Protein AF-A0A938B4W5-F1 (afdb_monomer)

Solvent-accessible surface area (backbone atoms only — not comparable to full-atom values): 48063 Å² total; per-residue (Å²): 91,73,49,54,44,84,64,100,59,100,78,40,21,39,33,37,34,80,76,85,53,81,47,74,41,28,50,92,68,41,33,36,26,28,43,23,66,26,78,42,73,43,98,89,67,34,34,38,37,16,7,56,40,5,41,22,38,34,73,88,84,54,62,47,60,40,30,50,93,74,41,37,43,32,25,28,20,37,19,61,41,68,47,97,88,67,38,38,40,38,23,5,57,67,29,7,37,24,40,36,75,87,83,56,61,46,60,40,28,54,93,68,36,36,37,29,25,23,23,47,32,56,51,67,50,95,91,66,38,37,40,37,24,4,63,67,28,9,32,23,41,35,73,89,84,56,57,44,56,32,26,57,90,64,39,33,63,53,22,38,30,63,44,74,50,70,50,98,92,61,35,37,36,37,38,28,77,69,54,16,32,28,37,35,72,87,85,52,57,47,48,35,23,55,90,61,30,30,35,29,22,42,67,77,46,77,48,67,49,99,85,69,35,37,38,34,25,7,72,36,4,37,20,38,36,72,88,85,52,59,46,47,34,26,50,90,63,30,30,37,26,29,37,35,81,45,80,46,70,49,96,89,65,36,36,39,35,42,9,28,54,94,40,83,68,12,6,40,19,38,36,70,89,82,51,56,47,47,38,32,49,89,70,36,32,33,28,15,15,45,62,32,80,44,73,50,95,87,69,32,36,38,38,20,6,61,64,34,4,36,18,39,34,70,90,82,53,61,47,58,43,27,52,90,70,36,36,41,30,25,30,19,46,30,72,52,68,47,96,88,68,37,37,38,38,24,5,63,44,6,36,21,40,34,73,88,83,54,57,45,60,42,29,49,91,69,40,38,53,33,27,34,22,55,24,71,42,71,49,98,88,66,36,37,37,38,20,9,60,46,8,34,26,42,33,73,89,84,53,62,43,62,41,28,51,90,69,42,39,51,38,28,35,26,44,30,66,45,70,55,86,92,64,34,38,36,36,21,5,65,67,29,11,31,22,39,34,72,90,81,56,54,28,58,45,27,47,92,74,69,39,63,31,26,29,24,70,39,69,47,72,50,99,86,64,36,40,36,37,39,24,85,61,40,77,34,76,48,70,90,61,70,92,64,50,36,59,39,41,78,54,33,40,34,45,59,94,47,74,43,63,85,78,56,74,63,44,76,53,70,53,77,52,47,40,40,33,44,32,36,52,57,74,53,96,86,26,56,90,72,60,42,32,31,36,37,37,43,44,86,73,40,64,41,92,82,44,94,80,78,55,49,48,72,43,70,76,35,50,65,52,58,52,78,48,70,68,67,69,67,46,73,34,37,40,38,36,31,29,31,42,51,87,70,25,57,23,66,74,32,69,39,36,38,38,38,45,63,39,69,90,70,36,67,67,52,50,48,50,52,50,49,52,49,48,50,47,49,48,49,49,47,47,48,50,48,51,50,48,54,48,47,57,51,54,55,50,53,56,53,51,56,54,48,46,45,50,54,16,41,53,56,41,64,67,65,46,67,91,68,63,82,87,36,91,52,46,42,58,27,65,49,74,45,75,20,79,51,32,26,19,57,49,50,46,72,47,74,40,80,44,86,46,32,38,32,44,36,40,34,44,31,58,47,54,28,50,56,2,17,52,50,33,54,50,54,50,55,48,42,53,62,55,53,73,75,40,81,66,82,48,38,21,58,50,53,36,56,42,19,46,52,44,40,76,74,53,67,98,81,46,42,36,22,29,38,30,39,28,41,39,56,43,82,58,80,90,76,81,87,88,81,78,91,78,82,83,84,82,84,89,85,84,88,77,90,81,91,86,88,90,84,87,88,80,88,78,58,68,47,37,35,37,35,37,18,24,23,52,41,84,43,59,34,35,38,36,47,98,86,42,79,43,74,56,84,60,62,44,63,44,32,30,73,57,70,85,59,79,50,53,63,50,80,45,81,57,54,72,71,27,34,41,37,40,45,37,49,36,43,41,60,26,39,27,92,83,69,48,37,35,60,81,65,57,50,60,62,50,52,47,68,72,35,59,85,84,38,55,33,55,55,38,43,50,49,54,54,50,49,39,49,62,52,28,45,97,60,96,66,49,85,44,29,34,33,37,37,25,38,33,32,89

Secondary structure (DSSP, 8-state):
-EEE--SSSS---EEEE-SS-EEEE-GGGT-S-S-EEEEEE-TTS-EEEEESS-EEEE-SS-EEEE-GGGT-S-S-EEEEEE-TTS-EEEEETTTEEEEE-SS-EEEE-TTTT-S-S-EEEEEE-TTS-EEEEEBSS-EEEE-SS-EEEE-TTTT-S-SBEEEEEE-TTSPEEEEESSS-EEEE-SS-EEEESTTTT-S-SSEEEEEE-TTS-EEEEETTEEEEE-SS-EEEE-GGGT-S-S-EEEEEE-TTS-EEEEE-TTSTT-EEEEE-SS-EEEE-GGGT-S-S-EEEEEE-TTS-EEEEESSS-EEEE-SS-EEEE-TTTT-S-S-EEEEEE-TTS-EEEEETTEEEEE-SS-EEEE-GGGT-S-S-EEEEEE-TTS-EEEEESS-EEEE-SS-EEEE-GGGT-S-S-EEEEEE-SSS-EEEEESSS-EEEE-SS-EEEE-GGGT-S-S-EEEEEE-TTS-EEEEETTEEEEE------PPP-EEEEEEETTEEE-S--SEEEPPTT--EEEEEEE---SSSPTTT-EEEEEEETTS--TT-TT-PPPPEEEE--SEEEEES--SSEEEEEEEEE-TT-PBPPPEEEEEE-PPPGGG-HHHHHHHHHHHHHHHHHHHHHHHHHHHHHHHHHHHHHHHHHHHHHHHHHHHHHS-SSPPPBTTEEEEEEEE--SS----EEEEEE-SSTTEEEEEEEEES--THHHHHHHHHHHHHHHHHHHT-SS--HHHHHHHHHHHHHHHS-TT--EEEEEEEEEEEEP---------------------------------EEEEEEEEEES-SS--EEEETTEEEE-------BTSSTTPPPP-EEEEE-TT-EEEEE-HHHHT-B-TT--BTGGGTHHHHHHHHHTTTS-HHHHHHHHHHHHHHHH-S-S---S-EEEEEEEE-

pLDDT: mean 81.34, std 14.11, range [24.55, 97.5]

Sequence (923 aa):
MWFGTGGLSPGGGVSLYDGKSWITYTEKDGLAGNLVWSILQDREGVMWFGTSGGVSRYDGKSWITYTQKDGLANNAVNAILQDKEGVMWFGTRGGGVSRYDGKSWITYTQKDGLAGNWVEAVIQDKEGAMWFGTWGGGVSRYDGKSWITYTQKDGLVNNVVRSIIQDEEGGIWFGMDSDGVSRYDGKSWITYTQKDGLAHNEVKTIIQDKEGVMWFGTMGGVSRFDGESWITYTQKDGLAHSWVWSILQDKEGVMWFGTGSWYPDGGVSRYDGKSWITYTHKDGLASNGVLSILQDREDVMWFGTWGGGVSRFDGKSWITYTQKDGLAHNEVRTIIQDKEGVMWFGTMGGVSRFDGKNWQTYTQQDGLADNKVISMLQDKEGIIWFGTMGGVNRFDGKNWQTYTQEDGLAHNLVWPILQDRDGAIWFGTSSGGISLFDGRCFQTIDSKDGLADDAVHSLYMDKSGQVWAGTTGGVVRFMPKNKIQPPVTITQVLAGEKTYTQLSERLNFCAGVRRVAFGFHAPSFKTRPGRMKYFYQLVGRDTDPDSRDGFAHWQGPTNQDTVEYFNLKPEKYTFRVQAVDRDLNYSEIASLELILPPVWHQIVWIRGILAVIGLVFLAAFGFVTWRWTAHRRQVLAYQRLAVQELQDAHDMQMGLMPKTAPPIEGVEVAGRCLSANTVSGDFFDYLAGKRDNEIALVIADVTGKAMKGAMNAVMADGILHAKAEEMEQLSPALLMMKLNNVLKTRMEQEMNVTMVIAVIHRNRCVARNEAISEAISKNHVLERSEGSVSEGEHSVSEWETTLTLANAAHHAHPLLLRDGEIQTLKTGGLPLGMRAGIKYSEEQFKLQSGDVLILMTDGIIEAQNSETQLYSDSGRLERTISQFAEDLSAEALVNAIINDAINFGGDKTTRGDDMTVVVAKIQ

Nearest PDB structures (foldseek):
  3va6-assembly3_B  TM=3.529E-01  e=8.421E-24  Bacteroides thetaiotaomicron
  3pu9-assembly1_B  TM=8.353E-01  e=9.984E-11  Sphaerobacter thermophilus DSM 20745
  3eq2-assembly1_B  TM=7.026E-01  e=2.564E-11  Pseudomonas aeruginosa
  6k4e-assembly1_B  TM=8.123E-01  e=1.309E-09  Pseudomonas aeruginosa
  2z2p-assembly1_B  TM=5.132E-01  e=5.777E-08  Staphylococcus aureus

Structure (mmCIF, N/CA/C/O backbone):
data_AF-A0A938B4W5-F1
#
_entry.id   AF-A0A938B4W5-F1
#
loop_
_atom_site.group_PDB
_atom_site.id
_atom_site.type_symbol
_atom_site.label_atom_id
_atom_site.label_alt_id
_atom_site.label_comp_id
_atom_site.label_asym_id
_atom_site.label_entity_id
_atom_site.label_seq_id
_atom_site.pdbx_PDB_ins_code
_atom_site.Cartn_x
_atom_site.Cartn_y
_atom_site.Cartn_z
_atom_site.occupancy
_atom_site.B_iso_or_equiv
_atom_site.auth_seq_id
_atom_site.auth_comp_id
_atom_site.auth_asym_id
_atom_site.auth_atom_id
_atom_site.pdbx_PDB_model_num
ATOM 1 N N . MET A 1 1 ? 13.916 -21.408 -2.906 1.00 55.59 1 MET A N 1
ATOM 2 C CA . MET A 1 1 ? 14.615 -20.478 -3.826 1.00 55.59 1 MET A CA 1
ATOM 3 C C . MET A 1 1 ? 15.645 -19.677 -3.055 1.00 55.59 1 MET A C 1
ATOM 5 O O . MET A 1 1 ? 15.377 -19.325 -1.916 1.00 55.59 1 MET A O 1
ATOM 9 N N . TRP A 1 2 ? 16.765 -19.340 -3.679 1.00 66.88 2 TRP A N 1
ATOM 10 C CA . TRP A 1 2 ? 17.964 -18.841 -3.002 1.00 66.88 2 TRP A CA 1
ATOM 11 C C . TRP A 1 2 ? 18.436 -17.503 -3.565 1.00 66.88 2 TRP A C 1
ATOM 13 O O . TRP A 1 2 ? 18.124 -17.194 -4.712 1.00 66.88 2 TRP A O 1
ATOM 23 N N . PHE A 1 3 ? 19.172 -16.731 -2.764 1.00 64.56 3 PHE A N 1
ATOM 24 C CA . PHE A 1 3 ? 19.640 -15.389 -3.121 1.00 64.56 3 PHE A CA 1
ATOM 25 C C . PHE A 1 3 ? 21.002 -15.084 -2.521 1.00 64.56 3 PHE A C 1
ATOM 27 O O . PHE A 1 3 ? 21.263 -15.459 -1.378 1.00 64.56 3 PHE A O 1
ATOM 34 N N . GLY A 1 4 ? 21.825 -14.362 -3.281 1.00 56.62 4 GLY A N 1
ATOM 35 C CA . GLY A 1 4 ? 23.125 -13.865 -2.846 1.00 56.62 4 GLY A CA 1
ATOM 36 C C . GLY A 1 4 ? 23.086 -12.351 -2.667 1.00 56.62 4 GLY A C 1
ATOM 37 O O . GLY A 1 4 ? 22.466 -11.641 -3.457 1.00 56.62 4 GLY A O 1
ATOM 38 N N . THR A 1 5 ? 23.732 -11.847 -1.622 1.00 57.09 5 THR A N 1
ATOM 39 C CA . THR A 1 5 ? 23.851 -10.408 -1.360 1.00 57.09 5 THR A CA 1
ATOM 40 C C . THR A 1 5 ? 25.076 -9.842 -2.093 1.00 57.09 5 THR A C 1
ATOM 42 O O . THR A 1 5 ? 26.208 -10.069 -1.665 1.00 57.09 5 THR A O 1
ATOM 45 N N . GLY A 1 6 ? 24.873 -9.126 -3.205 1.00 45.62 6 GLY A N 1
ATOM 46 C CA . GLY A 1 6 ? 25.940 -8.502 -4.002 1.00 45.62 6 GLY A CA 1
ATOM 47 C C . GLY A 1 6 ? 26.144 -7.022 -3.663 1.00 45.62 6 GLY A C 1
ATOM 48 O O . GLY A 1 6 ? 25.618 -6.159 -4.354 1.00 45.62 6 GLY A O 1
ATOM 49 N N . GLY A 1 7 ? 26.899 -6.713 -2.606 1.00 44.38 7 GLY A N 1
ATOM 50 C CA . GLY A 1 7 ? 27.247 -5.336 -2.234 1.00 44.38 7 GLY A CA 1
ATOM 51 C C . GLY A 1 7 ? 28.391 -5.281 -1.217 1.00 44.38 7 GLY A C 1
ATOM 52 O O . GLY A 1 7 ? 28.548 -6.200 -0.421 1.00 44.38 7 GLY A O 1
ATOM 53 N N . LEU A 1 8 ? 29.202 -4.215 -1.251 1.00 38.34 8 LEU A N 1
ATOM 54 C CA . LEU A 1 8 ? 30.433 -4.012 -0.456 1.00 38.34 8 LEU A CA 1
ATOM 55 C C . LEU A 1 8 ? 30.214 -3.814 1.066 1.00 38.34 8 LEU A C 1
ATOM 57 O O . LEU A 1 8 ? 31.112 -3.338 1.760 1.00 38.34 8 LEU A O 1
ATOM 61 N N . SER A 1 9 ? 29.043 -4.149 1.609 1.00 40.16 9 SER A N 1
ATOM 62 C CA . SER A 1 9 ? 28.729 -4.011 3.036 1.00 40.16 9 SER A CA 1
ATOM 63 C C . SER A 1 9 ? 29.001 -5.312 3.826 1.00 40.16 9 SER A C 1
ATOM 65 O O . SER A 1 9 ? 28.825 -6.410 3.300 1.00 40.16 9 SER A O 1
ATOM 67 N N . PRO A 1 10 ? 29.433 -5.236 5.104 1.00 37.56 10 PRO A N 1
ATOM 68 C CA . PRO A 1 10 ? 30.204 -6.300 5.776 1.00 37.56 10 PRO A CA 1
ATOM 69 C C . PRO A 1 10 ? 29.399 -7.523 6.265 1.00 37.56 10 PRO A C 1
ATOM 71 O O . PRO A 1 10 ? 29.935 -8.342 7.007 1.00 37.56 10 PRO A O 1
ATOM 74 N N . GLY A 1 11 ? 28.115 -7.633 5.912 1.00 51.84 11 GLY A N 1
ATOM 75 C CA . GLY A 1 11 ? 27.153 -8.571 6.515 1.00 51.84 11 GLY A CA 1
ATOM 76 C C . GLY A 1 11 ? 26.539 -9.590 5.552 1.00 51.84 11 GLY A C 1
ATOM 77 O O . GLY A 1 11 ? 25.395 -9.983 5.758 1.00 51.84 11 GLY A O 1
ATOM 78 N N . GLY A 1 12 ? 27.243 -9.959 4.479 1.00 70.00 12 GLY A N 1
ATOM 79 C CA . GLY A 1 12 ? 26.701 -10.837 3.434 1.00 70.00 12 GLY A CA 1
ATOM 80 C C . GLY A 1 12 ? 26.411 -12.285 3.870 1.00 70.00 12 GLY A C 1
ATOM 81 O O . GLY A 1 12 ? 26.855 -12.736 4.925 1.00 70.00 12 GLY A O 1
ATOM 82 N N . GLY A 1 13 ? 25.680 -13.023 3.029 1.00 71.44 13 GLY A N 1
ATOM 83 C CA . GLY A 1 13 ? 25.506 -14.478 3.117 1.00 71.44 13 GLY A CA 1
ATOM 84 C C . GLY A 1 13 ? 24.675 -15.029 1.956 1.00 71.44 13 GLY A C 1
ATOM 85 O O . GLY A 1 13 ? 24.382 -14.306 0.995 1.00 71.44 13 GLY A O 1
ATOM 86 N N . VAL A 1 14 ? 24.258 -16.300 2.048 1.00 77.00 14 VAL A N 1
ATOM 87 C CA . VAL A 1 14 ? 23.216 -16.842 1.161 1.00 77.00 14 VAL A CA 1
ATOM 88 C C . VAL A 1 14 ? 21.919 -17.019 1.925 1.00 77.00 14 VAL A C 1
ATOM 90 O O . VAL A 1 14 ? 21.884 -17.644 2.983 1.00 77.00 14 VAL A O 1
ATOM 93 N N . SER A 1 15 ? 20.827 -16.519 1.365 1.00 78.12 15 SER A N 1
ATOM 94 C CA . SER A 1 15 ? 19.517 -16.672 1.981 1.00 78.12 15 SER A CA 1
ATOM 95 C C . SER A 1 15 ? 18.665 -17.646 1.179 1.00 78.12 15 SER A C 1
ATOM 97 O O . SER A 1 15 ? 18.330 -17.395 0.020 1.00 78.12 15 SER A O 1
ATOM 99 N N . LEU A 1 16 ? 18.297 -18.768 1.801 1.00 70.81 16 LEU A N 1
ATOM 100 C CA . LEU A 1 16 ? 17.244 -19.647 1.310 1.00 70.81 16 LEU A CA 1
ATOM 101 C C . LEU A 1 16 ? 15.903 -19.092 1.744 1.00 70.81 16 LEU A C 1
ATOM 103 O O . LEU A 1 16 ? 15.674 -18.827 2.919 1.00 70.81 16 LEU A O 1
ATOM 107 N N . TYR A 1 17 ? 14.975 -19.058 0.807 1.00 56.91 17 TYR A N 1
ATOM 108 C CA . TYR A 1 17 ? 13.569 -19.085 1.125 1.00 56.91 17 TYR A CA 1
ATOM 109 C C . TYR A 1 17 ? 12.957 -20.399 0.670 1.00 56.91 17 TYR A C 1
ATOM 111 O O . TYR A 1 17 ? 12.749 -20.638 -0.524 1.00 56.91 17 TYR A O 1
ATOM 119 N N . ASP A 1 18 ? 12.675 -21.258 1.635 1.00 55.88 18 ASP A N 1
ATOM 120 C CA . ASP A 1 18 ? 12.117 -22.604 1.466 1.00 55.88 18 ASP A CA 1
ATOM 121 C C . ASP A 1 18 ? 10.605 -22.604 1.184 1.00 55.88 18 ASP A C 1
ATOM 123 O O . ASP A 1 18 ? 9.984 -23.655 1.081 1.00 55.88 18 ASP A O 1
ATOM 127 N N . GLY A 1 19 ? 9.988 -21.427 1.070 1.00 38.50 19 GLY A N 1
ATOM 128 C CA . GLY A 1 19 ? 8.537 -21.317 0.998 1.00 38.50 19 GLY A CA 1
ATOM 129 C C . GLY A 1 19 ? 7.870 -21.278 2.375 1.00 38.50 19 GLY A C 1
ATOM 130 O O . GLY A 1 19 ? 6.654 -21.096 2.405 1.00 38.50 19 GLY A O 1
ATOM 131 N N . LYS A 1 20 ? 8.621 -21.261 3.511 1.00 45.91 20 LYS A N 1
ATOM 132 C CA . LYS A 1 20 ? 8.154 -20.903 4.892 1.00 45.91 20 LYS A CA 1
ATOM 133 C C . LYS A 1 20 ? 8.971 -19.903 5.736 1.00 45.91 20 LYS A C 1
ATOM 135 O O . LYS A 1 20 ? 8.345 -19.109 6.446 1.00 45.91 20 LYS A O 1
ATOM 140 N N . SER A 1 21 ? 10.259 -19.700 5.503 1.00 51.75 21 SER A N 1
ATOM 141 C CA . SER A 1 21 ? 11.081 -18.682 6.194 1.00 51.75 21 SER A CA 1
ATOM 142 C C . SER A 1 21 ? 12.306 -18.292 5.370 1.00 51.75 21 SER A C 1
ATOM 144 O O . SER A 1 21 ? 12.679 -19.014 4.452 1.00 51.75 21 SER A O 1
ATOM 146 N N . TRP A 1 22 ? 12.905 -17.138 5.675 1.00 59.38 22 TRP A N 1
ATOM 147 C CA . TRP A 1 22 ? 14.246 -16.812 5.196 1.00 59.38 22 TRP A CA 1
ATOM 148 C C . TRP A 1 22 ? 15.256 -17.425 6.152 1.00 59.38 22 TRP A C 1
ATOM 150 O O . TRP A 1 22 ? 15.225 -17.133 7.345 1.00 59.38 22 TRP A O 1
ATOM 160 N N . ILE A 1 23 ? 16.129 -18.272 5.629 1.00 74.56 23 ILE A N 1
ATOM 161 C CA . ILE A 1 23 ? 17.253 -18.813 6.375 1.00 74.56 23 ILE A CA 1
ATOM 162 C C . ILE A 1 23 ? 18.500 -18.264 5.711 1.00 74.56 23 ILE A C 1
ATOM 164 O O . ILE A 1 23 ? 18.833 -18.638 4.586 1.00 74.56 23 ILE A O 1
ATOM 168 N N . THR A 1 24 ? 19.118 -17.306 6.393 1.00 69.12 24 THR A N 1
ATOM 169 C CA . THR A 1 24 ? 20.380 -16.712 5.969 1.00 69.12 24 THR A CA 1
ATOM 170 C C . THR A 1 24 ? 21.499 -17.547 6.553 1.00 69.12 24 THR A C 1
ATOM 172 O O . THR A 1 24 ? 21.710 -17.541 7.762 1.00 69.12 24 THR A O 1
ATOM 175 N N . TYR A 1 25 ? 22.167 -18.287 5.677 1.00 71.94 25 TYR A N 1
ATOM 176 C CA . TYR A 1 25 ? 23.324 -19.096 5.996 1.00 71.94 25 TYR A CA 1
ATOM 177 C C . TYR A 1 25 ? 24.577 -18.265 5.771 1.00 71.94 25 TYR A C 1
ATOM 179 O O . TYR A 1 25 ? 24.758 -17.625 4.730 1.00 71.94 25 TYR A O 1
ATOM 187 N N . THR A 1 26 ? 25.410 -18.261 6.797 1.00 79.94 26 THR A N 1
ATOM 188 C CA . THR A 1 26 ? 26.677 -17.545 6.866 1.00 79.94 26 THR A CA 1
ATOM 189 C C . THR A 1 26 ? 27.800 -18.540 7.128 1.00 79.94 26 THR A C 1
ATOM 191 O O . THR A 1 26 ? 27.568 -19.740 7.294 1.00 79.94 26 THR A O 1
ATOM 194 N N . GLU A 1 27 ? 29.036 -18.058 7.211 1.00 81.31 27 GLU A N 1
ATOM 195 C CA . GLU A 1 27 ? 30.199 -18.895 7.534 1.00 81.31 27 GLU A CA 1
ATOM 196 C C . GLU A 1 27 ? 30.023 -19.738 8.802 1.00 81.31 27 GLU A C 1
ATOM 198 O O . GLU A 1 27 ? 30.502 -20.866 8.900 1.00 81.31 27 GLU A O 1
ATOM 203 N N . LYS A 1 28 ? 29.273 -19.209 9.769 1.00 83.06 28 LYS A N 1
ATOM 204 C CA . LYS A 1 28 ? 29.000 -19.886 11.038 1.00 83.06 28 LYS A CA 1
ATOM 205 C C . LYS A 1 28 ? 28.105 -21.115 10.882 1.00 83.06 28 LYS A C 1
ATOM 207 O O . LYS A 1 28 ? 28.145 -21.992 11.738 1.00 83.06 28 LYS A O 1
ATOM 212 N N . ASP A 1 29 ? 27.330 -21.179 9.805 1.00 83.00 29 ASP A N 1
ATOM 213 C CA . ASP A 1 29 ? 26.350 -22.236 9.545 1.00 83.00 29 ASP A CA 1
ATOM 214 C C . ASP A 1 29 ? 26.908 -23.347 8.647 1.00 83.00 29 ASP A C 1
ATOM 216 O O . ASP A 1 29 ? 26.209 -24.307 8.328 1.00 83.00 29 ASP A O 1
ATOM 220 N N . GLY A 1 30 ? 28.173 -23.223 8.241 1.00 82.88 30 GLY A N 1
ATOM 221 C CA . GLY A 1 30 ? 28.791 -24.105 7.262 1.00 82.88 30 GLY A CA 1
ATOM 222 C C . GLY A 1 30 ? 28.683 -23.583 5.832 1.00 82.88 30 GLY A C 1
ATOM 223 O O . GLY A 1 30 ? 28.883 -24.358 4.906 1.00 82.88 30 GLY A O 1
ATOM 224 N N . LEU A 1 31 ? 28.393 -22.295 5.611 1.00 88.62 31 LEU A N 1
ATOM 225 C CA . LEU A 1 31 ? 28.732 -21.654 4.340 1.00 88.62 31 LEU A CA 1
ATOM 226 C C . LEU A 1 31 ? 30.249 -21.416 4.306 1.00 88.62 31 LEU A C 1
ATOM 228 O O . LEU A 1 31 ? 30.887 -21.201 5.328 1.00 88.62 31 LEU A O 1
ATOM 232 N N . ALA A 1 32 ? 30.863 -21.452 3.139 1.00 87.94 32 ALA A N 1
ATOM 233 C CA . ALA A 1 32 ? 32.302 -21.264 3.023 1.00 87.94 32 ALA A CA 1
ATOM 234 C C . ALA A 1 32 ? 32.703 -19.781 3.083 1.00 87.94 32 ALA A C 1
ATOM 236 O O . ALA A 1 32 ? 33.841 -19.474 3.418 1.00 87.94 32 ALA A O 1
ATOM 237 N N . GLY A 1 33 ? 31.786 -18.865 2.762 1.00 83.62 33 GLY A N 1
ATOM 238 C CA . GLY A 1 33 ? 32.060 -17.436 2.700 1.00 83.62 33 GLY A CA 1
ATOM 239 C C . GLY A 1 33 ? 30.791 -16.606 2.564 1.00 83.62 33 GLY A C 1
ATOM 240 O O . GLY A 1 33 ? 29.817 -17.030 1.949 1.00 83.62 33 GLY A O 1
ATOM 241 N N . ASN A 1 34 ? 30.813 -15.405 3.130 1.00 81.12 34 ASN A N 1
ATOM 242 C CA . ASN A 1 34 ? 29.625 -14.557 3.235 1.00 81.12 34 ASN A CA 1
ATOM 243 C C . ASN A 1 34 ? 29.298 -13.736 1.971 1.00 81.12 34 ASN A C 1
ATOM 245 O O . ASN A 1 34 ? 28.162 -13.315 1.793 1.00 81.12 34 ASN A O 1
ATOM 249 N N . LEU A 1 35 ? 30.235 -13.499 1.051 1.00 79.25 35 LEU A N 1
ATOM 250 C CA . LEU A 1 35 ? 29.900 -12.851 -0.226 1.00 79.25 35 LEU A CA 1
ATOM 251 C C . LEU A 1 35 ? 29.558 -13.915 -1.259 1.00 79.25 35 LEU A C 1
ATOM 253 O O . LEU A 1 35 ? 30.425 -14.710 -1.604 1.00 79.25 35 LEU A O 1
ATOM 257 N N . VAL A 1 36 ? 28.319 -13.921 -1.747 1.00 76.50 36 VAL A N 1
ATOM 258 C CA . VAL A 1 36 ? 27.801 -14.962 -2.646 1.00 76.50 36 VAL A CA 1
ATOM 259 C C . VAL A 1 36 ? 27.592 -14.370 -4.030 1.00 76.50 36 VAL A C 1
ATOM 261 O O . VAL A 1 36 ? 26.747 -13.493 -4.210 1.00 76.50 36 VAL A O 1
ATOM 264 N N . TRP A 1 37 ? 28.375 -14.839 -4.998 1.00 75.75 37 TRP A N 1
ATOM 265 C CA . TRP A 1 37 ? 28.408 -14.279 -6.355 1.00 75.75 37 TRP A CA 1
ATOM 266 C C . TRP A 1 37 ? 27.649 -15.123 -7.369 1.00 75.75 37 TRP A C 1
ATOM 268 O O . TRP A 1 37 ? 27.136 -14.590 -8.348 1.00 75.75 37 TRP A O 1
ATOM 278 N N . SER A 1 38 ? 27.523 -16.425 -7.117 1.00 81.69 38 SER A N 1
ATOM 279 C CA . SER A 1 38 ? 26.747 -17.323 -7.964 1.00 81.69 38 SER A CA 1
ATOM 280 C C . SER A 1 38 ? 26.005 -18.364 -7.147 1.00 81.69 38 SER A C 1
ATOM 282 O O . SER A 1 38 ? 26.449 -18.808 -6.083 1.00 81.69 38 SER A O 1
ATOM 284 N N . ILE A 1 39 ? 24.839 -18.737 -7.664 1.00 85.94 39 ILE A N 1
ATOM 285 C CA . ILE A 1 39 ? 23.953 -19.721 -7.062 1.00 85.94 39 ILE A CA 1
ATOM 286 C C . ILE A 1 39 ? 23.430 -20.616 -8.167 1.00 85.94 39 ILE A C 1
ATOM 288 O O . ILE A 1 39 ? 22.908 -20.125 -9.168 1.00 85.94 39 ILE A O 1
ATOM 292 N N . LEU A 1 40 ? 23.531 -21.922 -7.949 1.00 91.56 40 LEU A N 1
ATOM 293 C CA . LEU A 1 40 ? 23.020 -22.917 -8.874 1.00 91.56 40 LEU A CA 1
ATOM 294 C C . LEU A 1 40 ? 22.299 -24.024 -8.107 1.00 91.56 40 LEU A C 1
ATOM 296 O O . LEU A 1 40 ? 22.808 -24.536 -7.110 1.00 91.56 40 LEU A O 1
ATOM 300 N N . GLN A 1 41 ? 21.108 -24.382 -8.578 1.00 88.44 41 GLN A N 1
ATOM 301 C CA . GLN A 1 41 ? 20.461 -25.630 -8.199 1.00 88.44 41 GLN A CA 1
ATOM 302 C C . GLN A 1 41 ? 20.860 -26.695 -9.215 1.00 88.44 41 GLN A C 1
ATOM 304 O O . GLN A 1 41 ? 20.659 -26.499 -10.415 1.00 88.44 41 GLN A O 1
ATOM 309 N N . ASP A 1 42 ? 21.436 -27.792 -8.737 1.00 84.19 42 ASP A N 1
ATOM 310 C CA . ASP A 1 42 ? 21.778 -28.925 -9.582 1.00 84.19 42 ASP A CA 1
ATOM 311 C C . ASP A 1 42 ? 20.545 -29.796 -9.889 1.00 84.19 42 ASP A C 1
ATOM 313 O O . ASP A 1 42 ? 19.459 -29.618 -9.330 1.00 84.19 42 ASP A O 1
ATOM 317 N N . ARG A 1 43 ? 20.695 -30.733 -10.825 1.00 83.56 43 ARG A N 1
ATOM 318 C CA . ARG A 1 43 ? 19.622 -31.610 -11.318 1.00 83.56 43 ARG A CA 1
ATOM 319 C C . ARG A 1 43 ? 19.058 -32.562 -10.269 1.00 83.56 43 ARG A C 1
ATOM 321 O O . ARG A 1 43 ? 17.936 -33.030 -10.438 1.00 83.56 43 ARG A O 1
ATOM 328 N N . GLU A 1 44 ? 19.805 -32.843 -9.208 1.00 81.44 44 GLU A N 1
ATOM 329 C CA . GLU A 1 44 ? 19.332 -33.643 -8.075 1.00 81.44 44 GLU A CA 1
ATOM 330 C C . GLU A 1 44 ? 18.604 -32.773 -7.038 1.00 81.44 44 GLU A C 1
ATOM 332 O O . GLU A 1 44 ? 18.099 -33.266 -6.030 1.00 81.44 44 GLU A O 1
ATOM 337 N N . GLY A 1 45 ? 18.511 -31.468 -7.304 1.00 76.88 45 GLY A N 1
ATOM 338 C CA . GLY A 1 45 ? 17.889 -30.481 -6.440 1.00 76.88 45 GLY A CA 1
ATOM 339 C C . GLY A 1 45 ? 18.818 -29.961 -5.346 1.00 76.88 45 GLY A C 1
ATOM 340 O O . GLY A 1 45 ? 18.364 -29.150 -4.532 1.00 76.88 45 GLY A O 1
ATOM 341 N N . VAL A 1 46 ? 20.087 -30.381 -5.330 1.00 87.44 46 VAL A N 1
ATOM 342 C CA . VAL A 1 46 ? 21.105 -29.937 -4.375 1.00 87.44 46 VAL A CA 1
ATOM 343 C C . VAL A 1 46 ? 21.596 -28.555 -4.780 1.00 87.44 46 VAL A C 1
ATOM 345 O O . VAL A 1 46 ? 21.712 -28.200 -5.953 1.00 87.44 46 VAL A O 1
ATOM 348 N N . MET A 1 47 ? 21.862 -27.734 -3.777 1.00 91.88 47 MET A N 1
ATOM 349 C CA . MET A 1 47 ? 22.187 -26.336 -3.977 1.00 91.88 47 MET A CA 1
ATOM 350 C C . MET A 1 47 ? 23.675 -26.097 -3.821 1.00 91.88 47 MET A C 1
ATOM 352 O O . MET A 1 47 ? 24.311 -26.614 -2.901 1.00 91.88 47 MET A O 1
ATOM 356 N N . TRP A 1 48 ? 24.199 -25.261 -4.704 1.00 89.81 48 TRP A N 1
ATOM 357 C CA . TRP A 1 48 ? 25.604 -24.912 -4.760 1.00 89.81 48 TRP A CA 1
ATOM 358 C C . TRP A 1 48 ? 25.773 -23.403 -4.725 1.00 89.81 48 TRP A C 1
ATOM 360 O O . TRP A 1 48 ? 25.076 -22.662 -5.425 1.00 89.81 48 TRP A O 1
ATOM 370 N N . PHE A 1 49 ? 26.732 -22.965 -3.916 1.00 91.81 49 PHE A N 1
ATOM 371 C CA . PHE A 1 49 ? 26.993 -21.552 -3.673 1.00 91.81 49 PHE A CA 1
ATOM 372 C C . PHE A 1 49 ? 28.459 -21.240 -3.886 1.00 91.81 49 PHE A C 1
ATOM 374 O O . PHE A 1 49 ? 29.338 -21.852 -3.270 1.00 91.81 49 PHE A O 1
ATOM 381 N N . GLY A 1 50 ? 28.693 -20.279 -4.771 1.00 90.62 50 GLY A N 1
ATOM 382 C CA . GLY A 1 50 ? 30.004 -19.758 -5.088 1.00 90.62 50 GLY A CA 1
ATOM 383 C C . GLY A 1 50 ? 30.204 -18.528 -4.233 1.00 90.62 50 GLY A C 1
ATOM 384 O O . GLY A 1 50 ? 29.453 -17.555 -4.360 1.00 90.62 50 GLY A O 1
ATOM 385 N N . THR A 1 51 ? 31.157 -18.608 -3.309 1.00 91.56 51 THR A N 1
ATOM 386 C CA . THR A 1 51 ? 31.342 -17.566 -2.304 1.00 91.56 51 THR A CA 1
ATOM 387 C C . THR A 1 51 ? 32.756 -17.011 -2.313 1.00 91.56 51 THR A C 1
ATOM 389 O O . THR A 1 51 ? 33.641 -17.571 -2.949 1.00 91.56 51 THR A O 1
ATOM 392 N N . SER A 1 52 ? 33.009 -15.939 -1.565 1.00 87.38 52 SER A N 1
ATOM 393 C CA . SER A 1 52 ? 34.365 -15.421 -1.359 1.00 87.38 52 SER A CA 1
ATOM 394 C C . SER A 1 52 ? 35.306 -16.380 -0.615 1.00 87.38 52 SER A C 1
ATOM 396 O O . SER A 1 52 ? 36.515 -16.153 -0.646 1.00 87.38 52 SER A O 1
ATOM 398 N N . GLY A 1 53 ? 34.782 -17.400 0.077 1.00 88.94 53 GLY A N 1
ATOM 399 C CA . GLY A 1 53 ? 35.552 -18.271 0.980 1.00 88.94 53 GLY A CA 1
ATOM 400 C C . GLY A 1 53 ? 35.545 -19.771 0.643 1.00 88.94 53 GLY A C 1
ATOM 401 O O . GLY A 1 53 ? 36.323 -20.531 1.218 1.00 88.94 53 GLY A O 1
ATOM 402 N N . GLY A 1 54 ? 34.743 -20.203 -0.325 1.00 90.56 54 GLY A N 1
ATOM 403 C CA . GLY A 1 54 ? 34.825 -21.526 -0.946 1.00 90.56 54 GLY A CA 1
ATOM 404 C C . GLY A 1 54 ? 33.531 -21.900 -1.656 1.00 90.56 54 GLY A C 1
ATOM 405 O O . GLY A 1 54 ? 32.605 -21.087 -1.772 1.00 90.56 54 GLY A O 1
ATOM 406 N N . VAL A 1 55 ? 33.438 -23.156 -2.087 1.00 94.88 55 VAL A N 1
ATOM 407 C CA . VAL A 1 55 ? 32.181 -23.725 -2.584 1.00 94.88 55 VAL A CA 1
ATOM 408 C C . VAL A 1 55 ? 31.426 -24.325 -1.415 1.00 94.88 55 VAL A C 1
ATOM 410 O O . VAL A 1 55 ? 31.986 -25.090 -0.634 1.00 94.88 55 VAL A O 1
ATOM 413 N N . SER A 1 56 ? 30.140 -24.015 -1.310 1.00 93.94 56 SER A N 1
ATOM 414 C CA . SER A 1 56 ? 29.271 -24.660 -0.323 1.00 93.94 56 SER A CA 1
ATOM 415 C C . SER A 1 56 ? 28.193 -25.458 -1.023 1.00 93.94 56 SER A C 1
ATOM 417 O O . SER A 1 56 ? 27.460 -24.914 -1.849 1.00 93.94 56 SER A O 1
ATOM 419 N N . ARG A 1 57 ? 28.116 -26.742 -0.684 1.00 92.88 57 ARG A N 1
ATOM 420 C CA . ARG A 1 57 ? 27.092 -27.677 -1.139 1.00 92.88 57 ARG A CA 1
ATOM 421 C C . ARG A 1 57 ? 26.073 -27.877 -0.030 1.00 92.88 57 ARG A C 1
ATOM 423 O O . ARG A 1 57 ? 26.449 -28.119 1.118 1.00 92.88 57 ARG A O 1
ATOM 430 N N . TYR A 1 58 ? 24.798 -27.849 -0.395 1.00 90.56 58 TYR A N 1
ATOM 431 C CA . TYR A 1 58 ? 23.703 -28.063 0.537 1.00 90.56 58 TYR A CA 1
ATOM 432 C C . TYR A 1 58 ? 22.623 -28.969 -0.051 1.00 90.56 58 TYR A C 1
ATOM 434 O O . TYR A 1 58 ? 21.955 -28.616 -1.023 1.00 90.56 58 TYR A O 1
ATOM 442 N N . ASP A 1 59 ? 22.429 -30.132 0.570 1.00 81.81 59 ASP A N 1
ATOM 443 C CA . ASP A 1 59 ? 21.456 -31.156 0.153 1.00 81.81 59 ASP A CA 1
ATOM 444 C C . ASP A 1 59 ? 20.073 -31.012 0.815 1.00 81.81 59 ASP A C 1
ATOM 446 O O . ASP A 1 59 ? 19.231 -31.904 0.721 1.00 81.81 59 ASP A O 1
ATOM 450 N N . GLY A 1 60 ? 19.827 -29.893 1.503 1.00 71.56 60 GLY A N 1
ATOM 451 C CA . GLY A 1 60 ? 18.600 -29.676 2.270 1.00 71.56 60 GLY A CA 1
ATOM 452 C C . GLY A 1 60 ? 18.687 -30.128 3.728 1.00 71.56 60 GLY A C 1
ATOM 453 O O . GLY A 1 60 ? 17.755 -29.855 4.485 1.00 71.56 60 GLY A O 1
ATOM 454 N N . LYS A 1 61 ? 19.783 -30.787 4.136 1.00 66.19 61 LYS A N 1
ATOM 455 C CA . LYS A 1 61 ? 20.021 -31.204 5.529 1.00 66.19 61 LYS A CA 1
ATOM 456 C C . LYS A 1 61 ? 21.375 -30.774 6.058 1.00 66.19 61 LYS A C 1
ATOM 458 O O . LYS A 1 61 ? 21.478 -30.341 7.202 1.00 66.19 61 LYS A O 1
ATOM 463 N N . SER A 1 62 ? 22.403 -30.930 5.246 1.00 79.94 62 SER A N 1
ATOM 464 C CA . SER A 1 62 ? 23.784 -30.794 5.679 1.00 79.94 62 SER A CA 1
ATOM 465 C C . SER A 1 62 ? 24.564 -29.900 4.736 1.00 79.94 62 SER A C 1
ATOM 467 O O . SER A 1 62 ? 24.420 -29.977 3.514 1.00 79.94 62 SER A O 1
ATOM 469 N N . TRP A 1 63 ? 25.417 -29.071 5.338 1.00 89.62 63 TRP A N 1
ATOM 470 C CA . TRP A 1 63 ? 26.411 -28.275 4.638 1.00 89.62 63 TRP A CA 1
ATOM 471 C C . TRP A 1 63 ? 27.694 -29.068 4.485 1.00 89.62 63 TRP A C 1
ATOM 473 O O . TRP A 1 63 ? 28.202 -29.647 5.447 1.00 89.62 63 TRP A O 1
ATOM 483 N N . ILE A 1 64 ? 28.229 -29.053 3.274 1.00 90.69 64 ILE A N 1
ATOM 484 C CA . ILE A 1 64 ? 29.592 -29.487 3.016 1.00 90.69 64 ILE A CA 1
ATOM 485 C C . ILE A 1 64 ? 30.286 -28.337 2.308 1.00 90.69 64 ILE A C 1
ATOM 487 O O . ILE A 1 64 ? 29.870 -27.914 1.226 1.00 90.69 64 ILE A O 1
ATOM 491 N N . THR A 1 65 ? 31.326 -27.814 2.946 1.00 93.12 65 THR A N 1
ATOM 492 C CA . THR A 1 65 ? 32.187 -26.803 2.349 1.00 93.12 65 THR A CA 1
ATOM 493 C C . THR A 1 65 ? 33.389 -27.468 1.730 1.00 93.12 65 THR A C 1
ATOM 495 O O . THR A 1 65 ? 33.984 -28.387 2.289 1.00 93.12 65 THR A O 1
ATOM 498 N N . TYR A 1 66 ? 33.742 -26.969 0.559 1.00 93.62 66 TYR A N 1
ATOM 499 C CA . TYR A 1 66 ? 34.960 -27.332 -0.122 1.00 93.62 66 TYR A CA 1
ATOM 500 C C . TYR A 1 66 ? 35.794 -26.073 -0.261 1.00 93.62 66 TYR A C 1
ATOM 502 O O . TYR A 1 66 ? 35.355 -25.056 -0.810 1.00 93.62 66 TYR A O 1
ATOM 510 N N . THR A 1 67 ? 36.998 -26.150 0.280 1.00 93.69 67 THR A N 1
ATOM 511 C CA . THR A 1 67 ? 38.002 -25.096 0.246 1.00 93.69 67 THR A CA 1
ATOM 512 C C . THR A 1 67 ? 39.240 -25.606 -0.477 1.00 93.69 67 THR A C 1
ATOM 514 O O . THR A 1 67 ? 39.308 -26.755 -0.921 1.00 93.69 67 THR A O 1
ATOM 517 N N . GLN A 1 68 ? 40.266 -24.769 -0.575 1.00 92.62 68 GLN A N 1
ATOM 518 C CA . GLN A 1 68 ? 41.543 -25.178 -1.152 1.00 92.62 68 GLN A CA 1
ATOM 519 C C . GLN A 1 68 ? 42.149 -26.418 -0.498 1.00 92.62 68 GLN A C 1
ATOM 521 O O . GLN A 1 68 ? 42.788 -27.220 -1.173 1.00 92.62 68 GLN A O 1
ATOM 526 N N . LYS A 1 69 ? 41.934 -26.602 0.807 1.00 86.81 69 LYS A N 1
ATOM 527 C CA . LYS A 1 69 ? 42.456 -27.766 1.535 1.00 86.81 69 LYS A CA 1
ATOM 528 C C . LYS A 1 69 ? 41.826 -29.080 1.066 1.00 86.81 69 LYS A C 1
ATOM 530 O O . LYS A 1 69 ? 42.453 -30.125 1.199 1.00 86.81 69 LYS A O 1
ATOM 535 N N . ASP A 1 70 ? 40.629 -29.000 0.497 1.00 90.19 70 ASP A N 1
ATOM 536 C CA . ASP A 1 70 ? 39.831 -30.138 0.039 1.00 90.19 70 ASP A CA 1
ATOM 537 C C . ASP A 1 70 ? 40.034 -30.427 -1.458 1.00 90.19 70 ASP A C 1
ATOM 539 O O . ASP A 1 70 ? 39.566 -31.446 -1.962 1.00 90.19 70 ASP A O 1
ATOM 543 N N . GLY A 1 71 ? 40.756 -29.549 -2.165 1.00 87.00 71 GLY A N 1
ATOM 544 C CA . GLY A 1 71 ? 41.094 -29.693 -3.583 1.00 87.00 71 GLY A CA 1
ATOM 545 C C . GLY A 1 71 ? 40.533 -28.603 -4.503 1.00 87.00 71 GLY A C 1
ATOM 546 O O . GLY A 1 71 ? 40.809 -28.636 -5.704 1.00 87.00 71 GLY A O 1
ATOM 547 N N . LEU A 1 72 ? 39.785 -27.626 -3.971 1.00 93.88 72 LEU A N 1
ATOM 548 C CA . LEU A 1 72 ? 39.333 -26.454 -4.730 1.00 93.88 72 LEU A CA 1
ATOM 549 C C . LEU A 1 72 ? 40.531 -25.584 -5.156 1.00 93.88 72 LEU A C 1
ATOM 551 O O . LEU A 1 72 ? 41.515 -25.449 -4.437 1.00 93.88 72 LEU A O 1
ATOM 555 N N . ALA A 1 73 ? 40.447 -24.936 -6.309 1.00 91.38 73 ALA A N 1
ATOM 556 C CA . ALA A 1 73 ? 41.545 -24.156 -6.869 1.00 91.38 73 ALA A CA 1
ATOM 557 C C . ALA A 1 73 ? 41.798 -22.876 -6.064 1.00 91.38 73 ALA A C 1
ATOM 559 O O . ALA A 1 73 ? 42.933 -22.539 -5.718 1.00 91.38 73 ALA A O 1
ATOM 560 N N . ASN A 1 74 ? 40.724 -22.158 -5.739 1.00 94.44 74 ASN A N 1
ATOM 561 C CA . ASN A 1 74 ? 40.738 -21.000 -4.858 1.00 94.44 74 ASN A CA 1
ATOM 562 C C . ASN A 1 74 ? 39.381 -20.843 -4.178 1.00 94.44 74 ASN A C 1
ATOM 564 O O . ASN A 1 74 ? 38.345 -21.212 -4.722 1.00 94.44 74 ASN A O 1
ATOM 568 N N . ASN A 1 75 ? 39.416 -20.288 -2.976 1.00 91.50 75 ASN A N 1
ATOM 569 C CA . ASN A 1 75 ? 38.254 -20.083 -2.132 1.00 91.50 75 ASN A CA 1
ATOM 570 C C . ASN A 1 75 ? 37.289 -19.016 -2.679 1.00 91.50 75 ASN A C 1
ATOM 572 O O . ASN A 1 75 ? 36.104 -19.084 -2.402 1.00 91.50 75 ASN A O 1
ATOM 576 N N . ALA A 1 76 ? 37.738 -18.056 -3.484 1.00 91.25 76 ALA A N 1
ATOM 577 C CA . ALA A 1 76 ? 36.856 -17.056 -4.078 1.00 91.25 76 ALA A CA 1
ATOM 578 C C . ALA A 1 76 ? 36.215 -17.596 -5.370 1.00 91.25 76 ALA A C 1
ATOM 580 O O . ALA A 1 76 ? 36.900 -17.712 -6.377 1.00 91.25 76 ALA A O 1
ATOM 581 N N . VAL A 1 77 ? 34.917 -17.908 -5.376 1.00 91.69 77 VAL A N 1
ATOM 582 C CA . VAL A 1 77 ? 34.213 -18.609 -6.467 1.00 91.69 77 VAL A CA 1
ATOM 583 C C . VAL A 1 77 ? 33.145 -17.712 -7.102 1.00 91.69 77 VAL A C 1
ATOM 585 O O . VAL A 1 77 ? 32.119 -17.423 -6.492 1.00 91.69 77 VAL A O 1
ATOM 588 N N . ASN A 1 78 ? 33.384 -17.279 -8.340 1.00 86.75 78 ASN A N 1
ATOM 589 C CA . ASN A 1 78 ? 32.557 -16.320 -9.083 1.00 86.75 78 ASN A CA 1
ATOM 590 C C . ASN A 1 78 ? 31.383 -16.961 -9.814 1.00 86.75 78 ASN A C 1
ATOM 592 O O . ASN A 1 78 ? 30.289 -16.408 -9.820 1.00 86.75 78 ASN A O 1
ATOM 596 N N . ALA A 1 79 ? 31.609 -18.116 -10.428 1.00 90.69 79 ALA A N 1
ATOM 597 C CA . ALA A 1 79 ? 30.651 -18.735 -11.330 1.00 90.69 79 ALA A CA 1
ATOM 598 C C . ALA A 1 79 ? 30.538 -20.231 -11.048 1.00 90.69 79 ALA A C 1
ATOM 600 O O . ALA A 1 79 ? 31.540 -20.901 -10.780 1.00 90.69 79 ALA A O 1
ATOM 601 N N . ILE A 1 80 ? 29.311 -20.742 -11.136 1.00 93.62 80 ILE A N 1
ATOM 602 C CA . ILE A 1 80 ? 28.993 -22.160 -10.990 1.00 93.62 80 ILE A CA 1
ATOM 603 C C . ILE A 1 80 ? 28.194 -22.598 -12.203 1.00 93.62 80 ILE A C 1
ATOM 605 O O . ILE A 1 80 ? 27.225 -21.940 -12.581 1.00 93.62 80 ILE A O 1
ATOM 609 N N . LEU A 1 81 ? 28.565 -23.750 -12.748 1.00 95.62 81 LEU A N 1
ATOM 610 C CA . LEU A 1 81 ? 27.777 -24.453 -13.745 1.00 95.62 81 LEU A CA 1
ATOM 611 C C . LEU A 1 81 ? 27.713 -25.943 -13.396 1.00 95.62 81 LEU A C 1
ATOM 613 O O . LEU A 1 81 ? 28.729 -26.535 -13.032 1.00 95.62 81 LEU A O 1
ATOM 617 N N . GLN A 1 82 ? 26.537 -26.551 -13.553 1.00 95.12 82 GLN A N 1
ATOM 618 C CA . GLN A 1 82 ? 26.436 -27.999 -13.706 1.00 95.12 82 GLN A CA 1
ATOM 619 C C . GLN A 1 82 ? 26.356 -28.337 -15.192 1.00 95.12 82 GLN A C 1
ATOM 621 O O . GLN A 1 82 ? 25.481 -27.826 -15.897 1.00 95.12 82 GLN A O 1
ATOM 626 N N . ASP A 1 83 ? 27.256 -29.200 -15.657 1.00 91.12 83 ASP A N 1
ATOM 627 C CA . ASP A 1 83 ? 27.256 -29.637 -17.047 1.00 91.12 83 ASP A CA 1
ATOM 628 C C . ASP A 1 83 ? 26.197 -30.718 -17.336 1.00 91.12 83 ASP A C 1
ATOM 630 O O . ASP A 1 83 ? 25.484 -31.220 -16.459 1.00 91.12 83 ASP A O 1
ATOM 634 N N . LYS A 1 84 ? 26.064 -31.073 -18.614 1.00 87.75 84 LYS A N 1
ATOM 635 C CA . LYS A 1 84 ? 25.101 -32.061 -19.106 1.00 87.75 84 LYS A CA 1
ATOM 636 C C . LYS A 1 84 ? 25.276 -33.464 -18.537 1.00 87.75 84 LYS A C 1
ATOM 638 O O . LYS A 1 84 ? 24.290 -34.201 -18.536 1.00 87.75 84 LYS A O 1
ATOM 643 N N . GLU A 1 85 ? 26.457 -33.815 -18.046 1.00 86.00 85 GLU A N 1
ATOM 644 C CA . GLU A 1 85 ? 26.750 -35.111 -17.424 1.00 86.00 85 GLU A CA 1
ATOM 645 C C . GLU A 1 85 ? 26.550 -35.075 -15.903 1.00 86.00 85 GLU A C 1
ATOM 647 O O . GLU A 1 85 ? 26.620 -36.107 -15.239 1.00 86.00 85 GLU A O 1
ATOM 652 N N . GLY A 1 86 ? 26.238 -33.899 -15.355 1.00 85.31 86 GLY A N 1
ATOM 653 C CA . GLY A 1 86 ? 26.012 -33.686 -13.933 1.00 85.31 86 GLY A CA 1
ATOM 654 C C . GLY A 1 86 ? 27.272 -33.298 -13.160 1.00 85.31 86 GLY A C 1
ATOM 655 O O . GLY A 1 86 ? 27.189 -33.135 -11.943 1.00 85.31 86 GLY A O 1
ATOM 656 N N . VAL A 1 87 ? 28.411 -33.117 -13.836 1.00 92.25 87 VAL A N 1
ATOM 657 C CA . VAL A 1 87 ? 29.674 -32.706 -13.215 1.00 92.25 87 VAL A CA 1
ATOM 658 C C . VAL A 1 87 ? 29.630 -31.213 -12.910 1.00 92.25 87 VAL A C 1
ATOM 660 O O . VAL A 1 87 ? 29.096 -30.403 -13.674 1.00 92.25 87 VAL A O 1
ATOM 663 N N . MET A 1 88 ? 30.207 -30.848 -11.769 1.00 95.69 88 MET A N 1
ATOM 664 C CA . MET A 1 88 ? 30.196 -29.477 -11.287 1.00 95.69 88 MET A CA 1
ATOM 665 C C . MET A 1 88 ? 31.478 -28.744 -11.664 1.00 95.69 88 MET A C 1
ATOM 667 O O . MET A 1 88 ? 32.589 -29.260 -11.497 1.00 95.69 88 MET A O 1
ATOM 671 N N . TRP A 1 89 ? 31.300 -27.508 -12.118 1.00 96.69 89 TRP A N 1
ATOM 672 C CA . TRP A 1 89 ? 32.366 -26.622 -12.555 1.00 96.69 89 TRP A CA 1
ATOM 673 C C . TRP A 1 89 ? 32.328 -25.314 -11.779 1.00 96.69 89 TRP A C 1
ATOM 675 O O . TRP A 1 89 ? 31.291 -24.652 -11.695 1.00 96.69 89 TRP A O 1
ATOM 685 N N . PHE A 1 90 ? 33.487 -24.934 -11.246 1.00 96.94 90 PHE A N 1
ATOM 686 C CA . PHE A 1 90 ? 33.641 -23.770 -10.384 1.00 96.94 90 PHE A CA 1
ATOM 687 C C . PHE A 1 90 ? 34.710 -22.838 -10.943 1.00 96.94 90 PHE A C 1
ATOM 689 O O . PHE A 1 90 ? 35.892 -23.186 -10.995 1.00 96.94 90 PHE A O 1
ATOM 696 N N . GLY A 1 91 ? 34.285 -21.646 -11.357 1.00 95.19 91 GLY A N 1
ATOM 697 C CA . GLY A 1 91 ? 35.177 -20.569 -11.765 1.00 95.19 91 GLY A CA 1
ATOM 698 C C . GLY A 1 91 ? 35.639 -19.774 -10.548 1.00 95.19 91 GLY A C 1
ATOM 699 O O . GLY A 1 91 ? 34.809 -19.189 -9.850 1.00 95.19 91 GLY A O 1
ATOM 700 N N . THR A 1 92 ? 36.948 -19.751 -10.283 1.00 94.00 92 THR A N 1
ATOM 701 C CA . THR A 1 92 ? 37.512 -19.116 -9.080 1.00 94.00 92 THR A CA 1
ATOM 702 C C . THR A 1 92 ? 38.328 -17.857 -9.400 1.00 94.00 92 THR A C 1
ATOM 704 O O . THR A 1 92 ? 38.837 -17.705 -10.510 1.00 94.00 92 THR A O 1
ATOM 707 N N . ARG A 1 93 ? 38.479 -16.934 -8.441 1.00 90.81 93 ARG A N 1
ATOM 708 C CA . ARG A 1 93 ? 39.309 -15.728 -8.556 1.00 90.81 93 ARG A CA 1
ATOM 709 C C . ARG A 1 93 ? 40.753 -16.051 -8.188 1.00 90.81 93 ARG A C 1
ATOM 711 O O . ARG A 1 93 ? 41.106 -16.162 -7.019 1.00 90.81 93 ARG A O 1
ATOM 718 N N . GLY A 1 94 ? 41.602 -16.197 -9.195 1.00 84.69 94 GLY A N 1
ATOM 719 C CA . GLY A 1 94 ? 43.047 -16.365 -9.043 1.00 84.69 94 GLY A CA 1
ATOM 720 C C . GLY A 1 94 ? 43.533 -17.811 -8.879 1.00 84.69 94 GLY A C 1
ATOM 721 O O . GLY A 1 94 ? 44.742 -18.021 -8.929 1.00 84.69 94 GLY A O 1
ATOM 722 N N . GLY A 1 95 ? 42.643 -18.802 -8.732 1.00 87.75 95 GLY A N 1
ATOM 723 C CA . GLY A 1 95 ? 43.002 -20.230 -8.652 1.00 87.75 95 GLY A CA 1
ATOM 724 C C . GLY A 1 95 ? 42.887 -21.022 -9.948 1.00 87.75 95 GLY A C 1
ATOM 725 O O . GLY A 1 95 ? 43.581 -22.018 -10.106 1.00 87.75 95 GLY A O 1
ATOM 726 N N . GLY A 1 96 ? 42.034 -20.591 -10.873 1.00 91.31 96 GLY A N 1
ATOM 727 C CA . GLY A 1 96 ? 41.652 -21.341 -12.065 1.00 91.31 96 GLY A CA 1
ATOM 728 C C . GLY A 1 96 ? 40.271 -21.972 -11.940 1.00 91.31 96 GLY A C 1
ATOM 729 O O . GLY A 1 96 ? 39.405 -21.471 -11.214 1.00 91.31 96 GLY A O 1
ATOM 730 N N . VAL A 1 97 ? 40.053 -23.052 -12.682 1.00 95.75 97 VAL A N 1
ATOM 731 C CA . VAL A 1 97 ? 38.783 -23.782 -12.706 1.00 95.75 97 VAL A CA 1
ATOM 732 C C . VAL A 1 97 ? 38.919 -25.048 -11.879 1.00 95.75 97 VAL A C 1
ATOM 734 O O . VAL A 1 97 ? 39.863 -25.814 -12.067 1.00 95.75 97 VAL A O 1
ATOM 737 N N . SER A 1 98 ? 37.947 -25.311 -11.012 1.00 96.00 98 SER A N 1
ATOM 738 C CA . SER A 1 98 ? 37.832 -26.602 -10.335 1.00 96.00 98 SER A CA 1
ATOM 739 C C . SER A 1 98 ? 36.686 -27.416 -10.899 1.00 96.00 98 SER A C 1
ATOM 741 O O . SER A 1 98 ? 35.553 -26.939 -10.974 1.00 96.00 98 SER A O 1
ATOM 743 N N . ARG A 1 99 ? 36.997 -28.660 -11.255 1.00 95.00 99 ARG A N 1
ATOM 744 C CA . ARG A 1 99 ? 36.054 -29.685 -11.692 1.00 95.00 99 ARG A CA 1
ATOM 745 C C . ARG A 1 99 ? 35.838 -30.685 -10.561 1.00 95.00 99 ARG A C 1
ATOM 747 O O . ARG A 1 99 ? 36.813 -31.177 -9.989 1.00 95.00 99 ARG A O 1
ATOM 754 N N . TYR A 1 100 ? 34.579 -31.012 -10.286 1.00 94.81 100 TYR A N 1
ATOM 755 C CA . TYR A 1 100 ? 34.198 -31.958 -9.241 1.00 94.81 100 TYR A CA 1
ATOM 756 C C . TYR A 1 100 ? 33.159 -32.963 -9.735 1.00 94.81 100 TYR A C 1
ATOM 758 O O . TYR A 1 100 ? 32.064 -32.588 -10.152 1.00 94.81 100 TYR A O 1
ATOM 766 N N . ASP A 1 101 ? 33.504 -34.249 -9.653 1.00 88.62 101 ASP A N 1
ATOM 767 C CA . ASP A 1 101 ? 32.657 -35.375 -10.079 1.00 88.62 101 ASP A CA 1
ATOM 768 C C . ASP A 1 101 ? 31.879 -36.033 -8.923 1.00 88.62 101 ASP A C 1
ATOM 770 O O . ASP A 1 101 ? 31.334 -37.127 -9.066 1.00 88.62 101 ASP A O 1
ATOM 774 N N . GLY A 1 102 ? 31.865 -35.398 -7.749 1.00 77.12 102 GLY A N 1
ATOM 775 C CA . GLY A 1 102 ? 31.276 -35.959 -6.533 1.00 77.12 102 GLY A CA 1
ATOM 776 C C . GLY A 1 102 ? 32.246 -36.792 -5.688 1.00 77.12 102 GLY A C 1
ATOM 777 O O . GLY A 1 102 ? 31.950 -37.067 -4.526 1.00 77.12 102 GLY A O 1
ATOM 778 N N . LYS A 1 103 ? 33.419 -37.171 -6.212 1.00 87.12 103 LYS A N 1
ATOM 779 C CA . LYS A 1 103 ? 34.430 -37.961 -5.483 1.00 87.12 103 LYS A CA 1
ATOM 780 C C . LYS A 1 103 ? 35.799 -37.297 -5.448 1.00 87.12 103 LYS A C 1
ATOM 782 O O . LYS A 1 103 ? 36.457 -37.338 -4.413 1.00 87.12 103 LYS A O 1
ATOM 787 N N . SER A 1 104 ? 36.231 -36.713 -6.558 1.00 87.62 104 SER A N 1
ATOM 788 C CA . SER A 1 104 ? 37.576 -36.183 -6.742 1.00 87.62 104 SER A CA 1
ATOM 789 C C . SER A 1 104 ? 37.561 -34.778 -7.335 1.00 87.62 104 SER A C 1
ATOM 791 O O . SER A 1 104 ? 36.701 -34.426 -8.145 1.00 87.62 104 SER A O 1
ATOM 793 N N . TRP A 1 105 ? 38.527 -33.972 -6.896 1.00 92.69 105 TRP A N 1
ATOM 794 C CA . TRP A 1 105 ? 38.751 -32.622 -7.393 1.00 92.69 105 TRP A CA 1
ATOM 795 C C . TRP A 1 105 ? 39.889 -32.628 -8.392 1.00 92.69 105 TRP A C 1
ATOM 797 O O . TRP A 1 105 ? 40.966 -33.163 -8.125 1.00 92.69 105 TRP A O 1
ATOM 807 N N . ILE A 1 106 ? 39.654 -31.982 -9.525 1.00 93.69 106 ILE A N 1
ATOM 808 C CA . ILE A 1 106 ? 40.702 -31.688 -10.489 1.00 93.69 106 ILE A CA 1
ATOM 809 C C . ILE A 1 106 ? 40.697 -30.185 -10.705 1.00 93.69 106 ILE A C 1
ATOM 811 O O . ILE A 1 106 ? 39.666 -29.591 -11.024 1.00 93.69 106 ILE A O 1
ATOM 815 N N . THR A 1 107 ? 41.855 -29.571 -10.497 1.00 94.19 107 THR A N 1
ATOM 816 C CA . THR A 1 107 ? 42.049 -28.144 -10.720 1.00 94.19 107 THR A CA 1
ATOM 817 C C . THR A 1 107 ? 42.821 -27.944 -12.009 1.00 94.19 107 THR A C 1
ATOM 819 O O . THR A 1 107 ? 43.859 -28.567 -12.216 1.00 94.19 107 THR A O 1
ATOM 822 N N . TYR A 1 108 ? 42.305 -27.052 -12.845 1.00 93.69 108 TYR A N 1
ATOM 823 C CA . TYR A 1 108 ? 42.937 -26.624 -14.078 1.00 93.69 108 TYR A CA 1
ATOM 824 C C . TYR A 1 108 ? 43.353 -25.168 -13.943 1.00 93.69 108 TYR A C 1
ATOM 826 O O . TYR A 1 108 ? 42.542 -24.287 -13.642 1.00 93.69 108 TYR A O 1
ATOM 834 N N . THR A 1 109 ? 44.638 -24.930 -14.159 1.00 93.69 109 THR A N 1
ATOM 835 C CA . THR A 1 109 ? 45.277 -23.620 -14.072 1.00 93.69 109 THR A CA 1
ATOM 836 C C . THR A 1 109 ? 45.887 -23.238 -15.415 1.00 93.69 109 THR A C 1
ATOM 838 O O . THR A 1 109 ? 45.871 -24.006 -16.378 1.00 93.69 109 THR A O 1
ATOM 841 N N . GLN A 1 110 ? 46.507 -22.062 -15.483 1.00 88.56 110 GLN A N 1
ATOM 842 C CA . GLN A 1 110 ? 47.295 -21.653 -16.645 1.00 88.56 110 GLN A CA 1
ATOM 843 C C . GLN A 1 110 ? 48.394 -22.652 -17.044 1.00 88.56 110 GLN A C 1
ATOM 845 O O . GLN A 1 110 ? 48.729 -22.729 -18.222 1.00 88.56 110 GLN A O 1
ATOM 850 N N . LYS A 1 111 ? 48.933 -23.454 -16.110 1.00 88.62 111 LYS A N 1
ATOM 851 C CA . LYS A 1 111 ? 49.924 -24.500 -16.437 1.00 88.62 111 LYS A CA 1
ATOM 852 C C . LYS A 1 111 ? 49.313 -25.687 -17.187 1.00 88.62 111 LYS A C 1
ATOM 854 O O . LYS A 1 111 ? 50.030 -26.368 -17.911 1.00 88.62 111 LYS A O 1
ATOM 859 N N . ASP A 1 112 ? 48.012 -25.902 -17.018 1.00 89.88 112 ASP A N 1
ATOM 860 C CA . ASP A 1 112 ? 47.251 -27.013 -17.599 1.00 89.88 112 ASP A CA 1
ATOM 861 C C . ASP A 1 112 ? 46.559 -26.618 -18.914 1.00 89.88 112 ASP A C 1
ATOM 863 O O . ASP A 1 112 ? 45.977 -27.463 -19.590 1.00 89.88 112 ASP A O 1
ATOM 867 N N . GLY A 1 113 ? 46.641 -25.334 -19.280 1.00 85.31 113 GLY A N 1
ATOM 868 C CA . GLY A 1 113 ? 46.044 -24.780 -20.490 1.00 85.31 113 GLY A CA 1
ATOM 869 C C . GLY A 1 113 ? 44.805 -23.918 -20.253 1.00 85.31 113 GLY A C 1
ATOM 870 O O . GLY A 1 113 ? 44.061 -23.697 -21.191 1.00 85.31 113 GLY A O 1
ATOM 871 N N . LEU A 1 114 ? 44.542 -23.413 -19.044 1.00 93.44 114 LEU A N 1
ATOM 872 C CA . LEU A 1 114 ? 43.533 -22.361 -18.834 1.00 93.44 114 LEU A CA 1
ATOM 873 C C . LEU A 1 114 ? 44.096 -20.980 -19.235 1.00 93.44 114 LEU A C 1
ATOM 875 O O . LEU A 1 114 ? 45.277 -20.708 -19.058 1.00 93.44 114 LEU A O 1
ATOM 879 N N . ALA A 1 115 ? 43.272 -20.068 -19.742 1.00 90.56 115 ALA A N 1
ATOM 880 C CA . ALA A 1 115 ? 43.715 -18.756 -20.231 1.00 90.56 115 ALA A CA 1
ATOM 881 C C . ALA A 1 115 ? 44.077 -17.804 -19.078 1.00 90.56 115 ALA A C 1
ATOM 883 O O . ALA A 1 115 ? 45.064 -17.069 -19.124 1.00 90.56 115 ALA A O 1
ATOM 884 N N . GLY A 1 116 ? 43.321 -17.872 -17.984 1.00 90.38 116 GLY A N 1
ATOM 885 C CA . GLY A 1 116 ? 43.509 -17.043 -16.803 1.00 90.38 116 GLY A CA 1
ATOM 886 C C . GLY A 1 116 ? 42.999 -17.742 -15.558 1.00 90.38 116 GLY A C 1
ATOM 887 O O . GLY A 1 116 ? 41.958 -18.387 -15.584 1.00 90.38 116 GLY A O 1
ATOM 888 N N . ASN A 1 117 ? 43.713 -17.588 -14.443 1.00 92.44 117 ASN A N 1
ATOM 889 C CA . ASN A 1 117 ? 43.301 -18.213 -13.187 1.00 92.44 117 ASN A CA 1
ATOM 890 C C . ASN A 1 117 ? 42.167 -17.449 -12.478 1.00 92.44 117 ASN A C 1
ATOM 892 O O . ASN A 1 117 ? 41.671 -17.908 -11.456 1.00 92.44 117 ASN A O 1
ATOM 896 N N . TRP A 1 118 ? 41.756 -16.281 -12.979 1.00 93.69 118 TRP A N 1
ATOM 897 C CA . TRP A 1 118 ? 40.594 -15.550 -12.477 1.00 93.69 118 TRP A CA 1
ATOM 898 C C . TRP A 1 118 ? 39.430 -15.722 -13.439 1.00 93.69 118 TRP A C 1
ATOM 900 O O . TRP A 1 118 ? 39.389 -15.068 -14.468 1.00 93.69 118 TRP A O 1
ATOM 910 N N . VAL A 1 119 ? 38.476 -16.581 -13.106 1.00 94.81 119 VAL A N 1
ATOM 911 C CA . VAL A 1 119 ? 37.350 -16.945 -13.975 1.00 94.81 119 VAL A CA 1
ATOM 912 C C . VAL A 1 119 ? 36.088 -16.196 -13.527 1.00 94.81 119 VAL A C 1
ATOM 914 O O . VAL A 1 119 ? 35.764 -16.195 -12.341 1.00 94.81 119 VAL A O 1
ATOM 917 N N . GLU A 1 120 ? 35.399 -15.525 -14.450 1.00 87.88 120 GLU A N 1
ATOM 918 C CA . GLU A 1 120 ? 34.235 -14.648 -14.203 1.00 87.88 120 GLU A CA 1
ATOM 919 C C . GLU A 1 120 ? 32.916 -15.259 -14.680 1.00 87.88 120 GLU A C 1
ATOM 921 O O . GLU A 1 120 ? 31.907 -15.154 -13.991 1.00 87.88 120 GLU A O 1
ATOM 926 N N . ALA A 1 121 ? 32.921 -15.935 -15.828 1.00 87.88 121 ALA A N 1
ATOM 927 C CA . ALA A 1 121 ? 31.718 -16.510 -16.418 1.00 87.88 121 ALA A CA 1
ATOM 928 C C . ALA A 1 121 ? 31.983 -17.935 -16.908 1.00 87.88 121 ALA A C 1
ATOM 930 O O . ALA A 1 121 ? 33.053 -18.223 -17.450 1.00 87.88 121 ALA A O 1
ATOM 931 N N . VAL A 1 122 ? 31.002 -18.821 -16.714 1.00 93.38 122 VAL A N 1
ATOM 932 C CA . VAL A 1 122 ? 31.063 -20.224 -17.142 1.00 93.38 122 VAL A CA 1
ATOM 933 C C . VAL A 1 122 ? 29.746 -20.607 -17.802 1.00 93.38 122 VAL A C 1
ATOM 935 O O . VAL A 1 122 ? 28.693 -20.448 -17.188 1.00 93.38 122 VAL A O 1
ATOM 938 N N . ILE A 1 123 ? 29.809 -21.129 -19.028 1.00 94.31 123 ILE A N 1
ATOM 939 C CA . ILE A 1 123 ? 28.658 -21.732 -19.715 1.00 94.31 123 ILE A CA 1
ATOM 940 C C . ILE A 1 123 ? 29.060 -23.063 -20.357 1.00 94.31 123 ILE A C 1
ATOM 942 O O . ILE A 1 123 ? 30.233 -23.284 -20.663 1.00 94.31 123 ILE A O 1
ATOM 946 N N . GLN A 1 124 ? 28.081 -23.936 -20.584 1.00 94.00 124 GLN A N 1
ATOM 947 C CA . GLN A 1 124 ? 28.241 -25.108 -21.440 1.00 94.00 124 GLN A CA 1
ATOM 948 C C . GLN A 1 124 ? 27.458 -24.864 -22.721 1.00 94.00 124 GLN A C 1
ATOM 950 O O . GLN A 1 124 ? 26.277 -24.513 -22.668 1.00 94.00 124 GLN A O 1
ATOM 955 N N . ASP A 1 125 ? 28.108 -25.066 -23.861 1.00 89.88 125 ASP A N 1
ATOM 956 C CA . ASP A 1 125 ? 27.449 -24.911 -25.148 1.00 89.88 125 ASP A CA 1
ATOM 957 C C . ASP A 1 125 ? 26.514 -26.097 -25.481 1.00 89.88 125 ASP A C 1
ATOM 959 O O . ASP A 1 125 ? 26.486 -27.158 -24.836 1.00 89.88 125 ASP A O 1
ATOM 963 N N . LYS A 1 126 ? 25.686 -25.912 -26.513 1.00 86.31 126 LYS A N 1
ATOM 964 C CA . LYS A 1 126 ? 24.817 -26.950 -27.092 1.00 86.31 126 LYS A CA 1
ATOM 965 C C . LYS A 1 126 ? 25.549 -28.257 -27.451 1.00 86.31 126 LYS A C 1
ATOM 967 O O . LYS A 1 126 ? 24.933 -29.311 -27.293 1.00 86.31 126 LYS A O 1
ATOM 972 N N . GLU A 1 127 ? 26.831 -28.224 -27.807 1.00 82.12 127 GLU A N 1
ATOM 973 C CA . GLU A 1 127 ? 27.638 -29.407 -28.159 1.00 82.12 127 GLU A CA 1
ATOM 974 C C . GLU A 1 127 ? 28.255 -30.109 -26.940 1.00 82.12 127 GLU A C 1
ATOM 976 O O . GLU A 1 127 ? 28.694 -31.253 -27.032 1.00 82.12 127 GLU A O 1
ATOM 981 N N . GLY A 1 128 ? 28.221 -29.460 -25.777 1.00 86.50 128 GLY A N 1
ATOM 982 C CA . GLY A 1 128 ? 28.698 -30.002 -24.511 1.00 86.50 128 GLY A CA 1
ATOM 983 C C . GLY A 1 128 ? 30.088 -29.517 -24.107 1.00 86.50 128 GLY A C 1
ATOM 984 O O . GLY A 1 128 ? 30.534 -29.881 -23.018 1.00 86.50 128 GLY A O 1
ATOM 985 N N . ALA A 1 129 ? 30.748 -28.681 -24.913 1.00 91.38 129 ALA A N 1
ATOM 986 C CA . ALA A 1 129 ? 32.026 -28.096 -24.537 1.00 91.38 129 ALA A CA 1
ATOM 987 C C . ALA A 1 129 ? 31.840 -26.968 -23.517 1.00 91.38 129 ALA A C 1
ATOM 989 O O . ALA A 1 129 ? 30.827 -26.258 -23.478 1.00 91.38 129 ALA A O 1
ATOM 990 N N . MET A 1 130 ? 32.848 -26.827 -22.665 1.00 95.31 130 MET A N 1
ATOM 991 C CA . MET A 1 130 ? 32.837 -25.891 -21.554 1.00 95.31 130 MET A CA 1
ATOM 992 C C . MET A 1 130 ? 33.589 -24.620 -21.920 1.00 95.31 130 MET A C 1
ATOM 994 O O . MET A 1 130 ? 34.708 -24.679 -22.438 1.00 95.31 130 MET A O 1
ATOM 998 N N . TRP A 1 131 ? 32.981 -23.483 -21.598 1.00 96.06 131 TRP A N 1
ATOM 999 C CA . TRP A 1 131 ? 33.494 -22.153 -21.889 1.00 96.06 131 TRP A CA 1
ATOM 1000 C C . TRP A 1 131 ? 33.727 -21.370 -20.608 1.00 96.06 131 TRP A C 1
ATOM 1002 O O . TRP A 1 131 ? 32.824 -21.238 -19.783 1.00 96.06 131 TRP A O 1
ATOM 1012 N N . PHE A 1 132 ? 34.932 -20.816 -20.470 1.00 96.31 132 PHE A N 1
ATOM 1013 C CA . PHE A 1 132 ? 35.367 -20.077 -19.287 1.00 96.31 132 PHE A CA 1
ATOM 1014 C C . PHE A 1 132 ? 35.877 -18.693 -19.691 1.00 96.31 132 PHE A C 1
ATOM 1016 O O . PHE A 1 132 ? 36.929 -18.582 -20.322 1.00 96.31 132 PHE A O 1
ATOM 1023 N N . GLY A 1 133 ? 35.147 -17.640 -19.326 1.00 93.62 133 GLY A N 1
ATOM 1024 C CA . GLY A 1 133 ? 35.588 -16.252 -19.472 1.00 93.62 133 GLY A CA 1
ATOM 1025 C C . GLY A 1 133 ? 36.400 -15.824 -18.255 1.00 93.62 133 GLY A C 1
ATOM 1026 O O . GLY A 1 133 ? 35.973 -16.057 -17.124 1.00 93.62 133 GLY A O 1
ATOM 1027 N N . THR A 1 134 ? 37.571 -15.225 -18.468 1.00 92.12 134 THR A N 1
ATOM 1028 C CA . THR A 1 134 ? 38.490 -14.848 -17.383 1.00 92.12 134 THR A CA 1
ATOM 1029 C C . THR A 1 134 ? 38.671 -13.334 -17.275 1.00 92.12 134 THR A C 1
ATOM 1031 O O . THR A 1 134 ? 38.408 -12.588 -18.217 1.00 92.12 134 THR A O 1
ATOM 1034 N N . TRP A 1 135 ? 39.113 -12.865 -16.109 1.00 87.94 135 TRP A N 1
ATOM 1035 C CA . TRP A 1 135 ? 39.471 -11.475 -15.859 1.00 87.94 135 TRP A CA 1
ATOM 1036 C C . TRP A 1 135 ? 40.934 -11.239 -16.247 1.00 87.94 135 TRP A C 1
ATOM 1038 O O . TRP A 1 135 ? 41.856 -11.517 -15.479 1.00 87.94 135 TRP A O 1
ATOM 1048 N N . GLY A 1 136 ? 41.155 -10.754 -17.467 1.00 83.50 136 GLY A N 1
ATOM 1049 C CA . GLY A 1 136 ? 42.467 -10.350 -17.980 1.00 83.50 136 GLY A CA 1
ATOM 1050 C C . GLY A 1 136 ? 43.287 -11.468 -18.632 1.00 83.50 136 GLY A C 1
ATOM 1051 O O . GLY A 1 136 ? 44.334 -11.173 -19.206 1.00 83.50 136 GLY A O 1
ATOM 1052 N N . GLY A 1 137 ? 42.820 -12.723 -18.599 1.00 83.69 137 GLY A N 1
ATOM 1053 C CA . GLY A 1 137 ? 43.493 -13.874 -19.216 1.00 83.69 137 GLY A CA 1
ATOM 1054 C C . GLY A 1 137 ? 42.927 -14.336 -20.565 1.00 83.69 137 GLY A C 1
ATOM 1055 O O . GLY A 1 137 ? 43.626 -15.047 -21.274 1.00 83.69 137 GLY A O 1
ATOM 1056 N N . GLY A 1 138 ? 41.711 -13.930 -20.951 1.00 87.44 138 GLY A N 1
ATOM 1057 C CA . GLY A 1 138 ? 41.030 -14.393 -22.168 1.00 87.44 138 GLY A CA 1
ATOM 1058 C C . GLY A 1 138 ? 39.928 -15.422 -21.909 1.00 87.44 138 GLY A C 1
ATOM 1059 O O . GLY A 1 138 ? 39.391 -15.512 -20.802 1.00 87.44 138 GLY A O 1
ATOM 1060 N N . VAL A 1 139 ? 39.581 -16.202 -22.930 1.00 93.06 139 VAL A N 1
ATOM 1061 C CA . VAL A 1 139 ? 38.588 -17.282 -22.871 1.00 93.06 139 VAL A CA 1
ATOM 1062 C C . VAL A 1 139 ? 39.288 -18.636 -22.950 1.00 93.06 139 VAL A C 1
ATOM 1064 O O . VAL A 1 139 ? 40.277 -18.792 -23.655 1.00 93.06 139 VAL A O 1
ATOM 1067 N N . SER A 1 140 ? 38.786 -19.642 -22.238 1.00 94.31 140 SER A N 1
ATOM 1068 C CA . SER A 1 140 ? 39.232 -21.036 -22.400 1.00 94.31 140 SER A CA 1
ATOM 1069 C C . SER A 1 140 ? 38.074 -21.925 -22.810 1.00 94.31 140 SER A C 1
ATOM 1071 O O . SER A 1 140 ? 37.014 -21.866 -22.185 1.00 94.31 140 SER A O 1
ATOM 1073 N N . ARG A 1 141 ? 38.301 -22.764 -23.821 1.00 94.62 141 ARG A N 1
ATOM 1074 C CA . ARG A 1 141 ? 37.404 -23.846 -24.225 1.00 94.62 141 ARG A CA 1
ATOM 1075 C C . ARG A 1 141 ? 37.988 -25.182 -23.783 1.00 94.62 141 ARG A C 1
ATOM 1077 O O . ARG A 1 141 ? 39.163 -25.453 -24.032 1.00 94.62 141 ARG A O 1
ATOM 1084 N N . TYR A 1 142 ? 37.157 -26.023 -23.180 1.00 94.19 142 TYR A N 1
ATOM 1085 C CA . TYR A 1 142 ? 37.519 -27.380 -22.785 1.00 94.19 142 TYR A CA 1
ATOM 1086 C C . TYR A 1 142 ? 36.522 -28.390 -23.345 1.00 94.19 142 TYR A C 1
ATOM 1088 O O . TYR A 1 142 ? 35.322 -28.303 -23.083 1.00 94.19 142 TYR A O 1
ATOM 1096 N N . ASP A 1 143 ? 37.029 -29.353 -24.113 1.00 86.00 143 ASP A N 1
ATOM 1097 C CA . ASP A 1 143 ? 36.232 -30.403 -24.766 1.00 86.00 143 ASP A CA 1
ATOM 1098 C C . ASP A 1 143 ? 36.200 -31.728 -23.978 1.00 86.00 143 ASP A C 1
ATOM 1100 O O . ASP A 1 143 ? 35.767 -32.757 -24.495 1.00 86.00 143 ASP A O 1
ATOM 1104 N N . GLY A 1 144 ? 36.691 -31.724 -22.735 1.00 84.12 144 GLY A N 1
ATOM 1105 C CA . GLY A 1 144 ? 36.820 -32.927 -21.908 1.00 84.12 144 GLY A CA 1
ATOM 1106 C C . GLY A 1 144 ? 38.168 -33.644 -22.040 1.00 84.12 144 GLY A C 1
ATOM 1107 O O . GLY A 1 144 ? 38.486 -34.491 -21.206 1.00 84.12 144 GLY A O 1
ATOM 1108 N N . LYS A 1 145 ? 38.990 -33.316 -23.046 1.00 85.38 145 LYS A N 1
ATOM 1109 C CA . LYS A 1 145 ? 40.304 -33.951 -23.274 1.00 85.38 145 LYS A CA 1
ATOM 1110 C C . LYS A 1 145 ? 41.437 -32.946 -23.396 1.00 85.38 145 LYS A C 1
ATOM 1112 O O . LYS A 1 145 ? 42.531 -33.205 -22.901 1.00 85.38 145 LYS A O 1
ATOM 1117 N N . SER A 1 146 ? 41.185 -31.819 -24.040 1.00 88.44 146 SER A N 1
ATOM 1118 C CA . SER A 1 146 ? 42.184 -30.808 -24.340 1.00 88.44 146 SER A CA 1
ATOM 1119 C C . SER A 1 146 ? 41.660 -29.408 -24.049 1.00 88.44 146 SER A C 1
ATOM 1121 O O . SER A 1 146 ? 40.459 -29.137 -24.119 1.00 88.44 146 SER A O 1
ATOM 1123 N N . TRP A 1 147 ? 42.587 -28.527 -23.683 1.00 92.12 147 TRP A N 1
ATOM 1124 C CA . TRP A 1 147 ? 42.315 -27.117 -23.466 1.00 92.12 147 TRP A CA 1
ATOM 1125 C C . TRP A 1 147 ? 42.760 -26.319 -24.673 1.00 92.12 147 TRP A C 1
ATOM 1127 O O . TRP A 1 147 ? 43.860 -26.521 -25.191 1.00 92.12 147 TRP A O 1
ATOM 1137 N N . ILE A 1 148 ? 41.918 -25.376 -25.073 1.00 90.62 148 ILE A N 1
ATOM 1138 C CA . ILE A 1 148 ? 42.291 -24.365 -26.048 1.00 90.62 148 ILE A CA 1
ATOM 1139 C C . ILE A 1 148 ? 41.990 -23.009 -25.429 1.00 90.62 148 ILE A C 1
ATOM 1141 O O . ILE A 1 148 ? 40.851 -22.712 -25.059 1.00 90.62 148 ILE A O 1
ATOM 1145 N N . THR A 1 149 ? 43.036 -22.206 -25.272 1.00 91.62 149 THR A N 1
ATOM 1146 C CA . THR A 1 149 ? 42.925 -20.835 -24.792 1.00 91.62 149 THR A CA 1
ATOM 1147 C C . THR A 1 149 ? 42.852 -19.889 -25.961 1.00 91.62 149 THR A C 1
ATOM 1149 O O . THR A 1 149 ? 43.499 -20.077 -26.987 1.00 91.62 149 THR A O 1
ATOM 1152 N N . TYR A 1 150 ? 42.055 -18.854 -25.768 1.00 90.44 150 TYR A N 1
ATOM 1153 C CA . TYR A 1 150 ? 41.844 -17.818 -26.741 1.00 90.44 150 TYR A CA 1
ATOM 1154 C C . TYR A 1 150 ? 41.999 -16.479 -26.048 1.00 90.44 150 TYR A C 1
ATOM 1156 O O . TYR A 1 150 ? 41.204 -16.079 -25.198 1.00 90.44 150 TYR A O 1
ATOM 1164 N N . THR A 1 151 ? 43.086 -15.812 -26.380 1.00 89.62 151 THR A N 1
ATOM 1165 C CA . THR A 1 151 ? 43.445 -14.495 -25.872 1.00 89.62 151 THR A CA 1
ATOM 1166 C C . THR A 1 151 ? 43.301 -13.464 -26.984 1.00 89.62 151 THR A C 1
ATOM 1168 O O . THR A 1 151 ? 42.943 -13.783 -28.119 1.00 89.62 151 THR A O 1
ATOM 1171 N N . GLN A 1 152 ? 43.671 -12.220 -26.700 1.00 83.25 152 GLN A N 1
ATOM 1172 C CA . GLN A 1 152 ? 43.834 -11.190 -27.723 1.00 83.25 152 GLN A CA 1
ATOM 1173 C C . GLN A 1 152 ? 44.749 -11.601 -28.887 1.00 83.25 152 GLN A C 1
ATOM 1175 O O . GLN A 1 152 ? 44.568 -11.108 -29.995 1.00 83.25 152 GLN A O 1
ATOM 1180 N N . LYS A 1 153 ? 45.703 -12.523 -28.680 1.00 81.00 153 LYS A N 1
ATOM 1181 C CA . LYS A 1 153 ? 46.558 -13.043 -29.764 1.00 81.00 153 LYS A CA 1
ATOM 1182 C C . LYS A 1 153 ? 45.840 -14.036 -30.679 1.00 81.00 153 LYS A C 1
ATOM 1184 O O . LYS A 1 153 ? 46.237 -14.177 -31.830 1.00 81.00 153 LYS A O 1
ATOM 1189 N N . ASP A 1 154 ? 44.804 -14.691 -30.168 1.00 82.50 154 ASP A N 1
ATOM 1190 C CA . ASP A 1 154 ? 44.037 -15.738 -30.854 1.00 82.50 154 ASP A CA 1
ATOM 1191 C C . ASP A 1 154 ? 42.729 -15.193 -31.452 1.00 82.50 154 ASP A C 1
ATOM 1193 O O . ASP A 1 154 ? 41.970 -15.929 -32.079 1.00 82.50 154 ASP A O 1
ATOM 1197 N N . GLY A 1 155 ? 42.491 -13.890 -31.271 1.00 77.56 155 GLY A N 1
ATOM 1198 C CA . GLY A 1 155 ? 41.388 -13.157 -31.872 1.00 77.56 155 GLY A CA 1
ATOM 1199 C C . GLY A 1 155 ? 40.268 -12.780 -30.913 1.00 77.56 155 GLY A C 1
ATOM 1200 O O . GLY A 1 155 ? 39.208 -12.465 -31.408 1.00 77.56 155 GLY A O 1
ATOM 1201 N N . LEU A 1 156 ? 40.445 -12.805 -29.585 1.00 84.75 156 LEU A N 1
ATOM 1202 C CA . LEU A 1 156 ? 39.483 -12.245 -28.615 1.00 84.75 156 LEU A CA 1
ATOM 1203 C C . LEU A 1 156 ? 39.682 -10.725 -28.456 1.00 84.75 156 LEU A C 1
ATOM 1205 O O . LEU A 1 156 ? 40.812 -10.255 -28.504 1.00 84.75 156 LEU A O 1
ATOM 1209 N N . VAL A 1 157 ? 38.637 -9.925 -28.210 1.00 80.88 157 VAL A N 1
ATOM 1210 C CA . VAL A 1 157 ? 38.830 -8.463 -28.258 1.00 80.88 157 VAL A CA 1
ATOM 1211 C C . VAL A 1 157 ? 39.518 -7.900 -27.019 1.00 80.88 157 VAL A C 1
ATOM 1213 O O . VAL A 1 157 ? 40.451 -7.099 -27.092 1.00 80.88 157 VAL A O 1
ATOM 1216 N N . ASN A 1 158 ? 39.083 -8.357 -25.856 1.00 83.38 158 ASN A N 1
ATOM 1217 C CA . ASN A 1 158 ? 39.721 -8.073 -24.593 1.00 83.38 158 ASN A CA 1
ATOM 1218 C C . ASN A 1 158 ? 39.740 -9.365 -23.796 1.00 83.38 158 ASN A C 1
ATOM 1220 O O . ASN A 1 158 ? 38.819 -10.174 -23.838 1.00 83.38 158 ASN A O 1
ATOM 1224 N N . ASN A 1 159 ? 40.828 -9.546 -23.068 1.00 87.00 159 ASN A N 1
ATOM 1225 C CA . ASN A 1 159 ? 41.009 -10.652 -22.163 1.00 87.00 159 ASN A CA 1
ATOM 1226 C C . ASN A 1 159 ? 40.174 -10.529 -20.875 1.00 87.00 159 ASN A C 1
ATOM 1228 O O . ASN A 1 159 ? 40.230 -11.445 -20.061 1.00 87.00 159 ASN A O 1
ATOM 1232 N N . VAL A 1 160 ? 39.445 -9.424 -20.666 1.00 87.44 160 VAL A N 1
ATOM 1233 C CA . VAL A 1 160 ? 38.510 -9.200 -19.551 1.00 87.44 160 VAL A CA 1
ATOM 1234 C C . VAL A 1 160 ? 37.074 -9.468 -20.002 1.00 87.44 160 VAL A C 1
ATOM 1236 O O . VAL A 1 160 ? 36.395 -8.586 -20.527 1.00 87.44 160 VAL A O 1
ATOM 1239 N N . VAL A 1 161 ? 36.608 -10.690 -19.761 1.00 86.56 161 VAL A N 1
ATOM 1240 C CA . VAL A 1 161 ? 35.302 -11.172 -20.227 1.00 86.56 161 VAL A CA 1
ATOM 1241 C C . VAL A 1 161 ? 34.279 -11.147 -19.091 1.00 86.56 161 VAL A C 1
ATOM 1243 O O . VAL A 1 161 ? 34.507 -11.768 -18.054 1.00 86.56 161 VAL A O 1
ATOM 1246 N N . ARG A 1 162 ? 33.150 -10.446 -19.280 1.00 80.69 162 ARG A N 1
ATOM 1247 C CA . ARG A 1 162 ? 32.130 -10.192 -18.238 1.00 80.69 162 ARG A CA 1
ATOM 1248 C C . ARG A 1 162 ? 30.868 -11.031 -18.370 1.00 80.69 162 ARG A C 1
ATOM 1250 O O . ARG A 1 162 ? 30.311 -11.455 -17.364 1.00 80.69 162 ARG A O 1
ATOM 1257 N N . SER A 1 163 ? 30.385 -11.224 -19.592 1.00 80.69 163 SER A N 1
ATOM 1258 C CA . SER A 1 163 ? 29.148 -11.965 -19.852 1.00 80.69 163 SER A CA 1
ATOM 1259 C C . SER A 1 163 ? 29.336 -12.914 -21.021 1.00 80.69 163 SER A C 1
ATOM 1261 O O . SER A 1 163 ? 30.107 -12.621 -21.934 1.00 80.69 163 SER A O 1
ATOM 1263 N N . ILE A 1 164 ? 28.654 -14.059 -20.970 1.00 88.81 164 ILE A N 1
ATOM 1264 C CA . ILE A 1 164 ? 28.667 -15.047 -22.046 1.00 88.81 164 ILE A CA 1
ATOM 1265 C C . ILE A 1 164 ? 27.234 -15.500 -22.316 1.00 88.81 164 ILE A C 1
ATOM 1267 O O . ILE A 1 164 ? 26.533 -15.879 -21.377 1.00 88.81 164 ILE A O 1
ATOM 1271 N N . ILE A 1 165 ? 26.802 -15.477 -23.575 1.00 84.75 165 ILE A N 1
ATOM 1272 C CA . ILE A 1 165 ? 25.510 -16.020 -24.012 1.00 84.75 165 ILE A CA 1
ATOM 1273 C C . ILE A 1 165 ? 25.690 -16.840 -25.289 1.00 84.75 165 ILE A C 1
ATOM 1275 O O . ILE A 1 165 ? 26.541 -16.529 -26.113 1.00 84.75 165 ILE A O 1
ATOM 1279 N N . GLN A 1 166 ? 24.910 -17.905 -25.447 1.00 88.56 166 GLN A N 1
ATOM 1280 C CA . GLN A 1 166 ? 24.867 -18.677 -26.686 1.00 88.56 166 GLN A CA 1
ATOM 1281 C C . GLN A 1 166 ? 23.636 -18.269 -27.499 1.00 88.56 166 GLN A C 1
ATOM 1283 O O . GLN A 1 166 ? 22.532 -18.243 -26.955 1.00 88.56 166 GLN A O 1
ATOM 1288 N N . ASP A 1 167 ? 23.831 -17.976 -28.783 1.00 80.50 167 ASP A N 1
ATOM 1289 C CA . ASP A 1 167 ? 22.741 -17.690 -29.719 1.00 80.50 167 ASP A CA 1
ATOM 1290 C C . ASP A 1 167 ? 21.997 -18.975 -30.163 1.00 80.50 167 ASP A C 1
ATOM 1292 O O . ASP A 1 167 ? 22.341 -20.114 -29.802 1.00 80.50 167 ASP A O 1
ATOM 1296 N N . GLU A 1 168 ? 20.908 -18.813 -30.921 1.00 76.19 168 GLU A N 1
ATOM 1297 C CA . GLU A 1 168 ? 20.110 -19.951 -31.395 1.00 76.19 168 GLU A CA 1
ATOM 1298 C C . GLU A 1 168 ? 20.888 -20.872 -32.354 1.00 76.19 168 GLU A C 1
ATOM 1300 O O . GLU A 1 168 ? 20.706 -22.092 -32.291 1.00 76.19 168 GLU A O 1
ATOM 1305 N N . GLU A 1 169 ? 21.832 -20.327 -33.122 1.00 71.81 169 GLU A N 1
ATOM 1306 C CA . GLU A 1 169 ? 22.687 -21.050 -34.077 1.00 71.81 169 GLU A CA 1
ATOM 1307 C C . GLU A 1 169 ? 23.844 -21.808 -33.411 1.00 71.81 169 GLU A C 1
ATOM 1309 O O . GLU A 1 169 ? 24.476 -22.662 -34.028 1.00 71.81 169 GLU A O 1
ATOM 1314 N N . GLY A 1 170 ? 24.099 -21.537 -32.131 1.00 77.62 170 GLY A N 1
ATOM 1315 C CA . GLY A 1 170 ? 25.142 -22.186 -31.347 1.00 77.62 170 GLY A CA 1
ATOM 1316 C C . GLY A 1 170 ? 26.425 -21.366 -31.207 1.00 77.62 170 GLY A C 1
ATOM 1317 O O . GLY A 1 170 ? 27.320 -21.800 -30.478 1.00 77.62 170 GLY A O 1
ATOM 1318 N N . GLY A 1 171 ? 26.491 -20.178 -31.810 1.00 83.88 171 GLY A N 1
ATOM 1319 C CA . GLY A 1 171 ? 27.573 -19.218 -31.640 1.00 83.88 171 GLY A CA 1
ATOM 1320 C C . GLY A 1 171 ? 27.617 -18.656 -30.222 1.00 83.88 171 GLY A C 1
ATOM 1321 O O . GLY A 1 171 ? 26.589 -18.363 -29.604 1.00 83.88 171 GLY A O 1
ATOM 1322 N N . ILE A 1 172 ? 28.828 -18.525 -29.686 1.00 89.75 172 ILE A N 1
ATOM 1323 C CA . ILE A 1 172 ? 29.048 -18.070 -28.315 1.00 89.75 172 ILE A CA 1
ATOM 1324 C C . ILE A 1 172 ? 29.489 -16.616 -28.319 1.00 89.75 172 ILE A C 1
ATOM 1326 O O . ILE A 1 172 ? 30.509 -16.272 -28.906 1.00 89.75 172 ILE A O 1
ATOM 1330 N N . TRP A 1 173 ? 28.731 -15.779 -27.631 1.00 85.00 173 TRP A N 1
ATOM 1331 C CA . TRP A 1 173 ? 28.929 -14.347 -27.508 1.00 85.00 173 TRP A CA 1
ATOM 1332 C C . TRP A 1 173 ? 29.526 -13.995 -26.160 1.00 85.00 173 TRP A C 1
ATOM 1334 O O . TRP A 1 173 ? 29.040 -14.454 -25.135 1.00 85.00 173 TRP A O 1
ATOM 1344 N N . PHE A 1 174 ? 30.531 -13.131 -26.166 1.00 87.25 174 PHE A N 1
ATOM 1345 C CA . PHE A 1 174 ? 31.321 -12.719 -25.016 1.00 87.25 174 PHE A CA 1
ATOM 1346 C C . PHE A 1 174 ? 31.298 -11.191 -24.912 1.00 87.25 174 PHE A C 1
ATOM 1348 O O . PHE A 1 174 ? 31.925 -10.510 -25.723 1.00 87.25 174 PHE A O 1
ATOM 1355 N N . GLY A 1 175 ? 30.576 -10.641 -23.937 1.00 81.69 175 GLY A N 1
ATOM 1356 C CA . GLY A 1 175 ? 30.553 -9.202 -23.661 1.00 81.69 175 GLY A CA 1
ATOM 1357 C C . GLY A 1 175 ? 31.705 -8.780 -22.747 1.00 81.69 175 GLY A C 1
ATOM 1358 O O . GLY A 1 175 ? 31.949 -9.428 -21.721 1.00 81.69 175 GLY A O 1
ATOM 1359 N N . MET A 1 176 ? 32.388 -7.688 -23.098 1.00 78.31 176 MET A N 1
ATOM 1360 C CA . MET A 1 176 ? 33.509 -7.121 -22.338 1.00 78.31 176 MET A CA 1
ATOM 1361 C C . MET A 1 176 ? 33.073 -5.913 -21.500 1.00 78.31 176 MET A C 1
ATOM 1363 O O . MET A 1 176 ? 32.061 -5.280 -21.786 1.00 78.31 176 MET A O 1
ATOM 1367 N N . ASP A 1 177 ? 33.857 -5.575 -20.473 1.00 66.69 177 ASP A N 1
ATOM 1368 C CA . ASP A 1 177 ? 33.564 -4.442 -19.573 1.00 66.69 177 ASP A CA 1
ATOM 1369 C C . ASP A 1 177 ? 33.734 -3.074 -20.268 1.00 66.69 177 ASP A C 1
ATOM 1371 O O . ASP A 1 177 ? 33.013 -2.127 -19.966 1.00 66.69 177 ASP A O 1
ATOM 1375 N N . SER A 1 178 ? 34.686 -2.961 -21.204 1.00 67.56 178 SER A N 1
ATOM 1376 C CA . SER A 1 178 ? 35.094 -1.668 -21.785 1.00 67.56 178 SER A CA 1
ATOM 1377 C C . SER A 1 178 ? 35.508 -1.694 -23.260 1.00 67.56 178 SER A C 1
ATOM 1379 O O . SER A 1 178 ? 35.807 -0.642 -23.823 1.00 67.56 178 SER A O 1
ATOM 1381 N N . ASP A 1 179 ? 35.544 -2.865 -23.905 1.00 72.31 179 ASP A N 1
ATOM 1382 C CA . ASP A 1 179 ? 36.242 -3.052 -25.191 1.00 72.31 179 ASP A CA 1
ATOM 1383 C C . ASP A 1 179 ? 35.400 -3.754 -26.265 1.00 72.31 179 ASP A C 1
ATOM 1385 O O . ASP A 1 179 ? 35.927 -4.143 -27.300 1.00 72.31 179 ASP A O 1
ATOM 1389 N N . GLY A 1 180 ? 34.086 -3.872 -26.064 1.00 75.25 180 GLY A N 1
ATOM 1390 C CA . GLY A 1 180 ? 33.157 -4.416 -27.056 1.00 75.25 180 GLY A CA 1
ATOM 1391 C C . GLY A 1 180 ? 32.757 -5.866 -26.797 1.00 75.25 180 GLY A C 1
ATOM 1392 O O . GLY A 1 180 ? 32.555 -6.272 -25.653 1.00 75.25 180 GLY A O 1
ATOM 1393 N N . VAL A 1 181 ? 32.575 -6.640 -27.865 1.00 82.12 181 VAL A N 1
ATOM 1394 C CA . VAL A 1 181 ? 32.009 -7.995 -27.826 1.00 82.12 181 VAL A CA 1
ATOM 1395 C C . VAL A 1 181 ? 32.874 -8.938 -28.665 1.00 82.12 181 VAL A C 1
ATOM 1397 O O . VAL A 1 181 ? 33.547 -8.520 -29.598 1.00 82.12 181 VAL A O 1
ATOM 1400 N N . SER A 1 182 ? 32.925 -10.224 -28.347 1.00 83.38 182 SER A N 1
ATOM 1401 C CA . SER A 1 182 ? 33.529 -11.249 -29.212 1.00 83.38 182 SER A CA 1
ATOM 1402 C C . SER A 1 182 ? 32.532 -12.371 -29.449 1.00 83.38 182 SER A C 1
ATOM 1404 O O . SER A 1 182 ? 31.805 -12.725 -28.531 1.00 83.38 182 SER A O 1
ATOM 1406 N N . ARG A 1 183 ? 32.490 -12.939 -30.651 1.00 86.88 183 ARG A N 1
ATOM 1407 C CA . ARG A 1 183 ? 31.727 -14.142 -30.987 1.00 86.88 183 ARG A CA 1
ATOM 1408 C C . ARG A 1 183 ? 32.688 -15.262 -31.370 1.00 86.88 183 ARG A C 1
ATOM 1410 O O . ARG A 1 183 ? 33.671 -15.023 -32.068 1.00 86.88 183 ARG A O 1
ATOM 1417 N N . TYR A 1 184 ? 32.389 -16.479 -30.944 1.00 86.44 184 TYR A N 1
ATOM 1418 C CA . TYR A 1 184 ? 33.060 -17.690 -31.390 1.00 86.44 184 TYR A CA 1
ATOM 1419 C C . TYR A 1 184 ? 32.055 -18.643 -32.029 1.00 86.44 184 TYR A C 1
ATOM 1421 O O . TYR A 1 184 ? 31.075 -19.034 -31.395 1.00 86.44 184 TYR A O 1
ATOM 1429 N N . ASP A 1 185 ? 32.310 -19.015 -33.279 1.00 78.00 185 ASP A N 1
ATOM 1430 C CA . ASP A 1 185 ? 31.419 -19.838 -34.111 1.00 78.00 185 ASP A CA 1
ATOM 1431 C C . ASP A 1 185 ? 31.764 -21.344 -34.097 1.00 78.00 185 ASP A C 1
ATOM 1433 O O . ASP A 1 185 ? 31.173 -22.129 -34.835 1.00 78.00 1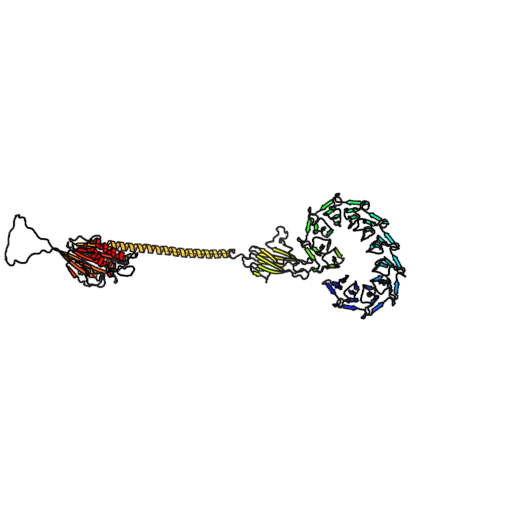85 ASP A O 1
ATOM 1437 N N . GLY A 1 186 ? 32.740 -21.759 -33.281 1.00 77.69 186 GLY A N 1
ATOM 1438 C CA . GLY A 1 186 ? 33.248 -23.136 -33.245 1.00 77.69 186 GLY A CA 1
ATOM 1439 C C . GLY A 1 186 ? 34.583 -23.337 -33.969 1.00 77.69 186 GLY A C 1
ATOM 1440 O O . GLY A 1 186 ? 35.254 -24.346 -33.740 1.00 77.69 186 GLY A O 1
ATOM 1441 N N . LYS A 1 187 ? 35.000 -22.394 -34.821 1.00 79.44 187 LYS A N 1
ATOM 1442 C CA . LYS A 1 187 ? 36.256 -22.461 -35.592 1.00 79.44 187 LYS A CA 1
ATOM 1443 C C . LYS A 1 187 ? 37.052 -21.163 -35.525 1.00 79.44 187 LYS A C 1
ATOM 1445 O O . LYS A 1 187 ? 38.270 -21.212 -35.363 1.00 79.44 187 LYS A O 1
ATOM 1450 N N . SER A 1 188 ? 36.375 -20.028 -35.646 1.00 75.12 188 SER A N 1
ATOM 1451 C CA . SER A 1 188 ? 36.952 -18.692 -35.746 1.00 75.12 188 SER A CA 1
ATOM 1452 C C . SER A 1 188 ? 36.421 -17.770 -34.657 1.00 75.12 188 SER A C 1
ATOM 1454 O O . SER A 1 188 ? 35.246 -17.801 -34.286 1.00 75.12 188 SER A O 1
ATOM 1456 N N . TRP A 1 189 ? 37.318 -16.924 -34.151 1.00 78.50 189 TRP A N 1
ATOM 1457 C CA . TRP A 1 189 ? 36.946 -15.780 -33.335 1.00 78.50 189 TRP A CA 1
ATOM 1458 C C . TRP A 1 189 ? 36.629 -14.606 -34.226 1.00 78.50 189 TRP A C 1
ATOM 1460 O O . TRP A 1 189 ? 37.390 -14.285 -35.141 1.00 78.50 189 TRP A O 1
ATOM 1470 N N . ILE A 1 190 ? 35.520 -13.953 -33.917 1.00 79.38 190 ILE A N 1
ATOM 1471 C CA . ILE A 1 190 ? 35.137 -12.724 -34.576 1.00 79.38 190 ILE A CA 1
ATOM 1472 C C . ILE A 1 190 ? 34.859 -11.693 -33.499 1.00 79.38 190 ILE A C 1
ATOM 1474 O O . ILE A 1 190 ? 33.952 -11.830 -32.682 1.00 79.38 190 ILE A O 1
ATOM 1478 N N . THR A 1 191 ? 35.710 -10.681 -33.445 1.00 78.62 191 THR A N 1
ATOM 1479 C CA . THR A 1 191 ? 35.615 -9.607 -32.464 1.00 78.62 191 THR A CA 1
ATOM 1480 C C . THR A 1 191 ? 34.913 -8.426 -33.039 1.00 78.62 191 THR A C 1
ATOM 1482 O O . THR A 1 191 ? 35.124 -8.071 -34.194 1.00 78.62 191 THR A O 1
ATOM 1485 N N . TYR A 1 192 ? 34.126 -7.802 -32.183 1.00 75.19 192 TYR A N 1
ATOM 1486 C CA . TYR A 1 192 ? 33.256 -6.728 -32.560 1.00 75.19 192 TYR A CA 1
ATOM 1487 C C . TYR A 1 192 ? 33.414 -5.575 -31.585 1.00 75.19 192 TYR A C 1
ATOM 1489 O O . TYR A 1 192 ? 32.871 -5.552 -30.481 1.00 75.19 192 TYR A O 1
ATOM 1497 N N . THR A 1 193 ? 34.226 -4.620 -32.011 1.00 76.88 193 THR A N 1
ATOM 1498 C CA . THR A 1 193 ? 34.453 -3.334 -31.356 1.00 76.88 193 THR A CA 1
ATOM 1499 C C . THR A 1 193 ? 33.818 -2.217 -32.150 1.00 76.88 193 THR A C 1
ATOM 1501 O O . THR A 1 193 ? 33.282 -2.421 -33.240 1.00 76.88 193 THR A O 1
ATOM 1504 N N . GLN A 1 194 ? 33.989 -0.995 -31.661 1.00 73.81 194 GLN A N 1
ATOM 1505 C CA . GLN A 1 194 ? 33.767 0.206 -32.452 1.00 73.81 194 GLN A CA 1
ATOM 1506 C C . GLN A 1 194 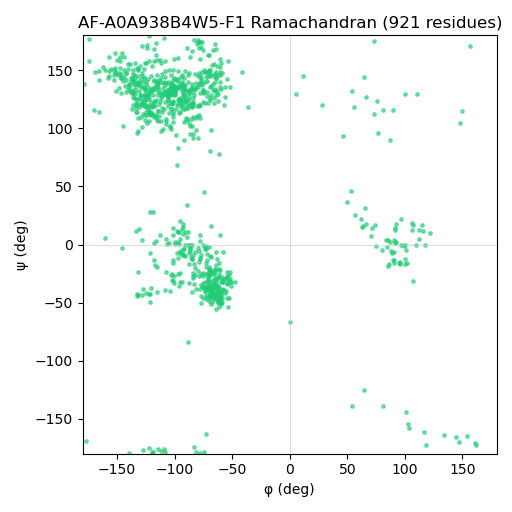? 34.412 0.186 -33.841 1.00 73.81 194 GLN A C 1
ATOM 1508 O O . GLN A 1 194 ? 33.851 0.762 -34.767 1.00 73.81 194 GLN A O 1
ATOM 1513 N N . LYS A 1 195 ? 35.561 -0.478 -34.022 1.00 73.56 195 LYS A N 1
ATOM 1514 C CA . LYS A 1 195 ? 36.237 -0.568 -35.327 1.00 73.56 195 LYS A CA 1
ATOM 1515 C C . LYS A 1 195 ? 35.588 -1.575 -36.278 1.00 73.56 195 LYS A C 1
ATOM 1517 O O . LYS A 1 195 ? 35.729 -1.419 -37.485 1.00 73.56 195 LYS A O 1
ATOM 1522 N N . ASP A 1 196 ? 34.893 -2.572 -35.739 1.00 73.19 196 ASP A N 1
ATOM 1523 C CA . ASP A 1 196 ? 34.282 -3.678 -36.491 1.00 73.19 196 ASP A CA 1
ATOM 1524 C C . ASP A 1 196 ? 32.791 -3.443 -36.767 1.00 73.19 196 ASP A C 1
ATOM 1526 O O . ASP A 1 196 ? 32.158 -4.201 -37.497 1.00 73.19 196 ASP A O 1
ATOM 1530 N N . GLY A 1 197 ? 32.234 -2.382 -36.181 1.00 72.75 197 GLY A N 1
ATOM 1531 C CA . GLY A 1 197 ? 30.861 -1.956 -36.405 1.00 72.75 197 GLY A CA 1
ATOM 1532 C C . GLY A 1 197 ? 29.953 -2.046 -35.184 1.00 72.75 197 GLY A C 1
ATOM 1533 O O . GLY A 1 197 ? 28.745 -1.979 -35.367 1.00 72.75 197 GLY A O 1
ATOM 1534 N N . LEU A 1 198 ? 30.476 -2.166 -33.959 1.00 79.62 198 LEU A N 1
ATOM 1535 C CA . LEU A 1 198 ? 29.720 -1.946 -32.717 1.00 79.62 198 LEU A CA 1
ATOM 1536 C C . LEU A 1 198 ? 29.608 -0.438 -32.422 1.00 79.62 198 LEU A C 1
ATOM 1538 O O . LEU A 1 198 ? 30.537 0.323 -32.657 1.00 79.62 198 LEU A O 1
ATOM 1542 N N . ALA A 1 199 ? 28.503 0.030 -31.859 1.00 81.12 199 ALA A N 1
ATOM 1543 C CA . ALA A 1 199 ? 28.268 1.464 -31.706 1.00 81.12 199 ALA A CA 1
ATOM 1544 C C . ALA A 1 199 ? 29.098 2.066 -30.561 1.00 81.12 199 ALA A C 1
ATOM 1546 O O . ALA A 1 199 ? 29.635 3.174 -30.648 1.00 81.12 199 ALA A O 1
ATOM 1547 N N . HIS A 1 200 ? 29.270 1.303 -29.486 1.00 82.44 200 HIS A N 1
ATOM 1548 C CA . HIS A 1 200 ? 30.202 1.621 -28.421 1.00 82.44 200 HIS A CA 1
ATOM 1549 C C . HIS A 1 200 ? 30.685 0.364 -27.741 1.00 82.44 200 HIS A C 1
ATOM 1551 O O . HIS A 1 200 ? 29.939 -0.595 -27.574 1.00 82.44 200 HIS A O 1
ATOM 1557 N N . ASN A 1 201 ? 31.928 0.415 -27.282 1.00 72.69 201 ASN A N 1
ATOM 1558 C CA . ASN A 1 201 ? 32.561 -0.694 -26.583 1.00 72.69 201 ASN A CA 1
ATOM 1559 C C . ASN A 1 201 ? 31.957 -0.957 -25.189 1.00 72.69 201 ASN A C 1
ATOM 1561 O O . ASN A 1 201 ? 32.252 -1.978 -24.577 1.00 72.69 201 ASN A O 1
ATOM 1565 N N . GLU A 1 202 ? 31.101 -0.048 -24.713 1.00 73.19 202 GLU A N 1
ATOM 1566 C CA . GLU A 1 202 ? 30.338 -0.174 -23.470 1.00 73.19 202 GLU A CA 1
ATOM 1567 C C . GLU A 1 202 ? 28.883 -0.513 -23.806 1.00 73.19 202 GLU A C 1
ATOM 1569 O O . GLU A 1 202 ? 28.089 0.347 -24.208 1.00 73.19 202 GLU A O 1
ATOM 1574 N N . VAL A 1 203 ? 28.562 -1.794 -23.662 1.00 71.75 203 VAL A N 1
ATOM 1575 C CA . VAL A 1 203 ? 27.260 -2.374 -23.996 1.00 71.75 203 VAL A CA 1
ATOM 1576 C C . VAL A 1 203 ? 26.394 -2.428 -22.734 1.00 71.75 203 VAL A C 1
ATOM 1578 O O . VAL A 1 203 ? 26.807 -2.986 -21.721 1.00 71.75 203 VAL A O 1
ATOM 1581 N N . LYS A 1 204 ? 25.198 -1.826 -22.779 1.00 70.69 204 LYS A N 1
ATOM 1582 C CA . LYS A 1 204 ? 24.285 -1.672 -21.627 1.00 70.69 204 LYS A CA 1
ATOM 1583 C C . LYS A 1 204 ? 23.137 -2.666 -21.617 1.00 70.69 204 LYS A C 1
ATOM 1585 O O . LYS A 1 204 ? 22.674 -3.051 -20.548 1.00 70.69 204 LYS A O 1
ATOM 1590 N N . THR A 1 205 ? 22.675 -3.071 -22.791 1.00 69.56 205 THR A N 1
ATOM 1591 C CA . THR A 1 205 ? 21.618 -4.071 -22.929 1.00 69.56 205 THR A CA 1
ATOM 1592 C C . THR A 1 205 ? 21.847 -4.901 -24.182 1.00 69.56 205 THR A C 1
ATOM 1594 O O . THR A 1 205 ? 22.324 -4.375 -25.189 1.00 69.56 205 THR A O 1
ATOM 1597 N N . ILE A 1 206 ? 21.534 -6.193 -24.101 1.00 78.19 206 ILE A N 1
ATOM 1598 C CA . ILE A 1 206 ? 21.588 -7.137 -25.217 1.00 78.19 206 ILE A CA 1
ATOM 1599 C C . ILE A 1 206 ? 20.246 -7.859 -25.248 1.00 78.19 206 ILE A C 1
ATOM 1601 O O . ILE A 1 206 ? 19.868 -8.480 -24.253 1.00 78.19 206 ILE A O 1
ATOM 1605 N N . ILE A 1 207 ? 19.531 -7.777 -26.367 1.00 79.00 207 ILE A N 1
ATOM 1606 C CA . ILE A 1 207 ? 18.325 -8.575 -26.605 1.00 79.00 207 ILE A CA 1
ATOM 1607 C C . ILE A 1 207 ? 18.455 -9.321 -27.928 1.00 79.00 207 ILE A C 1
ATOM 1609 O O . ILE A 1 207 ? 19.111 -8.844 -28.851 1.00 79.00 207 ILE A O 1
ATOM 1613 N N . GLN A 1 208 ? 17.810 -10.476 -28.015 1.00 82.69 208 GLN A N 1
ATOM 1614 C CA . GLN A 1 208 ? 17.561 -11.153 -29.278 1.00 82.69 208 GLN A CA 1
ATOM 1615 C C . GLN A 1 208 ? 16.110 -10.877 -29.666 1.00 82.69 208 GLN A C 1
ATOM 1617 O O . GLN A 1 208 ? 15.214 -11.013 -28.825 1.00 82.69 208 GLN A O 1
ATOM 1622 N N . ASP A 1 209 ? 15.880 -10.428 -30.893 1.00 81.12 209 ASP A N 1
ATOM 1623 C CA . ASP A 1 209 ? 14.525 -10.227 -31.393 1.00 81.12 209 ASP A CA 1
ATOM 1624 C C . ASP A 1 209 ? 13.869 -11.554 -31.814 1.00 81.12 209 ASP A C 1
ATOM 1626 O O . ASP A 1 209 ? 14.489 -12.620 -31.791 1.00 81.12 209 ASP A O 1
ATOM 1630 N N . LYS A 1 210 ? 12.581 -11.506 -32.174 1.00 78.88 210 LYS A N 1
ATOM 1631 C CA . LYS A 1 210 ? 11.816 -12.696 -32.597 1.00 78.88 210 LYS A CA 1
ATOM 1632 C C . LYS A 1 210 ? 12.357 -13.384 -33.859 1.00 78.88 210 LYS A C 1
ATOM 1634 O O . LYS A 1 210 ? 11.944 -14.508 -34.128 1.00 78.88 210 LYS A O 1
ATOM 1639 N N . GLU A 1 211 ? 13.217 -12.723 -34.632 1.00 76.69 211 GLU A N 1
ATOM 1640 C CA . GLU A 1 211 ? 13.828 -13.260 -35.856 1.00 76.69 211 GLU A CA 1
ATOM 1641 C C . GLU A 1 211 ? 15.230 -13.827 -35.596 1.00 76.69 211 GLU A C 1
ATOM 1643 O O . GLU A 1 211 ? 15.891 -14.304 -36.516 1.00 76.69 211 GLU A O 1
ATOM 1648 N N . GLY A 1 212 ? 15.681 -13.802 -34.339 1.00 71.50 212 GLY A N 1
ATOM 1649 C CA . GLY A 1 212 ? 16.980 -14.315 -33.936 1.00 71.50 212 GLY A CA 1
ATOM 1650 C C . GLY A 1 212 ? 18.117 -13.300 -34.069 1.00 71.50 212 GLY A C 1
ATOM 1651 O O . GLY A 1 212 ? 19.255 -13.643 -33.743 1.00 71.50 212 GLY A O 1
ATOM 1652 N N . VAL A 1 213 ? 17.833 -12.060 -34.483 1.00 83.38 213 VAL A N 1
ATOM 1653 C CA . VAL A 1 213 ? 18.830 -10.997 -34.654 1.00 83.38 213 VAL A CA 1
ATOM 1654 C C . VAL A 1 213 ? 19.188 -10.400 -33.299 1.00 83.38 213 VAL A C 1
ATOM 1656 O O . VAL A 1 213 ? 18.337 -10.144 -32.442 1.00 83.38 213 VAL A O 1
ATOM 1659 N N . MET A 1 214 ? 20.479 -10.149 -33.113 1.00 84.62 214 MET A N 1
ATOM 1660 C CA . MET A 1 214 ? 21.018 -9.614 -31.874 1.00 84.62 214 MET A CA 1
ATOM 1661 C C . MET A 1 214 ? 21.048 -8.087 -31.903 1.00 84.62 214 MET A C 1
ATOM 1663 O O . MET A 1 214 ? 21.532 -7.462 -32.850 1.00 84.62 214 MET A O 1
ATOM 1667 N N . TRP A 1 215 ? 20.576 -7.486 -30.818 1.00 83.50 215 TRP A N 1
ATOM 1668 C CA . TRP A 1 215 ? 20.483 -6.046 -30.630 1.00 83.50 215 TRP A CA 1
ATOM 1669 C C . TRP A 1 215 ? 21.229 -5.620 -29.378 1.00 83.50 215 TRP A C 1
ATOM 1671 O O . TRP A 1 215 ? 20.964 -6.108 -28.281 1.00 83.50 215 TRP A O 1
ATOM 1681 N N . PHE A 1 216 ? 22.125 -4.656 -29.543 1.00 84.94 216 PHE A N 1
ATOM 1682 C CA . PHE A 1 216 ? 23.007 -4.157 -28.502 1.00 84.94 216 PHE A CA 1
ATOM 1683 C C . PHE A 1 216 ? 22.740 -2.665 -28.300 1.00 84.94 216 PHE A C 1
ATOM 1685 O O . PHE A 1 216 ? 23.041 -1.843 -29.170 1.00 84.94 216 PHE A O 1
ATOM 1692 N N . GLY A 1 217 ? 22.178 -2.300 -27.151 1.00 83.12 217 GLY A N 1
ATOM 1693 C CA . GLY A 1 217 ? 22.063 -0.906 -26.732 1.00 83.12 217 GLY A CA 1
ATOM 1694 C C . GLY A 1 217 ? 23.360 -0.464 -26.069 1.00 83.12 217 GLY A C 1
ATOM 1695 O O . GLY A 1 217 ? 23.811 -1.091 -25.107 1.00 83.12 217 GLY A O 1
ATOM 1696 N N . THR A 1 218 ? 23.982 0.589 -26.593 1.00 82.69 218 THR A N 1
ATOM 1697 C CA . THR A 1 218 ? 25.303 1.049 -26.151 1.00 82.69 218 THR A CA 1
ATOM 1698 C C . THR A 1 218 ? 25.297 2.545 -25.821 1.00 82.69 218 THR A C 1
ATOM 1700 O O . THR A 1 218 ? 24.342 3.265 -26.122 1.00 82.69 218 THR A O 1
ATOM 1703 N N . MET A 1 219 ? 26.397 3.028 -25.238 1.00 81.56 219 MET A N 1
ATOM 1704 C CA . MET A 1 219 ? 26.625 4.462 -24.986 1.00 81.56 219 MET A CA 1
ATOM 1705 C C . MET A 1 219 ? 26.958 5.283 -26.249 1.00 81.56 219 MET A C 1
ATOM 1707 O O . MET A 1 219 ? 27.145 6.494 -26.159 1.00 81.56 219 MET A O 1
ATOM 1711 N N . GLY A 1 220 ? 27.058 4.653 -27.421 1.00 81.56 220 GLY A N 1
ATOM 1712 C CA . GLY A 1 220 ? 27.391 5.310 -28.694 1.00 81.56 220 GLY A CA 1
ATOM 1713 C C . GLY A 1 220 ? 26.418 5.005 -29.833 1.00 81.56 220 GLY A C 1
ATOM 1714 O O . GLY A 1 220 ? 26.624 5.480 -30.946 1.00 81.56 220 GLY A O 1
ATOM 1715 N N . GLY A 1 221 ? 25.352 4.256 -29.559 1.00 85.44 221 GLY A N 1
ATOM 1716 C CA . GLY A 1 221 ? 24.270 3.968 -30.490 1.00 85.44 221 GLY A CA 1
ATOM 1717 C C . GLY A 1 221 ? 23.722 2.559 -30.309 1.00 85.44 221 GLY A C 1
ATOM 1718 O O . GLY A 1 221 ? 23.991 1.883 -29.309 1.00 85.44 221 GLY A O 1
ATOM 1719 N N . VAL A 1 222 ? 22.950 2.113 -31.291 1.00 89.12 222 VAL A N 1
ATOM 1720 C CA . VAL A 1 222 ? 22.440 0.743 -31.362 1.00 89.12 222 VAL A CA 1
ATOM 1721 C C . VAL A 1 222 ? 23.366 -0.051 -32.260 1.00 89.12 222 VAL A C 1
ATOM 1723 O O . VAL A 1 222 ? 23.718 0.417 -33.335 1.00 89.12 222 VAL A O 1
ATOM 1726 N N . SER A 1 223 ? 23.724 -1.263 -31.865 1.00 86.44 223 SER A N 1
ATOM 1727 C CA . SER A 1 223 ? 24.376 -2.196 -32.786 1.00 86.44 223 SER A CA 1
ATOM 1728 C C . SER A 1 223 ? 23.421 -3.341 -33.063 1.00 86.44 223 SER A C 1
ATOM 1730 O O . SER A 1 223 ? 22.908 -3.949 -32.127 1.00 86.44 223 SER A O 1
ATOM 1732 N N . ARG A 1 224 ? 23.160 -3.606 -34.336 1.00 88.56 224 ARG A N 1
ATOM 1733 C CA . ARG A 1 224 ? 22.412 -4.768 -34.807 1.00 88.56 224 ARG A CA 1
ATOM 1734 C C . ARG A 1 224 ? 23.398 -5.762 -35.392 1.00 88.56 224 ARG A C 1
ATOM 1736 O O . ARG A 1 224 ? 24.282 -5.365 -36.152 1.00 88.56 224 ARG A O 1
ATOM 1743 N N . PHE A 1 225 ? 23.199 -7.031 -35.080 1.00 79.88 225 PHE A N 1
ATOM 1744 C CA . PHE A 1 225 ? 23.972 -8.113 -35.654 1.00 79.88 225 PHE A CA 1
ATOM 1745 C C . PHE A 1 225 ? 23.073 -9.276 -36.055 1.00 79.88 225 PHE A C 1
ATOM 1747 O O . PHE A 1 225 ? 22.394 -9.867 -35.216 1.00 79.88 225 PHE A O 1
ATOM 1754 N N . ASP A 1 226 ? 23.091 -9.603 -37.341 1.00 77.12 226 ASP A N 1
ATOM 1755 C CA . ASP A 1 226 ? 22.266 -10.650 -37.953 1.00 77.12 226 ASP A CA 1
ATOM 1756 C C . ASP A 1 226 ? 23.003 -11.966 -38.207 1.00 77.12 226 ASP A C 1
ATOM 1758 O O . ASP A 1 226 ? 22.456 -12.851 -38.850 1.00 77.12 226 ASP A O 1
ATOM 1762 N N . GLY A 1 227 ? 24.234 -12.103 -37.715 1.00 69.69 227 GLY A N 1
ATOM 1763 C CA . GLY A 1 227 ? 25.067 -13.278 -37.976 1.00 69.69 227 GLY A CA 1
ATOM 1764 C C . GLY A 1 227 ? 26.208 -13.000 -38.950 1.00 69.69 227 GLY A C 1
ATOM 1765 O O . GLY A 1 227 ? 27.284 -13.576 -38.786 1.00 69.69 227 GLY A O 1
ATOM 1766 N N . GLU A 1 228 ? 26.015 -12.084 -39.906 1.00 76.00 228 GLU A N 1
ATOM 1767 C CA . GLU A 1 228 ? 26.992 -11.797 -40.968 1.00 76.00 228 GLU A CA 1
ATOM 1768 C C . GLU A 1 228 ? 27.548 -10.378 -40.888 1.00 76.00 228 GLU A C 1
ATOM 1770 O O . GLU A 1 228 ? 28.745 -10.159 -41.092 1.00 76.00 228 GLU A O 1
ATOM 1775 N N . SER A 1 229 ? 26.694 -9.404 -40.588 1.00 78.44 229 SER A N 1
ATOM 1776 C CA . SER A 1 229 ? 27.050 -7.999 -40.700 1.00 78.44 229 SER A CA 1
ATOM 1777 C C . SER A 1 229 ? 26.681 -7.215 -39.451 1.00 78.44 229 SER A C 1
ATOM 1779 O O . SER A 1 229 ? 25.613 -7.381 -38.858 1.00 78.44 229 SER A O 1
ATOM 1781 N N . TRP A 1 230 ? 27.599 -6.336 -39.047 1.00 81.88 230 TRP A N 1
ATOM 1782 C CA . TRP A 1 230 ? 27.281 -5.304 -38.079 1.00 81.88 230 TRP A CA 1
ATOM 1783 C C . TRP A 1 230 ? 26.672 -4.140 -38.787 1.00 81.88 230 TRP A C 1
ATOM 1785 O O . TRP A 1 230 ? 27.232 -3.598 -39.742 1.00 81.88 230 TRP A O 1
ATOM 1795 N N . ILE A 1 231 ? 25.564 -3.705 -38.224 1.00 85.25 231 ILE A N 1
ATOM 1796 C CA . ILE A 1 231 ? 25.035 -2.418 -38.575 1.00 85.25 231 ILE A CA 1
ATOM 1797 C C . ILE A 1 231 ? 24.906 -1.642 -37.284 1.00 85.25 231 ILE A C 1
ATOM 1799 O O . ILE A 1 231 ? 24.055 -1.910 -36.434 1.00 85.25 231 ILE A O 1
ATOM 1803 N N . THR A 1 232 ? 25.842 -0.716 -37.118 1.00 86.56 232 THR A N 1
ATOM 1804 C CA . THR A 1 232 ? 25.733 0.304 -36.096 1.00 86.56 232 THR A CA 1
ATOM 1805 C C . THR A 1 232 ? 24.846 1.401 -36.611 1.00 86.56 232 THR A C 1
ATOM 1807 O O . THR A 1 232 ? 24.988 1.886 -37.730 1.00 86.56 232 THR A O 1
ATOM 1810 N N . TYR A 1 233 ? 23.969 1.810 -35.724 1.00 86.94 233 TYR A N 1
ATOM 1811 C CA . TYR A 1 233 ? 23.071 2.901 -35.937 1.00 86.94 233 TYR A CA 1
ATOM 1812 C C . TYR A 1 233 ? 23.391 3.955 -34.899 1.00 86.94 233 TYR A C 1
ATOM 1814 O O . TYR A 1 233 ? 23.224 3.766 -33.692 1.00 86.94 233 TYR A O 1
ATOM 1822 N N . THR A 1 234 ? 23.927 5.056 -35.400 1.00 88.38 234 THR A N 1
ATOM 1823 C CA . THR A 1 234 ? 24.234 6.273 -34.662 1.00 88.38 234 THR A CA 1
ATOM 1824 C C . THR A 1 234 ? 23.308 7.393 -35.109 1.00 88.38 234 THR A C 1
ATOM 1826 O O . THR A 1 234 ? 22.464 7.223 -35.992 1.00 88.38 234 THR A O 1
ATOM 1829 N N . GLN A 1 235 ? 23.512 8.588 -34.553 1.00 83.00 235 GLN A N 1
ATOM 1830 C CA . GLN A 1 235 ? 22.815 9.785 -35.015 1.00 83.00 235 GLN A CA 1
ATOM 1831 C C . GLN A 1 235 ? 22.933 10.032 -36.528 1.00 83.00 235 GLN A C 1
ATOM 1833 O O . GLN A 1 235 ? 22.013 10.562 -37.144 1.00 83.00 235 GLN A O 1
ATOM 1838 N N . LYS A 1 236 ? 24.047 9.624 -37.150 1.00 82.31 236 LYS A N 1
ATOM 1839 C CA . LYS A 1 236 ? 24.269 9.795 -38.595 1.00 82.31 236 LYS A CA 1
ATOM 1840 C C . LYS A 1 236 ? 23.387 8.887 -39.448 1.00 82.31 236 LYS A C 1
ATOM 1842 O O . LYS A 1 236 ? 23.051 9.259 -40.566 1.00 82.31 236 LYS A O 1
ATOM 1847 N N . ASP A 1 237 ? 23.022 7.726 -38.917 1.00 83.75 237 ASP A N 1
ATOM 1848 C CA . ASP A 1 237 ? 22.240 6.701 -39.614 1.00 83.75 237 ASP A CA 1
ATOM 1849 C C . ASP A 1 237 ? 20.737 6.939 -39.474 1.00 83.75 237 ASP A C 1
ATOM 1851 O O . ASP A 1 237 ? 19.930 6.227 -40.061 1.00 83.75 237 ASP A O 1
ATOM 1855 N N . GLY A 1 238 ? 20.367 7.962 -38.704 1.00 80.62 238 GLY A N 1
ATOM 1856 C CA . GLY A 1 238 ? 18.991 8.274 -38.381 1.00 80.62 238 GLY A CA 1
ATOM 1857 C C . GLY A 1 238 ? 18.556 7.705 -37.041 1.00 80.62 238 GLY A C 1
ATOM 1858 O O . GLY A 1 238 ? 17.356 7.557 -36.850 1.00 80.62 238 GLY A O 1
ATOM 1859 N N . LEU A 1 239 ? 19.468 7.403 -36.108 1.00 86.69 239 LEU A N 1
ATOM 1860 C CA . LEU A 1 239 ? 19.138 7.333 -34.680 1.00 86.69 239 LEU A CA 1
ATOM 1861 C C . LEU A 1 239 ? 18.957 8.767 -34.140 1.00 86.69 239 LEU A C 1
ATOM 1863 O O . LEU A 1 239 ? 19.585 9.697 -34.632 1.00 86.69 239 LEU A O 1
ATOM 1867 N N . ALA A 1 240 ? 18.129 8.991 -33.129 1.00 83.06 240 ALA A N 1
ATOM 1868 C CA . ALA A 1 240 ? 17.890 10.342 -32.635 1.00 83.06 240 ALA A CA 1
ATOM 1869 C C . ALA A 1 240 ? 19.011 10.764 -31.682 1.00 83.06 240 ALA A C 1
ATOM 1871 O O . ALA A 1 240 ? 19.512 11.881 -31.767 1.00 83.06 240 ALA A O 1
ATOM 1872 N N . HIS A 1 241 ? 19.494 9.834 -30.851 1.00 86.12 241 HIS A N 1
ATOM 1873 C CA . HIS A 1 241 ? 20.658 10.051 -30.004 1.00 86.12 241 HIS A CA 1
ATOM 1874 C C . HIS A 1 241 ? 21.469 8.778 -29.756 1.00 86.12 241 HIS A C 1
ATOM 1876 O O . HIS A 1 241 ? 20.927 7.685 -29.637 1.00 86.12 241 HIS A O 1
ATOM 1882 N N . SER A 1 242 ? 22.786 8.919 -29.603 1.00 83.62 242 SER A N 1
ATOM 1883 C CA . SER A 1 242 ? 23.727 7.805 -29.428 1.00 83.62 242 SER A CA 1
ATOM 1884 C C . SER A 1 242 ? 23.627 7.081 -28.078 1.00 83.62 242 SER A C 1
ATOM 1886 O O . SER A 1 242 ? 24.360 6.138 -27.831 1.00 83.62 242 SER A O 1
ATOM 1888 N N . TRP A 1 243 ? 22.760 7.511 -27.166 1.00 84.62 243 TRP A N 1
ATOM 1889 C CA . TRP A 1 243 ? 22.627 6.884 -25.846 1.00 84.62 243 TRP A CA 1
ATOM 1890 C C . TRP A 1 243 ? 21.329 6.105 -25.815 1.00 84.62 243 TRP A C 1
ATOM 1892 O O . TRP A 1 243 ? 20.252 6.704 -25.727 1.00 84.62 243 TRP A O 1
ATOM 1902 N N . VAL A 1 244 ? 21.454 4.786 -25.928 1.00 78.44 244 VAL A N 1
ATOM 1903 C CA . VAL A 1 244 ? 20.325 3.872 -26.092 1.00 78.44 244 VAL A CA 1
ATOM 1904 C C . VAL A 1 244 ? 20.020 3.213 -24.758 1.00 78.44 244 VAL A C 1
ATOM 1906 O O . VAL A 1 244 ? 20.784 2.375 -24.280 1.00 78.44 244 VAL A O 1
ATOM 1909 N N . TRP A 1 245 ? 18.888 3.594 -24.171 1.00 72.44 245 TRP A N 1
ATOM 1910 C CA . TRP A 1 245 ? 18.471 3.129 -22.844 1.00 72.44 245 TRP A CA 1
ATOM 1911 C C . TRP A 1 245 ? 17.428 2.025 -22.900 1.00 72.44 245 TRP A C 1
ATOM 1913 O O . TRP A 1 245 ? 17.404 1.151 -22.035 1.00 72.44 245 TRP A O 1
ATOM 1923 N N . SER A 1 246 ? 16.566 2.064 -23.913 1.00 72.75 246 SER A N 1
ATOM 1924 C CA . SER A 1 246 ? 15.479 1.110 -24.075 1.00 72.75 246 SER A CA 1
ATOM 1925 C C . SER A 1 246 ? 15.348 0.666 -25.524 1.00 72.75 246 SER A C 1
ATOM 1927 O O . SER A 1 246 ? 15.552 1.442 -26.461 1.00 72.75 246 SER A O 1
ATOM 1929 N N . ILE A 1 247 ? 15.009 -0.613 -25.676 1.00 82.06 247 ILE A N 1
ATOM 1930 C CA . ILE A 1 247 ? 14.749 -1.272 -26.951 1.00 82.06 247 ILE A CA 1
ATOM 1931 C C . ILE A 1 247 ? 13.413 -2.002 -26.807 1.00 82.06 247 ILE A C 1
ATOM 1933 O O . ILE A 1 247 ? 13.242 -2.783 -25.869 1.00 82.06 247 ILE A O 1
ATOM 1937 N N . LEU A 1 248 ? 12.474 -1.741 -27.717 1.00 84.25 248 LEU A N 1
ATOM 1938 C CA . LEU A 1 248 ? 11.194 -2.444 -27.817 1.00 84.25 248 LEU A CA 1
ATOM 1939 C C . LEU A 1 248 ? 11.027 -2.988 -29.238 1.00 84.25 248 LEU A C 1
ATOM 1941 O O . LEU A 1 248 ? 11.216 -2.249 -30.198 1.00 84.25 248 LEU A O 1
ATOM 1945 N N . GLN A 1 249 ? 10.622 -4.251 -29.360 1.00 86.31 249 GLN A N 1
ATOM 1946 C CA . GLN A 1 249 ? 10.104 -4.802 -30.610 1.00 86.31 249 GLN A CA 1
ATOM 1947 C C . GLN A 1 249 ? 8.572 -4.746 -30.581 1.00 86.31 249 GLN A C 1
ATOM 1949 O O . GLN A 1 249 ? 7.961 -5.274 -29.645 1.00 86.31 249 GLN A O 1
ATOM 1954 N N . ASP A 1 250 ? 7.953 -4.115 -31.577 1.00 80.56 250 ASP A N 1
ATOM 1955 C CA . ASP A 1 250 ? 6.495 -4.042 -31.690 1.00 80.56 250 ASP A CA 1
ATOM 1956 C C . ASP A 1 250 ? 5.873 -5.345 -32.241 1.00 80.56 250 ASP A C 1
ATOM 1958 O O . ASP A 1 250 ? 6.554 -6.360 -32.450 1.00 80.56 250 ASP A O 1
ATOM 1962 N N . LYS A 1 251 ? 4.543 -5.377 -32.394 1.00 79.31 251 LYS A N 1
ATOM 1963 C CA . LYS A 1 251 ? 3.835 -6.583 -32.866 1.00 79.31 251 LYS A CA 1
ATOM 1964 C C . LYS A 1 251 ? 4.191 -6.982 -34.299 1.00 79.31 251 LYS A C 1
ATOM 1966 O O . LYS A 1 251 ? 4.150 -8.175 -34.594 1.00 79.31 251 LYS A O 1
ATOM 1971 N N . GLU A 1 252 ? 4.553 -6.020 -35.141 1.00 78.81 252 GLU A N 1
ATOM 1972 C CA . GLU A 1 252 ? 4.945 -6.241 -36.537 1.00 78.81 252 GLU A CA 1
ATOM 1973 C C . GLU A 1 252 ? 6.439 -6.568 -36.675 1.00 78.81 252 GLU A C 1
ATOM 1975 O O . GLU A 1 252 ? 6.906 -6.865 -37.770 1.00 78.81 252 GLU A O 1
ATOM 1980 N N . GLY A 1 253 ? 7.182 -6.552 -35.563 1.00 78.81 253 GLY A N 1
ATOM 1981 C CA . GLY A 1 253 ? 8.612 -6.840 -35.532 1.00 78.81 253 GLY A CA 1
ATOM 1982 C C . GLY A 1 253 ? 9.496 -5.604 -35.699 1.00 78.81 253 GLY A C 1
ATOM 1983 O O . GLY A 1 253 ? 10.718 -5.742 -35.669 1.00 78.81 253 GLY A O 1
ATOM 1984 N N . VAL A 1 254 ? 8.913 -4.408 -35.822 1.00 85.88 254 VAL A N 1
ATOM 1985 C CA . VAL A 1 254 ? 9.648 -3.145 -35.954 1.00 85.88 254 VAL A CA 1
ATOM 1986 C C . VAL A 1 254 ? 10.258 -2.766 -34.610 1.00 85.88 254 VAL A C 1
ATOM 1988 O O . VAL A 1 254 ? 9.652 -2.905 -33.543 1.00 85.88 254 VAL A O 1
ATOM 1991 N N . MET A 1 255 ? 11.482 -2.260 -34.673 1.00 89.19 255 MET A N 1
ATOM 1992 C CA . MET A 1 255 ? 12.266 -1.909 -33.504 1.00 89.19 255 MET A CA 1
ATOM 1993 C C . MET A 1 255 ? 12.132 -0.426 -33.180 1.00 89.19 255 MET A C 1
ATOM 1995 O O . MET A 1 255 ? 12.253 0.441 -34.049 1.00 89.19 255 MET A O 1
ATOM 1999 N N . TRP A 1 256 ? 11.929 -0.142 -31.901 1.00 84.25 256 TRP A N 1
ATOM 2000 C CA . TRP A 1 256 ? 11.769 1.195 -31.356 1.00 84.25 256 TRP A CA 1
ATOM 2001 C C . TRP A 1 256 ? 12.824 1.452 -30.289 1.00 84.25 256 TRP A C 1
ATOM 2003 O O . TRP A 1 256 ? 12.973 0.682 -29.335 1.00 84.25 256 TRP A O 1
ATOM 2013 N N . PHE A 1 257 ? 13.535 2.564 -30.446 1.00 85.94 257 PHE A N 1
ATOM 2014 C CA . PHE A 1 257 ? 14.638 2.956 -29.578 1.00 85.94 257 PHE A CA 1
ATOM 2015 C C . PHE A 1 257 ? 14.321 4.282 -28.902 1.00 85.94 257 PHE A C 1
ATOM 2017 O O . PHE A 1 257 ? 14.120 5.304 -29.566 1.00 85.94 257 PHE A O 1
ATOM 2024 N N . GLY A 1 258 ? 14.295 4.258 -27.571 1.00 81.69 258 GLY A N 1
ATOM 2025 C CA . GLY A 1 258 ? 14.250 5.462 -26.753 1.00 81.69 258 GLY A CA 1
ATOM 2026 C C . GLY A 1 258 ? 15.664 5.988 -26.547 1.00 81.69 258 GLY A C 1
ATOM 2027 O O . GLY A 1 258 ? 16.514 5.292 -25.979 1.00 81.69 258 GLY A O 1
ATOM 2028 N N . THR A 1 259 ? 15.929 7.210 -27.009 1.00 78.06 259 THR A N 1
ATOM 2029 C CA . THR A 1 259 ? 17.290 7.754 -27.027 1.00 78.06 259 THR A CA 1
ATOM 2030 C C . THR A 1 259 ? 17.384 9.104 -26.331 1.00 78.06 259 THR A C 1
ATOM 2032 O O . THR A 1 259 ? 16.455 9.909 -26.373 1.00 78.06 259 THR A O 1
ATOM 2035 N N . GLY A 1 260 ? 18.506 9.341 -25.646 1.00 68.94 260 GLY A N 1
ATOM 2036 C CA . GLY A 1 260 ? 18.808 10.639 -25.031 1.00 68.94 260 GLY A CA 1
ATOM 2037 C C . GLY A 1 260 ? 17.950 11.018 -23.816 1.00 68.94 260 GLY A C 1
ATOM 2038 O O . GLY A 1 260 ? 18.098 12.127 -23.346 1.00 68.94 260 GLY A O 1
ATOM 2039 N N . SER A 1 261 ? 17.108 10.112 -23.295 1.00 64.25 261 SER A N 1
ATOM 2040 C CA . SER A 1 261 ? 16.187 10.223 -22.135 1.00 64.25 261 SER A CA 1
ATOM 2041 C C . SER A 1 261 ? 16.128 11.564 -21.365 1.00 64.25 261 SER A C 1
ATOM 2043 O O . SER A 1 261 ? 15.089 12.218 -21.382 1.00 64.25 261 SER A O 1
ATOM 2045 N N . TRP A 1 262 ? 17.199 11.973 -20.675 1.00 62.75 262 TRP A N 1
ATOM 2046 C CA . TRP A 1 262 ? 17.248 13.171 -19.816 1.00 62.75 262 TRP A CA 1
ATOM 2047 C C . TRP A 1 262 ? 17.905 14.410 -20.455 1.00 62.75 262 TRP A C 1
ATOM 2049 O O . TRP A 1 262 ? 18.031 15.443 -19.798 1.00 62.75 262 TRP A O 1
ATOM 2059 N N . TYR A 1 263 ? 18.323 14.326 -21.717 1.00 62.31 263 TYR A N 1
ATOM 2060 C CA . TYR A 1 263 ? 18.901 15.416 -22.497 1.00 62.31 263 TYR A CA 1
ATOM 2061 C C . TYR A 1 263 ? 17.962 15.857 -23.644 1.00 62.31 263 TYR A C 1
ATOM 2063 O O . TYR A 1 263 ? 17.260 15.040 -24.244 1.00 62.31 263 TYR A O 1
ATOM 2071 N N . PRO A 1 264 ? 17.909 17.168 -23.958 1.00 62.53 264 PRO A N 1
ATOM 2072 C CA . PRO A 1 264 ? 16.960 17.747 -24.920 1.00 62.53 264 PRO A CA 1
ATOM 2073 C C . PRO A 1 264 ? 17.259 17.420 -26.400 1.00 62.53 264 PRO A C 1
ATOM 2075 O O . PRO A 1 264 ? 16.490 17.790 -27.289 1.00 62.53 264 PRO A O 1
ATOM 2078 N N . ASP A 1 265 ? 18.362 16.735 -26.680 1.00 70.62 265 ASP A N 1
ATOM 2079 C CA . ASP A 1 265 ? 18.842 16.312 -28.001 1.00 70.62 265 ASP A CA 1
ATOM 2080 C C . ASP A 1 265 ? 18.555 14.826 -28.311 1.00 70.62 265 ASP A C 1
ATOM 2082 O O . ASP A 1 265 ? 19.105 14.276 -29.261 1.00 70.62 265 ASP A O 1
ATOM 2086 N N . GLY A 1 266 ? 17.673 14.193 -27.526 1.00 78.56 266 GLY A N 1
ATOM 2087 C CA . GLY A 1 266 ? 17.144 12.842 -27.735 1.00 78.56 266 GLY A CA 1
ATOM 2088 C C . GLY A 1 266 ? 16.128 12.686 -28.877 1.00 78.56 266 GLY A C 1
ATOM 2089 O O . GLY A 1 266 ? 15.963 13.544 -29.745 1.00 78.56 266 GLY A O 1
ATOM 2090 N N . GLY A 1 267 ? 15.392 11.577 -28.841 1.00 81.38 267 GLY A N 1
ATOM 2091 C CA . GLY A 1 267 ? 14.207 11.361 -29.671 1.00 81.38 267 GLY A CA 1
ATOM 2092 C C . GLY A 1 267 ? 13.822 9.891 -29.771 1.00 81.38 267 GLY A C 1
ATOM 2093 O O . GLY A 1 267 ? 14.392 9.028 -29.089 1.00 81.38 267 GLY A O 1
ATOM 2094 N N . VAL A 1 268 ? 12.849 9.610 -30.638 1.00 86.94 268 VAL A N 1
ATOM 2095 C CA . VAL A 1 268 ? 12.435 8.242 -30.961 1.00 86.94 268 VAL A CA 1
ATOM 2096 C C . VAL A 1 268 ? 13.040 7.850 -32.286 1.00 86.94 268 VAL A C 1
ATOM 2098 O O . VAL A 1 268 ? 12.893 8.566 -33.278 1.00 86.94 268 VAL A O 1
ATOM 2101 N N . SER A 1 269 ? 13.631 6.666 -32.321 1.00 86.94 269 SER A N 1
ATOM 2102 C CA . SER A 1 269 ? 14.065 6.079 -33.576 1.00 86.94 269 SER A CA 1
ATOM 2103 C C . SER A 1 269 ? 13.320 4.793 -33.840 1.00 86.94 269 SER A C 1
ATOM 2105 O O . SER A 1 269 ? 13.328 3.876 -33.017 1.00 86.94 269 SER A O 1
ATOM 2107 N N . ARG A 1 270 ? 12.670 4.759 -34.999 1.00 87.06 270 ARG A N 1
ATOM 2108 C CA . ARG A 1 270 ? 11.997 3.593 -35.551 1.00 87.06 270 ARG A CA 1
ATOM 2109 C C . ARG A 1 270 ? 12.912 2.937 -36.571 1.00 87.06 270 ARG A C 1
ATOM 2111 O O . ARG A 1 270 ? 13.450 3.624 -37.442 1.00 87.06 270 ARG A O 1
ATOM 2118 N N . TYR A 1 271 ? 13.007 1.619 -36.502 1.00 86.50 271 TYR A N 1
ATOM 2119 C CA . TYR A 1 271 ? 13.716 0.815 -37.480 1.00 86.50 271 TYR A CA 1
ATOM 2120 C C . TYR A 1 271 ? 12.885 -0.395 -37.894 1.00 86.50 271 TYR A C 1
ATOM 2122 O O . TYR A 1 271 ? 12.630 -1.300 -37.103 1.00 86.50 271 TYR A O 1
ATOM 2130 N N . ASP A 1 272 ? 12.476 -0.408 -39.158 1.00 83.12 272 ASP A N 1
ATOM 2131 C CA . ASP A 1 272 ? 11.644 -1.458 -39.763 1.00 83.12 272 ASP A CA 1
ATOM 2132 C C . ASP A 1 272 ? 12.445 -2.535 -40.499 1.00 83.12 272 ASP A C 1
ATOM 2134 O O . ASP A 1 272 ? 11.935 -3.205 -41.395 1.00 83.12 272 ASP A O 1
ATOM 2138 N N . GLY A 1 273 ? 13.732 -2.654 -40.181 1.00 80.69 273 GLY A N 1
ATOM 2139 C CA . GLY A 1 273 ? 14.644 -3.529 -40.911 1.00 80.69 273 GLY A CA 1
ATOM 2140 C C . GLY A 1 273 ? 15.262 -2.885 -42.154 1.00 80.69 273 GLY A C 1
ATOM 2141 O O . GLY A 1 273 ? 16.292 -3.366 -42.620 1.00 80.69 273 GLY A O 1
ATOM 2142 N N . LYS A 1 274 ? 14.699 -1.793 -42.698 1.00 82.50 274 LYS A N 1
ATOM 2143 C CA . LYS A 1 274 ? 15.193 -1.165 -43.942 1.00 82.50 274 LYS A CA 1
ATOM 2144 C C . LYS A 1 274 ? 15.592 0.287 -43.777 1.00 82.50 274 LYS A C 1
ATOM 2146 O O . LYS A 1 274 ? 16.597 0.712 -44.340 1.00 82.50 274 LYS A O 1
ATOM 2151 N N . SER A 1 275 ? 14.796 1.055 -43.054 1.00 84.06 275 SER A N 1
ATOM 2152 C CA . SER A 1 275 ? 14.980 2.492 -42.939 1.00 84.06 275 SER A CA 1
ATOM 2153 C C . SER A 1 275 ? 14.893 2.935 -41.495 1.00 84.06 275 SER A C 1
ATOM 2155 O O . SER A 1 275 ? 14.054 2.466 -40.722 1.00 84.06 275 SER A O 1
ATOM 2157 N N . TRP A 1 276 ? 15.783 3.859 -41.151 1.00 87.19 276 TRP A N 1
ATOM 2158 C CA . TRP A 1 276 ? 15.645 4.636 -39.941 1.00 87.19 276 TRP A CA 1
ATOM 2159 C C . TRP A 1 276 ? 14.727 5.785 -40.224 1.00 87.19 276 TRP A C 1
ATOM 2161 O O . TRP A 1 276 ? 14.930 6.560 -41.162 1.00 87.19 276 TRP A O 1
ATOM 2171 N N . ILE A 1 277 ? 13.743 5.908 -39.360 1.00 84.38 277 ILE A N 1
ATOM 2172 C CA . ILE A 1 277 ? 13.007 7.141 -39.270 1.00 84.38 277 ILE A CA 1
ATOM 2173 C C . ILE A 1 277 ? 13.152 7.588 -37.834 1.00 84.38 277 ILE A C 1
ATOM 2175 O O . ILE A 1 277 ? 12.613 6.985 -36.903 1.00 84.38 277 ILE A O 1
ATOM 2179 N N . THR A 1 278 ? 13.978 8.614 -37.668 1.00 85.69 278 THR A N 1
ATOM 2180 C CA . THR A 1 278 ? 14.006 9.360 -36.427 1.00 85.69 278 THR A CA 1
ATOM 2181 C C . THR A 1 278 ? 12.929 10.402 -36.478 1.00 85.69 278 THR A C 1
ATOM 2183 O O . THR A 1 278 ? 12.754 11.112 -37.467 1.00 85.69 278 THR A O 1
ATOM 2186 N N . TYR A 1 279 ? 12.238 10.482 -35.362 1.00 83.56 279 TYR A N 1
ATOM 2187 C CA . TYR A 1 279 ? 11.240 11.483 -35.132 1.00 83.56 279 TYR A CA 1
ATOM 2188 C C . TYR A 1 279 ? 11.752 12.358 -34.006 1.00 83.56 279 TYR A C 1
ATOM 2190 O O . TYR A 1 279 ? 11.960 11.907 -32.877 1.00 83.56 279 TYR A O 1
ATOM 2198 N N . THR A 1 280 ? 12.012 13.610 -34.357 1.00 85.19 280 THR A N 1
ATOM 2199 C CA . THR A 1 280 ? 12.341 14.684 -33.426 1.00 85.19 280 THR A CA 1
ATOM 2200 C C . THR A 1 280 ? 11.181 15.662 -33.342 1.00 85.19 280 THR A C 1
ATOM 2202 O O . THR A 1 280 ? 10.198 15.566 -34.083 1.00 85.19 280 THR A O 1
ATOM 2205 N N . HIS A 1 281 ? 11.321 16.671 -32.484 1.00 83.00 281 HIS A N 1
ATOM 2206 C CA . HIS A 1 281 ? 10.373 17.776 -32.407 1.00 83.00 281 HIS A CA 1
ATOM 2207 C C . HIS A 1 281 ? 10.077 18.422 -33.774 1.00 83.00 281 HIS A C 1
ATOM 2209 O O . HIS A 1 281 ? 8.978 18.909 -34.023 1.00 83.00 281 HIS A O 1
ATOM 2215 N N . LYS A 1 282 ? 11.052 18.447 -34.690 1.00 82.75 282 LYS A N 1
ATOM 2216 C CA . LYS A 1 282 ? 10.872 19.042 -36.024 1.00 82.75 282 LYS A CA 1
ATOM 2217 C C . LYS A 1 282 ? 9.982 18.200 -36.941 1.00 82.75 282 LYS A C 1
ATOM 2219 O O . LYS A 1 282 ? 9.361 18.761 -37.838 1.00 82.75 282 LYS A O 1
ATOM 2224 N N . ASP A 1 283 ? 9.914 16.894 -36.703 1.00 81.94 283 ASP A N 1
ATOM 2225 C CA . ASP A 1 283 ? 9.201 15.922 -37.542 1.00 81.94 283 ASP A CA 1
ATOM 2226 C C . ASP A 1 283 ? 7.751 15.709 -37.087 1.00 81.94 283 ASP A C 1
ATOM 2228 O O . ASP A 1 283 ? 6.989 14.989 -37.730 1.00 81.94 283 ASP A O 1
ATOM 2232 N N . GLY A 1 284 ? 7.365 16.355 -35.985 1.00 79.75 284 GLY A N 1
ATOM 2233 C CA . GLY A 1 284 ? 6.039 16.260 -35.390 1.00 79.75 284 GLY A CA 1
ATOM 2234 C C . GLY A 1 284 ? 5.998 15.500 -34.068 1.00 79.75 284 GLY A C 1
ATOM 2235 O O . GLY A 1 284 ? 4.921 15.433 -33.481 1.00 79.75 284 GLY A O 1
ATOM 2236 N N . LEU A 1 285 ? 7.132 14.984 -33.563 1.00 85.38 285 LEU A N 1
ATOM 2237 C CA . LEU A 1 285 ? 7.216 14.531 -32.171 1.00 85.38 285 LEU A CA 1
ATOM 2238 C C . LEU A 1 285 ? 6.980 15.735 -31.244 1.00 85.38 285 LEU A C 1
ATOM 2240 O O . LEU A 1 285 ? 7.379 16.857 -31.531 1.00 85.38 285 LEU A O 1
ATOM 2244 N N . ALA A 1 286 ? 6.345 15.515 -30.108 1.00 85.12 286 ALA A N 1
ATOM 2245 C CA . ALA A 1 286 ? 5.983 16.584 -29.193 1.00 85.12 286 ALA A CA 1
ATOM 2246 C C . ALA A 1 286 ? 7.214 17.170 -28.475 1.00 85.12 286 ALA A C 1
ATOM 2248 O O . ALA A 1 286 ? 7.289 18.371 -28.241 1.00 85.12 286 ALA A O 1
ATOM 2249 N N . SER A 1 287 ? 8.198 16.334 -28.128 1.00 85.50 287 SER A N 1
ATOM 2250 C CA . SER A 1 287 ? 9.504 16.720 -27.576 1.00 85.50 287 SER A CA 1
ATOM 2251 C C . SER A 1 287 ? 10.491 15.561 -27.723 1.00 85.50 287 SER A C 1
ATOM 2253 O O . SER A 1 287 ? 10.099 14.398 -27.740 1.00 85.50 287 SER A O 1
ATOM 2255 N N . ASN A 1 288 ? 11.779 15.887 -27.812 1.00 81.94 288 ASN A N 1
ATOM 2256 C CA . ASN A 1 288 ? 12.880 14.936 -27.977 1.00 81.94 288 ASN A CA 1
ATOM 2257 C C . ASN A 1 288 ? 13.132 14.062 -26.734 1.00 81.94 288 ASN A C 1
ATOM 2259 O O . ASN A 1 288 ? 13.693 12.976 -26.845 1.00 81.94 288 ASN A O 1
ATOM 2263 N N . GLY A 1 289 ? 12.722 14.512 -25.545 1.00 79.50 289 GLY A N 1
ATOM 2264 C CA . GLY A 1 289 ? 12.837 13.718 -24.322 1.00 79.50 289 GLY A CA 1
ATOM 2265 C C . GLY A 1 289 ? 11.689 12.719 -24.224 1.00 79.50 289 GLY A C 1
ATOM 2266 O O . GLY A 1 289 ? 10.594 13.092 -23.817 1.00 79.50 289 GLY A O 1
ATOM 2267 N N . VAL A 1 290 ? 11.906 11.462 -24.598 1.00 79.38 290 VAL A N 1
ATOM 2268 C CA . VAL A 1 290 ? 10.854 10.431 -24.595 1.00 79.38 290 VAL A CA 1
ATOM 2269 C C . VAL A 1 290 ? 10.878 9.684 -23.263 1.00 79.38 290 VAL A C 1
ATOM 2271 O O . VAL A 1 290 ? 11.892 9.091 -22.898 1.00 79.38 290 VAL A O 1
ATOM 2274 N N . LEU A 1 291 ? 9.759 9.715 -22.536 1.00 78.00 291 LEU A N 1
ATOM 2275 C CA . LEU A 1 291 ? 9.618 9.126 -21.199 1.00 78.00 291 LEU A CA 1
ATOM 2276 C C . LEU A 1 291 ? 8.877 7.786 -21.218 1.00 78.00 291 LEU A C 1
ATOM 2278 O O . LEU A 1 291 ? 9.128 6.934 -20.371 1.00 78.00 291 LEU A O 1
ATOM 2282 N N . SER A 1 292 ? 7.961 7.596 -22.168 1.00 81.69 292 SER A N 1
ATOM 2283 C CA . SER A 1 292 ? 7.171 6.368 -22.294 1.00 81.69 292 SER A CA 1
ATOM 2284 C C . SER A 1 292 ? 6.802 6.089 -23.750 1.00 81.69 292 SER A C 1
ATOM 2286 O O . SER A 1 292 ? 6.586 7.016 -24.533 1.00 81.69 292 SER A O 1
ATOM 2288 N N . ILE A 1 293 ? 6.749 4.802 -24.104 1.00 84.81 293 ILE A N 1
ATOM 2289 C CA . ILE A 1 293 ? 6.377 4.302 -25.432 1.00 84.81 293 ILE A CA 1
ATOM 2290 C C . ILE A 1 293 ? 5.302 3.230 -25.243 1.00 84.81 293 ILE A C 1
ATOM 2292 O O . ILE A 1 293 ? 5.505 2.300 -24.461 1.00 84.81 293 ILE A O 1
ATOM 2296 N N . LEU A 1 294 ? 4.181 3.353 -25.957 1.00 88.19 294 LEU A N 1
ATOM 2297 C CA . LEU A 1 294 ? 3.115 2.352 -25.979 1.00 88.19 294 LEU A CA 1
ATOM 2298 C C . LEU A 1 294 ? 2.598 2.147 -27.408 1.00 88.19 294 LEU A C 1
ATOM 2300 O O . LEU A 1 294 ? 2.275 3.114 -28.092 1.00 88.19 294 LEU A O 1
ATOM 2304 N N . GLN A 1 295 ? 2.498 0.887 -27.834 1.00 88.69 295 GLN A N 1
ATOM 2305 C CA . GLN A 1 295 ? 1.724 0.493 -29.012 1.00 88.69 295 GLN A CA 1
ATOM 2306 C C . GLN A 1 295 ? 0.314 0.117 -28.555 1.00 88.69 295 GLN A C 1
ATOM 2308 O O . GLN A 1 295 ? 0.163 -0.744 -27.682 1.00 88.69 295 GLN A O 1
ATOM 2313 N N . ASP A 1 296 ? -0.708 0.751 -29.123 1.00 89.06 296 ASP A N 1
ATOM 2314 C CA . ASP A 1 296 ? -2.096 0.425 -28.810 1.00 89.06 296 ASP A CA 1
ATOM 2315 C C . ASP A 1 296 ? -2.602 -0.813 -29.588 1.00 89.06 296 ASP A C 1
ATOM 2317 O O . ASP A 1 296 ? -1.864 -1.529 -30.280 1.00 89.06 296 ASP A O 1
ATOM 2321 N N . ARG A 1 297 ? -3.873 -1.165 -29.391 1.00 87.69 297 ARG A N 1
ATOM 2322 C CA . ARG A 1 297 ? -4.523 -2.315 -30.043 1.00 87.69 297 ARG A CA 1
ATOM 2323 C C . ARG A 1 297 ? -4.818 -2.109 -31.524 1.00 87.69 297 ARG A C 1
ATOM 2325 O O . ARG A 1 297 ? -5.013 -3.108 -32.205 1.00 87.69 297 ARG A O 1
ATOM 2332 N N . GLU A 1 298 ? -4.854 -0.866 -31.987 1.00 85.62 298 GLU A N 1
ATOM 2333 C CA . GLU A 1 298 ? -5.028 -0.500 -33.397 1.00 85.62 298 GLU A CA 1
ATOM 2334 C C . GLU A 1 298 ? -3.671 -0.291 -34.091 1.00 85.62 298 GLU A C 1
ATOM 2336 O O . GLU A 1 298 ? -3.606 0.256 -35.188 1.00 85.62 298 GLU A O 1
ATOM 2341 N N . ASP A 1 299 ? -2.590 -0.728 -33.432 1.00 84.25 299 ASP A N 1
ATOM 2342 C CA . ASP A 1 299 ? -1.200 -0.644 -33.874 1.00 84.25 299 ASP A CA 1
ATOM 2343 C C . ASP A 1 299 ? -0.694 0.799 -34.064 1.00 84.25 299 ASP A C 1
ATOM 2345 O O . ASP A 1 299 ? 0.325 1.041 -34.713 1.00 84.25 299 ASP A O 1
ATOM 2349 N N . VAL A 1 300 ? -1.352 1.767 -33.415 1.00 89.00 300 VAL A N 1
ATOM 2350 C CA . VAL A 1 300 ? -0.909 3.162 -33.342 1.00 89.00 300 VAL A CA 1
ATOM 2351 C C . VAL A 1 300 ? 0.082 3.326 -32.194 1.00 89.00 300 VAL A C 1
ATOM 2353 O O . VAL A 1 300 ? -0.090 2.807 -31.086 1.00 89.00 300 VAL A O 1
ATOM 2356 N N . MET A 1 301 ? 1.135 4.093 -32.459 1.00 88.25 301 MET A N 1
ATOM 2357 C CA . MET A 1 301 ? 2.199 4.351 -31.500 1.00 88.25 301 MET A CA 1
ATOM 2358 C C . MET A 1 301 ? 1.962 5.653 -30.744 1.00 88.25 301 MET A C 1
ATOM 2360 O O . MET A 1 301 ? 1.643 6.691 -31.332 1.00 88.25 301 MET A O 1
ATOM 2364 N N . TRP A 1 302 ? 2.181 5.601 -29.435 1.00 89.81 302 TRP A N 1
ATOM 2365 C CA . TRP A 1 302 ? 2.017 6.720 -28.520 1.00 89.81 302 TRP A CA 1
ATOM 2366 C C . TRP A 1 302 ? 3.312 6.986 -27.759 1.00 89.81 302 TRP A C 1
ATOM 2368 O O . TRP A 1 302 ? 3.885 6.086 -27.140 1.00 89.81 302 TRP A O 1
ATOM 2378 N N . PHE A 1 303 ? 3.750 8.245 -27.781 1.00 88.94 303 PHE A N 1
ATOM 2379 C CA . PHE A 1 303 ? 4.999 8.689 -27.167 1.00 88.94 303 PHE A CA 1
ATOM 2380 C C . PHE A 1 303 ? 4.728 9.786 -26.148 1.00 88.94 303 PHE A C 1
ATOM 2382 O O . PHE A 1 303 ? 4.317 10.895 -26.504 1.00 88.94 303 PHE A O 1
ATOM 2389 N N . GLY A 1 304 ? 4.968 9.473 -24.877 1.00 89.44 304 GLY A N 1
ATOM 2390 C CA . GLY A 1 304 ? 4.895 10.438 -23.789 1.00 89.44 304 GLY A CA 1
ATOM 2391 C C . GLY A 1 304 ? 6.215 11.185 -23.686 1.00 89.44 304 GLY A C 1
ATOM 2392 O O . GLY A 1 304 ? 7.272 10.555 -23.610 1.00 89.44 304 GLY A O 1
ATOM 2393 N N . THR A 1 305 ? 6.167 12.516 -23.713 1.00 86.56 305 THR A N 1
ATOM 2394 C CA . THR A 1 305 ? 7.378 13.336 -23.811 1.00 86.56 305 THR A CA 1
ATOM 2395 C C . THR A 1 305 ? 7.594 14.238 -22.599 1.00 86.56 305 THR A C 1
ATOM 2397 O O . THR A 1 305 ? 6.668 14.566 -21.851 1.00 86.56 305 THR A O 1
ATOM 2400 N N . TRP A 1 306 ? 8.844 14.650 -22.405 1.00 82.56 306 TRP A N 1
ATOM 2401 C CA . TRP A 1 306 ? 9.273 15.589 -21.382 1.00 82.56 306 TRP A CA 1
ATOM 2402 C C . TRP A 1 306 ? 8.973 17.021 -21.843 1.00 82.56 306 TRP A C 1
ATOM 2404 O O . TRP A 1 306 ? 9.746 17.638 -22.579 1.00 82.56 306 TRP A O 1
ATOM 2414 N N . GLY A 1 307 ? 7.789 17.515 -21.469 1.00 82.56 307 GLY A N 1
ATOM 2415 C CA . GLY A 1 307 ? 7.362 18.908 -21.637 1.00 82.56 307 GLY A CA 1
ATOM 2416 C C . GLY A 1 307 ? 6.756 19.287 -22.996 1.00 82.56 307 GLY A C 1
ATOM 2417 O O . GLY A 1 307 ? 6.321 20.429 -23.146 1.00 82.56 307 GLY A O 1
ATOM 2418 N N . GLY A 1 308 ? 6.692 18.367 -23.964 1.00 84.25 308 GLY A N 1
ATOM 2419 C CA . GLY A 1 308 ? 6.170 18.622 -25.312 1.00 84.25 308 GLY A CA 1
ATOM 2420 C C . GLY A 1 308 ? 4.698 18.276 -25.550 1.00 84.25 308 GLY A C 1
ATOM 2421 O O . GLY A 1 308 ? 4.065 18.845 -26.433 1.00 84.25 308 GLY A O 1
ATOM 2422 N N . GLY A 1 309 ? 4.139 17.357 -24.767 1.00 90.00 309 GLY A N 1
ATOM 2423 C CA . GLY A 1 309 ? 2.825 16.751 -24.973 1.00 90.00 309 GLY A CA 1
ATOM 2424 C C . GLY A 1 309 ? 2.918 15.251 -25.219 1.00 90.00 309 GLY A C 1
ATOM 2425 O O . GLY A 1 309 ? 3.927 14.606 -24.904 1.00 90.00 309 GLY A O 1
ATOM 2426 N N . VAL A 1 310 ? 1.858 14.692 -25.795 1.00 93.81 310 VAL A N 1
ATOM 2427 C CA . VAL A 1 310 ? 1.857 13.316 -26.298 1.00 93.81 310 VAL A CA 1
ATOM 2428 C C . VAL A 1 310 ? 1.855 13.327 -27.816 1.00 93.81 310 VAL A C 1
ATOM 2430 O O . VAL A 1 310 ? 1.137 14.103 -28.446 1.00 93.81 310 VAL A O 1
ATOM 2433 N N . SER A 1 311 ? 2.662 12.449 -28.398 1.00 91.19 311 SER A N 1
ATOM 2434 C CA . SER A 1 311 ? 2.706 12.265 -29.846 1.00 91.19 311 SER A CA 1
ATOM 2435 C C . SER A 1 311 ? 2.007 10.971 -30.215 1.00 91.19 311 SER A C 1
ATOM 2437 O O . SER A 1 311 ? 2.375 9.910 -29.708 1.00 91.19 311 SER A O 1
ATOM 2439 N N . ARG A 1 312 ? 1.016 11.068 -31.097 1.00 92.19 312 ARG A N 1
ATOM 2440 C CA . ARG A 1 312 ? 0.358 9.933 -31.737 1.00 92.19 312 ARG A CA 1
ATOM 2441 C C . ARG A 1 312 ? 0.937 9.756 -33.133 1.00 92.19 312 ARG A C 1
ATOM 2443 O O . ARG A 1 312 ? 0.985 10.721 -33.899 1.00 92.19 312 ARG A O 1
ATOM 2450 N N . PHE A 1 313 ? 1.308 8.528 -33.469 1.00 88.44 313 PHE A N 1
ATOM 2451 C CA . PHE A 1 313 ? 1.848 8.177 -34.773 1.00 88.44 313 PHE A CA 1
ATOM 2452 C C . PHE A 1 313 ? 1.162 6.929 -35.327 1.00 88.44 313 PHE A C 1
ATOM 2454 O O . PHE A 1 313 ? 1.297 5.836 -34.785 1.00 88.44 313 PHE A O 1
ATOM 2461 N N . ASP A 1 314 ? 0.428 7.102 -36.425 1.00 83.62 314 ASP A N 1
ATOM 2462 C CA . ASP A 1 314 ? -0.308 6.034 -37.123 1.00 83.62 314 ASP A CA 1
ATOM 2463 C C . ASP A 1 314 ? 0.496 5.382 -38.262 1.00 83.62 314 ASP A C 1
ATOM 2465 O O . ASP A 1 314 ? -0.064 4.785 -39.181 1.00 83.62 314 ASP A O 1
ATOM 2469 N N . GLY A 1 315 ? 1.817 5.562 -38.253 1.00 81.44 315 GLY A N 1
ATOM 2470 C CA . GLY A 1 315 ? 2.700 5.116 -39.328 1.00 81.44 315 GLY A CA 1
ATOM 2471 C C . GLY A 1 315 ? 2.845 6.117 -40.479 1.00 81.44 315 GLY A C 1
ATOM 2472 O O . GLY A 1 315 ? 3.800 6.004 -41.247 1.00 81.44 315 GLY A O 1
ATOM 2473 N N . LYS A 1 316 ? 1.952 7.111 -40.609 1.00 82.94 316 LYS A N 1
ATOM 2474 C CA . LYS A 1 316 ? 1.985 8.102 -41.704 1.00 82.94 316 LYS A CA 1
ATOM 2475 C C . LYS A 1 316 ? 2.072 9.538 -41.217 1.00 82.94 316 LYS A C 1
ATOM 2477 O O . LYS A 1 316 ? 2.792 10.336 -41.812 1.00 82.94 316 LYS A O 1
ATOM 2482 N N . SER A 1 317 ? 1.318 9.879 -40.180 1.00 84.12 317 SER A N 1
ATOM 2483 C CA . SER A 1 317 ? 1.161 11.248 -39.711 1.00 84.12 317 SER A CA 1
ATOM 2484 C C . SER A 1 317 ? 1.402 11.361 -38.215 1.00 84.12 317 SER A C 1
ATOM 2486 O O . SER A 1 317 ? 1.033 10.486 -37.428 1.00 84.12 317 SER A O 1
ATOM 2488 N N . TRP A 1 318 ? 2.043 12.466 -37.844 1.00 88.00 318 TRP A N 1
AT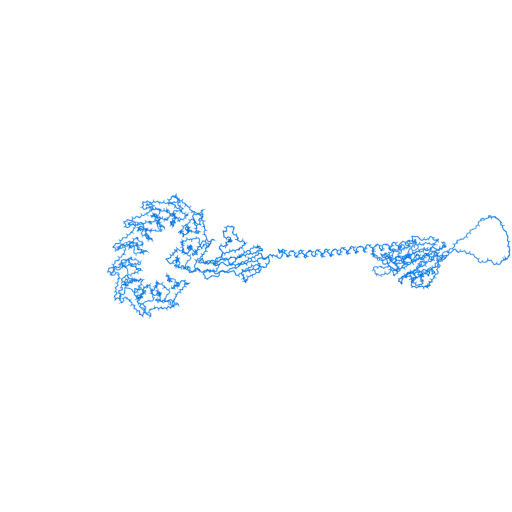OM 2489 C CA . TRP A 1 318 ? 2.205 12.872 -36.461 1.00 88.00 318 TRP A CA 1
ATOM 2490 C C . TRP A 1 318 ? 1.056 13.776 -36.071 1.00 88.00 318 TRP A C 1
ATOM 2492 O O . TRP A 1 318 ? 0.776 14.771 -36.743 1.00 88.00 318 TRP A O 1
ATOM 2502 N N . ILE A 1 319 ? 0.425 13.445 -34.954 1.00 89.62 319 ILE A N 1
ATOM 2503 C CA . ILE A 1 319 ? -0.487 14.350 -34.275 1.00 89.62 319 ILE A CA 1
ATOM 2504 C C . ILE A 1 319 ? 0.063 14.549 -32.874 1.00 89.62 319 ILE A C 1
ATOM 2506 O O . ILE A 1 319 ? 0.132 13.609 -32.079 1.00 89.62 319 ILE A O 1
ATOM 2510 N N . THR A 1 320 ? 0.477 15.780 -32.595 1.00 90.38 320 THR A N 1
ATOM 2511 C CA . THR A 1 320 ? 0.852 16.188 -31.247 1.00 90.38 320 THR A CA 1
ATOM 2512 C C . THR A 1 320 ? -0.373 16.748 -30.559 1.00 90.38 320 THR A C 1
ATOM 2514 O O . THR A 1 320 ? -1.009 17.668 -31.068 1.00 90.38 320 THR A O 1
ATOM 2517 N N . TYR A 1 321 ? -0.667 16.197 -29.389 1.00 91.44 321 TYR A N 1
ATOM 2518 C CA . TYR A 1 321 ? -1.677 16.726 -28.493 1.00 91.44 321 TYR A CA 1
ATOM 2519 C C . TYR A 1 321 ? -0.986 17.412 -27.321 1.00 91.44 321 TYR A C 1
ATOM 2521 O O . TYR A 1 321 ? -0.128 16.836 -26.644 1.00 91.44 321 TYR A O 1
ATOM 2529 N N . THR A 1 322 ? -1.371 18.662 -27.100 1.00 91.44 322 THR A N 1
ATOM 2530 C CA . THR A 1 322 ? -0.872 19.538 -26.041 1.00 91.44 322 THR A CA 1
ATOM 2531 C C . THR A 1 322 ? -2.012 19.964 -25.124 1.00 91.44 322 THR A C 1
ATOM 2533 O O . THR A 1 322 ? -3.178 19.617 -25.332 1.00 91.44 322 THR A O 1
ATOM 2536 N N . GLN A 1 323 ? -1.705 20.798 -24.131 1.00 90.19 323 GLN A N 1
ATOM 2537 C CA . GLN A 1 323 ? -2.728 21.426 -23.296 1.00 90.19 323 GLN A CA 1
ATOM 2538 C C . GLN A 1 323 ? -3.793 22.200 -24.079 1.00 90.19 323 GLN A C 1
ATOM 2540 O O . GLN A 1 323 ? -4.932 22.292 -23.633 1.00 90.19 323 GLN A O 1
ATOM 2545 N N . LYS A 1 324 ? -3.459 22.733 -25.260 1.00 90.00 324 LYS A N 1
ATOM 2546 C CA . LYS A 1 324 ? -4.429 23.452 -26.100 1.00 90.00 324 LYS A CA 1
ATOM 2547 C C . LYS A 1 324 ? -5.476 22.526 -26.719 1.00 90.00 324 LYS A C 1
ATOM 2549 O O . LYS A 1 324 ? -6.576 22.982 -27.005 1.00 90.00 324 LYS A O 1
ATOM 2554 N N . ASP A 1 325 ? -5.130 21.256 -26.905 1.00 90.25 325 ASP A N 1
ATOM 2555 C CA . ASP A 1 325 ? -5.980 20.243 -27.535 1.00 90.25 325 ASP A CA 1
ATOM 2556 C C . ASP A 1 325 ? -6.841 19.491 -26.508 1.00 90.25 325 ASP A C 1
ATOM 2558 O O . ASP A 1 325 ? -7.754 18.758 -26.882 1.00 90.25 325 ASP A O 1
ATOM 2562 N N . GLY A 1 326 ? -6.568 19.697 -25.214 1.00 88.38 326 GLY A N 1
ATOM 2563 C CA . GL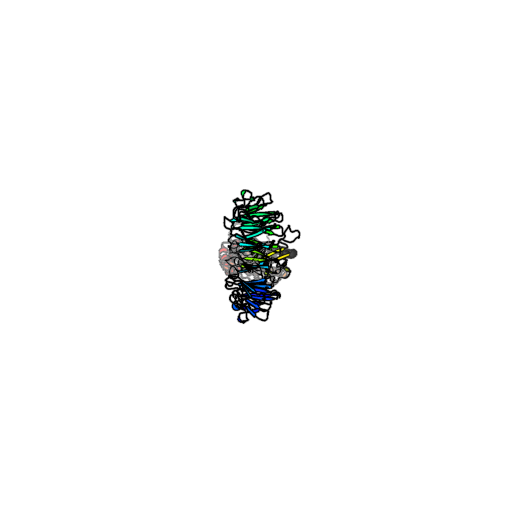Y A 1 326 ? -7.260 19.050 -24.101 1.00 88.38 326 GLY A CA 1
ATOM 2564 C C . GLY A 1 326 ? -6.401 18.069 -23.302 1.00 88.38 326 GLY A C 1
ATOM 2565 O O . GLY A 1 326 ? -6.946 17.317 -22.504 1.00 88.38 326 GLY A O 1
ATOM 2566 N N . LEU A 1 327 ? -5.075 18.050 -23.476 1.00 93.62 327 LEU A N 1
ATOM 2567 C CA . LEU A 1 327 ? -4.177 17.332 -22.564 1.00 93.62 327 LEU A CA 1
ATOM 2568 C C . LEU A 1 327 ? -4.070 18.087 -21.222 1.00 93.62 327 LEU A C 1
ATOM 2570 O O . LEU A 1 327 ? -4.026 19.311 -21.187 1.00 93.62 327 LEU A O 1
ATOM 2574 N N . ALA A 1 328 ? -3.965 17.389 -20.096 1.00 92.50 328 ALA A N 1
ATOM 2575 C CA . ALA A 1 328 ? -3.864 18.026 -18.781 1.00 92.50 328 ALA A CA 1
ATOM 2576 C C . ALA A 1 328 ? -2.529 18.781 -18.600 1.00 92.50 328 ALA A C 1
ATOM 2578 O O . ALA A 1 328 ? -2.499 19.903 -18.089 1.00 92.50 328 ALA A O 1
ATOM 2579 N N . HIS A 1 329 ? -1.418 18.207 -19.073 1.00 94.06 329 HIS A N 1
ATOM 2580 C CA . HIS A 1 329 ? -0.097 18.840 -19.071 1.00 94.06 329 HIS A CA 1
ATOM 2581 C C . HIS A 1 329 ? 0.808 18.262 -20.153 1.00 94.06 329 HIS A C 1
ATOM 2583 O O . HIS A 1 329 ? 0.728 17.079 -20.471 1.00 94.06 329 HIS A O 1
ATOM 2589 N N . ASN A 1 330 ? 1.743 19.067 -20.658 1.00 89.94 330 ASN A N 1
ATOM 2590 C CA . ASN A 1 330 ? 2.650 18.659 -21.734 1.00 89.94 330 ASN A CA 1
ATOM 2591 C C . ASN A 1 330 ? 3.782 17.709 -21.289 1.00 89.94 330 ASN A C 1
ATOM 2593 O O . ASN A 1 330 ? 4.612 17.306 -22.091 1.00 89.94 330 ASN A O 1
ATOM 2597 N N . GLU A 1 331 ? 3.857 17.339 -20.015 1.00 89.56 331 GLU A N 1
ATOM 2598 C CA . GLU A 1 331 ? 4.849 16.370 -19.542 1.00 89.56 331 GLU A CA 1
ATOM 2599 C C . GLU A 1 331 ? 4.126 15.074 -19.224 1.00 89.56 331 GLU A C 1
ATOM 2601 O O . GLU A 1 331 ? 3.402 15.014 -18.231 1.00 89.56 331 GLU A O 1
ATOM 2606 N N . VAL A 1 332 ? 4.301 14.077 -20.091 1.00 91.31 332 VAL A N 1
ATOM 2607 C CA . VAL A 1 332 ? 3.546 12.820 -20.079 1.00 91.31 332 VAL A CA 1
ATOM 2608 C C . VAL A 1 332 ? 4.462 11.702 -19.597 1.00 91.31 332 VAL A C 1
ATOM 2610 O O . VAL A 1 332 ? 5.387 11.289 -20.296 1.00 91.31 332 VAL A O 1
ATOM 2613 N N . ARG A 1 333 ? 4.217 11.236 -18.372 1.00 85.50 333 ARG A N 1
ATOM 2614 C CA . ARG A 1 333 ? 5.076 10.294 -17.641 1.00 85.50 333 ARG A CA 1
ATOM 2615 C C . ARG A 1 333 ? 4.752 8.839 -17.946 1.00 85.50 333 ARG A C 1
ATOM 2617 O O . ARG A 1 333 ? 5.649 8.004 -17.951 1.00 85.50 333 ARG A O 1
ATOM 2624 N N . THR A 1 334 ? 3.484 8.538 -18.192 1.00 89.38 334 THR A N 1
ATOM 2625 C CA . THR A 1 334 ? 3.000 7.170 -18.378 1.00 89.38 334 THR A CA 1
ATOM 2626 C C . THR A 1 334 ? 1.780 7.151 -19.294 1.00 89.38 334 THR A C 1
ATOM 2628 O O . THR A 1 334 ? 1.001 8.108 -19.330 1.00 89.38 334 THR A O 1
ATOM 2631 N N . ILE A 1 335 ? 1.635 6.062 -20.047 1.00 93.81 335 ILE A N 1
ATOM 2632 C CA . ILE A 1 335 ? 0.555 5.838 -21.006 1.00 93.81 335 ILE A CA 1
ATOM 2633 C C . ILE A 1 335 ? 0.043 4.420 -20.794 1.00 93.81 335 ILE A C 1
ATOM 2635 O O . ILE A 1 335 ? 0.845 3.487 -20.742 1.00 93.81 335 ILE A O 1
ATOM 2639 N N . ILE A 1 336 ? -1.277 4.259 -20.703 1.00 94.38 336 ILE A N 1
ATOM 2640 C CA . ILE A 1 336 ? -1.931 2.948 -20.776 1.00 94.38 336 ILE A CA 1
ATOM 2641 C C . ILE A 1 336 ? -3.105 3.014 -21.751 1.00 94.38 336 ILE A C 1
ATOM 2643 O O . ILE A 1 336 ? -3.741 4.058 -21.903 1.00 94.38 336 ILE A O 1
ATOM 2647 N N . GLN A 1 337 ? -3.406 1.883 -22.379 1.00 94.62 337 GLN A N 1
ATOM 2648 C CA . GLN A 1 337 ? -4.683 1.667 -23.048 1.00 94.62 337 GLN A CA 1
ATOM 2649 C C . GLN A 1 337 ? -5.525 0.737 -22.182 1.00 94.62 337 GLN A C 1
ATOM 2651 O O . GLN A 1 337 ? -5.054 -0.331 -21.779 1.00 94.62 337 GLN A O 1
ATOM 2656 N N . ASP A 1 338 ? -6.757 1.140 -21.894 1.00 92.12 338 ASP A N 1
ATOM 2657 C CA . ASP A 1 338 ? -7.666 0.320 -21.108 1.00 92.12 338 ASP A CA 1
ATOM 2658 C C . ASP A 1 338 ? -8.328 -0.798 -21.939 1.00 92.12 338 ASP A C 1
ATOM 2660 O O . ASP A 1 338 ? -8.151 -0.933 -23.155 1.00 92.12 338 ASP A O 1
ATOM 2664 N N . LYS A 1 339 ? -9.085 -1.666 -21.265 1.00 89.38 339 LYS A N 1
ATOM 2665 C CA . LYS A 1 339 ? -9.792 -2.795 -21.878 1.00 89.38 339 LYS A CA 1
ATOM 2666 C C . LYS A 1 339 ? -10.832 -2.392 -22.916 1.00 89.38 339 LYS A C 1
ATOM 2668 O O . LYS A 1 339 ? -11.089 -3.212 -23.797 1.00 89.38 339 LYS A O 1
ATOM 2673 N N . GLU A 1 340 ? -11.376 -1.186 -22.833 1.00 87.38 340 GLU A N 1
ATOM 2674 C CA . GLU A 1 340 ? -12.359 -0.645 -23.775 1.00 87.38 340 GLU A CA 1
ATOM 2675 C C . GLU A 1 340 ? -11.687 0.034 -24.978 1.00 87.38 340 GLU A C 1
ATOM 2677 O O . GLU A 1 340 ? -12.362 0.391 -25.938 1.00 87.38 340 GLU A O 1
ATOM 2682 N N . GLY A 1 341 ? -10.356 0.152 -24.962 1.00 87.12 341 GLY A N 1
ATOM 2683 C CA . GLY A 1 341 ? -9.565 0.773 -26.020 1.00 87.12 341 GLY A CA 1
ATOM 2684 C C . GLY A 1 341 ? -9.312 2.264 -25.803 1.00 87.12 341 GLY A C 1
ATOM 2685 O O . GLY A 1 341 ? -8.649 2.880 -26.636 1.00 87.12 341 GLY A O 1
ATOM 2686 N N . VAL A 1 342 ? -9.782 2.838 -24.691 1.00 92.69 342 VAL A N 1
ATOM 2687 C CA . VAL A 1 342 ? -9.591 4.252 -24.356 1.00 92.69 342 VAL A CA 1
ATOM 2688 C C . VAL A 1 342 ? -8.162 4.473 -23.870 1.00 92.69 342 VAL A C 1
ATOM 2690 O O . VAL A 1 342 ? -7.596 3.680 -23.109 1.00 92.69 342 VAL A O 1
ATOM 2693 N N . MET A 1 343 ? -7.578 5.582 -24.313 1.00 95.44 343 MET A N 1
ATOM 2694 C CA . MET A 1 343 ? -6.214 5.955 -23.975 1.00 95.44 343 MET A CA 1
ATOM 2695 C C . MET A 1 343 ? -6.188 6.845 -22.736 1.00 95.44 343 MET A C 1
ATOM 2697 O O . MET A 1 343 ? -6.955 7.806 -22.625 1.00 95.44 343 MET A O 1
ATOM 2701 N N . TRP A 1 344 ? -5.264 6.544 -21.830 1.00 96.81 344 TRP A N 1
ATOM 2702 C CA . TRP A 1 344 ? -5.053 7.282 -20.593 1.00 96.81 344 TRP A CA 1
ATOM 2703 C C . TRP A 1 344 ? -3.612 7.773 -20.509 1.00 96.81 344 TRP A C 1
ATOM 2705 O O . TRP A 1 344 ? -2.666 7.009 -20.716 1.00 96.81 344 TRP A O 1
ATOM 2715 N N . PHE A 1 345 ? -3.455 9.052 -20.175 1.00 96.31 345 PHE A N 1
ATOM 2716 C CA . PHE A 1 345 ? -2.169 9.740 -20.101 1.00 96.31 345 PHE A CA 1
ATOM 2717 C C . PHE A 1 345 ? -1.980 10.330 -18.707 1.00 96.31 345 PHE A C 1
ATOM 2719 O O . PHE A 1 345 ? -2.719 11.230 -18.297 1.00 96.31 345 PHE A O 1
ATOM 2726 N N . GLY A 1 346 ? -0.976 9.830 -17.988 1.00 95.50 346 GLY A N 1
ATOM 2727 C CA . GLY A 1 346 ? -0.546 10.378 -16.709 1.00 95.50 346 GLY A CA 1
ATOM 2728 C C . GLY A 1 346 ? 0.433 11.515 -16.960 1.00 95.50 346 GLY A C 1
ATOM 2729 O O . GLY A 1 346 ? 1.477 11.310 -17.589 1.00 95.50 346 GLY A O 1
ATOM 2730 N N . THR A 1 347 ? 0.078 12.719 -16.518 1.00 94.88 347 THR A N 1
ATOM 2731 C CA . THR A 1 347 ? 0.849 13.934 -16.792 1.00 94.88 347 THR A CA 1
ATOM 2732 C C . THR A 1 347 ? 1.237 14.658 -15.506 1.00 94.88 347 THR A C 1
ATOM 2734 O O . THR A 1 347 ? 0.714 14.364 -14.436 1.00 94.88 347 THR A O 1
ATOM 2737 N N . MET A 1 348 ? 2.122 15.654 -15.595 1.00 92.19 348 MET A N 1
ATOM 2738 C CA . MET A 1 348 ? 2.482 16.494 -14.439 1.00 92.19 348 MET A CA 1
ATOM 2739 C C . MET A 1 348 ? 1.394 17.501 -14.006 1.00 92.19 348 MET A C 1
ATOM 2741 O O . MET A 1 348 ? 1.606 18.235 -13.042 1.00 92.19 348 MET A O 1
ATOM 2745 N N . GLY A 1 349 ? 0.250 17.564 -14.696 1.00 89.88 349 GLY A N 1
ATOM 2746 C CA . GLY A 1 349 ? -0.852 18.491 -14.392 1.00 89.88 349 GLY A CA 1
ATOM 2747 C C . GLY A 1 349 ? -2.243 17.849 -14.389 1.00 89.88 349 GLY A C 1
ATOM 2748 O O . GLY A 1 349 ? -3.236 18.566 -14.345 1.00 89.88 349 GLY A O 1
ATOM 2749 N N . GLY A 1 350 ? -2.317 16.522 -14.414 1.00 93.81 350 GLY A N 1
ATOM 2750 C CA . GLY A 1 350 ? -3.539 15.743 -14.257 1.00 93.81 350 GLY A CA 1
ATOM 2751 C C . GLY A 1 350 ? -3.507 14.455 -15.073 1.00 93.81 350 GLY A C 1
ATOM 2752 O O . GLY A 1 350 ? -2.491 14.082 -15.672 1.00 93.81 350 GLY A O 1
ATOM 2753 N N . VAL A 1 351 ? -4.656 13.795 -15.140 1.00 96.75 351 VAL A N 1
ATOM 2754 C CA . VAL A 1 351 ? -4.895 12.648 -16.018 1.00 96.75 351 VAL A CA 1
ATOM 2755 C C . VAL A 1 351 ? -5.653 13.125 -17.247 1.00 96.75 351 VAL A C 1
ATOM 2757 O O . VAL A 1 351 ? -6.610 13.884 -17.131 1.00 96.75 351 VAL A O 1
ATOM 2760 N N . SER A 1 352 ? -5.259 12.663 -18.430 1.00 96.19 352 SER A N 1
ATOM 2761 C CA . SER A 1 352 ? -6.032 12.898 -19.655 1.00 96.19 352 SER A CA 1
ATOM 2762 C C . SER A 1 352 ? -6.577 11.586 -20.190 1.00 96.19 352 SER A C 1
ATOM 2764 O O . SER A 1 352 ? -5.825 10.629 -20.358 1.00 96.19 352 SER A O 1
ATOM 2766 N N . ARG A 1 353 ? -7.878 11.558 -20.461 1.00 95.12 353 ARG A N 1
ATOM 2767 C CA . ARG A 1 353 ? -8.596 10.462 -21.108 1.00 95.12 353 ARG A CA 1
ATOM 2768 C C . ARG A 1 353 ? -8.891 10.851 -22.550 1.00 95.12 353 ARG A C 1
ATOM 2770 O O . ARG A 1 353 ? -9.378 11.955 -22.795 1.00 95.12 353 ARG A O 1
ATOM 2777 N N . PHE A 1 354 ? -8.647 9.936 -23.480 1.00 94.19 354 PHE A N 1
ATOM 2778 C CA . PHE A 1 354 ? -8.909 10.138 -24.900 1.00 94.19 354 PHE A CA 1
ATOM 2779 C C . PHE A 1 354 ? -9.635 8.930 -25.491 1.00 94.19 354 PHE A C 1
ATOM 2781 O O . PHE A 1 354 ? -9.104 7.820 -25.512 1.00 94.19 354 PHE A O 1
ATOM 2788 N N . ASP A 1 355 ? -10.855 9.156 -25.978 1.00 88.06 355 ASP A N 1
ATOM 2789 C CA . ASP A 1 355 ? -11.717 8.123 -26.578 1.00 88.06 355 ASP A CA 1
ATOM 2790 C C . ASP A 1 355 ? -11.490 7.936 -28.094 1.00 88.06 355 ASP A C 1
ATOM 2792 O O . ASP A 1 355 ? -12.286 7.289 -28.769 1.00 88.06 355 ASP A O 1
ATOM 2796 N N . GLY A 1 356 ? -10.431 8.542 -28.643 1.00 85.12 356 GLY A N 1
ATOM 2797 C CA . GLY A 1 356 ? -10.167 8.602 -30.083 1.00 85.12 356 GLY A CA 1
ATOM 2798 C C . GLY A 1 356 ? -10.678 9.882 -30.754 1.00 85.12 356 GLY A C 1
ATOM 2799 O O . GLY A 1 356 ? -10.230 10.211 -31.853 1.00 85.12 356 GLY A O 1
ATOM 2800 N N . LYS A 1 357 ? -11.571 10.638 -30.100 1.00 88.19 357 LYS A N 1
ATOM 2801 C CA . LYS A 1 357 ? -12.162 11.871 -30.642 1.00 88.19 357 LYS A CA 1
ATOM 2802 C C . LYS A 1 357 ? -12.145 13.043 -29.663 1.00 88.19 357 LYS A C 1
ATOM 2804 O O . LYS A 1 357 ? -11.842 14.162 -30.069 1.00 88.19 357 LYS A O 1
ATOM 2809 N N . ASN A 1 358 ? -12.493 12.805 -28.406 1.00 91.75 358 ASN A N 1
ATOM 2810 C CA . ASN A 1 358 ? -12.654 13.821 -27.378 1.00 91.75 358 ASN A CA 1
ATOM 2811 C C . ASN A 1 358 ? -11.619 13.632 -26.273 1.00 91.75 358 ASN A C 1
ATOM 2813 O O . ASN A 1 358 ? -11.372 12.518 -25.803 1.00 91.75 358 ASN A O 1
ATOM 2817 N N . TRP A 1 359 ? -11.069 14.757 -25.832 1.00 93.25 359 TRP A N 1
ATOM 2818 C CA . TRP A 1 359 ? -10.235 14.837 -24.646 1.00 93.25 359 TRP A CA 1
ATOM 2819 C C . TRP A 1 359 ? -11.084 15.154 -23.424 1.00 93.25 359 TRP A C 1
ATOM 2821 O O . TRP A 1 359 ? -11.948 16.032 -23.457 1.00 93.25 359 TRP A O 1
ATOM 2831 N N . GLN A 1 360 ? -10.799 14.459 -22.332 1.00 93.69 360 GLN A N 1
ATOM 2832 C CA . GLN A 1 360 ? -11.332 14.778 -21.021 1.00 93.69 360 GLN A CA 1
ATOM 2833 C C . GLN A 1 360 ? -10.192 14.767 -20.011 1.00 93.69 360 GLN A C 1
ATOM 2835 O O . GLN A 1 360 ? -9.510 13.756 -19.841 1.00 93.69 360 GLN A O 1
ATOM 2840 N N . THR A 1 361 ? -9.979 15.898 -19.350 1.00 93.69 361 THR A N 1
ATOM 2841 C CA . THR A 1 361 ? -8.961 16.041 -18.313 1.00 93.69 361 THR A CA 1
ATOM 2842 C C . THR A 1 361 ? -9.581 15.885 -16.945 1.00 93.69 361 THR A C 1
ATOM 2844 O O . THR A 1 361 ? -10.654 16.428 -16.692 1.00 93.69 361 THR A O 1
ATOM 2847 N N . TYR A 1 362 ? -8.854 15.220 -16.064 1.00 94.31 362 TYR A N 1
ATOM 2848 C CA . TYR A 1 362 ? -9.167 15.123 -14.653 1.00 94.31 362 TYR A CA 1
ATOM 2849 C C . TYR A 1 362 ? -8.008 15.706 -13.853 1.00 94.31 362 TYR A C 1
ATOM 2851 O O . TYR A 1 362 ? -6.838 15.418 -14.122 1.00 94.31 362 TYR A O 1
ATOM 2859 N N . THR A 1 363 ? -8.346 16.540 -12.881 1.00 93.75 363 THR A N 1
ATOM 2860 C CA . THR A 1 363 ? -7.424 17.260 -12.001 1.00 93.75 363 THR A CA 1
ATOM 2861 C C . THR A 1 363 ? -7.803 17.021 -10.539 1.00 93.75 363 THR A C 1
ATOM 2863 O O . THR A 1 363 ? -8.750 16.296 -10.230 1.00 93.75 363 THR A O 1
ATOM 2866 N N . GLN A 1 364 ? -7.100 17.665 -9.608 1.00 93.19 364 GLN A N 1
ATOM 2867 C CA . GLN A 1 364 ? -7.488 17.689 -8.196 1.00 93.19 364 GLN A CA 1
ATOM 2868 C C . GLN A 1 364 ? -8.919 18.206 -7.980 1.00 93.19 364 GLN A C 1
ATOM 2870 O O . GLN A 1 364 ? -9.581 17.771 -7.044 1.00 93.19 364 GLN A O 1
ATOM 2875 N N . GLN A 1 365 ? -9.427 19.088 -8.850 1.00 91.12 365 GLN A N 1
ATOM 2876 C CA . GLN A 1 365 ? -10.806 19.588 -8.750 1.00 91.12 365 GLN A CA 1
ATOM 2877 C C . GLN A 1 365 ? -11.848 18.506 -9.061 1.00 91.12 365 GLN A C 1
ATOM 2879 O O . GLN A 1 365 ? -12.962 18.567 -8.549 1.00 91.12 365 GLN A O 1
ATOM 2884 N N . ASP A 1 366 ? -11.474 17.510 -9.863 1.00 90.94 366 ASP A N 1
ATOM 2885 C CA . ASP A 1 366 ? -12.342 16.405 -10.277 1.00 90.94 366 ASP A CA 1
ATOM 2886 C C . ASP A 1 366 ? -12.241 15.195 -9.336 1.00 90.94 366 ASP A C 1
ATOM 2888 O O . ASP A 1 366 ? -13.034 14.261 -9.441 1.00 90.94 366 ASP A O 1
ATOM 2892 N N . GLY A 1 367 ? -11.276 15.216 -8.409 1.00 89.94 367 GLY A N 1
ATOM 2893 C CA . GLY A 1 367 ? -11.072 14.173 -7.409 1.00 89.94 367 GLY A CA 1
ATOM 2894 C C . GLY A 1 367 ? -9.699 13.501 -7.430 1.00 89.94 367 GLY A C 1
ATOM 2895 O O . GLY A 1 367 ? -9.544 12.502 -6.738 1.00 89.94 367 GLY A O 1
ATOM 2896 N N . LEU A 1 368 ? -8.701 14.000 -8.177 1.00 93.62 368 LEU A N 1
ATOM 2897 C CA . LEU A 1 368 ? -7.321 13.500 -8.050 1.00 93.62 368 LEU A CA 1
ATOM 2898 C C . LEU A 1 368 ? -6.672 13.907 -6.715 1.00 93.62 368 LEU A C 1
ATOM 2900 O O . LEU A 1 368 ? -6.955 14.971 -6.172 1.00 93.62 368 LEU A O 1
ATOM 2904 N N . ALA A 1 369 ? -5.753 13.082 -6.207 1.00 92.88 369 ALA A N 1
ATOM 2905 C CA . ALA A 1 369 ? -4.980 13.371 -4.998 1.00 92.88 369 ALA A CA 1
ATOM 2906 C C . ALA A 1 369 ? -3.939 14.469 -5.266 1.00 92.88 369 ALA A C 1
ATOM 2908 O O . ALA A 1 369 ? -3.812 15.437 -4.518 1.00 92.88 369 ALA A O 1
ATOM 2909 N N . ASP A 1 370 ? -3.233 14.344 -6.388 1.00 94.44 370 ASP A N 1
ATOM 2910 C CA . ASP A 1 370 ? -2.305 15.331 -6.929 1.00 94.44 370 ASP A CA 1
ATOM 2911 C C . ASP A 1 370 ? -2.402 15.316 -8.453 1.00 94.44 370 ASP A C 1
ATOM 2913 O O . ASP A 1 370 ? -2.701 14.296 -9.075 1.00 94.44 370 ASP A O 1
ATOM 2917 N N . ASN A 1 371 ? -2.141 16.463 -9.063 1.00 92.88 371 ASN A N 1
ATOM 2918 C CA . ASN A 1 371 ? -2.119 16.593 -10.510 1.00 92.88 371 ASN A CA 1
ATOM 2919 C C . ASN A 1 371 ? -0.913 15.868 -11.140 1.00 92.88 371 ASN A C 1
ATOM 2921 O O . ASN A 1 371 ? -0.949 15.525 -12.315 1.00 92.88 371 ASN A O 1
ATOM 2925 N N . LYS A 1 372 ? 0.165 15.614 -10.397 1.00 93.19 372 LYS A N 1
ATOM 2926 C CA . LYS A 1 372 ? 1.368 14.950 -10.907 1.00 93.19 372 LYS A CA 1
ATOM 2927 C C . LYS A 1 372 ? 1.209 13.438 -10.866 1.00 93.19 372 LYS A C 1
ATOM 2929 O O . LYS A 1 372 ? 1.488 12.812 -9.845 1.00 93.19 372 LYS A O 1
ATOM 2934 N N . VAL A 1 373 ? 0.794 12.862 -11.988 1.00 94.19 373 VAL A N 1
ATOM 2935 C CA . VAL A 1 373 ? 0.544 11.426 -12.164 1.00 94.19 373 VAL A CA 1
ATOM 2936 C C . VAL A 1 373 ? 1.770 10.779 -12.806 1.00 94.19 373 VAL A C 1
ATOM 2938 O O . VAL A 1 373 ? 2.176 11.164 -13.904 1.00 94.19 373 VAL A O 1
ATOM 2941 N N . ILE A 1 374 ? 2.366 9.798 -12.129 1.00 87.31 374 ILE A N 1
ATOM 2942 C CA . ILE A 1 374 ? 3.651 9.192 -12.522 1.00 87.31 374 ILE A CA 1
ATOM 2943 C C . ILE A 1 374 ? 3.555 7.705 -12.872 1.00 87.31 374 ILE A C 1
ATOM 2945 O O . ILE A 1 374 ? 4.433 7.190 -13.562 1.00 87.31 374 ILE A O 1
ATOM 2949 N N . SER A 1 375 ? 2.479 7.029 -12.473 1.00 90.19 375 SER A N 1
ATOM 2950 C CA . SER A 1 375 ? 2.214 5.637 -12.838 1.00 90.19 375 SER A CA 1
ATOM 2951 C C . SER A 1 375 ? 0.725 5.362 -12.963 1.00 90.19 375 SER A C 1
ATOM 2953 O O . SER A 1 375 ? -0.105 6.031 -12.346 1.00 90.19 375 SER A O 1
ATOM 2955 N N . MET A 1 376 ? 0.381 4.385 -13.800 1.00 95.69 376 MET A N 1
ATOM 2956 C CA . MET A 1 376 ? -0.995 3.952 -14.002 1.00 95.69 376 MET A CA 1
ATOM 2957 C C . MET A 1 376 ? -1.059 2.442 -14.186 1.00 95.69 376 MET A C 1
ATOM 2959 O O . MET A 1 376 ? -0.148 1.836 -14.752 1.00 95.69 376 MET A O 1
ATOM 2963 N N . LEU A 1 377 ? -2.158 1.848 -13.735 1.00 95.25 377 LEU A N 1
ATOM 2964 C CA . LEU A 1 377 ? -2.460 0.434 -13.923 1.00 95.25 377 LEU A CA 1
ATOM 2965 C C . LEU A 1 377 ? -3.970 0.260 -14.079 1.00 95.25 377 LEU A C 1
ATOM 2967 O O . LEU A 1 377 ? -4.726 0.732 -13.234 1.00 95.25 377 LEU A O 1
ATOM 2971 N N . GLN A 1 378 ? -4.411 -0.464 -15.107 1.00 95.19 378 GLN A N 1
AT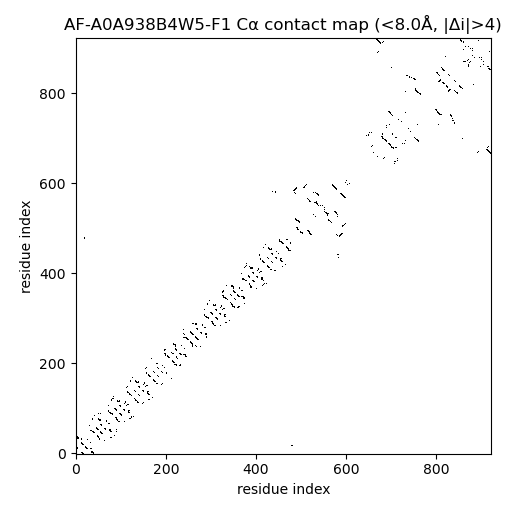OM 2972 C CA . GLN A 1 378 ? -5.766 -1.010 -15.115 1.00 95.19 378 GLN A CA 1
ATOM 2973 C C . GLN A 1 378 ? -5.751 -2.412 -14.511 1.00 95.19 378 GLN A C 1
ATOM 2975 O O . GLN A 1 378 ? -4.983 -3.276 -14.942 1.00 95.19 378 GLN A O 1
ATOM 2980 N N . ASP A 1 379 ? -6.613 -2.642 -13.530 1.00 93.25 379 ASP A N 1
ATOM 2981 C CA . ASP A 1 379 ? -6.718 -3.933 -12.870 1.00 93.25 379 ASP A CA 1
ATOM 2982 C C . ASP A 1 379 ? -7.614 -4.937 -13.631 1.00 93.25 379 ASP A C 1
ATOM 2984 O O . ASP A 1 379 ? -8.218 -4.666 -14.681 1.00 93.25 379 ASP A O 1
ATOM 2988 N N . LYS A 1 380 ? -7.680 -6.169 -13.119 1.00 89.94 380 LYS A N 1
ATOM 2989 C CA . LYS A 1 380 ? -8.505 -7.259 -13.661 1.00 89.94 380 LYS A CA 1
ATOM 2990 C C . LYS A 1 380 ? -10.003 -6.932 -13.701 1.00 89.94 380 LYS A C 1
ATOM 2992 O O . LYS A 1 380 ? -10.663 -7.431 -14.613 1.00 89.94 380 LYS A O 1
ATOM 2997 N N . GLU A 1 381 ? -10.505 -6.077 -12.818 1.00 88.00 381 GLU A N 1
ATOM 2998 C CA . GLU A 1 381 ? -11.916 -5.670 -12.750 1.00 88.00 381 GLU A CA 1
ATOM 2999 C C . GLU A 1 381 ? -12.238 -4.500 -13.690 1.00 88.00 381 GLU A C 1
ATOM 3001 O O . GLU A 1 381 ? -13.403 -4.223 -13.954 1.00 88.00 381 GLU A O 1
ATOM 3006 N N . GLY A 1 382 ? -11.213 -3.868 -14.267 1.00 88.88 382 GLY A N 1
ATOM 3007 C CA . GLY A 1 382 ? -11.359 -2.753 -15.201 1.00 88.88 382 GLY A CA 1
ATOM 3008 C C . GLY A 1 382 ? -11.213 -1.383 -14.542 1.00 88.88 382 GLY A C 1
ATOM 3009 O O . GLY A 1 382 ? -11.250 -0.379 -15.251 1.00 88.88 382 GLY A O 1
ATOM 3010 N N . ILE A 1 383 ? -10.977 -1.344 -13.230 1.00 94.00 383 ILE A N 1
ATOM 3011 C CA . ILE A 1 383 ? -10.707 -0.122 -12.475 1.00 94.00 383 ILE A CA 1
ATOM 3012 C C . ILE A 1 383 ? -9.317 0.387 -12.835 1.00 94.00 383 ILE A C 1
ATOM 3014 O O . ILE A 1 383 ? -8.370 -0.391 -12.994 1.00 94.00 383 ILE A O 1
ATOM 3018 N N . ILE A 1 384 ? -9.194 1.706 -12.947 1.00 96.00 384 ILE A N 1
ATOM 3019 C CA . ILE A 1 384 ? -7.922 2.348 -13.257 1.00 96.00 384 ILE A CA 1
ATOM 3020 C C . ILE A 1 384 ? -7.367 2.996 -11.996 1.00 96.00 384 ILE A C 1
ATOM 3022 O O . ILE A 1 384 ? -8.045 3.760 -11.304 1.00 96.00 384 ILE A O 1
ATOM 3026 N N . TRP A 1 385 ? -6.115 2.661 -11.717 1.00 97.50 385 TRP A N 1
ATOM 3027 C CA . TRP A 1 385 ? -5.330 3.143 -10.598 1.00 97.50 385 TRP A CA 1
ATOM 3028 C C . TRP A 1 385 ? -4.307 4.154 -11.095 1.00 97.50 385 TRP A C 1
ATOM 3030 O O . TRP A 1 385 ? -3.566 3.869 -12.037 1.00 97.50 385 TRP A O 1
ATOM 3040 N N . PHE A 1 386 ? -4.242 5.310 -10.440 1.00 97.19 386 PHE A N 1
ATOM 3041 C CA . PHE A 1 386 ? -3.312 6.391 -10.755 1.00 97.19 386 PHE A CA 1
ATOM 3042 C C . PHE A 1 386 ? -2.418 6.659 -9.548 1.00 97.19 386 PHE A C 1
ATOM 3044 O O . PHE A 1 386 ? -2.900 7.024 -8.476 1.00 97.19 386 PHE A O 1
ATOM 3051 N N . GLY A 1 387 ? -1.115 6.475 -9.729 1.00 95.44 387 GLY A N 1
ATOM 3052 C CA . GLY A 1 387 ? -0.096 6.823 -8.748 1.00 95.44 387 GLY A CA 1
ATOM 3053 C C . GLY A 1 387 ? 0.318 8.265 -8.962 1.00 95.44 387 GLY A C 1
ATOM 3054 O O . GLY A 1 387 ? 0.788 8.628 -10.046 1.00 95.44 387 GLY A O 1
ATOM 3055 N N . THR A 1 388 ? 0.119 9.095 -7.943 1.00 94.44 388 THR A N 1
ATOM 3056 C CA . THR A 1 388 ? 0.438 10.522 -7.991 1.00 94.44 388 THR A CA 1
ATOM 3057 C C . THR A 1 388 ? 1.527 10.874 -6.979 1.00 94.44 388 THR A C 1
ATOM 3059 O O . THR A 1 388 ? 1.947 10.043 -6.170 1.00 94.44 388 THR A O 1
ATOM 3062 N N . MET A 1 389 ? 2.007 12.118 -7.005 1.00 90.94 389 MET A N 1
ATOM 3063 C CA . MET A 1 389 ? 2.925 12.606 -5.968 1.00 90.94 389 MET A CA 1
ATOM 3064 C C . MET A 1 389 ? 2.246 12.860 -4.610 1.00 90.94 389 MET A C 1
ATOM 3066 O O . MET A 1 389 ? 2.952 12.967 -3.606 1.00 90.94 389 MET A O 1
ATOM 3070 N N . GLY A 1 390 ? 0.911 12.947 -4.566 1.00 91.12 390 GLY A N 1
ATOM 3071 C CA . GLY A 1 390 ? 0.134 13.254 -3.358 1.00 91.12 390 GLY A CA 1
ATOM 3072 C C . GLY A 1 390 ? -0.801 12.137 -2.887 1.00 91.12 390 GLY A C 1
ATOM 3073 O O . GLY A 1 390 ? -1.508 12.325 -1.902 1.00 91.12 390 GLY A O 1
ATOM 3074 N N . GLY A 1 391 ? -0.794 10.979 -3.541 1.00 94.88 391 GLY A N 1
ATOM 3075 C CA . GLY A 1 391 ? -1.584 9.812 -3.157 1.00 94.88 391 GLY A CA 1
ATOM 3076 C C . GLY A 1 391 ? -1.899 8.898 -4.336 1.00 94.88 391 GLY A C 1
ATOM 3077 O O . GLY A 1 391 ? -1.318 9.016 -5.419 1.00 94.88 391 GLY A O 1
ATOM 3078 N N . VAL A 1 392 ? -2.857 8.001 -4.127 1.00 96.62 392 VAL A N 1
ATOM 3079 C CA . VAL A 1 392 ? -3.387 7.098 -5.150 1.00 96.62 392 VAL A CA 1
ATOM 3080 C C . VAL A 1 392 ? -4.824 7.472 -5.461 1.00 96.62 392 VAL A C 1
ATOM 3082 O O . VAL A 1 392 ? -5.613 7.739 -4.556 1.00 96.62 392 VAL A O 1
ATOM 3085 N N . ASN A 1 393 ? -5.191 7.418 -6.736 1.00 96.81 393 ASN A N 1
ATOM 3086 C CA . ASN A 1 393 ? -6.573 7.555 -7.162 1.00 96.81 393 ASN A CA 1
ATOM 3087 C C . ASN A 1 393 ? -7.079 6.269 -7.800 1.00 96.81 393 ASN A C 1
ATOM 3089 O O . ASN A 1 393 ? -6.399 5.659 -8.623 1.00 96.81 393 ASN A O 1
ATOM 3093 N N . ARG A 1 394 ? -8.297 5.894 -7.425 1.00 95.50 394 ARG A N 1
ATOM 3094 C CA . ARG A 1 394 ? -9.075 4.803 -8.000 1.00 95.50 394 ARG A CA 1
ATOM 3095 C C . ARG A 1 394 ? -10.213 5.401 -8.816 1.00 95.50 394 ARG A C 1
ATOM 3097 O O . ARG A 1 394 ? -10.961 6.231 -8.298 1.00 95.50 394 ARG A O 1
ATOM 3104 N N . PHE A 1 395 ? -10.365 4.954 -10.056 1.00 94.19 395 PHE A N 1
ATOM 3105 C CA . PHE A 1 395 ? -11.445 5.383 -10.940 1.00 94.19 395 PHE A CA 1
ATOM 3106 C C . PHE A 1 395 ? -12.208 4.179 -11.486 1.00 94.19 395 PHE A C 1
ATOM 3108 O O . PHE A 1 395 ? -11.631 3.319 -12.153 1.00 94.19 395 PHE A O 1
ATOM 3115 N N . ASP A 1 396 ? -13.510 4.129 -11.204 1.00 88.50 396 ASP A N 1
ATOM 3116 C CA . ASP A 1 396 ? -14.402 3.035 -11.618 1.00 88.50 396 ASP A CA 1
ATOM 3117 C C . ASP A 1 396 ? -15.121 3.280 -12.958 1.00 88.50 396 ASP A C 1
ATOM 3119 O O . ASP A 1 396 ? -16.032 2.540 -13.321 1.00 88.50 396 ASP A O 1
ATOM 3123 N N . GLY A 1 397 ? -14.735 4.334 -13.682 1.00 84.81 397 GLY A N 1
ATOM 3124 C CA . GLY A 1 397 ? -15.418 4.797 -14.891 1.00 84.81 397 GLY A CA 1
ATOM 3125 C C . GLY A 1 397 ? -16.414 5.931 -14.636 1.00 84.81 397 GLY A C 1
ATOM 3126 O O . GLY A 1 397 ? -16.779 6.640 -15.575 1.00 84.81 397 GLY A O 1
ATOM 3127 N N . LYS A 1 398 ? -16.828 6.148 -13.381 1.00 86.94 398 LYS A N 1
ATOM 3128 C CA . LYS A 1 398 ? -17.800 7.182 -13.002 1.00 86.94 398 LYS A CA 1
ATOM 3129 C C . LYS A 1 398 ? -17.355 8.031 -11.813 1.00 86.94 398 LYS A C 1
ATOM 3131 O O . LYS A 1 398 ? -17.537 9.245 -11.841 1.00 86.94 398 LYS A O 1
ATOM 3136 N N . ASN A 1 399 ? -16.806 7.407 -10.779 1.00 89.19 399 ASN A N 1
ATOM 3137 C CA . ASN A 1 399 ? -16.469 8.033 -9.511 1.00 89.19 399 ASN A CA 1
ATOM 3138 C C . ASN A 1 399 ? -14.965 7.965 -9.254 1.00 89.19 399 ASN A C 1
ATOM 3140 O O . ASN A 1 399 ? -14.314 6.944 -9.493 1.00 89.19 399 ASN A O 1
ATOM 3144 N N . TRP A 1 400 ? -14.448 9.058 -8.702 1.00 92.31 400 TRP A N 1
ATOM 3145 C CA . TRP A 1 400 ? -13.098 9.144 -8.169 1.00 92.31 400 TRP A CA 1
ATOM 3146 C C . TRP A 1 400 ? -13.100 8.805 -6.685 1.00 92.31 400 TRP A C 1
ATOM 3148 O O . TRP A 1 400 ? -13.918 9.317 -5.919 1.00 92.31 400 TRP A O 1
ATOM 3158 N N . GLN A 1 401 ? -12.151 7.970 -6.282 1.00 93.56 401 GLN A N 1
ATOM 3159 C CA . GLN A 1 401 ? -11.834 7.737 -4.884 1.00 93.56 401 GLN A CA 1
ATOM 3160 C C . GLN A 1 401 ? -10.343 7.971 -4.664 1.00 93.56 401 GLN A C 1
ATOM 3162 O O . GLN A 1 401 ? -9.501 7.421 -5.376 1.00 93.56 401 GLN A O 1
ATOM 3167 N N . THR A 1 402 ? -10.033 8.810 -3.684 1.00 94.56 402 THR A N 1
ATOM 3168 C CA . THR A 1 402 ? -8.668 9.191 -3.326 1.00 94.56 402 THR A CA 1
ATOM 3169 C C . THR A 1 402 ? -8.231 8.434 -2.090 1.00 94.56 402 THR A C 1
ATOM 3171 O O . THR A 1 402 ? -9.004 8.314 -1.144 1.00 94.56 402 THR A O 1
ATOM 3174 N N . TYR A 1 403 ? -6.989 7.961 -2.106 1.00 95.12 403 TYR A N 1
ATOM 3175 C CA . TYR A 1 403 ? -6.330 7.357 -0.962 1.00 95.12 403 TYR A CA 1
ATOM 3176 C C . TYR A 1 403 ? -4.999 8.057 -0.690 1.00 95.12 403 TYR A C 1
ATOM 3178 O O . TYR A 1 403 ? -4.125 8.142 -1.558 1.00 95.12 403 TYR A O 1
ATOM 3186 N N . THR A 1 404 ? -4.842 8.536 0.536 1.00 95.19 404 THR A N 1
ATOM 3187 C CA . THR A 1 404 ? -3.655 9.222 1.052 1.00 95.19 404 THR A CA 1
ATOM 3188 C C . THR A 1 404 ? -3.109 8.496 2.282 1.00 95.19 404 THR A C 1
ATOM 3190 O O . THR A 1 404 ? -3.604 7.437 2.682 1.00 95.19 404 THR A O 1
ATOM 3193 N N . GLN A 1 405 ? -2.082 9.061 2.919 1.00 93.44 405 GLN A N 1
ATOM 3194 C CA . GLN A 1 405 ? -1.596 8.576 4.212 1.00 93.44 405 GLN A CA 1
ATOM 3195 C C . GLN A 1 405 ? -2.678 8.550 5.301 1.00 93.44 405 GLN A C 1
ATOM 3197 O O . GLN A 1 405 ? -2.620 7.684 6.174 1.00 93.44 405 GLN A O 1
ATOM 3202 N N . GLU A 1 406 ? -3.676 9.437 5.240 1.00 90.50 406 GLU A N 1
ATOM 3203 C CA . GLU A 1 406 ? -4.797 9.445 6.192 1.00 90.50 406 GLU A CA 1
ATOM 3204 C C . GLU A 1 406 ? -5.687 8.202 6.037 1.00 90.50 406 GLU A C 1
ATOM 3206 O O . GLU A 1 406 ? -6.186 7.669 7.028 1.00 90.50 406 GLU A O 1
ATOM 3211 N N . ASP A 1 407 ? -5.794 7.672 4.816 1.00 89.94 407 ASP A N 1
ATOM 3212 C CA . ASP A 1 407 ? -6.556 6.461 4.488 1.00 89.94 407 ASP A CA 1
ATOM 3213 C C . ASP A 1 407 ? -5.761 5.165 4.741 1.00 89.94 407 ASP A C 1
ATOM 3215 O O . ASP A 1 407 ? -6.307 4.059 4.701 1.00 89.94 407 ASP A O 1
ATOM 3219 N N . GLY A 1 408 ? -4.461 5.287 5.031 1.00 89.81 408 GLY A N 1
ATOM 3220 C CA . GLY A 1 408 ? -3.566 4.176 5.356 1.00 89.81 408 GLY A CA 1
ATOM 3221 C C . GLY A 1 408 ? -2.483 3.875 4.318 1.00 89.81 408 GLY A C 1
ATOM 3222 O O . GLY A 1 408 ? -1.739 2.910 4.509 1.00 89.81 408 GLY A O 1
ATOM 3223 N N . LEU A 1 409 ? -2.352 4.681 3.259 1.00 94.75 409 LEU A N 1
ATOM 3224 C CA . LEU A 1 409 ? -1.217 4.601 2.335 1.00 94.75 409 LEU A CA 1
ATOM 3225 C C . LEU A 1 409 ? 0.097 4.862 3.095 1.00 94.75 409 LEU A C 1
ATOM 3227 O O . LEU A 1 409 ? 0.168 5.736 3.955 1.00 94.75 409 LEU A O 1
ATOM 3231 N N . ALA A 1 410 ? 1.167 4.131 2.790 1.00 93.75 410 ALA A N 1
ATOM 3232 C CA . ALA A 1 410 ? 2.417 4.261 3.541 1.00 93.75 410 ALA A CA 1
ATOM 3233 C C . ALA A 1 410 ? 3.096 5.625 3.339 1.00 93.75 410 ALA A C 1
ATOM 3235 O O . ALA A 1 410 ? 3.642 6.206 4.278 1.00 93.75 410 ALA A O 1
ATOM 3236 N N . HIS A 1 411 ? 3.042 6.145 2.114 1.00 94.62 411 HIS A N 1
ATOM 3237 C CA . HIS A 1 411 ? 3.531 7.466 1.749 1.00 94.62 411 HIS A CA 1
ATOM 3238 C C . HIS A 1 411 ? 2.813 7.942 0.479 1.00 94.62 411 HIS A C 1
ATOM 3240 O O . HIS A 1 411 ? 2.517 7.139 -0.402 1.00 94.62 411 HIS A O 1
ATOM 3246 N N . ASN A 1 412 ? 2.543 9.245 0.387 1.00 93.31 412 ASN A N 1
ATOM 3247 C CA . ASN A 1 412 ? 1.725 9.835 -0.679 1.00 93.31 412 ASN A CA 1
ATOM 3248 C C . ASN A 1 412 ? 2.357 9.740 -2.078 1.00 93.31 412 ASN A C 1
ATOM 3250 O O . ASN A 1 412 ? 1.650 9.584 -3.065 1.00 93.31 412 ASN A O 1
ATOM 3254 N N . LEU A 1 413 ? 3.684 9.802 -2.176 1.00 91.62 413 LEU A N 1
ATOM 3255 C CA . LEU A 1 413 ? 4.387 9.660 -3.451 1.00 91.62 413 LEU A CA 1
ATOM 3256 C C . LEU A 1 413 ? 4.510 8.176 -3.835 1.00 91.62 413 LEU A C 1
ATOM 3258 O O . LEU A 1 413 ? 5.279 7.439 -3.204 1.00 91.62 413 LEU A O 1
ATOM 3262 N N . VAL A 1 414 ? 3.778 7.768 -4.877 1.00 92.88 414 VAL A N 1
ATOM 3263 C CA . VAL A 1 414 ? 3.684 6.377 -5.356 1.00 92.88 414 VAL A CA 1
ATOM 3264 C C . VAL A 1 414 ? 4.351 6.193 -6.718 1.00 92.88 414 VAL A C 1
ATOM 3266 O O . VAL A 1 414 ? 3.896 6.752 -7.710 1.00 92.88 414 VAL A O 1
ATOM 3269 N N . TRP A 1 415 ? 5.400 5.367 -6.769 1.00 83.75 415 TRP A N 1
ATOM 3270 C CA . TRP A 1 415 ? 6.205 5.094 -7.962 1.00 83.75 415 TRP A CA 1
ATOM 3271 C C . TRP A 1 415 ? 5.630 3.937 -8.794 1.00 83.75 415 TRP A C 1
ATOM 3273 O O . TRP A 1 415 ? 4.898 4.231 -9.735 1.00 83.75 415 TRP A O 1
ATOM 3283 N N . PRO A 1 416 ? 5.892 2.641 -8.519 1.00 89.31 416 PRO A N 1
ATOM 3284 C CA . PRO A 1 416 ? 5.267 1.562 -9.275 1.00 89.31 416 PRO A CA 1
ATOM 3285 C C . PRO A 1 416 ? 3.908 1.155 -8.689 1.00 89.31 416 PRO A C 1
ATOM 3287 O O . PRO A 1 416 ? 3.717 1.140 -7.470 1.00 89.31 416 PRO A O 1
ATOM 3290 N N . ILE A 1 417 ? 3.002 0.732 -9.574 1.00 96.19 417 ILE A N 1
ATOM 3291 C CA . ILE A 1 417 ? 1.746 0.056 -9.227 1.00 96.19 417 ILE A CA 1
ATOM 3292 C C . ILE A 1 417 ? 1.752 -1.325 -9.877 1.00 96.19 417 ILE A C 1
ATOM 3294 O O . ILE A 1 417 ? 2.088 -1.458 -11.054 1.00 96.19 417 ILE A O 1
ATOM 3298 N N . LEU A 1 418 ? 1.376 -2.352 -9.123 1.00 94.75 418 LEU A N 1
ATOM 3299 C CA . LEU A 1 418 ? 1.275 -3.728 -9.601 1.00 94.75 418 LEU A CA 1
ATOM 3300 C C . LEU A 1 418 ? 0.008 -4.376 -9.038 1.00 94.75 418 LEU A C 1
ATOM 3302 O O . LEU A 1 418 ? -0.306 -4.185 -7.871 1.00 94.75 418 LEU A O 1
ATOM 3306 N N . GLN A 1 419 ? -0.695 -5.179 -9.835 1.00 93.75 419 GLN A N 1
ATOM 3307 C CA . GLN A 1 419 ? -1.725 -6.082 -9.321 1.00 93.75 419 GLN A CA 1
ATOM 3308 C C . GLN A 1 419 ? -1.162 -7.501 -9.248 1.00 93.75 419 GLN A C 1
ATOM 3310 O O . GLN A 1 419 ? -0.599 -8.001 -10.226 1.00 93.75 419 GLN A O 1
ATOM 3315 N N . ASP A 1 420 ? -1.338 -8.159 -8.105 1.00 89.31 420 ASP A N 1
ATOM 3316 C CA . ASP A 1 420 ? -0.910 -9.544 -7.928 1.00 89.31 420 ASP A CA 1
ATOM 3317 C C . ASP A 1 420 ? -1.930 -10.573 -8.471 1.00 89.31 420 ASP A C 1
ATOM 3319 O O . ASP A 1 420 ? -2.926 -10.265 -9.147 1.00 89.31 420 ASP A O 1
ATOM 3323 N N . ARG A 1 421 ? -1.659 -11.863 -8.238 1.00 85.06 421 ARG A N 1
ATOM 3324 C CA . ARG A 1 421 ? -2.559 -12.943 -8.669 1.00 85.06 421 ARG A CA 1
ATOM 3325 C C . ARG A 1 421 ? -3.887 -12.945 -7.927 1.00 85.06 421 ARG A C 1
ATOM 3327 O O . ARG A 1 421 ? -4.894 -13.235 -8.574 1.00 85.06 421 ARG A O 1
ATOM 3334 N N . ASP A 1 422 ? -3.865 -12.615 -6.642 1.00 82.12 422 ASP A N 1
ATOM 3335 C CA . ASP A 1 422 ? -5.017 -12.614 -5.741 1.00 82.12 422 ASP A CA 1
ATOM 3336 C C . ASP A 1 422 ? -5.919 -11.387 -5.930 1.00 82.12 422 ASP A C 1
ATOM 3338 O O . ASP A 1 422 ? -7.049 -11.384 -5.451 1.00 82.12 422 ASP A O 1
ATOM 3342 N N . GLY A 1 423 ? -5.454 -10.390 -6.685 1.00 87.12 423 GLY A N 1
ATOM 3343 C CA . GLY A 1 423 ? -6.209 -9.194 -7.040 1.00 87.12 423 GLY A CA 1
ATOM 3344 C C . GLY A 1 423 ? -5.840 -7.973 -6.203 1.00 87.12 423 GLY A C 1
ATOM 3345 O O . GLY A 1 423 ? -6.302 -6.883 -6.539 1.00 87.12 423 GLY A O 1
ATOM 3346 N N . ALA A 1 424 ? -4.976 -8.125 -5.193 1.00 91.31 424 ALA A N 1
ATOM 3347 C CA . ALA A 1 424 ? -4.517 -7.007 -4.386 1.00 91.31 424 ALA A CA 1
ATOM 3348 C C . ALA A 1 424 ? -3.604 -6.086 -5.202 1.00 91.31 424 ALA A C 1
ATOM 3350 O O . ALA A 1 424 ? -2.832 -6.522 -6.068 1.00 91.31 424 ALA A O 1
ATOM 3351 N N . ILE A 1 425 ? -3.706 -4.793 -4.913 1.00 95.81 425 ILE A N 1
ATOM 3352 C CA . ILE A 1 425 ? -2.945 -3.737 -5.566 1.00 95.81 425 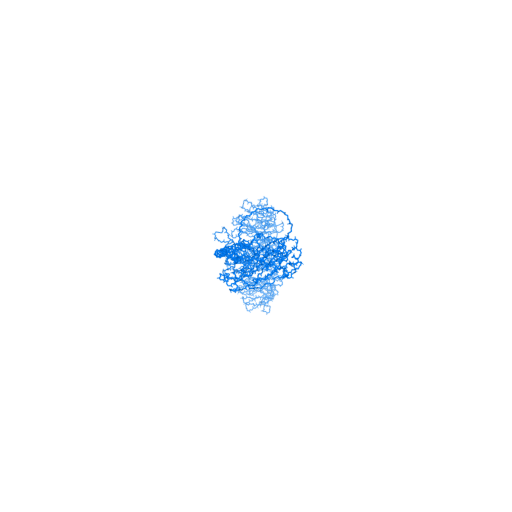ILE A CA 1
ATOM 3353 C C . ILE A 1 425 ? -1.776 -3.343 -4.671 1.00 95.81 425 ILE A C 1
ATOM 3355 O O . ILE A 1 425 ? -1.933 -3.079 -3.480 1.00 95.81 425 ILE A O 1
ATOM 3359 N N . TRP A 1 426 ? -0.595 -3.321 -5.269 1.00 96.00 426 TRP A N 1
ATOM 3360 C CA . TRP A 1 426 ? 0.684 -3.038 -4.647 1.00 96.00 426 TRP A CA 1
ATOM 3361 C C . TRP A 1 426 ? 1.168 -1.669 -5.105 1.00 96.00 426 TRP A C 1
ATOM 3363 O O . TRP A 1 426 ? 1.355 -1.447 -6.301 1.00 96.00 426 TRP A O 1
ATOM 3373 N N . PHE A 1 427 ? 1.420 -0.779 -4.153 1.00 97.12 427 PHE A N 1
ATOM 3374 C CA . PHE A 1 427 ? 1.927 0.570 -4.375 1.00 97.12 427 PHE A CA 1
ATOM 3375 C C . PHE A 1 427 ? 3.332 0.683 -3.787 1.00 97.12 427 PHE A C 1
ATOM 3377 O O . PHE A 1 427 ? 3.499 0.654 -2.566 1.00 97.12 427 PHE A O 1
ATOM 3384 N N . GLY A 1 428 ? 4.352 0.807 -4.634 1.00 94.62 428 GLY A N 1
ATOM 3385 C CA . GLY A 1 428 ? 5.699 1.141 -4.173 1.00 94.62 428 GLY A CA 1
ATOM 3386 C C . GLY A 1 428 ? 5.794 2.635 -3.880 1.00 94.62 428 GLY A C 1
ATOM 3387 O O . GLY A 1 428 ? 5.384 3.450 -4.704 1.00 94.62 428 GLY A O 1
ATOM 3388 N N . THR A 1 429 ? 6.314 3.011 -2.714 1.00 94.31 429 THR A N 1
ATOM 3389 C CA . THR A 1 429 ? 6.357 4.414 -2.279 1.00 94.31 429 THR A CA 1
ATOM 3390 C C . THR A 1 429 ? 7.789 4.934 -2.132 1.00 94.31 429 THR A C 1
ATOM 3392 O O . THR A 1 429 ? 8.738 4.154 -2.074 1.00 94.31 429 THR A O 1
ATOM 3395 N N . SER A 1 430 ? 7.972 6.260 -2.092 1.00 87.25 430 SER A N 1
ATOM 3396 C CA . SER A 1 430 ? 9.315 6.869 -2.043 1.00 87.25 430 SER A CA 1
ATOM 3397 C C . SER A 1 430 ? 10.081 6.666 -0.735 1.00 87.25 430 SER A C 1
ATOM 3399 O O . SER A 1 430 ? 11.299 6.806 -0.740 1.00 87.25 430 SER A O 1
ATOM 3401 N N . SER A 1 431 ? 9.395 6.436 0.384 1.00 89.69 431 SER A N 1
ATOM 3402 C CA . SER A 1 431 ? 10.028 6.332 1.713 1.00 89.69 431 SER A CA 1
ATOM 3403 C C . SER A 1 431 ? 9.172 5.621 2.768 1.00 89.69 431 SER A C 1
ATOM 3405 O O . SER A 1 431 ? 9.550 5.592 3.938 1.00 89.69 431 SER A O 1
ATOM 3407 N N . GLY A 1 432 ? 8.015 5.067 2.389 1.00 89.06 432 GLY A N 1
ATOM 3408 C CA . GLY A 1 432 ? 7.128 4.318 3.285 1.00 89.06 432 GLY A CA 1
ATOM 3409 C C . GLY A 1 432 ? 7.151 2.805 3.052 1.00 89.06 432 GLY A C 1
ATOM 3410 O O . GLY A 1 432 ? 6.408 2.080 3.710 1.00 89.06 432 GLY A O 1
ATOM 3411 N N . GLY A 1 433 ? 7.956 2.323 2.102 1.00 93.81 433 GLY A N 1
ATOM 3412 C CA . GLY A 1 433 ? 7.948 0.939 1.645 1.00 93.81 433 GLY A CA 1
ATOM 3413 C C . GLY A 1 433 ? 6.826 0.666 0.643 1.00 93.81 433 GLY A C 1
ATOM 3414 O O . GLY A 1 433 ? 6.555 1.473 -0.250 1.00 93.81 433 GLY A O 1
ATOM 3415 N N . ILE A 1 434 ? 6.178 -0.488 0.774 1.00 95.31 434 ILE A N 1
ATOM 3416 C CA . ILE A 1 434 ? 5.102 -0.961 -0.105 1.00 95.31 434 ILE A CA 1
ATOM 3417 C C . ILE A 1 434 ? 3.765 -0.849 0.626 1.00 95.31 434 ILE A C 1
ATOM 3419 O O . ILE A 1 434 ? 3.646 -1.325 1.752 1.00 95.31 434 ILE A O 1
ATOM 3423 N N . SER A 1 435 ? 2.740 -0.294 -0.021 1.00 96.38 435 SER A N 1
ATOM 3424 C CA . SER A 1 435 ? 1.352 -0.388 0.455 1.00 96.38 435 SER A CA 1
ATOM 3425 C C . SER A 1 435 ? 0.589 -1.449 -0.330 1.00 9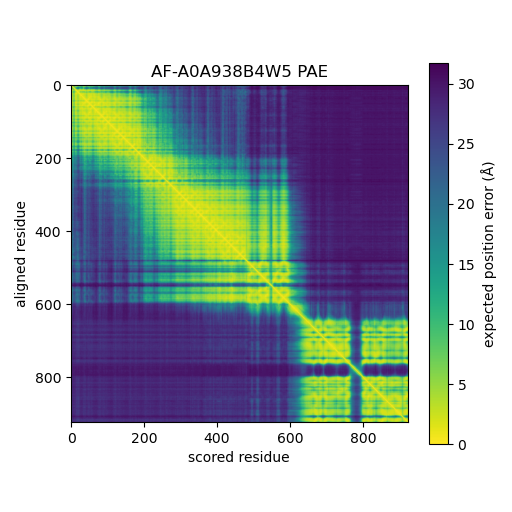6.38 435 SER A C 1
ATOM 3427 O O . SER A 1 435 ? 0.633 -1.443 -1.556 1.00 96.38 435 SER A O 1
ATOM 3429 N N . LEU A 1 436 ? -0.119 -2.337 0.362 1.00 94.00 436 LEU A N 1
ATOM 3430 C CA . LEU A 1 436 ? -1.003 -3.336 -0.227 1.00 94.00 436 LEU A CA 1
ATOM 3431 C C . LEU A 1 436 ? -2.451 -2.947 0.028 1.00 94.00 436 LEU A C 1
ATOM 3433 O O . LEU A 1 436 ? -2.788 -2.539 1.140 1.00 94.00 436 LEU A O 1
ATOM 3437 N N . PHE A 1 437 ? -3.298 -3.121 -0.977 1.00 94.38 437 PHE A N 1
ATOM 3438 C CA . PHE A 1 437 ? -4.714 -2.796 -0.912 1.00 94.38 437 PHE A CA 1
ATOM 3439 C C . PHE A 1 437 ? -5.567 -3.900 -1.537 1.00 94.38 437 PHE A C 1
ATOM 3441 O O . PHE A 1 437 ? -5.312 -4.319 -2.663 1.00 94.38 437 PHE A O 1
ATOM 3448 N N . ASP A 1 438 ? -6.599 -4.348 -0.826 1.00 89.62 438 ASP A N 1
ATOM 3449 C CA . ASP A 1 438 ? -7.526 -5.410 -1.256 1.00 89.62 438 ASP A CA 1
ATOM 3450 C C . ASP A 1 438 ? -8.929 -4.911 -1.644 1.00 89.62 438 ASP A C 1
ATOM 3452 O O . ASP A 1 438 ? -9.821 -5.722 -1.884 1.00 89.62 438 ASP A O 1
ATOM 3456 N N . GLY A 1 439 ? -9.163 -3.597 -1.652 1.00 86.50 439 GLY A N 1
ATOM 3457 C CA . GLY A 1 439 ? -10.501 -3.022 -1.831 1.00 86.50 439 GLY A CA 1
ATOM 3458 C C . GLY A 1 439 ? -11.179 -2.571 -0.534 1.00 86.50 439 GLY A C 1
ATOM 3459 O O . GLY A 1 439 ? -12.122 -1.785 -0.602 1.00 86.50 439 GLY A O 1
ATOM 3460 N N . ARG A 1 440 ? -10.712 -3.017 0.642 1.00 86.88 440 ARG A N 1
ATOM 3461 C CA . ARG A 1 440 ? -11.306 -2.685 1.954 1.00 86.88 440 ARG A CA 1
ATOM 3462 C C . ARG A 1 440 ? -10.334 -1.974 2.891 1.00 86.88 440 ARG A C 1
ATOM 3464 O O . ARG A 1 440 ? -10.767 -1.102 3.641 1.00 86.88 440 ARG A O 1
ATOM 3471 N N . CYS A 1 441 ? -9.049 -2.333 2.895 1.00 89.12 441 CYS A N 1
ATOM 3472 C CA . CYS A 1 441 ? -8.061 -1.692 3.764 1.00 89.12 441 CYS A CA 1
ATOM 3473 C C . CYS A 1 441 ? -6.643 -1.678 3.184 1.00 89.12 441 CYS A C 1
ATOM 3475 O O . CYS A 1 441 ? -6.291 -2.487 2.327 1.00 89.12 441 CYS A O 1
ATOM 3477 N N . PHE A 1 442 ? -5.822 -0.754 3.692 1.00 93.38 442 PHE A N 1
ATOM 3478 C CA . PHE A 1 442 ? -4.390 -0.714 3.420 1.00 93.38 442 PHE A CA 1
ATOM 3479 C C . PHE A 1 442 ? -3.583 -1.459 4.482 1.00 93.38 442 PHE A C 1
ATOM 3481 O O . PHE A 1 442 ? -3.807 -1.305 5.690 1.00 93.38 442 PHE A O 1
ATOM 3488 N N . GLN A 1 443 ? -2.570 -2.178 4.009 1.00 92.69 443 GLN A N 1
ATOM 3489 C CA . GLN A 1 443 ? -1.457 -2.682 4.803 1.00 92.69 443 GLN A CA 1
ATOM 3490 C C . GLN A 1 443 ? -0.128 -2.165 4.259 1.00 92.69 443 GLN A C 1
ATOM 3492 O O . GLN A 1 443 ? -0.030 -1.775 3.099 1.00 92.69 443 GLN A O 1
ATOM 3497 N N . THR A 1 444 ? 0.907 -2.151 5.096 1.00 93.00 444 THR A N 1
ATOM 3498 C CA . THR A 1 444 ? 2.241 -1.664 4.717 1.00 93.00 444 THR A CA 1
ATOM 3499 C C . THR A 1 444 ? 3.298 -2.730 4.971 1.00 93.00 444 THR A C 1
ATOM 3501 O O . THR A 1 444 ? 3.271 -3.386 6.013 1.00 93.00 444 THR A O 1
ATOM 3504 N N . ILE A 1 445 ? 4.246 -2.851 4.043 1.00 92.44 445 ILE A N 1
ATOM 3505 C CA . ILE A 1 445 ? 5.497 -3.592 4.203 1.00 92.44 445 ILE A CA 1
ATOM 3506 C C . ILE A 1 445 ? 6.642 -2.584 4.108 1.00 92.44 445 ILE A C 1
ATOM 3508 O O . ILE A 1 445 ? 6.893 -2.036 3.036 1.00 92.44 445 ILE A O 1
ATOM 3512 N N . ASP A 1 446 ? 7.329 -2.354 5.224 1.00 93.62 446 ASP A N 1
ATOM 3513 C CA . ASP A 1 446 ? 8.481 -1.448 5.319 1.00 93.62 446 ASP A CA 1
ATOM 3514 C C . ASP A 1 446 ? 9.791 -2.202 5.640 1.00 93.62 446 ASP A C 1
ATOM 3516 O O . ASP A 1 446 ? 9.846 -3.436 5.701 1.00 93.62 446 ASP A O 1
ATOM 3520 N N . SER A 1 447 ? 10.880 -1.467 5.832 1.00 90.25 447 SER A N 1
ATOM 3521 C CA . SER A 1 447 ? 12.221 -1.975 6.123 1.00 90.25 447 SER A CA 1
ATOM 3522 C C . SER A 1 447 ? 12.260 -2.821 7.393 1.00 90.25 447 SER A C 1
ATOM 3524 O O . SER A 1 447 ? 12.995 -3.806 7.480 1.00 90.25 447 SER A O 1
ATOM 3526 N N . LYS A 1 448 ? 11.387 -2.524 8.362 1.00 89.44 448 LYS A N 1
ATOM 3527 C CA . LYS A 1 448 ? 11.235 -3.314 9.591 1.00 89.44 448 LYS A CA 1
ATOM 3528 C C . LYS A 1 448 ? 10.415 -4.590 9.363 1.00 89.44 448 LYS A C 1
ATOM 3530 O O . LYS A 1 448 ? 10.446 -5.470 10.219 1.00 89.44 448 LYS A O 1
ATOM 3535 N N . ASP A 1 449 ? 9.695 -4.701 8.245 1.00 86.81 449 ASP A N 1
ATOM 3536 C CA . ASP A 1 449 ? 9.013 -5.924 7.794 1.00 86.81 449 ASP A CA 1
ATOM 3537 C C . ASP A 1 449 ? 9.888 -6.800 6.877 1.00 86.81 449 ASP A C 1
ATOM 3539 O O . ASP A 1 449 ? 9.452 -7.879 6.462 1.00 86.81 449 ASP A O 1
ATOM 3543 N N . GLY A 1 450 ? 11.122 -6.367 6.591 1.00 83.19 450 GLY A N 1
ATOM 3544 C CA . GLY A 1 450 ? 12.105 -7.104 5.792 1.00 83.19 450 GLY A CA 1
ATOM 3545 C C . GLY A 1 450 ? 12.327 -6.555 4.383 1.00 83.19 450 GLY A C 1
ATOM 3546 O O . GLY A 1 450 ? 12.935 -7.240 3.559 1.00 83.19 450 GLY A O 1
ATOM 3547 N N . LEU A 1 451 ? 11.838 -5.348 4.088 1.00 85.12 451 LEU A N 1
ATOM 3548 C CA . LEU A 1 451 ? 12.205 -4.630 2.870 1.00 85.12 451 LEU A CA 1
ATOM 3549 C C . LEU A 1 451 ? 13.668 -4.133 2.960 1.00 85.12 451 LEU A C 1
ATOM 3551 O O . LEU A 1 451 ? 14.133 -3.771 4.036 1.00 85.12 451 LEU A O 1
ATOM 3555 N N . ALA A 1 452 ? 14.416 -4.119 1.851 1.00 71.12 452 ALA A N 1
ATOM 3556 C CA . ALA A 1 452 ? 15.841 -3.762 1.860 1.00 71.12 452 ALA A CA 1
ATOM 3557 C C . ALA A 1 452 ? 16.067 -2.251 2.015 1.00 71.12 452 ALA A C 1
ATOM 3559 O O . ALA A 1 452 ? 17.104 -1.834 2.516 1.00 71.12 452 ALA A O 1
ATOM 3560 N N . ASP A 1 453 ? 15.099 -1.445 1.577 1.00 83.44 453 ASP A N 1
ATOM 3561 C CA . ASP A 1 453 ? 15.032 0.003 1.783 1.00 83.44 453 ASP A CA 1
ATOM 3562 C C . ASP A 1 453 ? 13.581 0.459 1.570 1.00 83.44 453 ASP A C 1
ATOM 3564 O O . ASP A 1 453 ? 12.858 -0.168 0.794 1.00 83.44 453 ASP A O 1
ATOM 3568 N N . ASP A 1 454 ? 13.155 1.525 2.246 1.00 91.75 454 ASP A N 1
ATOM 3569 C CA . ASP A 1 454 ? 11.774 2.021 2.181 1.00 91.75 454 ASP A CA 1
ATOM 3570 C C . ASP A 1 454 ? 11.450 2.808 0.900 1.00 91.75 454 ASP A C 1
ATOM 3572 O O . ASP A 1 454 ? 10.280 3.101 0.639 1.00 91.75 454 ASP A O 1
ATOM 3576 N N . ALA A 1 455 ? 12.451 3.129 0.079 1.00 83.81 455 ALA A N 1
ATOM 3577 C CA . ALA A 1 455 ? 12.266 3.698 -1.248 1.00 83.81 455 ALA A CA 1
ATOM 3578 C C . ALA A 1 455 ? 12.159 2.591 -2.305 1.00 83.81 455 ALA A C 1
ATOM 3580 O O . ALA A 1 455 ? 13.153 1.955 -2.674 1.00 83.81 455 ALA A O 1
ATOM 3581 N N . VAL A 1 456 ? 10.946 2.380 -2.816 1.00 81.50 456 VAL A N 1
ATOM 3582 C CA . VAL A 1 456 ? 10.624 1.332 -3.794 1.00 81.50 456 VAL A CA 1
ATOM 3583 C C . VAL A 1 456 ? 10.489 1.939 -5.186 1.00 81.50 456 VAL A C 1
ATOM 3585 O O . VAL A 1 456 ? 9.577 2.723 -5.440 1.00 81.50 456 VAL A O 1
ATOM 3588 N N . HIS A 1 457 ? 11.366 1.533 -6.106 1.00 78.50 457 HIS A N 1
ATOM 3589 C CA . HIS A 1 457 ? 11.434 2.091 -7.466 1.00 78.50 457 HIS A CA 1
ATOM 3590 C C . HIS A 1 457 ? 10.797 1.191 -8.522 1.00 78.50 457 HIS A C 1
ATOM 3592 O O . HIS A 1 457 ? 10.370 1.668 -9.568 1.00 78.50 457 HIS A O 1
ATOM 3598 N N . SER A 1 458 ? 10.734 -0.118 -8.272 1.00 77.31 458 SER A N 1
ATOM 3599 C CA . SER A 1 458 ? 10.166 -1.076 -9.223 1.00 77.31 458 SER A CA 1
ATOM 3600 C C . SER A 1 458 ? 9.465 -2.229 -8.519 1.00 77.31 458 SER A C 1
ATOM 3602 O O . SER A 1 458 ? 9.879 -2.668 -7.445 1.00 77.31 458 SER A O 1
ATOM 3604 N N . LEU A 1 459 ? 8.399 -2.718 -9.150 1.00 83.38 459 LEU A N 1
ATOM 3605 C CA . LEU A 1 459 ? 7.673 -3.920 -8.760 1.00 83.38 459 LEU A CA 1
ATOM 3606 C C . LEU A 1 459 ? 7.516 -4.812 -9.990 1.00 83.38 459 LEU A C 1
ATOM 3608 O O . LEU A 1 459 ? 7.199 -4.328 -11.075 1.00 83.38 459 LEU A O 1
ATOM 3612 N N . TYR A 1 460 ? 7.725 -6.111 -9.821 1.00 81.88 460 TYR A N 1
ATOM 3613 C CA . TYR A 1 460 ? 7.585 -7.090 -10.892 1.00 81.88 460 TYR A CA 1
ATOM 3614 C C . TYR A 1 460 ? 6.991 -8.389 -10.359 1.00 81.88 460 TYR A C 1
ATOM 3616 O O . TYR A 1 460 ? 7.413 -8.879 -9.316 1.00 81.88 460 TYR A O 1
ATOM 3624 N N . MET A 1 461 ? 6.041 -8.978 -11.085 1.00 83.75 461 MET A N 1
ATOM 3625 C CA . MET A 1 461 ? 5.500 -10.296 -10.762 1.00 83.75 461 MET A CA 1
ATOM 3626 C C . MET A 1 461 ? 6.032 -11.341 -11.741 1.00 83.75 461 MET A C 1
ATOM 3628 O O . MET A 1 461 ? 5.844 -11.213 -12.950 1.00 83.75 461 MET A O 1
ATOM 3632 N N . ASP A 1 462 ? 6.661 -12.397 -11.228 1.00 73.25 462 ASP A N 1
ATOM 3633 C CA . ASP A 1 462 ? 7.182 -13.474 -12.070 1.00 73.25 462 ASP A CA 1
ATOM 3634 C C . ASP A 1 462 ? 6.099 -14.487 -12.506 1.00 73.25 462 ASP A C 1
ATOM 3636 O O . ASP A 1 462 ? 4.954 -14.490 -12.040 1.00 73.25 462 ASP A O 1
ATOM 3640 N N . LYS A 1 463 ? 6.475 -15.417 -13.398 1.00 74.12 463 LYS A N 1
ATOM 3641 C CA . LYS A 1 463 ? 5.587 -16.488 -13.892 1.00 74.12 463 LYS A CA 1
ATOM 3642 C C . LYS A 1 463 ? 5.113 -17.459 -12.804 1.00 74.12 463 LYS A C 1
ATOM 3644 O O . LYS A 1 463 ? 4.193 -18.234 -13.063 1.00 74.12 463 LYS A O 1
ATOM 3649 N N . SER A 1 464 ? 5.691 -17.437 -11.605 1.00 69.69 464 SER A N 1
ATOM 3650 C CA . SER A 1 464 ? 5.231 -18.234 -10.462 1.00 69.69 464 SER A CA 1
ATOM 3651 C C . SER A 1 464 ? 4.257 -17.471 -9.553 1.00 69.69 464 SER A C 1
ATOM 3653 O O . SER A 1 464 ? 3.597 -18.093 -8.726 1.00 69.69 464 SER A O 1
ATOM 3655 N N . GLY A 1 465 ? 4.083 -16.160 -9.763 1.00 72.38 465 GLY A N 1
ATOM 3656 C CA . GLY A 1 465 ? 3.181 -15.306 -8.987 1.00 72.38 465 GLY A CA 1
ATOM 3657 C C . GLY A 1 465 ? 3.837 -14.635 -7.786 1.00 72.38 465 GLY A C 1
ATOM 3658 O O . GLY A 1 465 ? 3.128 -14.142 -6.915 1.00 72.38 465 GLY A O 1
ATOM 3659 N N . GLN A 1 466 ? 5.167 -14.633 -7.717 1.00 79.25 466 GLN A N 1
ATOM 3660 C CA . GLN A 1 466 ? 5.896 -13.938 -6.661 1.00 79.25 466 GLN A CA 1
ATOM 3661 C C . GLN A 1 466 ? 6.166 -12.502 -7.074 1.00 79.25 466 GLN A C 1
ATOM 3663 O O . GLN A 1 466 ? 6.422 -12.230 -8.249 1.00 79.25 466 GLN A O 1
ATOM 3668 N N . VAL A 1 467 ? 6.141 -11.606 -6.092 1.00 81.75 467 VAL A N 1
ATOM 3669 C CA . VAL A 1 467 ? 6.373 -10.181 -6.309 1.00 81.75 467 VAL A CA 1
ATOM 3670 C C . VAL A 1 467 ? 7.811 -9.852 -5.928 1.00 81.75 467 VAL A C 1
ATOM 3672 O O . VAL A 1 467 ? 8.280 -10.179 -4.843 1.00 81.75 467 VAL A O 1
ATOM 3675 N N . TRP A 1 468 ? 8.524 -9.199 -6.828 1.00 78.88 468 TRP A N 1
ATOM 3676 C CA . TRP A 1 468 ? 9.880 -8.704 -6.657 1.00 78.88 468 TRP A CA 1
ATOM 3677 C C . TRP A 1 468 ? 9.826 -7.185 -6.549 1.00 78.88 468 TRP A C 1
ATOM 3679 O O . TRP A 1 468 ? 9.183 -6.534 -7.370 1.00 78.88 468 TRP A O 1
ATOM 3689 N N . ALA A 1 469 ? 10.493 -6.631 -5.543 1.00 74.38 469 ALA A N 1
ATOM 3690 C CA . ALA A 1 469 ? 10.592 -5.204 -5.293 1.00 74.38 469 ALA A CA 1
ATOM 3691 C C . ALA A 1 469 ? 12.052 -4.761 -5.406 1.00 74.38 469 ALA A C 1
ATOM 3693 O O . ALA A 1 469 ? 12.911 -5.242 -4.664 1.00 74.38 469 ALA A O 1
ATOM 3694 N N . GLY A 1 470 ? 12.331 -3.851 -6.336 1.00 66.50 470 GLY A N 1
ATOM 3695 C CA . GLY A 1 470 ? 13.620 -3.172 -6.427 1.00 66.50 470 GLY A CA 1
ATOM 3696 C C . GLY A 1 470 ? 13.595 -1.900 -5.587 1.00 66.50 470 GLY A C 1
ATOM 3697 O O . GLY A 1 470 ? 12.797 -0.997 -5.856 1.00 66.50 470 GLY A O 1
ATOM 3698 N N . THR A 1 471 ? 14.464 -1.832 -4.583 1.00 75.12 471 THR A N 1
ATOM 3699 C CA . THR A 1 471 ? 14.602 -0.697 -3.665 1.00 75.12 471 THR A CA 1
ATOM 3700 C C . THR A 1 471 ? 15.992 -0.074 -3.784 1.00 75.12 471 THR A C 1
ATOM 3702 O O . THR A 1 471 ? 16.892 -0.655 -4.395 1.00 75.12 471 THR A O 1
ATOM 3705 N N . THR A 1 472 ? 16.201 1.108 -3.199 1.00 67.06 472 THR A N 1
ATOM 3706 C CA . THR A 1 472 ? 17.533 1.751 -3.179 1.00 67.06 472 THR A CA 1
ATOM 3707 C C . THR A 1 472 ? 18.602 0.860 -2.526 1.00 67.06 472 THR A C 1
ATOM 3709 O O . THR A 1 472 ? 19.764 0.889 -2.924 1.00 67.06 472 THR A O 1
ATOM 3712 N N . GLY A 1 473 ? 18.208 0.048 -1.542 1.00 56.22 473 GLY A N 1
ATOM 3713 C CA . GLY A 1 473 ? 19.089 -0.844 -0.782 1.00 56.22 473 GLY A CA 1
ATOM 3714 C C . GLY A 1 473 ? 19.277 -2.239 -1.386 1.00 56.22 473 GLY A C 1
ATOM 3715 O O . GLY A 1 473 ? 19.997 -3.050 -0.805 1.00 56.22 473 GLY A O 1
ATOM 3716 N N . GLY A 1 474 ? 18.645 -2.543 -2.525 1.00 48.59 474 GLY A N 1
ATOM 3717 C CA . GLY A 1 474 ? 18.763 -3.834 -3.204 1.00 48.59 474 GLY A CA 1
ATOM 3718 C C . GLY A 1 474 ? 17.421 -4.408 -3.655 1.00 48.59 474 GLY A C 1
ATOM 3719 O O . GLY A 1 474 ? 16.416 -3.712 -3.748 1.00 48.59 474 GLY A O 1
ATOM 3720 N N . VAL A 1 475 ? 17.400 -5.704 -3.966 1.00 58.62 475 VAL A N 1
ATOM 3721 C CA . VAL A 1 475 ? 16.195 -6.390 -4.454 1.00 58.62 475 VAL A CA 1
ATOM 3722 C C . VAL A 1 475 ? 15.631 -7.288 -3.363 1.00 58.62 475 VAL A C 1
ATOM 3724 O O . VAL A 1 475 ? 16.343 -8.115 -2.795 1.00 58.62 475 VAL A O 1
ATOM 3727 N N . VAL A 1 476 ? 14.332 -7.163 -3.108 1.00 68.62 476 VAL A N 1
ATOM 3728 C CA . VAL A 1 476 ? 13.586 -8.010 -2.176 1.00 68.62 476 VAL A CA 1
ATOM 3729 C C . VAL A 1 476 ? 12.564 -8.821 -2.937 1.00 68.62 476 VAL A C 1
ATOM 3731 O O . VAL A 1 476 ? 11.880 -8.318 -3.822 1.00 68.62 476 VAL A O 1
ATOM 3734 N N . ARG A 1 477 ? 12.413 -10.087 -2.561 1.00 78.56 477 ARG A N 1
ATOM 3735 C CA . ARG A 1 477 ? 11.311 -10.909 -3.048 1.00 78.56 477 ARG A CA 1
ATOM 3736 C C . ARG A 1 477 ? 10.265 -11.078 -1.967 1.00 78.56 477 ARG A C 1
ATOM 3738 O O . ARG A 1 477 ? 10.536 -11.645 -0.907 1.00 78.56 477 ARG A O 1
ATOM 3745 N N . PHE A 1 478 ? 9.055 -10.655 -2.278 1.00 79.19 478 PHE A N 1
ATOM 3746 C CA . PHE A 1 478 ? 7.871 -10.995 -1.528 1.00 79.19 478 PHE A CA 1
ATOM 3747 C C . PHE A 1 478 ? 7.292 -12.310 -2.036 1.00 79.19 478 PHE A C 1
ATOM 3749 O O . PHE A 1 478 ? 7.043 -12.521 -3.224 1.00 79.19 478 PHE A O 1
ATOM 3756 N N . MET A 1 479 ? 7.069 -13.213 -1.097 1.00 70.00 479 MET A N 1
ATOM 3757 C CA . MET A 1 479 ? 6.491 -14.511 -1.380 1.00 70.00 479 MET A CA 1
ATOM 3758 C C . MET A 1 479 ? 5.211 -14.635 -0.573 1.00 70.00 479 MET A C 1
ATOM 3760 O O . MET A 1 479 ? 5.285 -14.696 0.660 1.00 70.00 479 MET A O 1
ATOM 3764 N N . PRO A 1 480 ? 4.054 -14.669 -1.249 1.00 60.19 480 PRO A N 1
ATOM 3765 C CA . PRO A 1 480 ? 2.781 -14.864 -0.587 1.00 60.19 480 PRO A CA 1
ATOM 3766 C C . PRO A 1 480 ? 2.755 -16.297 -0.059 1.00 60.19 480 PRO A C 1
ATOM 3768 O O . PRO A 1 480 ? 2.546 -17.260 -0.794 1.00 60.19 480 PRO A O 1
ATOM 3771 N N . LYS A 1 481 ? 3.051 -16.476 1.226 1.00 54.00 481 LYS A N 1
ATOM 3772 C CA . LYS A 1 481 ? 2.864 -17.771 1.880 1.00 54.00 481 LYS A CA 1
ATOM 3773 C C . LYS A 1 481 ? 1.473 -17.840 2.427 1.00 54.00 481 LYS A C 1
ATOM 3775 O O . LYS A 1 481 ? 1.177 -17.004 3.276 1.00 54.00 481 LYS A O 1
ATOM 3780 N N . ASN A 1 482 ? 0.757 -18.884 2.000 1.00 59.81 482 ASN A N 1
ATOM 3781 C CA . ASN A 1 482 ? -0.483 -19.447 2.533 1.00 59.81 482 ASN A CA 1
ATOM 3782 C C . ASN A 1 482 ? -1.375 -18.441 3.254 1.00 59.81 482 ASN A C 1
ATOM 3784 O O . ASN A 1 482 ? -0.994 -17.934 4.306 1.00 59.81 482 ASN A O 1
ATOM 3788 N N . LYS A 1 483 ? -2.599 -18.261 2.750 1.00 68.06 483 LYS A N 1
ATOM 3789 C CA . LYS A 1 483 ? -3.651 -17.476 3.402 1.00 68.06 483 LYS A CA 1
ATOM 3790 C C . LYS A 1 483 ? -4.012 -18.072 4.770 1.00 68.06 483 LYS A C 1
ATOM 3792 O O . LYS A 1 483 ? -4.976 -18.818 4.905 1.00 68.06 483 LYS A O 1
ATOM 3797 N N . ILE A 1 484 ? -3.170 -17.825 5.771 1.00 77.06 484 ILE A N 1
ATOM 3798 C CA . ILE A 1 484 ? -3.364 -18.225 7.158 1.00 77.06 484 ILE A CA 1
ATOM 3799 C C . ILE A 1 484 ? -4.107 -17.069 7.788 1.00 77.06 484 ILE A C 1
ATOM 3801 O O . ILE A 1 484 ? -3.556 -15.988 7.976 1.00 77.06 484 ILE A O 1
ATOM 3805 N N . GLN A 1 485 ? -5.372 -17.317 8.077 1.00 84.69 485 GLN A N 1
ATOM 3806 C CA . GLN A 1 485 ? -6.233 -16.349 8.724 1.00 84.69 485 GLN A CA 1
ATOM 3807 C C . GLN A 1 485 ? -5.696 -16.067 10.138 1.00 84.69 485 GLN A C 1
ATOM 3809 O O . GLN A 1 485 ? -5.427 -17.025 10.875 1.00 84.69 485 GLN A O 1
ATOM 3814 N N . PRO A 1 486 ? -5.495 -14.796 10.536 1.00 88.69 486 PRO A N 1
ATOM 3815 C CA . PRO A 1 486 ? -5.091 -14.485 11.901 1.00 88.69 486 PRO A CA 1
ATOM 3816 C C . PRO A 1 486 ? -6.221 -14.897 12.857 1.00 88.69 486 PRO A C 1
ATOM 3818 O O . PRO A 1 486 ? -7.375 -14.586 12.581 1.00 88.69 486 PRO A O 1
ATOM 3821 N N . PRO A 1 487 ? -5.958 -15.580 13.980 1.00 89.62 487 PRO A N 1
ATOM 3822 C CA . PRO A 1 487 ? -7.000 -15.799 14.975 1.00 89.62 487 PRO A CA 1
ATOM 3823 C C . PRO A 1 487 ? -7.330 -14.459 15.637 1.00 89.62 487 PRO A C 1
ATOM 3825 O O . PRO A 1 487 ? -6.422 -13.718 16.002 1.00 89.62 487 PRO A O 1
ATOM 3828 N N . VAL A 1 488 ? -8.611 -14.148 15.823 1.00 94.19 488 VAL A N 1
ATOM 3829 C CA . VAL A 1 488 ? -9.049 -12.996 16.620 1.00 94.19 488 VAL A CA 1
ATOM 3830 C C . VAL A 1 488 ? -9.871 -13.498 17.794 1.00 94.19 488 VAL A C 1
ATOM 3832 O O . VAL A 1 488 ? -10.709 -14.384 17.647 1.00 94.19 488 VAL A O 1
ATOM 3835 N N . THR A 1 489 ? -9.613 -12.955 18.978 1.00 92.69 489 THR A N 1
ATOM 3836 C CA . THR A 1 489 ? -10.372 -13.296 20.184 1.00 92.69 489 THR A CA 1
ATOM 3837 C C . THR A 1 489 ? -10.742 -12.035 20.931 1.00 92.69 489 THR A C 1
ATOM 3839 O O . THR A 1 489 ? -9.968 -11.080 20.987 1.00 92.69 489 THR A O 1
ATOM 3842 N N . ILE A 1 490 ? -11.932 -12.032 21.514 1.00 92.81 490 ILE A N 1
ATOM 3843 C CA . ILE A 1 490 ? -12.322 -11.008 22.475 1.00 92.81 490 ILE A CA 1
ATOM 3844 C C . ILE A 1 490 ? -11.642 -11.407 23.785 1.00 92.81 490 ILE A C 1
ATOM 3846 O O . ILE A 1 490 ? -11.828 -12.526 24.256 1.00 92.81 490 ILE A O 1
ATOM 3850 N N . THR A 1 491 ? -10.790 -10.539 24.321 1.00 92.31 491 THR A N 1
ATOM 3851 C CA . THR A 1 491 ? -9.929 -10.833 25.478 1.00 92.31 491 THR A CA 1
ATOM 3852 C C . THR A 1 491 ? -10.552 -10.358 26.776 1.00 92.31 491 THR A C 1
ATOM 3854 O O . THR A 1 491 ? -10.406 -10.995 27.819 1.00 92.31 491 THR A O 1
ATOM 3857 N N . GLN A 1 492 ? -11.253 -9.230 26.716 1.00 92.75 492 GLN A N 1
ATOM 3858 C CA . GLN A 1 492 ? -11.910 -8.655 27.870 1.00 92.75 492 GLN A CA 1
ATOM 3859 C C . GLN A 1 492 ? -13.132 -7.849 27.464 1.00 92.75 492 GLN A C 1
ATOM 3861 O O . GLN A 1 492 ? -13.184 -7.245 26.393 1.00 92.75 492 GLN A O 1
ATOM 3866 N N . VAL A 1 493 ? -14.094 -7.775 28.373 1.00 92.81 493 VAL A N 1
ATOM 3867 C CA . VAL A 1 493 ? -15.172 -6.795 28.294 1.00 92.81 493 VAL A CA 1
ATOM 3868 C C . VAL A 1 493 ? -15.172 -5.984 29.574 1.00 92.81 493 VAL A C 1
ATOM 3870 O O . VAL A 1 493 ? -15.331 -6.538 30.659 1.00 92.81 493 VAL A O 1
ATOM 3873 N N . LEU A 1 494 ? -14.987 -4.673 29.471 1.00 91.38 494 LEU A N 1
ATOM 3874 C CA . LEU A 1 494 ? -15.215 -3.762 30.586 1.00 91.38 494 LEU A CA 1
ATOM 3875 C C . LEU A 1 494 ? -16.665 -3.303 30.539 1.00 91.38 494 LEU A C 1
ATOM 3877 O O . LEU A 1 494 ? -17.096 -2.732 29.544 1.00 91.38 494 LEU A O 1
ATOM 3881 N N . ALA A 1 495 ? -17.405 -3.512 31.621 1.00 88.69 495 ALA A N 1
ATOM 3882 C CA . ALA A 1 495 ? -18.770 -3.031 31.780 1.00 88.69 495 ALA A CA 1
ATOM 3883 C C . ALA A 1 495 ? -18.895 -2.276 33.108 1.00 88.69 495 ALA A C 1
ATOM 3885 O O . ALA A 1 495 ? -18.995 -2.869 34.187 1.00 88.69 495 ALA A O 1
ATOM 3886 N N . GLY A 1 496 ? -18.882 -0.944 33.021 1.00 83.88 496 GLY A N 1
ATOM 3887 C CA . GLY A 1 496 ? -18.734 -0.075 34.191 1.00 83.88 496 GLY A CA 1
ATOM 3888 C C . GLY A 1 496 ? -17.361 -0.258 34.845 1.00 83.88 496 GLY A C 1
ATOM 3889 O O . GLY A 1 496 ? -16.344 -0.141 34.171 1.00 83.88 496 GLY A O 1
ATOM 3890 N N . GLU A 1 497 ? -17.337 -0.557 36.145 1.00 80.56 497 GLU A N 1
ATOM 3891 C CA . GLU A 1 497 ? -16.106 -0.834 36.910 1.00 80.56 497 GLU A CA 1
ATOM 3892 C C . GLU A 1 497 ? -15.682 -2.311 36.868 1.00 80.56 497 GLU A C 1
ATOM 3894 O O . GLU A 1 497 ? -14.616 -2.669 37.365 1.00 80.56 497 GLU A O 1
ATOM 3899 N N . LYS A 1 498 ? -16.516 -3.195 36.303 1.00 85.31 498 LYS A N 1
ATOM 3900 C CA . LYS A 1 498 ? -16.219 -4.628 36.234 1.00 85.31 498 LYS A CA 1
ATOM 3901 C C . LYS A 1 498 ? -15.521 -4.975 34.927 1.00 85.31 498 LYS A C 1
ATOM 3903 O O . LYS A 1 498 ? -16.054 -4.710 33.850 1.00 85.31 498 LYS A O 1
ATOM 3908 N N . THR A 1 499 ? -14.391 -5.662 35.042 1.00 88.50 499 THR A N 1
ATOM 3909 C CA . THR A 1 499 ? -13.676 -6.271 33.918 1.00 88.50 499 THR A CA 1
ATOM 3910 C C . THR A 1 499 ? -13.974 -7.763 33.878 1.00 88.50 499 THR A C 1
ATOM 3912 O O . THR A 1 499 ? -13.727 -8.482 34.846 1.00 88.50 499 THR A O 1
ATOM 3915 N N . TYR A 1 500 ? -14.503 -8.231 32.754 1.00 86.94 500 TYR A N 1
ATOM 3916 C CA . TYR A 1 500 ? -14.773 -9.638 32.488 1.00 86.94 500 TYR A CA 1
ATOM 3917 C C . TYR A 1 500 ? -13.661 -10.175 31.586 1.00 86.94 500 TYR A C 1
ATOM 3919 O O . TYR A 1 500 ? -13.560 -9.758 30.437 1.00 86.94 500 TYR A O 1
ATOM 3927 N N . THR A 1 501 ? -12.828 -11.076 32.105 1.00 85.19 501 THR A N 1
ATOM 3928 C CA . THR A 1 501 ? -11.735 -11.737 31.359 1.00 85.19 501 THR A CA 1
ATOM 3929 C C . THR A 1 501 ? -12.033 -13.207 31.055 1.00 85.19 501 THR A C 1
ATOM 3931 O O . THR A 1 501 ? -11.509 -13.765 30.099 1.00 85.19 501 THR A O 1
ATOM 3934 N N . GLN A 1 502 ? -12.910 -13.842 31.838 1.00 81.69 502 GLN A N 1
ATOM 3935 C CA . GLN A 1 502 ? -13.444 -15.174 31.554 1.00 81.69 502 GLN A CA 1
ATOM 3936 C C . GLN A 1 502 ? -14.737 -15.032 30.753 1.00 81.69 502 GLN A C 1
ATOM 3938 O O . GLN A 1 502 ? -15.828 -14.894 31.311 1.00 81.69 502 GLN A O 1
ATOM 3943 N N . LEU A 1 503 ? -14.593 -15.003 29.432 1.00 81.44 503 LEU A N 1
ATOM 3944 C CA . LEU A 1 503 ? -15.697 -14.813 28.501 1.00 81.44 503 LEU A CA 1
ATOM 3945 C C . LEU A 1 503 ? -16.241 -16.183 28.079 1.00 81.44 503 LEU A C 1
ATOM 3947 O O . LEU A 1 503 ? -15.535 -16.988 27.480 1.00 81.44 503 LEU A O 1
ATOM 3951 N N . SER A 1 504 ? -17.496 -16.453 28.429 1.00 75.19 504 SER A N 1
ATOM 3952 C CA . SER A 1 504 ? -18.280 -17.534 27.818 1.00 75.19 504 SER A CA 1
ATOM 3953 C C . SER A 1 504 ? -19.014 -16.983 26.594 1.00 75.19 504 SER A C 1
ATOM 3955 O O . SER A 1 504 ? -19.071 -15.767 26.428 1.00 75.19 504 SER A O 1
ATOM 3957 N N . GLU A 1 505 ? -19.607 -17.839 25.753 1.00 75.12 505 GLU A N 1
ATOM 3958 C CA . GLU A 1 505 ? -20.350 -17.409 24.547 1.00 75.12 505 GLU A CA 1
ATOM 3959 C C . GLU A 1 505 ? -21.417 -16.338 24.835 1.00 75.12 505 GLU A C 1
ATOM 3961 O O . GLU A 1 505 ? -21.767 -15.547 23.957 1.00 75.12 505 GLU A O 1
ATOM 3966 N N . ARG A 1 506 ? -21.898 -16.280 26.084 1.00 80.38 506 ARG A N 1
ATOM 3967 C CA . ARG A 1 506 ? -22.892 -15.323 26.552 1.00 80.38 506 ARG A CA 1
ATOM 3968 C C . ARG A 1 506 ? -22.495 -14.685 27.878 1.00 80.38 506 ARG A C 1
ATOM 3970 O O . ARG A 1 506 ? -22.425 -15.349 28.911 1.00 80.38 506 ARG A O 1
ATOM 3977 N N . LEU A 1 507 ? -22.356 -13.364 27.873 1.00 84.12 507 LEU A N 1
ATOM 3978 C CA . LEU A 1 507 ? -22.048 -12.575 29.058 1.00 84.12 507 LEU A CA 1
ATOM 3979 C C . LEU A 1 507 ? -23.308 -11.875 29.587 1.00 84.12 507 LEU A C 1
ATOM 3981 O O . LEU A 1 507 ? -23.950 -11.087 28.889 1.00 84.12 507 LEU A O 1
ATOM 3985 N N . ASN A 1 508 ? -23.665 -12.160 30.841 1.00 82.25 508 ASN A N 1
ATOM 3986 C CA . ASN A 1 508 ? -24.764 -11.482 31.528 1.00 82.25 508 ASN A CA 1
ATOM 3987 C C . ASN A 1 508 ? -24.190 -10.378 32.419 1.00 82.25 508 ASN A C 1
ATOM 3989 O O . ASN A 1 508 ? -23.413 -10.656 33.335 1.00 82.25 508 ASN A O 1
ATOM 3993 N N . PHE A 1 509 ? -24.585 -9.132 32.175 1.00 80.50 509 PHE A N 1
ATOM 3994 C CA . PHE A 1 509 ? -24.122 -8.003 32.977 1.00 80.50 509 PHE A CA 1
ATOM 3995 C C . PHE A 1 509 ? -24.978 -7.775 34.221 1.00 80.50 509 PHE A C 1
ATOM 3997 O O . PHE A 1 509 ? -26.128 -8.200 34.300 1.00 80.50 509 PHE A O 1
ATOM 4004 N N . CYS A 1 510 ? -24.438 -7.038 35.192 1.00 68.56 510 CYS A N 1
ATOM 4005 C CA . CYS A 1 510 ? -25.271 -6.406 36.209 1.00 68.56 510 CYS A CA 1
ATOM 4006 C C . CYS A 1 510 ? -26.090 -5.272 35.574 1.00 68.56 510 CYS A C 1
ATOM 4008 O O . CYS A 1 510 ? -25.655 -4.628 34.620 1.00 68.56 510 CYS A O 1
ATOM 4010 N N . ALA A 1 511 ? -27.272 -5.001 36.116 1.00 70.25 511 ALA A N 1
ATOM 4011 C CA . ALA A 1 511 ? -28.089 -3.892 35.654 1.00 70.25 511 ALA A CA 1
ATOM 4012 C C . ALA A 1 511 ? -27.390 -2.528 35.825 1.00 70.25 511 ALA A C 1
ATOM 4014 O O . ALA A 1 511 ? -26.712 -2.295 36.823 1.00 70.25 511 ALA A O 1
ATOM 4015 N N . GLY A 1 512 ? -27.635 -1.601 34.892 1.00 71.38 512 GLY A N 1
ATOM 4016 C CA . GLY A 1 512 ? -27.203 -0.200 35.007 1.00 71.38 512 GLY A CA 1
ATOM 4017 C C . GLY A 1 512 ? -25.831 0.129 34.404 1.00 71.38 512 GLY A C 1
ATOM 4018 O O . GLY A 1 512 ? -25.316 1.221 34.638 1.00 71.38 512 GLY A O 1
ATOM 4019 N N . VAL A 1 513 ? -25.245 -0.776 33.615 1.00 83.06 513 VAL A N 1
ATOM 4020 C CA . VAL A 1 513 ? -23.987 -0.541 32.885 1.00 83.06 513 VAL A CA 1
ATOM 4021 C C . VAL A 1 513 ? -24.177 0.540 31.813 1.00 83.06 513 VAL A C 1
ATOM 4023 O O . VAL A 1 513 ? -25.007 0.393 30.921 1.00 83.06 513 VAL A O 1
ATOM 4026 N N . ARG A 1 514 ? -23.397 1.629 31.891 1.00 83.44 514 ARG A N 1
ATOM 4027 C CA . ARG A 1 514 ? -23.455 2.764 30.940 1.00 83.44 514 ARG A CA 1
ATOM 4028 C C . ARG A 1 514 ? -22.369 2.754 29.868 1.00 83.44 514 ARG A C 1
ATOM 4030 O O . ARG A 1 514 ? -22.572 3.324 28.803 1.00 83.44 514 ARG A O 1
ATOM 4037 N N . ARG A 1 515 ? -21.223 2.143 30.152 1.00 90.69 515 ARG A N 1
ATOM 4038 C CA . ARG A 1 515 ? -20.077 2.036 29.245 1.00 90.69 515 ARG A CA 1
ATOM 4039 C C . ARG A 1 515 ? -19.718 0.569 29.123 1.00 90.69 515 ARG A C 1
ATOM 4041 O O . ARG A 1 515 ? -19.543 -0.087 30.153 1.00 90.69 515 ARG A O 1
ATOM 4048 N N . VAL A 1 516 ? -19.624 0.098 27.887 1.00 92.06 516 VAL A N 1
ATOM 4049 C CA . VAL A 1 516 ? -19.130 -1.234 27.554 1.00 92.06 516 VAL A CA 1
ATOM 4050 C C . VAL A 1 516 ? -17.958 -1.070 26.599 1.00 92.06 516 VAL A C 1
ATOM 4052 O O . VAL A 1 516 ? -18.134 -0.517 25.518 1.00 92.06 516 VAL A O 1
ATOM 4055 N N . ALA A 1 517 ? -16.773 -1.519 26.998 1.00 94.19 517 ALA A N 1
ATOM 4056 C CA . ALA A 1 517 ? -15.597 -1.550 26.140 1.00 94.19 517 ALA A CA 1
ATOM 4057 C C . ALA A 1 517 ? -15.203 -2.998 25.858 1.00 94.19 517 ALA A C 1
ATOM 4059 O O . ALA A 1 517 ? -15.144 -3.816 26.777 1.00 94.19 517 ALA A O 1
ATOM 4060 N N . PHE A 1 518 ? -14.937 -3.305 24.596 1.00 95.12 518 PHE A N 1
ATOM 4061 C CA . PHE A 1 518 ? -14.508 -4.620 24.141 1.00 95.12 518 PHE A CA 1
ATOM 4062 C C . PHE A 1 518 ? -13.027 -4.551 23.832 1.00 95.12 518 PHE A C 1
ATOM 4064 O O . PHE A 1 518 ? -12.644 -3.863 22.893 1.00 95.12 518 PHE A O 1
ATOM 4071 N N . GLY A 1 519 ? -12.220 -5.251 24.623 1.00 94.88 519 GLY A N 1
ATOM 4072 C CA . GLY A 1 519 ? -10.840 -5.549 24.276 1.00 94.88 519 GLY A CA 1
ATOM 4073 C C . GLY A 1 519 ? -10.800 -6.836 23.465 1.00 94.88 519 GLY A C 1
ATOM 4074 O O . GLY A 1 519 ? -11.421 -7.837 23.833 1.00 94.88 519 GLY A O 1
ATOM 4075 N N . PHE A 1 520 ? -10.083 -6.815 22.358 1.00 94.25 520 PHE A N 1
ATOM 4076 C CA . PHE A 1 520 ? -9.883 -7.954 21.480 1.00 94.25 520 PHE A CA 1
ATOM 4077 C C . PHE A 1 520 ? -8.447 -7.960 20.991 1.00 94.25 520 PHE A C 1
ATOM 4079 O O . PHE A 1 520 ? -7.798 -6.931 20.890 1.00 94.25 520 PHE A O 1
ATOM 4086 N N . HIS A 1 521 ? -7.921 -9.134 20.695 1.00 92.44 521 HIS A N 1
ATOM 4087 C CA . HIS A 1 521 ? -6.546 -9.262 20.260 1.00 92.44 521 HIS A CA 1
ATOM 4088 C C . HIS A 1 521 ? -6.453 -10.334 19.189 1.00 92.44 521 HIS A C 1
ATOM 4090 O O . HIS A 1 521 ? -6.970 -11.444 19.358 1.00 92.44 521 HIS A O 1
ATOM 4096 N N . ALA A 1 522 ? -5.785 -9.989 18.093 1.00 92.06 522 ALA A N 1
ATOM 4097 C CA . ALA A 1 522 ? -5.363 -10.939 17.086 1.00 92.06 522 ALA A CA 1
ATOM 4098 C C . ALA A 1 522 ? -3.842 -11.079 17.139 1.00 92.06 522 ALA A C 1
ATOM 4100 O O . ALA A 1 522 ? -3.123 -10.217 16.618 1.00 92.06 522 ALA A O 1
ATOM 4101 N N . PRO A 1 523 ? -3.326 -12.136 17.790 1.00 87.31 523 PRO A N 1
ATOM 4102 C CA . PRO A 1 523 ? -1.899 -12.381 17.787 1.00 87.31 523 PRO A CA 1
ATOM 4103 C C . PRO A 1 523 ? -1.450 -12.702 16.359 1.00 87.31 523 PRO A C 1
ATOM 4105 O O . PRO A 1 523 ? -2.038 -13.535 15.670 1.00 87.31 523 PRO A O 1
ATOM 4108 N N . SER A 1 524 ? -0.380 -12.050 15.913 1.00 86.00 524 SER A N 1
ATOM 4109 C CA . SER A 1 524 ? 0.247 -12.339 14.628 1.00 86.00 524 SER A CA 1
ATOM 4110 C C . SER A 1 524 ? 1.756 -12.283 14.760 1.00 86.00 524 SER A C 1
ATOM 4112 O O . SER A 1 524 ? 2.318 -11.370 15.355 1.00 86.00 524 SER A O 1
ATOM 4114 N N . PHE A 1 525 ? 2.411 -13.279 14.174 1.00 79.19 525 PHE A N 1
ATOM 4115 C CA . PHE A 1 525 ? 3.867 -13.323 14.062 1.00 79.19 525 PHE A CA 1
ATOM 4116 C C . PHE A 1 525 ? 4.375 -12.599 12.812 1.00 79.19 525 PHE A C 1
ATOM 4118 O O . PHE A 1 525 ? 5.560 -12.298 12.719 1.00 79.19 525 PHE A O 1
ATOM 4125 N N . LYS A 1 526 ? 3.489 -12.334 11.842 1.00 80.06 526 LYS A N 1
ATOM 4126 C CA . LYS A 1 526 ? 3.814 -11.611 10.604 1.00 80.06 526 LYS A CA 1
ATOM 4127 C C . LYS A 1 526 ? 3.525 -10.114 10.715 1.00 80.06 526 LYS A C 1
ATOM 4129 O O . LYS A 1 526 ? 4.207 -9.307 10.094 1.00 80.06 526 LYS A O 1
ATOM 4134 N N . THR A 1 527 ? 2.506 -9.753 11.490 1.00 88.00 527 THR A N 1
ATOM 4135 C CA . THR A 1 527 ? 2.049 -8.374 11.660 1.00 88.00 527 THR A CA 1
ATOM 4136 C C . THR A 1 527 ? 2.547 -7.840 12.990 1.00 88.00 527 THR A C 1
ATOM 4138 O O . THR A 1 527 ? 2.228 -8.391 14.041 1.00 88.00 527 THR A O 1
ATOM 4141 N N . ARG A 1 528 ? 3.310 -6.748 12.954 1.00 88.69 528 ARG A N 1
ATOM 4142 C CA . ARG A 1 528 ? 3.836 -6.107 14.164 1.00 88.69 528 ARG A CA 1
ATOM 4143 C C . ARG A 1 528 ? 2.707 -5.578 15.070 1.00 88.69 528 ARG A C 1
ATOM 4145 O O . ARG A 1 528 ? 1.640 -5.208 14.565 1.00 88.69 528 ARG A O 1
ATOM 4152 N N . PRO A 1 529 ? 2.938 -5.472 16.393 1.00 84.38 529 PRO A N 1
ATOM 4153 C CA . PRO A 1 529 ? 1.999 -4.817 17.303 1.00 84.38 529 PRO A CA 1
ATOM 4154 C C . PRO A 1 529 ? 1.620 -3.414 16.811 1.00 84.38 529 PRO A C 1
ATOM 4156 O O . PRO A 1 529 ? 2.474 -2.662 16.343 1.00 84.38 529 PRO A O 1
ATOM 4159 N N . GLY A 1 530 ? 0.330 -3.077 16.870 1.00 86.25 530 GLY A N 1
ATOM 4160 C CA . GLY A 1 530 ? -0.197 -1.800 16.372 1.00 86.25 530 GLY A CA 1
ATOM 4161 C C . GLY A 1 530 ? -0.307 -1.676 14.846 1.00 86.25 530 GLY A C 1
ATOM 4162 O O . GLY A 1 530 ? -0.780 -0.648 14.367 1.00 86.25 530 GLY A O 1
ATOM 4163 N N . ARG A 1 531 ? 0.097 -2.694 14.068 1.00 89.81 531 ARG A N 1
ATOM 4164 C CA . ARG A 1 531 ? -0.142 -2.779 12.611 1.00 89.81 531 ARG A CA 1
ATOM 4165 C C . ARG A 1 531 ? -1.304 -3.710 12.244 1.00 89.81 531 ARG A C 1
ATOM 4167 O O . ARG A 1 531 ? -1.762 -3.680 11.108 1.00 89.81 531 ARG A O 1
ATOM 4174 N N . MET A 1 532 ? -1.786 -4.523 13.187 1.00 92.81 532 MET A N 1
ATOM 4175 C CA . MET A 1 532 ? -2.986 -5.337 12.984 1.00 92.81 532 MET A CA 1
ATOM 4176 C C . MET A 1 532 ? -4.193 -4.429 12.762 1.00 92.81 532 MET A C 1
ATOM 4178 O O . MET A 1 532 ? -4.386 -3.479 13.520 1.00 92.81 532 MET A O 1
ATOM 4182 N N . LYS A 1 533 ? -4.983 -4.718 11.729 1.00 93.38 533 LYS A N 1
ATOM 4183 C CA . LYS A 1 533 ? -6.210 -3.984 11.424 1.00 93.38 533 LYS A CA 1
ATOM 4184 C C . LYS A 1 533 ? -7.408 -4.775 11.932 1.00 93.38 533 LYS A C 1
ATOM 4186 O O . LYS A 1 533 ? -7.416 -5.998 11.836 1.00 93.38 533 LYS A O 1
ATOM 4191 N N . TYR A 1 534 ? -8.420 -4.086 12.441 1.00 94.38 534 TYR A N 1
ATOM 4192 C CA . TYR A 1 534 ? -9.652 -4.692 12.933 1.00 94.38 534 TYR A CA 1
ATOM 4193 C C . TYR A 1 534 ? -10.874 -4.014 12.327 1.00 94.38 534 TYR A C 1
ATOM 4195 O O . TYR A 1 534 ? -10.966 -2.784 12.290 1.00 94.38 534 TYR A O 1
ATOM 4203 N N . PHE A 1 535 ? -11.825 -4.838 11.907 1.00 94.12 535 PHE A N 1
ATOM 4204 C CA . PHE A 1 535 ? -13.199 -4.459 11.621 1.00 94.12 535 PHE A CA 1
ATOM 4205 C C . PHE A 1 535 ? -14.091 -4.979 12.745 1.00 94.12 535 PHE A C 1
ATOM 4207 O O . PHE A 1 535 ? -13.888 -6.093 13.227 1.00 94.12 535 PHE A O 1
ATOM 4214 N N . TYR A 1 536 ? -15.072 -4.198 13.182 1.00 93.38 536 TYR A N 1
ATOM 4215 C CA . TYR A 1 536 ? -15.941 -4.572 14.298 1.00 93.38 536 TYR A CA 1
ATOM 4216 C C . TYR A 1 536 ? -17.379 -4.097 14.100 1.00 93.38 536 TYR A C 1
ATOM 4218 O O . TYR A 1 536 ? -17.658 -3.230 13.276 1.00 93.38 536 TYR A O 1
ATOM 4226 N N . GLN A 1 537 ? -18.306 -4.693 14.843 1.00 91.88 537 GLN A N 1
ATOM 4227 C CA . GLN A 1 537 ? -19.735 -4.407 14.743 1.00 91.88 537 GLN A CA 1
ATOM 4228 C C . GLN A 1 537 ? -20.455 -4.815 16.036 1.00 91.88 537 GLN A C 1
ATOM 4230 O O . GLN A 1 537 ? -20.171 -5.870 16.606 1.00 91.88 537 GLN A O 1
ATOM 4235 N N . LEU A 1 538 ? -21.456 -4.040 16.459 1.00 91.69 538 LEU A N 1
ATOM 4236 C CA . LEU A 1 538 ? -22.401 -4.415 17.512 1.00 91.69 538 LEU A CA 1
ATOM 4237 C C . LEU A 1 538 ? -23.802 -4.613 16.921 1.00 91.69 538 LEU A C 1
ATOM 4239 O O . LEU A 1 538 ? -24.570 -3.667 16.720 1.00 91.69 538 LEU A O 1
ATOM 4243 N N . VAL A 1 539 ? -24.152 -5.872 16.656 1.00 88.44 539 VAL A N 1
ATOM 4244 C CA . VAL A 1 539 ? -25.471 -6.259 16.135 1.00 88.44 539 VAL A CA 1
ATOM 4245 C C . VAL A 1 539 ? -26.552 -5.888 17.155 1.00 88.44 539 VAL A C 1
ATOM 4247 O O . VAL A 1 539 ? -26.432 -6.224 18.333 1.00 88.44 539 VAL A O 1
ATOM 4250 N N . GLY A 1 540 ? -27.593 -5.184 16.695 1.00 83.06 540 GLY A N 1
ATOM 4251 C CA . GLY A 1 540 ? -28.635 -4.566 17.529 1.00 83.06 540 GLY A CA 1
ATOM 4252 C C . GLY A 1 540 ? -28.438 -3.060 17.760 1.00 83.06 540 GLY A C 1
ATOM 4253 O O . GLY A 1 540 ? -29.367 -2.386 18.199 1.00 83.06 540 GLY A O 1
ATOM 4254 N N . ARG A 1 541 ? -27.256 -2.512 17.434 1.00 84.69 541 ARG A N 1
ATOM 4255 C CA . ARG A 1 541 ? -26.974 -1.065 17.438 1.00 84.69 541 ARG A CA 1
ATOM 4256 C C . ARG A 1 541 ? -26.526 -0.554 16.070 1.00 84.69 541 ARG A C 1
ATOM 4258 O O . ARG A 1 541 ? -27.071 0.435 15.597 1.00 84.69 541 ARG A O 1
ATOM 4265 N N . ASP A 1 542 ? -25.561 -1.227 15.448 1.00 80.75 542 ASP A N 1
ATOM 4266 C CA . ASP A 1 542 ? -24.867 -0.746 14.244 1.00 80.75 542 ASP A CA 1
ATOM 4267 C C . ASP A 1 542 ? -25.578 -1.182 12.940 1.00 80.75 542 ASP A C 1
ATOM 4269 O O . ASP A 1 542 ? -24.943 -1.513 11.942 1.00 80.75 542 ASP A O 1
ATOM 4273 N N . THR A 1 543 ? -26.913 -1.267 12.947 1.00 66.12 543 THR A N 1
ATOM 4274 C CA . THR A 1 543 ? -27.721 -1.749 11.807 1.00 66.12 543 THR A CA 1
ATOM 4275 C C . THR A 1 543 ? -27.687 -0.798 10.617 1.00 66.12 543 THR A C 1
ATOM 4277 O O . THR A 1 543 ? -27.985 0.383 10.772 1.00 66.12 543 THR A O 1
ATOM 4280 N N . ASP A 1 544 ? -27.373 -1.349 9.440 1.00 60.69 544 ASP A N 1
ATOM 4281 C CA . ASP A 1 544 ? -27.439 -0.672 8.144 1.00 60.69 544 ASP A CA 1
ATOM 4282 C C . ASP A 1 544 ? -28.870 -0.793 7.583 1.00 60.69 544 ASP A C 1
ATOM 4284 O O . ASP A 1 544 ? -29.346 -1.920 7.417 1.00 60.69 544 ASP A O 1
ATOM 4288 N N . PRO A 1 545 ? -29.590 0.312 7.327 1.00 54.03 545 PRO A N 1
ATOM 4289 C CA . PRO A 1 545 ? -30.919 0.267 6.719 1.00 54.03 545 PRO A CA 1
ATOM 4290 C C . PRO A 1 545 ? -30.931 -0.272 5.278 1.00 54.03 545 PRO A C 1
ATOM 4292 O O . PRO A 1 545 ? -31.983 -0.731 4.833 1.00 54.03 545 PRO A O 1
ATOM 4295 N N . ASP A 1 546 ? -29.797 -0.230 4.565 1.00 51.62 546 ASP A N 1
ATOM 4296 C CA . ASP A 1 546 ? -29.706 -0.523 3.127 1.00 51.62 546 ASP A CA 1
ATOM 4297 C C . ASP A 1 546 ? -29.086 -1.902 2.802 1.00 51.62 546 ASP A C 1
ATOM 4299 O O . ASP A 1 546 ? -28.971 -2.272 1.625 1.00 51.62 546 ASP A O 1
ATOM 4303 N N . SER A 1 547 ? -28.716 -2.713 3.806 1.00 52.16 547 SER A N 1
ATOM 4304 C CA . SER A 1 547 ? -28.165 -4.056 3.555 1.00 52.16 547 SER A CA 1
ATOM 4305 C C . SER A 1 547 ? -29.258 -5.055 3.146 1.00 52.16 547 SER A C 1
ATOM 4307 O O . SER A 1 547 ? -30.246 -5.285 3.847 1.00 52.16 547 SER A O 1
ATOM 4309 N N . ARG A 1 548 ? -29.100 -5.673 1.965 1.00 43.78 548 ARG A N 1
ATOM 4310 C CA . ARG A 1 548 ? -30.087 -6.604 1.365 1.00 43.78 548 ARG A CA 1
ATOM 4311 C C . ARG A 1 548 ? -30.170 -7.962 2.071 1.00 43.78 548 ARG A C 1
ATOM 4313 O O . ARG A 1 548 ? -31.043 -8.770 1.771 1.00 43.78 548 ARG A O 1
ATOM 4320 N N . ASP A 1 549 ? -29.256 -8.202 2.992 1.00 46.16 549 ASP A N 1
ATOM 4321 C CA . ASP A 1 549 ? -28.992 -9.441 3.708 1.00 46.16 549 ASP A CA 1
ATOM 4322 C C . ASP A 1 549 ? -29.206 -9.304 5.229 1.00 46.16 549 ASP A C 1
ATOM 4324 O O . ASP A 1 549 ? -29.061 -10.280 5.963 1.00 46.16 549 ASP A O 1
ATOM 4328 N N . GLY A 1 550 ? -29.625 -8.126 5.715 1.00 38.06 550 GLY A N 1
ATOM 4329 C CA . GLY A 1 550 ? -29.997 -7.907 7.119 1.00 38.06 550 GLY A CA 1
ATOM 4330 C C . GLY A 1 550 ? -28.815 -7.900 8.096 1.00 38.06 550 GLY A C 1
ATOM 4331 O O . GLY A 1 550 ? -29.013 -7.984 9.311 1.00 38.06 550 GLY A O 1
ATOM 4332 N N . PHE A 1 551 ? -27.583 -7.804 7.590 1.00 44.75 551 PHE A N 1
ATOM 4333 C CA . PHE A 1 551 ? -26.373 -7.707 8.401 1.00 44.75 551 PHE A CA 1
ATOM 4334 C C . PHE A 1 551 ? -25.999 -6.235 8.651 1.00 44.75 551 PHE A C 1
ATOM 4336 O O . PHE A 1 551 ? -26.087 -5.392 7.763 1.00 44.75 551 PHE A O 1
ATOM 4343 N N . ALA A 1 552 ? -25.624 -5.920 9.896 1.00 56.88 552 ALA A N 1
ATOM 4344 C CA . ALA A 1 552 ? -25.257 -4.573 10.354 1.00 56.88 552 ALA A CA 1
ATOM 4345 C C . ALA A 1 552 ? -23.954 -4.048 9.693 1.00 56.88 552 ALA A C 1
ATOM 4347 O O . ALA A 1 552 ? -23.109 -4.853 9.299 1.00 56.88 552 ALA A O 1
ATOM 4348 N N . HIS A 1 553 ? -23.789 -2.720 9.615 1.00 77.62 553 HIS A N 1
ATOM 4349 C CA . HIS A 1 553 ? -22.639 -2.036 9.005 1.00 77.62 553 HIS A CA 1
ATOM 4350 C C . HIS A 1 553 ? -21.350 -2.315 9.797 1.00 77.62 553 HIS A C 1
ATOM 4352 O O . HIS A 1 553 ? -21.300 -2.087 11.008 1.00 77.62 553 HIS A O 1
ATOM 4358 N N . TRP A 1 554 ? -20.299 -2.800 9.131 1.00 85.44 554 TRP A N 1
ATOM 4359 C CA . TRP A 1 554 ? -18.986 -3.000 9.755 1.00 85.44 554 TRP A CA 1
ATOM 4360 C C . TRP A 1 554 ? -18.265 -1.662 9.938 1.00 85.44 554 TRP A C 1
ATOM 4362 O O . TRP A 1 554 ? -18.126 -0.896 8.992 1.00 85.44 554 TRP A O 1
ATOM 4372 N N . GLN A 1 555 ? -17.763 -1.408 11.143 1.00 88.00 555 GLN A N 1
ATOM 4373 C CA . GLN A 1 555 ? -16.914 -0.263 11.472 1.00 88.00 555 GLN A CA 1
ATOM 4374 C C . GLN A 1 555 ? -15.432 -0.632 11.298 1.00 88.00 555 GLN A C 1
ATOM 4376 O O . GLN A 1 555 ? -15.047 -1.780 11.532 1.00 88.00 555 GLN A O 1
ATOM 4381 N N . GLY A 1 556 ? -14.585 0.338 10.938 1.00 83.88 556 GLY A N 1
ATOM 4382 C CA . GLY A 1 556 ? -13.142 0.151 10.725 1.00 83.88 556 GLY A CA 1
ATOM 4383 C C . GLY A 1 556 ? -12.693 0.462 9.287 1.00 83.88 556 GLY A C 1
ATOM 4384 O O . GLY A 1 556 ? -13.496 0.955 8.499 1.00 83.88 556 GLY A O 1
ATOM 4385 N N . PRO A 1 557 ? -11.423 0.188 8.933 1.00 89.38 557 PRO A N 1
ATOM 4386 C CA . PRO A 1 557 ? -10.422 -0.523 9.734 1.00 89.38 557 PRO A CA 1
ATOM 4387 C C . PRO A 1 557 ? -9.783 0.355 10.830 1.00 89.38 557 PRO A C 1
ATOM 4389 O O . PRO A 1 557 ? -9.424 1.502 10.586 1.00 89.38 557 PRO A O 1
ATOM 4392 N N . THR A 1 558 ? -9.572 -0.194 12.032 1.00 91.00 558 THR A N 1
ATOM 4393 C CA . THR A 1 558 ? -8.813 0.453 13.130 1.00 91.00 558 THR A CA 1
ATOM 4394 C C . THR A 1 558 ? -7.590 -0.372 13.533 1.00 91.00 558 THR A C 1
ATOM 4396 O O . THR A 1 558 ? -7.591 -1.589 13.382 1.00 91.00 558 THR A O 1
ATOM 4399 N N . ASN A 1 559 ? -6.552 0.274 14.070 1.00 91.12 559 ASN A N 1
ATOM 4400 C CA . ASN A 1 559 ? -5.391 -0.409 14.661 1.00 91.12 559 ASN A CA 1
ATOM 4401 C C . ASN A 1 559 ? -5.539 -0.610 16.177 1.00 91.12 559 ASN A C 1
ATOM 4403 O O . ASN A 1 559 ? -4.678 -1.226 16.805 1.00 91.12 559 ASN A O 1
ATOM 4407 N N . GLN A 1 560 ? -6.585 -0.028 16.773 1.00 92.25 560 GLN A N 1
ATOM 4408 C CA . GLN A 1 560 ? -6.856 -0.142 18.200 1.00 92.25 560 GLN A CA 1
ATOM 4409 C C . GLN A 1 560 ? -7.434 -1.524 18.505 1.00 92.25 560 GLN A C 1
ATOM 4411 O O . GLN A 1 560 ? -8.299 -2.022 17.788 1.00 92.25 560 GLN A O 1
ATOM 4416 N N . ASP A 1 561 ? -6.953 -2.123 19.588 1.00 91.81 561 ASP A N 1
ATOM 4417 C CA . ASP A 1 561 ? -7.364 -3.436 20.089 1.00 91.81 561 ASP A CA 1
ATOM 4418 C C . ASP A 1 561 ? -8.553 -3.341 21.065 1.00 91.81 561 ASP A C 1
ATOM 4420 O O . ASP A 1 561 ? -8.952 -4.320 21.691 1.00 91.81 561 ASP A O 1
ATOM 4424 N N . THR A 1 562 ? -9.115 -2.140 21.216 1.00 93.75 562 THR A N 1
ATOM 4425 C CA . THR A 1 562 ? -10.234 -1.854 22.106 1.00 93.75 562 THR A CA 1
ATOM 4426 C C . THR A 1 562 ? -11.214 -0.900 21.433 1.00 93.75 562 THR A C 1
ATOM 4428 O O . THR A 1 562 ? -10.799 0.085 20.824 1.00 93.75 562 THR A O 1
ATOM 4431 N N . VAL A 1 563 ? -12.518 -1.162 21.568 1.00 95.06 563 VAL A N 1
ATOM 4432 C CA . VAL A 1 563 ? -13.598 -0.265 21.104 1.00 95.06 563 VAL A CA 1
ATOM 4433 C C . VAL A 1 563 ? -14.642 -0.067 22.190 1.00 95.06 563 VAL A C 1
ATOM 4435 O O . VAL A 1 563 ? -14.873 -0.959 23.008 1.00 95.06 563 VAL A O 1
ATOM 4438 N N . GLU A 1 564 ? -15.299 1.092 22.198 1.00 94.62 564 GLU A N 1
ATOM 4439 C CA . GLU A 1 564 ? -16.208 1.483 23.276 1.00 94.62 564 GLU A CA 1
ATOM 4440 C C . GLU A 1 564 ? -17.605 1.841 22.778 1.00 94.62 564 GLU A C 1
ATOM 4442 O O . GLU A 1 564 ? -17.782 2.576 21.809 1.00 94.62 564 GLU A O 1
ATOM 4447 N N . TYR A 1 565 ? -18.609 1.375 23.517 1.00 92.44 565 TYR A N 1
ATOM 4448 C CA . TYR A 1 565 ? -20.013 1.690 23.317 1.00 92.44 565 TYR A CA 1
ATOM 4449 C C . TYR A 1 565 ? -20.609 2.294 24.589 1.00 92.44 565 TYR A C 1
ATOM 4451 O O . TYR A 1 565 ? -20.427 1.795 25.703 1.00 92.44 565 TYR A O 1
ATOM 4459 N N . PHE A 1 566 ? -21.385 3.361 24.414 1.00 91.38 566 PHE A N 1
ATOM 4460 C CA . PHE A 1 566 ? -22.011 4.102 25.510 1.00 91.38 566 PHE A CA 1
ATOM 4461 C C . PHE A 1 566 ? -23.536 4.011 25.451 1.00 91.38 566 PHE A C 1
ATOM 4463 O O . PHE A 1 566 ? -24.117 4.009 24.364 1.00 91.38 566 PHE A O 1
ATOM 4470 N N . ASN A 1 567 ? -24.176 3.991 26.621 1.00 87.19 567 ASN A N 1
ATOM 4471 C CA . ASN A 1 567 ? -25.626 4.066 26.825 1.00 87.19 567 ASN A CA 1
ATOM 4472 C C . ASN A 1 567 ? -26.432 3.024 26.027 1.00 87.19 567 ASN A C 1
ATOM 4474 O O . ASN A 1 567 ? -27.442 3.350 25.404 1.00 87.19 567 ASN A O 1
ATOM 4478 N N . LEU A 1 568 ? -25.982 1.766 26.041 1.00 87.56 568 LEU A N 1
ATOM 4479 C CA . LEU A 1 568 ? -26.729 0.646 25.462 1.00 87.56 568 LEU A CA 1
ATOM 4480 C C . LEU A 1 568 ? -28.052 0.423 26.214 1.00 87.56 568 LEU A C 1
ATOM 4482 O O . LEU A 1 568 ? -28.120 0.588 27.435 1.00 87.56 568 LEU A O 1
ATOM 4486 N N . LYS A 1 569 ? -29.112 0.055 25.486 1.00 86.38 569 LYS A N 1
ATOM 4487 C CA . LYS A 1 569 ? -30.429 -0.233 26.076 1.00 86.38 569 LYS A CA 1
ATOM 4488 C C . LYS A 1 569 ? -30.434 -1.636 26.713 1.00 86.38 569 LYS A C 1
ATOM 4490 O O . LYS A 1 569 ? -29.585 -2.454 26.367 1.00 86.38 569 LYS A O 1
ATOM 4495 N N . PRO A 1 570 ? -31.360 -1.947 27.642 1.00 84.75 570 PRO A N 1
ATOM 4496 C CA . PRO A 1 570 ? -31.511 -3.300 28.187 1.00 84.75 570 PRO A CA 1
ATOM 4497 C C . PRO A 1 570 ? -32.057 -4.297 27.150 1.00 84.75 570 PRO A C 1
ATOM 4499 O O . PRO A 1 570 ? -33.249 -4.595 27.115 1.00 84.75 570 PRO A O 1
ATOM 4502 N N . GLU A 1 571 ? -31.181 -4.787 26.279 1.00 86.12 571 GLU A N 1
ATOM 4503 C CA . GLU A 1 571 ? -31.493 -5.706 25.183 1.00 86.12 571 GLU A CA 1
ATOM 4504 C C . GLU A 1 571 ? -30.402 -6.781 25.039 1.00 86.12 571 GLU A C 1
ATOM 4506 O O . GLU A 1 571 ? -29.441 -6.850 25.818 1.00 86.12 571 GLU A O 1
ATOM 4511 N N . LYS A 1 572 ? -30.586 -7.661 24.051 1.00 88.19 572 LYS A N 1
ATOM 4512 C CA . LYS A 1 572 ? -29.570 -8.620 23.621 1.00 88.19 572 LYS A CA 1
ATOM 4513 C C . LYS A 1 572 ? -28.761 -8.007 22.483 1.00 88.19 572 LYS A C 1
ATOM 4515 O O . LYS A 1 572 ? -29.349 -7.555 21.506 1.00 88.19 572 LYS A O 1
ATOM 4520 N N . TYR A 1 573 ? -27.440 -8.052 22.595 1.00 90.50 573 TYR A N 1
ATOM 4521 C CA . TYR A 1 573 ? -26.523 -7.626 21.540 1.00 90.50 573 TYR A CA 1
ATOM 4522 C C . TYR A 1 573 ? -25.548 -8.745 21.199 1.00 90.50 573 TYR A C 1
ATOM 4524 O O . TYR A 1 573 ? -25.242 -9.587 22.044 1.00 90.50 573 TYR A O 1
ATOM 4532 N N . THR A 1 574 ? -25.008 -8.707 19.985 1.00 91.44 574 THR A N 1
ATOM 4533 C CA . THR A 1 574 ? -23.888 -9.566 19.588 1.00 91.44 574 THR A CA 1
ATOM 4534 C C . THR A 1 574 ? -22.758 -8.685 19.087 1.00 91.44 574 THR A C 1
ATOM 4536 O O . THR A 1 574 ? -22.884 -8.045 18.043 1.00 91.44 574 THR A O 1
ATOM 4539 N N . PHE A 1 575 ? -21.658 -8.635 19.834 1.00 93.81 575 PHE A N 1
ATOM 4540 C CA . PHE A 1 575 ? -20.439 -7.982 19.368 1.00 93.81 575 PHE A CA 1
ATOM 4541 C C . PHE A 1 575 ? -19.705 -8.921 18.412 1.00 93.81 575 PHE A C 1
ATOM 4543 O O . PHE A 1 575 ? -19.608 -10.112 18.702 1.00 93.81 575 PHE A O 1
ATOM 4550 N N . ARG A 1 576 ? -19.225 -8.402 17.282 1.00 93.44 576 ARG A N 1
ATOM 4551 C CA . ARG A 1 576 ? -18.470 -9.121 16.252 1.00 93.44 576 ARG A CA 1
ATOM 4552 C C . ARG A 1 576 ? -17.188 -8.366 15.934 1.00 93.44 576 ARG A C 1
ATOM 4554 O O . ARG A 1 576 ? -17.210 -7.143 15.830 1.00 93.44 576 ARG A O 1
ATOM 4561 N N . VAL A 1 577 ? -16.089 -9.088 15.750 1.00 94.81 577 VAL A N 1
ATOM 4562 C CA . VAL A 1 577 ? -14.798 -8.516 15.352 1.00 94.81 577 VAL A CA 1
ATOM 4563 C C . VAL A 1 577 ? -14.075 -9.443 14.378 1.00 94.81 577 VAL A C 1
ATOM 4565 O O . VAL A 1 577 ? -14.124 -10.665 14.516 1.00 94.81 577 VAL A O 1
ATOM 4568 N N . GLN A 1 578 ? -13.416 -8.849 13.388 1.00 94.81 578 GLN A N 1
ATOM 4569 C CA . GLN A 1 578 ? -12.601 -9.513 12.380 1.00 94.81 578 GLN A CA 1
ATOM 4570 C C . GLN A 1 578 ? -11.248 -8.799 12.289 1.00 94.81 578 GLN A C 1
ATOM 4572 O O . GLN A 1 578 ? -11.198 -7.573 12.222 1.00 94.81 578 GLN A O 1
ATOM 4577 N N . ALA A 1 579 ? -10.151 -9.548 12.301 1.00 94.44 579 ALA A N 1
ATOM 4578 C CA . ALA A 1 579 ? -8.799 -9.017 12.170 1.00 94.44 579 ALA A CA 1
ATOM 4579 C C . ALA A 1 579 ? -8.258 -9.214 10.750 1.00 94.44 579 ALA A C 1
ATOM 4581 O O . ALA A 1 579 ? -8.608 -10.187 10.082 1.00 94.44 579 ALA A O 1
ATOM 4582 N N . VAL A 1 580 ? -7.382 -8.311 10.310 1.00 93.00 580 VAL A N 1
ATOM 4583 C CA . VAL A 1 580 ? -6.710 -8.357 9.008 1.00 93.00 580 VAL A CA 1
ATOM 4584 C C . VAL A 1 580 ? -5.212 -8.186 9.206 1.00 93.00 580 VAL A C 1
ATOM 4586 O O . VAL A 1 580 ? -4.746 -7.173 9.741 1.00 93.00 580 VAL A O 1
ATOM 4589 N N . ASP A 1 581 ? -4.455 -9.197 8.785 1.00 91.50 581 ASP A N 1
ATOM 4590 C CA . ASP A 1 581 ? -3.001 -9.218 8.915 1.00 91.50 581 ASP A CA 1
ATOM 4591 C C . ASP A 1 581 ? -2.295 -8.384 7.826 1.00 91.50 581 ASP A C 1
ATOM 4593 O O . ASP A 1 581 ? -2.935 -7.828 6.936 1.00 91.50 581 ASP A O 1
ATOM 4597 N N . ARG A 1 582 ? -0.961 -8.280 7.909 1.00 89.62 582 ARG A N 1
ATOM 4598 C CA . ARG A 1 582 ? -0.114 -7.505 6.986 1.00 89.62 582 ARG A CA 1
ATOM 4599 C C . ARG A 1 582 ? -0.232 -7.963 5.527 1.00 89.62 582 ARG A C 1
ATOM 4601 O O . ARG A 1 582 ? -0.088 -7.145 4.628 1.00 89.62 582 ARG A O 1
ATOM 4608 N N . ASP A 1 583 ? -0.467 -9.254 5.302 1.00 87.69 583 ASP A N 1
ATOM 4609 C CA . ASP A 1 583 ? -0.536 -9.858 3.969 1.00 87.69 583 ASP A CA 1
ATOM 4610 C C . ASP A 1 583 ? -1.997 -9.888 3.446 1.00 87.69 583 ASP A C 1
ATOM 4612 O O . ASP A 1 583 ? -2.285 -10.605 2.491 1.00 87.69 583 ASP A O 1
ATOM 4616 N N . LEU A 1 584 ? -2.911 -9.126 4.074 1.00 89.69 584 LEU A N 1
ATOM 4617 C CA . LEU A 1 584 ? -4.342 -9.014 3.745 1.00 89.69 584 LEU A CA 1
ATOM 4618 C C . LEU A 1 584 ? -5.148 -10.312 3.965 1.00 89.69 584 LEU A C 1
ATOM 4620 O O . LEU A 1 584 ? -6.151 -10.568 3.295 1.00 89.69 584 LEU A O 1
ATOM 4624 N N . ASN A 1 585 ? -4.754 -11.132 4.946 1.00 89.50 585 ASN A N 1
ATOM 4625 C CA . ASN A 1 585 ? -5.545 -12.286 5.380 1.00 89.50 585 ASN A CA 1
ATOM 4626 C C . ASN A 1 585 ? -6.559 -11.879 6.454 1.00 89.50 585 ASN A C 1
ATOM 4628 O O . ASN A 1 585 ? -6.184 -11.356 7.505 1.00 89.50 585 ASN A O 1
ATOM 4632 N N . TYR A 1 586 ? -7.834 -12.184 6.211 1.00 90.94 586 TYR A N 1
ATOM 4633 C CA . TYR A 1 586 ? -8.940 -11.930 7.136 1.00 90.94 586 TYR A CA 1
ATOM 4634 C C . TYR A 1 586 ? -9.134 -13.099 8.097 1.00 90.94 586 TYR A C 1
ATOM 4636 O O . TYR A 1 586 ? -9.069 -14.253 7.679 1.00 90.94 586 TYR A O 1
ATOM 4644 N N . SER A 1 587 ? -9.406 -12.804 9.366 1.00 93.38 587 SER A N 1
ATOM 4645 C CA . SER A 1 587 ? -9.776 -13.800 10.372 1.00 93.38 587 SER A CA 1
ATOM 4646 C C . SER A 1 587 ? -11.179 -14.366 10.145 1.00 93.38 587 SER A C 1
ATOM 4648 O O . SER A 1 587 ? -12.035 -13.724 9.526 1.00 93.38 587 SER A O 1
ATOM 4650 N N . GLU A 1 588 ? -11.477 -15.501 10.777 1.00 92.69 588 GLU A N 1
ATOM 4651 C CA . GLU A 1 588 ? -12.862 -15.820 11.128 1.00 92.69 588 GLU A CA 1
ATOM 4652 C C . GLU A 1 588 ? -13.427 -14.744 12.072 1.00 92.69 588 GLU A C 1
ATOM 4654 O O . GLU A 1 588 ? -12.686 -14.066 12.791 1.00 92.69 588 GLU A O 1
ATOM 4659 N N . ILE A 1 589 ? -14.744 -14.545 12.051 1.00 92.75 589 ILE A N 1
ATOM 4660 C CA . ILE A 1 589 ? -15.400 -13.536 12.887 1.00 92.75 589 ILE A CA 1
ATOM 4661 C C . ILE A 1 589 ? -15.514 -14.077 14.315 1.00 92.75 589 ILE A C 1
ATOM 4663 O O . ILE A 1 589 ? -16.206 -15.067 14.543 1.00 92.75 589 ILE A O 1
ATOM 4667 N N . ALA A 1 590 ? -14.910 -13.394 15.288 1.00 92.69 590 ALA A N 1
ATOM 4668 C CA . ALA A 1 590 ? -15.182 -13.666 16.696 1.00 92.69 590 ALA A CA 1
ATOM 4669 C C . ALA A 1 590 ? -16.453 -12.939 17.124 1.00 92.69 590 ALA A C 1
ATOM 4671 O O . ALA A 1 590 ? -16.614 -11.749 16.846 1.00 92.69 590 ALA A O 1
ATOM 4672 N N . SER A 1 591 ? -17.339 -13.643 17.827 1.00 92.69 591 SER A N 1
ATOM 4673 C CA . SER A 1 591 ? -18.590 -13.080 18.324 1.00 92.69 591 SER A CA 1
ATOM 4674 C C . SER A 1 591 ? -18.806 -13.341 19.808 1.00 92.69 591 SER A C 1
ATOM 4676 O O . SER A 1 591 ? -18.478 -14.417 20.298 1.00 92.69 591 SER A O 1
ATOM 4678 N N . LEU A 1 592 ? -19.415 -12.381 20.502 1.00 92.50 592 LEU A N 1
ATOM 4679 C CA . LEU A 1 592 ? -19.823 -12.512 21.899 1.00 92.50 592 LEU A CA 1
ATOM 4680 C C . LEU A 1 592 ? -21.254 -12.009 22.073 1.00 92.50 592 LEU A C 1
ATOM 4682 O O . LEU A 1 592 ? -21.555 -10.859 21.735 1.00 92.50 592 LEU A O 1
ATOM 4686 N N . GLU A 1 593 ? -22.125 -12.855 22.624 1.00 91.81 593 GLU A N 1
ATOM 4687 C CA . GLU A 1 593 ? -23.471 -12.444 23.008 1.00 91.81 593 GLU A CA 1
ATOM 4688 C C . GLU A 1 593 ? -23.471 -11.742 24.363 1.00 91.81 593 GLU A C 1
ATOM 4690 O O . GLU A 1 593 ? -22.818 -12.144 25.328 1.00 91.81 593 GLU A O 1
ATOM 4695 N N . LEU A 1 594 ? -24.260 -10.682 24.441 1.00 89.12 594 LEU A N 1
ATOM 4696 C CA . LEU A 1 594 ? -24.313 -9.768 25.565 1.00 89.12 594 LEU A CA 1
ATOM 4697 C C . LEU A 1 594 ? -25.766 -9.601 25.957 1.00 89.12 594 LEU A C 1
ATOM 4699 O O . LEU A 1 594 ? -26.609 -9.271 25.120 1.00 89.12 594 LEU A O 1
ATOM 4703 N N . ILE A 1 595 ? -26.055 -9.783 27.239 1.00 87.94 595 ILE A N 1
ATOM 4704 C CA . ILE A 1 595 ? -27.385 -9.509 27.769 1.00 87.94 595 ILE A CA 1
ATOM 4705 C C . ILE A 1 595 ? -27.273 -8.447 28.837 1.00 87.94 595 ILE A C 1
ATOM 4707 O O . ILE A 1 595 ? -26.708 -8.673 29.911 1.00 87.94 595 ILE A O 1
ATOM 4711 N N . LEU A 1 596 ? -27.843 -7.285 28.527 1.00 86.50 596 LEU A N 1
ATOM 4712 C CA . LEU A 1 596 ? -27.995 -6.200 29.476 1.00 86.50 596 LEU A CA 1
ATOM 4713 C C . LEU A 1 596 ? -29.365 -6.346 30.147 1.00 86.50 596 LEU A C 1
ATOM 4715 O O . LEU A 1 596 ? -30.385 -6.069 29.511 1.00 86.50 596 LEU A O 1
ATOM 4719 N N . PRO A 1 597 ? -29.435 -6.795 31.416 1.00 81.00 597 PRO A N 1
ATOM 4720 C CA . PRO A 1 597 ? -30.711 -6.877 32.099 1.00 81.00 597 PRO A CA 1
ATOM 4721 C C . PRO A 1 597 ? -31.236 -5.472 32.433 1.00 81.00 597 PRO A C 1
ATOM 4723 O O . PRO A 1 597 ? -30.452 -4.560 32.731 1.00 81.00 597 PRO A O 1
ATOM 4726 N N . PRO A 1 598 ? -32.566 -5.289 32.444 1.00 77.69 598 PRO A N 1
ATOM 4727 C CA . PRO A 1 598 ? -33.179 -4.059 32.923 1.00 77.69 598 PRO A CA 1
ATOM 4728 C C . PRO A 1 598 ? -32.833 -3.821 34.397 1.00 77.69 598 PRO A C 1
ATOM 4730 O O . PRO A 1 598 ? -32.674 -4.760 35.181 1.00 77.69 598 PRO A O 1
ATOM 4733 N N . VAL A 1 599 ? -32.740 -2.552 34.798 1.00 77.50 599 VAL A N 1
ATOM 4734 C CA . VAL A 1 599 ? -32.539 -2.205 36.214 1.00 77.50 599 VAL A CA 1
ATOM 4735 C C . VAL A 1 599 ? -33.745 -2.647 37.034 1.00 77.50 599 VAL A C 1
ATOM 4737 O O . VAL A 1 599 ? -34.854 -2.664 36.520 1.00 77.50 599 VAL A O 1
ATOM 4740 N N . TRP A 1 600 ? -33.560 -3.022 38.304 1.00 68.44 600 TRP A N 1
ATOM 4741 C CA . TRP A 1 600 ? -34.633 -3.579 39.145 1.00 68.44 600 TRP A CA 1
ATOM 4742 C C . TRP A 1 600 ? -35.907 -2.714 39.154 1.00 68.44 600 TRP A C 1
ATOM 4744 O O . TRP A 1 600 ? -37.015 -3.236 39.107 1.00 68.44 600 TRP A O 1
ATOM 4754 N N . HIS A 1 601 ? -35.767 -1.387 39.107 1.00 65.38 601 HIS A N 1
ATOM 4755 C CA . HIS A 1 601 ? -36.890 -0.451 39.031 1.00 65.38 601 HIS A CA 1
ATOM 4756 C C . HIS A 1 601 ? -37.482 -0.295 37.619 1.00 65.38 601 HIS A C 1
ATOM 4758 O O . HIS A 1 601 ? -38.428 0.462 37.455 1.00 65.38 601 HIS A O 1
ATOM 4764 N N . GLN A 1 602 ? -36.940 -0.937 36.587 1.00 64.12 602 GLN A N 1
ATOM 4765 C CA . GLN A 1 602 ? -37.495 -1.048 35.228 1.00 64.12 602 GLN A CA 1
ATOM 4766 C C . GLN A 1 602 ? -38.253 -2.374 35.029 1.00 64.12 602 GLN A C 1
ATOM 4768 O O . GLN A 1 602 ? -38.988 -2.523 34.058 1.00 64.12 602 GLN A O 1
ATOM 4773 N N . ILE A 1 603 ? -38.119 -3.322 35.961 1.00 74.19 603 ILE A N 1
ATOM 4774 C CA . ILE A 1 603 ? -38.804 -4.614 35.926 1.00 74.19 603 ILE A CA 1
ATOM 4775 C C . ILE A 1 603 ? -40.244 -4.449 36.438 1.00 74.19 603 ILE A C 1
ATOM 4777 O O . ILE A 1 603 ? -40.477 -4.074 37.589 1.00 74.19 603 ILE A O 1
ATOM 4781 N N . VAL A 1 604 ? -41.226 -4.755 35.582 1.00 75.00 604 VAL A N 1
ATOM 4782 C CA . VAL A 1 604 ? -42.658 -4.493 35.832 1.00 75.00 604 VAL A CA 1
ATOM 4783 C C . VAL A 1 604 ? -43.182 -5.206 37.082 1.00 75.00 604 VAL A C 1
ATOM 4785 O O . VAL A 1 604 ? -43.881 -4.589 37.881 1.00 75.00 604 VAL A O 1
ATOM 4788 N N . TRP A 1 605 ? -42.818 -6.471 37.308 1.00 72.00 605 TRP A N 1
ATOM 4789 C CA . TRP A 1 605 ? -43.302 -7.214 38.478 1.00 72.00 605 TRP A CA 1
ATOM 4790 C C . TRP A 1 605 ? -42.693 -6.712 39.796 1.00 72.00 605 TRP A C 1
ATOM 4792 O O . TRP A 1 605 ? -43.378 -6.740 40.812 1.00 72.00 605 TRP A O 1
ATOM 4802 N N . ILE A 1 606 ? -41.462 -6.175 39.792 1.00 77.12 606 ILE A N 1
ATOM 4803 C CA . ILE A 1 606 ? -40.852 -5.543 40.977 1.00 77.12 606 ILE A CA 1
ATOM 4804 C C . ILE A 1 606 ? -41.577 -4.240 41.307 1.00 77.12 606 ILE A C 1
ATOM 4806 O O . ILE A 1 606 ? -41.885 -3.996 42.471 1.00 77.12 606 ILE A O 1
ATOM 4810 N N . ARG A 1 607 ? -41.923 -3.428 40.296 1.00 77.62 607 ARG A N 1
ATOM 4811 C CA . ARG A 1 607 ? -42.824 -2.279 40.495 1.00 77.62 607 ARG A CA 1
ATOM 4812 C C . ARG A 1 607 ? -44.175 -2.725 41.042 1.00 77.62 607 ARG A C 1
ATOM 4814 O O . ARG A 1 607 ? -44.698 -2.063 41.927 1.00 77.62 607 ARG A O 1
ATOM 4821 N N . GLY A 1 608 ? -44.701 -3.852 40.563 1.00 81.38 608 GLY A N 1
ATOM 4822 C CA . GLY A 1 608 ? -45.914 -4.476 41.088 1.00 81.38 608 GLY A CA 1
ATOM 4823 C C . GLY A 1 608 ? -45.794 -4.836 42.570 1.00 81.38 608 GLY A C 1
ATOM 4824 O O . GLY A 1 608 ? -46.637 -4.430 43.359 1.00 81.38 608 GLY A O 1
ATOM 4825 N N . ILE A 1 609 ? -44.719 -5.514 42.980 1.00 83.00 609 ILE A N 1
ATOM 4826 C CA . ILE A 1 609 ? -44.471 -5.867 44.387 1.00 83.00 609 ILE A CA 1
ATOM 4827 C C . ILE A 1 609 ? -44.260 -4.621 45.245 1.00 83.00 609 ILE A C 1
ATOM 4829 O O . ILE A 1 609 ? -44.846 -4.533 46.314 1.00 83.00 609 ILE A O 1
ATOM 4833 N N . LEU A 1 610 ? -43.472 -3.641 44.799 1.00 81.19 610 LEU A N 1
ATOM 4834 C CA . LEU A 1 610 ? -43.273 -2.387 45.534 1.00 81.19 610 LEU A CA 1
ATOM 4835 C C . LEU A 1 610 ? -44.561 -1.568 45.630 1.00 81.19 610 LEU A C 1
ATOM 4837 O O . LEU A 1 610 ? -44.796 -0.944 46.658 1.00 81.19 610 LEU A O 1
ATOM 4841 N N . ALA A 1 611 ? -45.415 -1.605 44.607 1.00 81.69 611 ALA A N 1
ATOM 4842 C CA . ALA A 1 611 ? -46.744 -1.013 44.658 1.00 81.69 611 ALA A CA 1
ATOM 4843 C C . ALA A 1 611 ? -47.656 -1.768 45.632 1.00 81.69 611 ALA A C 1
ATOM 4845 O O . ALA A 1 611 ? -48.385 -1.126 46.374 1.00 81.69 611 ALA A O 1
ATOM 4846 N N . VAL A 1 612 ? -47.585 -3.102 45.696 1.00 84.31 612 VAL A N 1
ATOM 4847 C CA . VAL A 1 612 ? -48.327 -3.910 46.679 1.00 84.31 612 VAL A CA 1
ATOM 4848 C C . VAL A 1 612 ? -47.812 -3.662 48.095 1.00 84.31 612 VAL A C 1
ATOM 4850 O O . VAL A 1 612 ? -48.616 -3.436 48.985 1.00 84.31 612 VAL A O 1
ATOM 4853 N N . ILE A 1 613 ? -46.497 -3.626 48.317 1.00 84.81 613 ILE A N 1
ATOM 4854 C CA . ILE A 1 613 ? -45.887 -3.262 49.603 1.00 84.81 613 ILE A CA 1
ATOM 4855 C C . ILE A 1 613 ? -46.283 -1.834 49.969 1.00 84.81 613 ILE A C 1
ATOM 4857 O O . ILE A 1 613 ? -46.691 -1.598 51.096 1.00 84.81 613 ILE A O 1
ATOM 4861 N N . GLY A 1 614 ? -46.236 -0.897 49.022 1.00 83.69 614 GLY A N 1
ATOM 4862 C CA . GLY A 1 614 ? -46.699 0.476 49.199 1.00 83.69 614 GLY A CA 1
ATOM 4863 C C . GLY A 1 614 ? -48.187 0.551 49.537 1.00 83.69 614 GLY A C 1
ATOM 4864 O O . GLY A 1 614 ? -48.555 1.291 50.436 1.00 83.69 614 GLY A O 1
ATOM 4865 N N . LEU A 1 615 ? -49.036 -0.257 48.899 1.00 84.88 615 LEU A N 1
ATOM 4866 C CA . LEU A 1 615 ? -50.464 -0.376 49.205 1.00 84.88 615 LEU A CA 1
ATOM 4867 C C . LEU A 1 615 ? -50.706 -1.033 50.562 1.00 84.88 615 LEU A C 1
ATOM 4869 O O . LEU A 1 615 ? -51.600 -0.602 51.271 1.00 84.88 615 LEU A O 1
ATOM 4873 N N . VAL A 1 616 ? -49.906 -2.023 50.960 1.00 84.38 616 VAL A N 1
ATOM 4874 C CA . VAL A 1 616 ? -49.958 -2.643 52.290 1.00 84.38 616 VAL A CA 1
ATOM 4875 C C . VAL A 1 616 ? -49.466 -1.666 53.348 1.00 84.38 616 VAL A C 1
ATOM 4877 O O . VAL A 1 616 ? -50.078 -1.586 54.400 1.00 84.38 616 VAL A O 1
ATOM 4880 N N . PHE A 1 617 ? -48.431 -0.870 53.078 1.00 83.12 617 PHE A N 1
ATOM 4881 C CA . PHE A 1 617 ? -47.980 0.206 53.959 1.00 83.12 617 PHE A CA 1
ATOM 4882 C C . PHE A 1 617 ? -48.984 1.350 54.011 1.00 83.12 617 PHE A C 1
ATOM 4884 O O . PHE A 1 617 ? -49.191 1.880 55.085 1.00 83.12 617 PHE A O 1
ATOM 4891 N N . LEU A 1 618 ? -49.647 1.713 52.913 1.00 83.31 618 LEU A N 1
ATOM 4892 C CA . LEU A 1 618 ? -50.721 2.710 52.893 1.00 83.31 618 LEU A CA 1
ATOM 4893 C C . LEU A 1 618 ? -51.994 2.181 53.548 1.00 83.31 618 LEU A C 1
ATOM 4895 O O . LEU A 1 618 ? -52.698 2.948 54.189 1.00 83.31 618 LEU A O 1
ATOM 4899 N N . ALA A 1 619 ? -52.280 0.886 53.444 1.00 79.94 619 ALA A N 1
ATOM 4900 C CA . ALA A 1 619 ? -53.380 0.234 54.139 1.00 79.94 619 ALA A CA 1
ATOM 4901 C C . ALA A 1 619 ? -53.056 0.043 55.621 1.00 79.94 619 ALA A C 1
ATOM 4903 O O . ALA A 1 619 ? -53.936 0.232 56.443 1.00 79.94 619 ALA A O 1
ATOM 4904 N N . ALA A 1 620 ? -51.811 -0.261 55.990 1.00 79.81 620 ALA A N 1
ATOM 4905 C CA . ALA A 1 620 ? -51.349 -0.364 57.371 1.00 79.81 620 ALA A CA 1
ATOM 4906 C C . ALA A 1 620 ? -51.209 1.018 58.009 1.00 79.81 620 ALA A C 1
ATOM 4908 O O . ALA A 1 620 ? -51.615 1.193 59.143 1.00 79.81 620 ALA A O 1
ATOM 4909 N N . PHE A 1 621 ? -50.710 2.020 57.289 1.00 79.69 621 PHE A N 1
ATOM 4910 C CA . PHE A 1 621 ? -50.686 3.420 57.705 1.00 79.69 621 PHE A CA 1
ATOM 4911 C C . PHE A 1 621 ? -52.101 3.982 57.742 1.00 79.69 621 PHE A C 1
ATOM 4913 O O . PHE A 1 621 ? -52.455 4.656 58.694 1.00 79.69 621 PHE A O 1
ATOM 4920 N N . GLY A 1 622 ? -52.949 3.648 56.774 1.00 78.06 622 GLY A N 1
ATOM 4921 C CA . GLY A 1 622 ? -54.379 3.941 56.770 1.00 78.06 622 GLY A CA 1
ATOM 4922 C C . GLY A 1 622 ? -55.096 3.272 57.937 1.00 78.06 622 GLY A C 1
ATOM 4923 O O . GLY A 1 622 ? -55.895 3.912 58.594 1.00 78.06 622 GLY A O 1
ATOM 4924 N N . PHE A 1 623 ? -54.754 2.031 58.276 1.00 76.50 623 PHE A N 1
ATOM 4925 C CA . PHE A 1 623 ? -55.301 1.291 59.411 1.00 76.50 623 PHE A CA 1
ATOM 4926 C C . PHE A 1 623 ? -54.762 1.811 60.742 1.00 76.50 623 PHE A C 1
ATOM 4928 O O . PHE A 1 623 ? -55.527 1.952 61.682 1.00 76.50 623 PHE A O 1
ATOM 4935 N N . VAL A 1 624 ? -53.477 2.154 60.835 1.00 75.88 624 VAL A N 1
ATOM 4936 C CA . VAL A 1 624 ? -52.852 2.754 62.018 1.00 75.88 624 VAL A CA 1
ATOM 4937 C C . VAL A 1 624 ? -53.389 4.158 62.218 1.00 75.88 624 VAL A C 1
ATOM 4939 O O . VAL A 1 624 ? -53.784 4.463 63.325 1.00 75.88 624 VAL A O 1
ATOM 4942 N N . THR A 1 625 ? -53.495 4.993 61.186 1.00 71.19 625 THR A N 1
ATOM 4943 C CA . THR A 1 625 ? -54.095 6.333 61.281 1.00 71.19 625 THR A CA 1
ATOM 4944 C C . THR A 1 625 ? -55.599 6.266 61.493 1.00 71.19 625 THR A C 1
ATOM 4946 O O . THR A 1 625 ? -56.109 7.057 62.272 1.00 71.19 625 THR A O 1
ATOM 4949 N N . TRP A 1 626 ? -56.321 5.308 60.912 1.00 66.06 626 TRP A N 1
ATOM 4950 C CA . TRP A 1 626 ? -57.728 5.040 61.226 1.00 66.06 626 TRP A CA 1
ATOM 4951 C C . TRP A 1 626 ? -57.887 4.589 62.677 1.00 66.06 626 TRP A C 1
ATOM 4953 O O . TRP A 1 626 ? -58.734 5.115 63.385 1.00 66.06 626 TRP A O 1
ATOM 4963 N N . ARG A 1 627 ? -57.019 3.706 63.177 1.00 64.12 627 ARG A N 1
ATOM 4964 C CA . ARG A 1 627 ? -57.022 3.263 64.574 1.00 64.12 627 ARG A CA 1
ATOM 4965 C C . ARG A 1 627 ? -56.576 4.379 65.519 1.00 64.12 627 ARG A C 1
ATOM 4967 O O . ARG A 1 627 ? -57.157 4.525 66.580 1.00 64.12 627 ARG A O 1
ATOM 4974 N N . TRP A 1 628 ? -55.626 5.220 65.124 1.00 56.03 628 TRP A N 1
ATOM 4975 C CA . TRP A 1 628 ? -55.118 6.363 65.889 1.00 56.03 628 TRP A CA 1
ATOM 4976 C C . TRP A 1 628 ? -56.103 7.536 65.876 1.00 56.03 628 TRP A C 1
ATOM 4978 O O . TRP A 1 628 ? -56.241 8.223 66.879 1.00 56.03 628 TRP A O 1
ATOM 4988 N N . THR A 1 629 ? -56.860 7.739 64.795 1.00 59.12 629 THR A N 1
ATOM 4989 C CA . THR A 1 629 ? -57.959 8.717 64.724 1.00 59.12 629 THR A CA 1
ATOM 4990 C C . THR A 1 629 ? -59.220 8.208 65.414 1.00 59.12 629 THR A C 1
ATOM 4992 O O . THR A 1 629 ? -59.859 8.986 66.113 1.00 59.12 629 THR A O 1
ATOM 4995 N N . ALA A 1 630 ? -59.555 6.920 65.312 1.00 59.31 630 ALA A N 1
ATOM 4996 C CA . ALA A 1 630 ? -60.618 6.294 66.098 1.00 59.31 630 ALA A CA 1
ATOM 4997 C C . ALA A 1 630 ? -60.300 6.351 67.601 1.00 59.31 630 ALA A C 1
ATOM 4999 O O . ALA A 1 630 ? -61.160 6.724 68.395 1.00 59.31 630 ALA A O 1
ATOM 5000 N N . HIS A 1 631 ? -59.047 6.095 67.987 1.00 55.75 631 HIS A N 1
ATOM 5001 C CA . HIS A 1 631 ? -58.605 6.209 69.375 1.00 55.75 631 HIS A CA 1
ATOM 5002 C C . HIS A 1 631 ? -58.511 7.673 69.833 1.00 55.75 631 HIS A C 1
ATOM 5004 O O . HIS A 1 631 ? -58.954 7.991 70.928 1.00 55.75 631 HIS A O 1
ATOM 5010 N N . ARG A 1 632 ? -58.068 8.612 68.982 1.00 53.19 632 ARG A N 1
ATOM 5011 C CA . ARG A 1 632 ? -58.128 10.059 69.280 1.00 53.19 632 ARG A CA 1
ATOM 5012 C C . ARG A 1 632 ? -59.558 10.567 69.448 1.00 53.19 632 ARG A C 1
ATOM 5014 O O . ARG A 1 632 ? -59.783 11.408 70.309 1.00 53.19 632 ARG A O 1
ATOM 5021 N N . ARG A 1 633 ? -60.526 10.060 68.677 1.00 51.78 633 ARG A N 1
ATOM 5022 C CA . ARG A 1 633 ? -61.952 10.387 68.859 1.00 51.78 633 ARG A CA 1
ATOM 5023 C C . ARG A 1 633 ? -62.482 9.888 70.204 1.00 51.78 633 ARG A C 1
ATOM 5025 O O . ARG A 1 633 ? -63.286 10.584 70.810 1.00 51.78 633 ARG A O 1
ATOM 5032 N N . GLN A 1 634 ? -61.999 8.744 70.691 1.00 51.25 634 GLN A N 1
ATOM 5033 C CA . GLN A 1 634 ? -62.313 8.258 72.037 1.00 51.25 634 GLN A CA 1
ATOM 5034 C C . GLN A 1 634 ? -61.635 9.123 73.114 1.00 51.25 634 GLN A C 1
ATOM 5036 O O . GLN A 1 634 ? -62.307 9.611 74.013 1.00 51.25 634 GLN A O 1
ATOM 5041 N N . VAL A 1 635 ? -60.337 9.411 72.986 1.00 54.69 635 VAL A N 1
ATOM 5042 C CA . VAL A 1 635 ? -59.557 10.170 73.985 1.00 54.69 635 VAL A CA 1
ATOM 5043 C C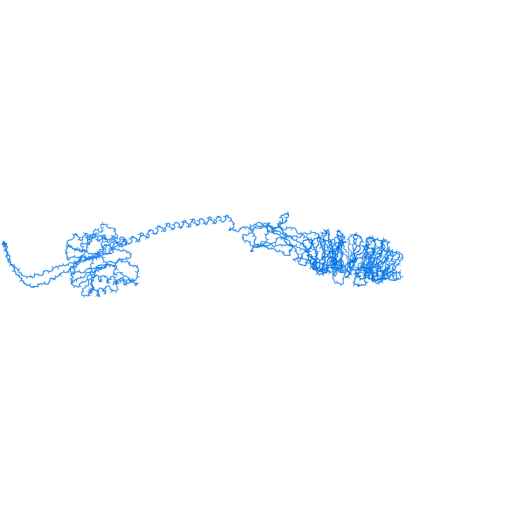 . VAL A 1 635 ? -60.002 11.638 74.114 1.00 54.69 635 VAL A C 1
ATOM 5045 O O . VAL A 1 635 ? -60.080 12.154 75.225 1.00 54.69 635 VAL A O 1
ATOM 5048 N N . LEU A 1 636 ? -60.368 12.310 73.017 1.00 53.41 636 LEU A N 1
ATOM 5049 C CA . LEU A 1 636 ? -60.885 13.690 73.055 1.00 53.41 636 LEU A CA 1
ATOM 5050 C C . LEU A 1 636 ? -62.298 13.791 73.653 1.00 53.41 636 LEU A C 1
ATOM 5052 O O . LEU A 1 636 ? -62.645 14.829 74.213 1.00 53.41 636 LEU A O 1
ATOM 5056 N N . ALA A 1 637 ? -63.108 12.732 73.555 1.00 55.56 637 ALA A N 1
ATOM 5057 C CA . ALA A 1 637 ? -64.402 12.669 74.230 1.00 55.56 637 ALA A CA 1
ATOM 5058 C C . ALA A 1 637 ? -64.229 12.531 75.753 1.00 55.56 637 ALA A C 1
ATOM 5060 O O . ALA A 1 637 ? -64.907 13.231 76.499 1.00 55.56 637 ALA A O 1
ATOM 5061 N N . TYR A 1 638 ? -63.259 11.727 76.210 1.00 59.06 638 TYR A N 1
ATOM 5062 C CA . TYR A 1 638 ? -62.920 11.614 77.635 1.00 59.06 638 TYR A CA 1
ATOM 5063 C C . TYR A 1 638 ? -62.391 12.926 78.232 1.00 59.06 638 TYR A C 1
ATOM 5065 O O . TYR A 1 638 ? -62.764 13.283 79.344 1.00 59.06 638 TYR A O 1
ATOM 5073 N N . GLN A 1 639 ? -61.575 13.685 77.494 1.00 52.84 639 GLN A N 1
ATOM 5074 C CA . GLN A 1 639 ? -61.052 14.966 77.988 1.00 52.84 639 GLN A CA 1
ATOM 5075 C C . GLN A 1 639 ? -62.121 16.067 78.088 1.00 52.84 639 GLN A C 1
ATOM 5077 O O . GLN A 1 639 ? -62.041 16.901 78.983 1.00 52.84 639 GLN A O 1
ATOM 5082 N N . ARG A 1 640 ? -63.138 16.068 77.213 1.00 54.00 640 ARG A N 1
ATOM 5083 C CA . ARG A 1 640 ? -64.267 17.012 77.314 1.00 54.00 640 ARG A CA 1
ATOM 5084 C C . ARG A 1 640 ? -65.198 16.689 78.483 1.00 54.00 640 ARG A C 1
ATOM 5086 O O . ARG A 1 640 ? -65.643 17.613 79.148 1.00 54.00 640 ARG A O 1
ATOM 5093 N N . LEU A 1 641 ? -65.434 15.404 78.753 1.00 60.19 641 LEU A N 1
ATOM 5094 C CA . LEU A 1 641 ? -66.206 14.948 79.913 1.00 60.19 641 LEU A CA 1
ATOM 5095 C C . LEU A 1 641 ? -65.505 15.275 81.241 1.00 60.19 641 LEU A C 1
ATOM 5097 O O . LEU A 1 641 ? -66.145 15.812 82.131 1.00 60.19 641 LEU A O 1
ATOM 5101 N N . ALA A 1 642 ? -64.191 15.057 81.350 1.00 59.44 642 ALA A N 1
ATOM 5102 C CA . ALA A 1 642 ? -63.450 15.332 82.587 1.00 59.44 642 ALA A CA 1
ATOM 5103 C C . ALA A 1 642 ? -63.372 16.831 82.948 1.00 59.44 642 ALA A C 1
ATOM 5105 O O . ALA A 1 642 ? -63.400 17.187 84.123 1.00 59.44 642 ALA A O 1
ATOM 5106 N N . VAL A 1 643 ? -63.281 17.724 81.953 1.00 63.16 643 VAL A N 1
ATOM 5107 C CA . VAL A 1 643 ? -63.308 19.182 82.194 1.00 63.16 643 VAL A CA 1
ATOM 5108 C C . VAL A 1 643 ? -64.712 19.649 82.582 1.00 63.16 643 VAL A C 1
ATOM 5110 O O . VAL A 1 643 ? -64.846 20.510 83.445 1.00 63.16 643 VAL A O 1
ATOM 5113 N N . GLN A 1 644 ? -65.752 19.061 81.984 1.00 68.81 644 GLN A N 1
ATOM 5114 C CA . GLN A 1 644 ? -67.137 19.362 82.337 1.00 68.81 644 GLN A CA 1
ATOM 5115 C C . GLN A 1 644 ? -67.480 18.877 83.757 1.00 68.81 644 GLN A C 1
ATOM 5117 O O . GLN A 1 644 ? -68.047 19.644 84.520 1.00 68.81 644 GLN A O 1
ATOM 5122 N N . GLU A 1 645 ? -67.033 17.681 84.162 1.00 69.50 645 GLU A N 1
ATOM 5123 C CA . GLU A 1 645 ? -67.210 17.178 85.537 1.00 69.50 645 GLU A CA 1
ATOM 5124 C C . GLU A 1 645 ? -66.512 18.046 86.599 1.00 69.50 645 GLU A C 1
ATOM 5126 O O . GLU A 1 645 ? -67.042 18.221 87.694 1.00 69.50 645 GLU A O 1
ATOM 5131 N N . LEU A 1 646 ? -65.330 18.604 86.305 1.00 69.62 646 LEU A N 1
ATOM 5132 C CA . LEU A 1 646 ? -64.646 19.517 87.231 1.00 69.62 646 LEU A CA 1
ATOM 5133 C C . LEU A 1 646 ? -65.367 20.865 87.360 1.00 69.62 646 LEU A C 1
ATOM 5135 O O . LEU A 1 646 ? -65.421 21.413 88.461 1.00 69.62 646 LEU A O 1
ATOM 5139 N N . GLN A 1 647 ? -65.931 21.381 86.264 1.00 74.00 647 GLN A N 1
ATOM 5140 C CA . GLN A 1 647 ? -66.715 22.615 86.285 1.00 74.00 647 GLN A CA 1
ATOM 5141 C C . GLN A 1 647 ? -68.048 22.421 87.025 1.00 74.00 647 GLN A C 1
ATOM 5143 O O . GLN A 1 647 ? -68.388 23.240 87.872 1.00 74.00 647 GLN A O 1
ATOM 5148 N N . ASP A 1 648 ? -68.751 21.311 86.780 1.00 78.38 648 ASP A N 1
ATOM 5149 C CA . ASP A 1 648 ? -70.002 20.980 87.473 1.00 78.38 648 ASP A CA 1
ATOM 5150 C C . ASP A 1 648 ? -69.772 20.812 88.990 1.00 78.38 648 ASP A C 1
ATOM 5152 O O . ASP A 1 648 ? -70.571 21.291 89.796 1.00 78.38 648 ASP A O 1
ATOM 5156 N N . ALA A 1 649 ? -68.652 20.202 89.404 1.00 75.00 649 ALA A N 1
ATOM 5157 C CA . ALA A 1 649 ? -68.274 20.101 90.816 1.00 75.00 649 ALA A CA 1
ATOM 5158 C C . ALA A 1 649 ? -68.029 21.474 91.463 1.00 75.00 649 ALA A C 1
ATOM 5160 O O . ALA A 1 649 ? -68.437 21.703 92.602 1.00 75.00 649 ALA A O 1
ATOM 5161 N N . HIS A 1 650 ? -67.361 22.380 90.743 1.00 81.00 650 HIS A N 1
ATOM 5162 C CA . HIS A 1 650 ? -67.074 23.731 91.226 1.00 81.00 650 HIS A CA 1
ATOM 5163 C C . HIS A 1 650 ? -68.361 24.534 91.408 1.00 81.00 650 HIS A C 1
ATOM 5165 O O . HIS A 1 650 ? -68.573 25.126 92.467 1.00 81.00 650 HIS A O 1
ATOM 5171 N N . ASP A 1 651 ? -69.250 24.492 90.416 1.00 80.75 651 ASP A N 1
ATOM 5172 C CA . ASP A 1 651 ? -70.528 25.198 90.469 1.00 80.75 651 ASP A CA 1
ATOM 5173 C C . ASP A 1 651 ? -71.428 24.654 91.600 1.00 80.75 651 ASP A C 1
ATOM 5175 O O . ASP A 1 651 ? -72.102 25.437 92.273 1.00 80.75 651 ASP A O 1
ATOM 5179 N N . MET A 1 652 ? -71.403 23.340 91.878 1.00 79.88 652 MET A N 1
ATOM 5180 C CA . MET A 1 652 ? -72.132 22.738 93.009 1.00 79.88 652 MET A CA 1
ATOM 5181 C C . MET A 1 652 ? -71.629 23.225 94.372 1.00 79.88 652 MET A C 1
ATOM 5183 O O . MET A 1 652 ? -72.442 23.580 95.224 1.00 79.88 652 MET A O 1
ATOM 5187 N N . GLN A 1 653 ? -70.311 23.252 94.587 1.00 81.94 653 GLN A N 1
ATOM 5188 C CA . GLN A 1 653 ? -69.732 23.717 95.850 1.00 81.94 653 GLN A CA 1
ATOM 5189 C C . GLN A 1 653 ? -69.959 25.219 96.041 1.00 81.94 653 GLN A C 1
ATOM 5191 O O . GLN A 1 653 ? -70.450 25.645 97.083 1.00 81.94 653 GLN A O 1
ATOM 5196 N N . MET A 1 654 ? -69.646 26.039 95.034 1.00 80.56 654 MET A N 1
ATOM 5197 C CA . MET A 1 654 ? -69.808 27.492 95.145 1.00 80.56 654 MET A CA 1
ATOM 5198 C C . MET A 1 654 ? -71.281 27.906 95.270 1.00 80.56 654 MET A C 1
ATOM 5200 O O . MET A 1 654 ? -71.570 28.950 95.851 1.00 80.56 654 MET A O 1
ATOM 5204 N N . GLY A 1 655 ? -72.214 27.092 94.762 1.00 80.44 655 GLY A N 1
ATOM 5205 C CA . GLY A 1 655 ? -73.654 27.283 94.936 1.00 80.44 655 GLY A CA 1
ATOM 5206 C C . GLY A 1 655 ? -74.169 27.041 96.360 1.00 80.44 655 GLY A C 1
ATOM 5207 O O . GLY A 1 655 ? -75.249 27.533 96.683 1.00 80.44 655 GLY A O 1
ATOM 5208 N N . LEU A 1 656 ? -73.412 26.323 97.198 1.00 81.38 656 LEU A N 1
ATOM 5209 C CA . LEU A 1 656 ? -73.730 26.084 98.608 1.00 81.38 656 LEU A CA 1
ATOM 5210 C C . LEU A 1 656 ? -73.501 27.329 99.475 1.00 81.38 656 LEU A C 1
ATOM 5212 O O . LEU A 1 656 ? -74.250 27.574 100.413 1.00 81.38 656 LEU A O 1
ATOM 5216 N N . MET A 1 657 ? -72.464 28.112 99.160 1.00 85.00 657 MET A N 1
ATOM 5217 C CA . MET A 1 657 ? -71.985 29.179 100.041 1.00 85.00 657 MET A CA 1
ATOM 5218 C C . MET A 1 657 ? -73.018 30.307 100.179 1.00 85.00 657 MET A C 1
ATOM 5220 O O . MET A 1 657 ? -73.510 30.825 99.163 1.00 85.00 657 MET A O 1
ATOM 5224 N N . PRO A 1 658 ? -73.303 30.779 101.405 1.00 81.56 658 PRO A N 1
ATOM 5225 C CA . PRO A 1 658 ? -74.206 31.901 101.599 1.00 81.56 658 PRO A CA 1
ATOM 5226 C C . PRO A 1 658 ? -73.579 33.190 101.052 1.00 81.56 658 PRO A C 1
ATOM 5228 O O . PRO A 1 658 ? -72.410 33.493 101.279 1.00 81.56 658 PRO A O 1
ATOM 5231 N N . LYS A 1 659 ? -74.372 33.995 100.335 1.00 74.31 659 LYS A N 1
ATOM 5232 C CA . LYS A 1 659 ? -73.900 35.277 99.772 1.00 74.31 659 LYS A CA 1
ATOM 5233 C C . LYS A 1 659 ? -73.853 36.411 100.795 1.00 74.31 659 LYS A C 1
ATOM 5235 O O . LYS A 1 659 ? -73.090 37.352 100.616 1.00 74.31 659 LYS A O 1
ATOM 5240 N N . THR A 1 660 ? -74.691 36.349 101.826 1.00 77.06 660 THR A N 1
ATOM 5241 C CA . THR A 1 660 ? -74.813 37.371 102.874 1.00 77.06 660 THR A CA 1
ATOM 5242 C C . THR A 1 660 ? -75.193 36.700 104.185 1.00 77.06 660 THR A C 1
ATOM 5244 O O . THR A 1 660 ? -76.107 35.873 104.193 1.00 77.06 660 THR A O 1
ATOM 5247 N N . ALA A 1 661 ? -74.538 37.068 105.285 1.00 77.62 661 ALA A N 1
ATOM 5248 C CA . ALA A 1 661 ? -74.927 36.599 106.609 1.00 77.62 661 ALA A CA 1
ATOM 5249 C C . ALA A 1 661 ? -76.292 37.189 107.031 1.00 77.62 661 ALA A C 1
ATOM 5251 O O . ALA A 1 661 ? -76.599 38.330 106.668 1.00 77.62 661 ALA A O 1
ATOM 5252 N N . PRO A 1 662 ? -77.117 36.450 107.798 1.00 78.88 662 PRO A N 1
ATOM 5253 C CA . PRO A 1 662 ? -78.310 37.004 108.433 1.00 78.88 662 PRO A CA 1
ATOM 5254 C C . PRO A 1 662 ? -77.944 38.207 109.322 1.00 78.88 662 PRO A C 1
ATOM 5256 O O . PRO A 1 662 ? -76.958 38.127 110.058 1.00 78.88 662 PRO A O 1
ATOM 5259 N N . PRO A 1 663 ? -78.700 39.321 109.280 1.00 75.06 663 PRO A N 1
ATOM 5260 C CA . PRO A 1 663 ? -78.384 40.491 110.088 1.00 75.06 663 PRO A CA 1
ATOM 5261 C C . PRO A 1 663 ? -78.623 40.188 111.568 1.00 75.06 663 PRO A C 1
ATOM 5263 O O . PRO A 1 663 ? -79.733 39.831 111.957 1.00 75.06 663 PRO A O 1
ATOM 5266 N N . ILE A 1 664 ? -77.595 40.381 112.392 1.00 78.88 664 ILE A N 1
ATOM 5267 C CA . ILE A 1 664 ? -77.704 40.356 113.850 1.00 78.88 664 ILE A CA 1
ATOM 5268 C C . ILE A 1 664 ? -77.242 41.697 114.390 1.00 78.88 664 ILE A C 1
ATOM 5270 O O . ILE A 1 664 ? -76.195 42.218 114.010 1.00 78.88 664 ILE A O 1
ATOM 5274 N N . GLU A 1 665 ? -78.047 42.272 115.280 1.00 75.94 665 GLU A N 1
ATOM 5275 C CA . GLU A 1 665 ? -77.743 43.554 115.901 1.00 75.94 665 GLU A CA 1
ATOM 5276 C C . GLU A 1 665 ? -76.376 43.479 116.601 1.00 75.94 665 GLU A C 1
ATOM 5278 O O . GLU A 1 665 ? -76.139 42.581 117.411 1.00 75.94 665 GLU A O 1
ATOM 5283 N N . GLY A 1 666 ? -75.472 44.412 116.282 1.00 76.12 666 GLY A N 1
ATOM 5284 C CA . GLY A 1 666 ? -74.133 44.538 116.873 1.00 76.12 666 GLY A CA 1
ATOM 5285 C C . GLY A 1 666 ? -73.148 43.398 116.583 1.00 76.12 666 GLY A C 1
ATOM 5286 O O . GLY A 1 666 ? -72.165 43.259 117.305 1.00 76.12 666 GLY A O 1
ATOM 5287 N N . VAL A 1 667 ? -73.390 42.566 115.565 1.00 83.44 667 VAL A N 1
ATOM 5288 C CA . VAL A 1 667 ? -72.400 41.591 115.080 1.00 83.44 667 VAL A CA 1
ATOM 5289 C C . VAL A 1 667 ? -72.292 41.705 113.568 1.00 83.44 667 VAL A C 1
ATOM 5291 O O . VAL A 1 667 ? -73.253 41.466 112.841 1.00 83.44 667 VAL A O 1
ATOM 5294 N N . GLU A 1 668 ? -71.108 42.054 113.088 1.00 88.25 668 GLU A N 1
ATOM 5295 C CA . GLU A 1 668 ? -70.817 42.140 111.662 1.00 88.25 668 GLU A CA 1
ATOM 5296 C C . GLU A 1 668 ? -70.109 40.864 111.211 1.00 88.25 668 GLU A C 1
ATOM 5298 O O . GLU A 1 668 ? -69.003 40.577 111.665 1.00 88.25 668 GLU A O 1
ATOM 5303 N N . VAL A 1 669 ? -70.739 40.092 110.323 1.00 88.50 669 VAL A N 1
ATOM 5304 C CA . VAL A 1 669 ? -70.221 38.796 109.866 1.00 88.50 669 VAL A CA 1
ATOM 5305 C C . VAL A 1 669 ? -70.012 38.809 108.361 1.00 88.50 669 VAL A C 1
ATOM 5307 O O . VAL A 1 669 ? -70.908 39.180 107.604 1.00 88.50 669 VAL A O 1
ATOM 5310 N N . ALA A 1 670 ? -68.848 38.341 107.927 1.00 89.88 670 ALA A N 1
ATOM 5311 C CA . ALA A 1 670 ? -68.559 38.095 106.525 1.00 89.88 670 ALA A CA 1
ATOM 5312 C C . ALA A 1 670 ? -67.745 36.817 106.363 1.00 89.88 670 ALA A C 1
ATOM 5314 O O . ALA A 1 670 ? -67.038 36.383 107.269 1.00 89.88 670 ALA A O 1
ATOM 5315 N N . GLY A 1 671 ? -67.838 36.205 105.193 1.00 88.38 671 GLY A N 1
ATOM 5316 C CA . GLY A 1 671 ? -67.174 34.949 104.914 1.00 88.38 671 GLY A CA 1
ATOM 5317 C C . GLY A 1 671 ? -66.976 34.781 103.430 1.00 88.38 671 GLY A C 1
ATOM 5318 O O . GLY A 1 671 ? -67.726 35.321 102.614 1.00 88.38 671 GLY A O 1
ATOM 5319 N N . ARG A 1 672 ? -65.904 34.086 103.080 1.00 89.31 672 ARG A N 1
ATOM 5320 C CA . ARG A 1 672 ? -65.524 33.860 101.697 1.00 89.31 672 ARG A CA 1
ATOM 5321 C C . ARG A 1 672 ? -64.782 32.545 101.598 1.00 89.31 672 ARG A C 1
ATOM 5323 O O . ARG A 1 672 ? -63.844 32.293 102.347 1.00 89.31 672 ARG A O 1
ATOM 5330 N N . CYS A 1 673 ? -65.197 31.753 100.623 1.00 87.75 673 CYS A N 1
ATOM 5331 C CA . CYS A 1 673 ? -64.486 30.581 100.154 1.00 87.75 673 CYS A CA 1
ATOM 5332 C C . CYS A 1 673 ? -63.928 30.910 98.771 1.00 87.75 673 CYS A C 1
ATOM 5334 O O . CYS A 1 673 ? -64.632 31.452 97.911 1.00 87.75 673 CYS A O 1
ATOM 5336 N N . LEU A 1 674 ? -62.650 30.625 98.568 1.00 85.06 674 LEU A N 1
ATOM 5337 C CA . LEU A 1 674 ? -62.005 30.699 97.273 1.00 85.06 674 LEU A CA 1
ATOM 5338 C C . LEU A 1 674 ? -61.509 29.304 96.906 1.00 85.06 674 LEU A C 1
ATOM 5340 O O . LEU A 1 674 ? -60.539 28.827 97.489 1.00 85.06 674 LEU A O 1
ATOM 5344 N N . SER A 1 675 ? -62.143 28.681 95.913 1.00 81.00 675 SER A N 1
ATOM 5345 C CA . SER A 1 675 ? -61.826 27.295 95.587 1.00 81.00 675 SER A CA 1
ATOM 5346 C C . SER A 1 675 ? -60.413 27.109 95.011 1.00 81.00 675 SER A C 1
ATOM 5348 O O . SER A 1 675 ? -59.845 27.999 94.354 1.00 81.00 675 SER A O 1
ATOM 5350 N N . ALA A 1 676 ? -59.880 25.906 95.188 1.00 76.00 676 ALA A N 1
ATOM 5351 C CA . ALA A 1 676 ? -58.733 25.360 94.487 1.00 76.00 676 ALA A CA 1
ATOM 5352 C C . ALA A 1 676 ? -59.014 25.177 92.987 1.00 76.00 676 ALA A C 1
ATOM 5354 O O . ALA A 1 676 ? -60.146 25.291 92.507 1.00 76.00 676 ALA A O 1
ATOM 5355 N N . ASN A 1 677 ? -57.971 24.819 92.232 1.00 70.62 677 ASN A N 1
ATOM 5356 C CA . ASN A 1 677 ? -58.117 24.431 90.822 1.00 70.62 677 ASN A CA 1
ATOM 5357 C C . ASN A 1 677 ? -58.839 23.084 90.644 1.00 70.62 677 ASN A C 1
ATOM 5359 O O . ASN A 1 677 ? -59.340 22.777 89.564 1.00 70.62 677 ASN A O 1
ATOM 5363 N N . THR A 1 678 ? -58.853 22.267 91.691 1.00 71.00 678 THR A N 1
ATOM 5364 C CA . THR A 1 678 ? -59.654 21.052 91.806 1.00 71.00 678 THR A CA 1
ATOM 5365 C C . THR A 1 678 ? -60.390 21.147 93.129 1.00 71.00 678 THR A C 1
ATOM 5367 O O . THR A 1 678 ? -59.727 21.047 94.155 1.00 71.00 678 THR A O 1
ATOM 5370 N N . VAL A 1 679 ? -61.709 21.339 93.086 1.00 73.81 679 VAL A N 1
ATOM 5371 C CA . VAL A 1 679 ? -62.622 21.385 94.247 1.00 73.81 679 VAL A CA 1
ATOM 5372 C C . VAL A 1 679 ? -62.196 20.384 95.319 1.00 73.81 679 VAL A C 1
ATOM 5374 O O . VAL A 1 679 ? -62.164 19.193 94.999 1.00 73.81 679 VAL A O 1
ATOM 5377 N N . SER A 1 680 ? -61.854 20.826 96.532 1.00 73.44 680 SER A N 1
ATOM 5378 C CA . SER A 1 680 ? -61.531 19.932 97.656 1.00 73.44 680 SER A CA 1
ATOM 5379 C C . SER A 1 680 ? -62.744 19.690 98.553 1.00 73.44 680 SER A C 1
ATOM 5381 O O . SER A 1 680 ? -62.960 18.549 98.952 1.00 73.44 680 SER A O 1
ATOM 5383 N N . GLY A 1 681 ? -63.643 20.669 98.684 1.00 80.12 681 GLY A N 1
ATOM 5384 C CA . GLY A 1 681 ? -64.937 20.497 99.356 1.00 80.12 681 GLY A CA 1
ATOM 5385 C C . GLY A 1 681 ? -65.101 21.330 100.623 1.00 80.12 681 GLY A C 1
ATOM 5386 O O . GLY A 1 681 ? -66.077 21.120 101.346 1.00 80.12 681 GLY A O 1
ATOM 5387 N N . ASP A 1 682 ? -64.203 22.278 100.882 1.00 89.44 682 ASP A N 1
ATOM 5388 C CA . ASP A 1 682 ? -64.335 23.182 102.019 1.00 89.44 682 ASP A CA 1
ATOM 5389 C C . ASP A 1 682 ? -65.565 24.062 101.868 1.00 89.44 682 ASP A C 1
ATOM 5391 O O . ASP A 1 682 ? -65.886 24.538 100.772 1.00 89.44 682 ASP A O 1
ATOM 5395 N N . PHE A 1 683 ? -66.236 24.335 102.980 1.00 90.19 683 PHE A N 1
ATOM 5396 C CA . PHE A 1 683 ? -67.345 25.273 102.984 1.00 90.19 683 PHE A CA 1
ATOM 5397 C C . PHE A 1 683 ? -67.473 26.034 104.289 1.00 90.19 683 PHE A C 1
ATOM 5399 O O . PHE A 1 683 ? -66.960 25.642 105.337 1.00 90.19 683 PHE A O 1
ATOM 5406 N N . PHE A 1 684 ? -68.189 27.148 104.206 1.00 91.88 684 PHE A N 1
ATOM 5407 C CA . PHE A 1 684 ? -68.662 27.874 105.367 1.00 91.88 684 PHE A CA 1
ATOM 5408 C C . PHE A 1 684 ? -70.147 28.152 105.219 1.00 91.88 684 PHE A C 1
ATOM 5410 O O . PHE A 1 684 ? -70.651 28.256 104.100 1.00 91.88 684 PHE A O 1
ATOM 5417 N N . ASP A 1 685 ? -70.824 28.304 106.350 1.00 91.19 685 ASP A N 1
ATOM 5418 C CA . ASP A 1 685 ? -72.237 28.641 106.354 1.00 91.19 685 ASP A CA 1
ATOM 5419 C C . ASP A 1 685 ? -72.670 29.415 107.610 1.00 91.19 685 ASP A C 1
ATOM 5421 O O . ASP A 1 685 ? -71.946 29.486 108.614 1.00 91.19 685 ASP A O 1
ATOM 5425 N N . TYR A 1 686 ? -73.858 30.017 107.532 1.00 89.12 686 TYR A N 1
ATOM 5426 C CA . TYR A 1 686 ? -74.503 30.776 108.593 1.00 89.12 686 TYR A CA 1
ATOM 5427 C C . TYR A 1 686 ? -75.865 30.182 108.935 1.00 89.12 686 TYR A C 1
ATOM 5429 O O . TYR A 1 686 ? -76.827 30.311 108.177 1.00 89.12 686 TYR A O 1
ATOM 5437 N N . LEU A 1 687 ? -75.989 29.623 110.136 1.00 85.88 687 LEU A N 1
ATOM 5438 C CA . LEU A 1 687 ? -77.263 29.093 110.616 1.00 85.88 687 LEU A CA 1
ATOM 5439 C C . LEU A 1 687 ? -77.881 30.096 111.583 1.00 85.88 687 LEU A C 1
ATOM 5441 O O . LEU A 1 687 ? -77.345 30.338 112.666 1.00 85.88 687 LEU A O 1
ATOM 5445 N N . ALA A 1 688 ? -79.009 30.686 111.200 1.00 78.25 688 ALA A N 1
ATOM 5446 C CA . ALA A 1 688 ? -79.781 31.526 112.105 1.00 78.25 688 ALA A CA 1
ATOM 5447 C C . ALA A 1 688 ? -80.477 30.653 113.161 1.00 78.25 688 ALA A C 1
ATOM 5449 O O . ALA A 1 688 ? -81.122 29.653 112.834 1.00 78.25 688 ALA A O 1
ATOM 5450 N N . GLY A 1 689 ? -80.360 31.027 114.435 1.00 71.88 689 GLY A N 1
ATOM 5451 C CA . GLY A 1 689 ? -81.166 30.428 115.495 1.00 71.88 689 GLY A CA 1
ATOM 5452 C C . GLY A 1 689 ? -82.632 30.850 115.375 1.00 71.88 689 GLY A C 1
ATOM 5453 O O . GLY A 1 689 ? -82.967 31.841 114.734 1.00 71.88 689 GLY A O 1
ATOM 5454 N N . LYS A 1 690 ? -83.542 30.129 116.042 1.00 71.12 690 LYS A N 1
ATOM 5455 C CA . LYS A 1 690 ? -84.965 30.535 116.119 1.00 71.12 690 LYS A CA 1
ATOM 5456 C C . LYS A 1 690 ? -85.194 31.801 116.950 1.00 71.12 690 LYS A C 1
ATOM 5458 O O . LYS A 1 690 ? -86.307 32.321 116.978 1.00 71.12 690 LYS A O 1
ATOM 5463 N N . ARG A 1 691 ? -84.174 32.259 117.676 1.00 67.81 691 ARG A N 1
ATOM 5464 C CA . ARG A 1 691 ? -84.168 33.518 118.422 1.00 67.81 691 ARG A CA 1
ATOM 5465 C C . ARG A 1 691 ? -83.441 34.559 117.575 1.00 67.81 691 ARG A C 1
ATOM 5467 O O . ARG A 1 691 ? -82.332 34.282 117.135 1.00 67.81 691 ARG A O 1
ATOM 5474 N N . ASP A 1 692 ? -84.004 35.760 117.441 1.00 62.84 692 ASP A N 1
ATOM 5475 C CA . ASP A 1 692 ? -83.473 36.849 116.589 1.00 62.84 692 ASP A CA 1
ATOM 5476 C C . ASP A 1 692 ? -82.029 37.306 116.924 1.00 62.84 692 ASP A C 1
ATOM 5478 O O . ASP A 1 692 ? -81.441 38.092 116.190 1.00 62.84 692 ASP A O 1
ATOM 5482 N N . ASN A 1 693 ? -81.429 36.801 118.010 1.00 76.44 693 ASN A N 1
ATOM 5483 C CA . ASN A 1 693 ? -80.122 37.212 118.535 1.00 76.44 693 ASN A CA 1
ATOM 5484 C C . ASN A 1 693 ? -79.102 36.054 118.605 1.00 76.44 693 ASN A C 1
ATOM 5486 O O . ASN A 1 693 ? -78.240 36.037 119.491 1.00 76.44 693 ASN A O 1
ATOM 5490 N N . GLU A 1 694 ? -79.234 35.046 117.740 1.00 82.56 694 GLU A N 1
ATOM 5491 C CA . GLU A 1 694 ? -78.383 33.850 117.720 1.00 82.56 694 GLU A CA 1
ATOM 5492 C C . GLU A 1 694 ? -77.961 33.476 116.287 1.00 82.56 694 GLU A C 1
ATOM 5494 O O . GLU A 1 694 ? -78.811 33.293 115.416 1.00 82.56 694 GLU A O 1
ATOM 5499 N N . ILE A 1 695 ? -76.654 33.315 116.050 1.00 87.56 695 ILE A N 1
ATOM 5500 C CA . ILE A 1 695 ? -76.086 32.814 114.782 1.00 87.56 695 ILE A CA 1
ATOM 5501 C C . ILE A 1 695 ? -75.033 31.752 115.054 1.00 87.56 695 ILE A C 1
ATOM 5503 O O . ILE A 1 695 ? -74.172 31.944 115.910 1.00 87.56 695 ILE A O 1
ATOM 5507 N N . ALA A 1 696 ? -75.064 30.656 114.299 1.00 88.06 696 ALA A N 1
ATOM 5508 C CA . ALA A 1 696 ? -73.936 29.744 114.189 1.00 88.06 696 ALA A CA 1
ATOM 5509 C C . ALA A 1 696 ? -73.107 30.084 112.953 1.00 88.06 696 ALA A C 1
ATOM 5511 O O . ALA A 1 696 ? -73.624 30.124 111.838 1.00 88.06 696 ALA A O 1
ATOM 5512 N N . LEU A 1 697 ? -71.814 30.279 113.168 1.00 91.56 697 LEU A N 1
ATOM 5513 C CA . LEU A 1 697 ? -70.794 30.367 112.138 1.00 91.56 697 LEU A CA 1
ATOM 5514 C C . LEU A 1 697 ? -70.184 28.983 111.977 1.00 91.56 697 LEU A C 1
ATOM 5516 O O . LEU A 1 697 ? -69.652 28.419 112.939 1.00 91.56 697 LEU A O 1
ATOM 5520 N N . VAL A 1 698 ? -70.283 28.438 110.775 1.00 90.94 698 VAL A N 1
ATOM 5521 C CA . VAL A 1 698 ? -69.805 27.097 110.455 1.00 90.94 698 VAL A CA 1
ATOM 5522 C C . VAL A 1 698 ? -68.660 27.223 109.472 1.00 90.94 698 VAL A C 1
ATOM 5524 O O . VAL A 1 698 ? -68.760 27.965 108.499 1.00 90.94 698 VAL A O 1
ATOM 5527 N N . ILE A 1 699 ? -67.593 26.474 109.712 1.00 91.50 699 ILE A N 1
ATOM 5528 C CA . ILE A 1 699 ? -66.555 26.228 108.717 1.00 91.50 699 ILE A CA 1
ATOM 5529 C C . ILE A 1 699 ? -66.179 24.755 108.750 1.00 91.50 699 ILE A C 1
ATOM 5531 O O . ILE A 1 699 ? -66.108 24.159 109.829 1.00 91.50 699 ILE A O 1
ATOM 5535 N N . ALA A 1 700 ? -65.989 24.155 107.586 1.00 89.38 700 ALA A N 1
ATOM 5536 C CA . ALA A 1 700 ? -65.677 22.746 107.471 1.00 89.38 700 ALA A CA 1
ATOM 5537 C C . ALA A 1 700 ? -64.706 22.479 106.329 1.00 89.38 700 ALA A C 1
ATOM 5539 O O . ALA A 1 700 ? -64.817 23.091 105.268 1.00 89.38 700 ALA A O 1
ATOM 5540 N N . ASP A 1 701 ? -63.828 21.512 106.565 1.00 88.31 701 ASP A N 1
ATOM 5541 C CA . ASP A 1 701 ? -62.988 20.870 105.564 1.00 88.31 701 ASP A CA 1
ATOM 5542 C C . ASP A 1 701 ? -63.484 19.425 105.386 1.00 88.31 701 ASP A C 1
ATOM 5544 O O . ASP A 1 701 ? -63.768 18.684 106.343 1.00 88.31 701 ASP A O 1
ATOM 5548 N N . VAL A 1 702 ? -63.691 19.053 104.128 1.00 85.62 702 VAL A N 1
ATOM 5549 C CA . VAL A 1 702 ? -64.353 17.814 103.740 1.00 85.62 702 VAL A CA 1
ATOM 5550 C C . VAL A 1 702 ? -63.430 16.993 102.860 1.00 85.62 702 VAL A C 1
ATOM 5552 O O . VAL A 1 702 ? -63.036 17.395 101.774 1.00 85.62 702 VAL A O 1
ATOM 5555 N N . THR A 1 703 ? -63.193 15.745 103.258 1.00 81.31 703 THR A N 1
ATOM 5556 C CA . THR A 1 703 ? -62.392 14.827 102.439 1.00 81.31 703 THR A CA 1
ATOM 5557 C C . THR A 1 703 ? -63.027 14.539 101.071 1.00 81.31 703 THR A C 1
ATOM 5559 O O . THR A 1 703 ? -64.139 14.010 100.945 1.00 81.31 703 THR A O 1
ATOM 5562 N N . GLY A 1 704 ? -62.270 14.816 100.013 1.00 76.81 704 GLY A N 1
ATOM 5563 C CA . GLY A 1 704 ? -62.639 14.523 98.632 1.00 76.81 704 GLY A CA 1
ATOM 5564 C C . GLY A 1 704 ? -61.891 15.421 97.651 1.00 76.81 704 GLY A C 1
ATOM 5565 O O . GLY A 1 704 ? -61.195 16.341 98.049 1.00 76.81 704 GLY A O 1
ATOM 5566 N N . LYS A 1 705 ? -61.993 15.127 96.349 1.00 78.69 705 LYS A N 1
ATOM 5567 C CA . LYS A 1 705 ? -61.649 16.076 95.277 1.00 78.69 705 LYS A CA 1
ATOM 5568 C C . LYS A 1 705 ? -62.691 15.994 94.160 1.00 78.69 705 LYS A C 1
ATOM 5570 O O . LYS A 1 705 ? -63.327 14.947 93.995 1.00 78.69 705 LYS A O 1
ATOM 5575 N N . ALA A 1 706 ? -62.845 17.063 93.382 1.00 81.25 706 ALA A N 1
ATOM 5576 C CA . ALA A 1 706 ? -63.817 17.179 92.292 1.00 81.25 706 ALA A CA 1
ATOM 5577 C C . ALA A 1 706 ? -65.255 16.868 92.767 1.00 81.25 706 ALA A C 1
ATOM 5579 O O . ALA A 1 706 ? -65.644 17.252 93.868 1.00 81.25 706 ALA A O 1
ATOM 5580 N N . MET A 1 707 ? -66.044 16.146 91.963 1.00 81.81 707 MET A N 1
ATOM 5581 C CA . MET A 1 707 ? -67.447 15.823 92.264 1.00 81.81 707 MET A CA 1
ATOM 5582 C C . MET A 1 707 ? -67.649 15.144 93.627 1.00 81.81 707 MET A C 1
ATOM 5584 O O . MET A 1 707 ? -68.657 15.394 94.283 1.00 81.81 707 MET A O 1
ATOM 5588 N N . LYS A 1 708 ? -66.696 14.315 94.088 1.00 79.75 708 LYS A N 1
ATOM 5589 C CA . LYS A 1 708 ? -66.800 13.649 95.399 1.00 79.75 708 LYS A CA 1
ATOM 5590 C C . LYS A 1 708 ? -66.716 14.665 96.543 1.00 79.75 708 LYS A C 1
ATOM 5592 O O . LYS A 1 708 ? -67.536 14.595 97.447 1.00 79.75 708 LYS A O 1
ATOM 5597 N N . GLY A 1 709 ? -65.782 15.618 96.480 1.00 79.69 709 GLY A N 1
ATOM 5598 C CA . GLY A 1 709 ? -65.663 16.692 97.480 1.00 79.69 709 GLY A CA 1
ATOM 5599 C C . GLY A 1 709 ? -66.908 17.582 97.510 1.00 79.69 709 GLY A C 1
ATOM 5600 O O . GLY A 1 709 ? -67.528 17.743 98.559 1.00 79.69 709 GLY A O 1
ATOM 5601 N N . ALA A 1 710 ? -67.358 18.041 96.337 1.00 82.56 710 ALA A N 1
ATOM 5602 C CA . ALA A 1 710 ? -68.544 18.893 96.208 1.00 82.56 710 ALA A CA 1
ATOM 5603 C C . ALA A 1 710 ? -69.827 18.234 96.755 1.00 82.56 710 ALA A C 1
ATOM 5605 O O . ALA A 1 710 ? -70.577 18.855 97.507 1.00 82.56 710 ALA A O 1
ATOM 5606 N N . MET A 1 711 ? -70.078 16.959 96.425 1.00 81.44 711 MET A N 1
ATOM 5607 C CA . MET A 1 711 ? -71.247 16.227 96.934 1.00 81.44 711 MET A CA 1
ATOM 5608 C C . MET A 1 711 ? -71.197 16.020 98.451 1.00 81.44 711 MET A C 1
ATOM 5610 O O . MET A 1 711 ? -72.234 16.085 99.113 1.00 81.44 711 MET A O 1
ATOM 5614 N N . ASN A 1 712 ? -70.008 15.769 99.004 1.00 84.81 712 ASN A N 1
ATOM 5615 C CA . ASN A 1 712 ? -69.834 15.577 100.439 1.00 84.81 712 ASN A CA 1
ATOM 5616 C C . ASN A 1 712 ? -70.110 16.879 101.207 1.00 84.81 712 ASN A C 1
ATOM 5618 O O . ASN A 1 712 ? -70.793 16.832 102.230 1.00 84.81 712 ASN A O 1
ATOM 5622 N N . ALA A 1 713 ? -69.652 18.020 100.681 1.00 84.88 713 ALA A N 1
ATOM 5623 C CA . ALA A 1 713 ? -69.914 19.347 101.234 1.00 84.88 713 ALA A CA 1
ATOM 5624 C C . ALA A 1 713 ? -71.415 19.671 101.251 1.00 84.88 713 ALA A C 1
ATOM 5626 O O . ALA A 1 713 ? -71.983 19.911 102.315 1.00 84.88 713 ALA A O 1
ATOM 5627 N N . VAL A 1 714 ? -72.088 19.553 100.097 1.00 84.50 714 VAL A N 1
ATOM 5628 C CA . VAL A 1 714 ? -73.537 19.814 99.963 1.00 84.50 714 VAL A CA 1
ATOM 5629 C C . VAL A 1 714 ? -74.358 18.918 100.893 1.00 84.50 714 VAL A C 1
ATOM 5631 O O . VAL A 1 714 ? -75.352 19.349 101.477 1.00 84.50 714 VAL A O 1
ATOM 5634 N N . MET A 1 715 ? -73.957 17.656 101.055 1.00 82.81 715 MET A N 1
ATOM 5635 C CA . MET A 1 715 ? -74.658 16.732 101.940 1.00 82.81 715 MET A CA 1
ATOM 5636 C C . MET A 1 715 ? -74.420 17.041 103.422 1.00 82.81 715 MET A C 1
ATOM 5638 O O . MET A 1 715 ? -75.373 16.986 104.203 1.00 82.81 715 MET A O 1
ATOM 5642 N N . ALA A 1 716 ? -73.181 17.341 103.821 1.00 83.81 716 ALA A N 1
ATOM 5643 C CA . ALA A 1 716 ? -72.855 17.692 105.200 1.00 83.81 716 ALA A CA 1
ATOM 5644 C C . ALA A 1 716 ? -73.599 18.961 105.636 1.00 83.81 716 ALA A C 1
ATOM 5646 O O . ALA A 1 716 ? -74.232 18.955 106.693 1.00 83.81 716 ALA A O 1
ATOM 5647 N N . ASP A 1 717 ? -73.597 19.987 104.787 1.00 87.00 717 ASP A N 1
ATOM 5648 C CA . ASP A 1 717 ? -74.303 21.245 105.012 1.00 87.00 717 ASP A CA 1
ATOM 5649 C C . ASP A 1 717 ? -75.832 21.080 105.021 1.00 87.00 717 ASP A C 1
ATOM 5651 O O . ASP A 1 717 ? -76.504 21.485 105.968 1.00 87.00 717 ASP A O 1
ATOM 5655 N N . GLY A 1 718 ? -76.405 20.356 104.052 1.00 83.88 718 GLY A N 1
ATOM 5656 C CA . GLY A 1 718 ? -77.850 20.109 104.019 1.00 83.88 718 GLY A CA 1
ATOM 5657 C C . GLY A 1 718 ? -78.367 19.339 105.244 1.00 83.88 718 GLY A C 1
ATOM 5658 O O . GLY A 1 718 ? -79.455 19.618 105.757 1.00 83.88 718 GLY A O 1
ATOM 5659 N N . ILE A 1 719 ? -77.587 18.379 105.762 1.00 84.94 719 ILE A N 1
ATOM 5660 C CA . ILE A 1 719 ? -77.913 17.699 107.026 1.00 84.94 719 ILE A CA 1
ATOM 5661 C C . ILE A 1 719 ? -77.774 18.670 108.201 1.00 84.94 719 ILE A C 1
ATOM 5663 O O . ILE A 1 719 ? -78.593 18.624 109.122 1.00 84.94 719 ILE A O 1
ATOM 5667 N N . LEU A 1 720 ? -76.751 19.522 108.189 1.00 86.75 720 LEU A N 1
ATOM 5668 C CA . LEU A 1 720 ? -76.515 20.504 109.238 1.00 86.75 720 LEU A CA 1
ATOM 5669 C C . LEU A 1 720 ? -77.689 21.490 109.354 1.00 86.75 720 LEU A C 1
ATOM 5671 O O . LEU A 1 720 ? -78.226 21.628 110.455 1.00 86.75 720 LEU A O 1
ATOM 5675 N N . HIS A 1 721 ? -78.170 22.048 108.237 1.00 84.50 721 HIS A N 1
ATOM 5676 C CA . HIS A 1 721 ? -79.396 22.862 108.163 1.00 84.50 721 HIS A CA 1
ATOM 5677 C C . HIS A 1 721 ? -80.600 22.138 108.762 1.00 84.50 721 HIS A C 1
ATOM 5679 O O . HIS A 1 721 ? -81.229 22.625 109.703 1.00 84.50 721 HIS A O 1
ATOM 5685 N N . ALA A 1 722 ? -80.869 20.915 108.292 1.00 84.81 722 ALA A N 1
ATOM 5686 C CA . ALA A 1 722 ? -81.998 20.123 108.774 1.00 84.81 722 ALA A CA 1
ATOM 5687 C C . ALA A 1 722 ? -81.921 19.840 110.286 1.00 84.81 722 ALA A C 1
ATOM 5689 O O . ALA A 1 722 ? -82.946 19.723 110.959 1.00 84.81 722 ALA A O 1
ATOM 5690 N N . LYS A 1 723 ? -80.711 19.708 110.849 1.00 85.19 723 LYS A N 1
ATOM 5691 C CA . LYS A 1 723 ? -80.516 19.482 112.290 1.00 85.19 723 LYS A CA 1
ATOM 5692 C C . LYS A 1 723 ? -80.527 20.753 113.120 1.00 85.19 723 LYS A C 1
ATOM 5694 O O . LYS A 1 723 ? -80.930 20.656 114.282 1.00 85.19 723 LYS A O 1
ATOM 5699 N N . ALA A 1 724 ? -80.160 21.895 112.552 1.00 83.75 724 ALA A N 1
ATOM 5700 C CA . ALA A 1 724 ? -80.292 23.200 113.186 1.00 83.75 724 ALA A CA 1
ATOM 5701 C C . ALA A 1 724 ? -81.760 23.626 113.325 1.00 83.75 724 ALA A C 1
ATOM 5703 O O . ALA A 1 724 ? -82.165 24.030 114.414 1.00 83.75 724 ALA A O 1
ATOM 5704 N N . GLU A 1 725 ? -82.596 23.416 112.301 1.00 81.00 725 GLU A N 1
ATOM 5705 C CA . GLU A 1 725 ? -84.032 23.749 112.354 1.00 81.00 725 GLU A CA 1
ATOM 5706 C C . GLU A 1 725 ? -84.813 22.981 113.442 1.00 81.00 725 GLU A C 1
ATOM 5708 O O . GLU A 1 725 ? -85.817 23.466 113.978 1.00 81.00 725 GLU A O 1
ATOM 5713 N N . GLU A 1 726 ? -84.356 21.780 113.807 1.00 81.44 726 GLU A N 1
ATOM 5714 C CA . GLU A 1 726 ? -84.946 20.972 114.883 1.00 81.44 726 GLU A CA 1
ATOM 5715 C C . GLU A 1 726 ? -84.676 21.539 116.290 1.00 81.44 726 GLU A C 1
ATOM 5717 O O . GLU A 1 726 ? -85.284 21.072 117.255 1.00 81.44 726 GLU A O 1
ATOM 5722 N N . MET A 1 727 ? -83.752 22.492 116.445 1.00 80.81 727 MET A N 1
ATOM 5723 C CA . MET A 1 727 ? -83.321 22.995 117.752 1.00 80.81 727 MET A CA 1
ATOM 5724 C C . MET A 1 727 ? -84.024 24.307 118.122 1.00 80.81 727 MET A C 1
ATOM 5726 O O . MET A 1 727 ? -84.282 25.160 117.277 1.00 80.81 727 MET A O 1
ATOM 5730 N N . GLU A 1 728 ? -84.365 24.469 119.405 1.00 76.94 728 GLU A N 1
ATOM 5731 C CA . GLU A 1 728 ? -84.845 25.754 119.949 1.00 76.94 728 GLU A CA 1
ATOM 5732 C C . GLU A 1 728 ? -83.698 26.709 120.306 1.00 76.94 728 GLU A C 1
ATOM 5734 O O . GLU A 1 728 ? -83.894 27.922 120.312 1.00 76.94 728 GLU A O 1
ATOM 5739 N N . GLN A 1 729 ? -82.521 26.158 120.606 1.00 79.62 729 GLN A N 1
ATOM 5740 C CA . GLN A 1 729 ? -81.279 26.875 120.882 1.00 79.62 729 GLN A CA 1
ATOM 5741 C C . GLN A 1 729 ? -80.131 26.097 120.235 1.00 79.62 729 GLN A C 1
ATOM 5743 O O . GLN A 1 729 ? -80.078 24.867 120.355 1.00 79.62 729 GLN A O 1
ATOM 5748 N N . LEU A 1 730 ? -79.233 26.790 119.538 1.00 83.25 730 LEU A N 1
ATOM 5749 C CA . LEU A 1 730 ? -78.137 26.162 118.809 1.00 83.25 730 LEU A CA 1
ATOM 5750 C C . LEU A 1 730 ? -77.018 25.791 119.792 1.00 83.25 730 LEU A C 1
ATOM 5752 O O . LEU A 1 730 ? -76.335 26.644 120.349 1.00 83.25 730 LEU A O 1
ATOM 5756 N N . SER A 1 731 ? -76.817 24.488 119.998 1.00 87.06 731 SER A N 1
ATOM 5757 C CA . SER A 1 731 ? -75.644 23.954 120.702 1.00 87.06 731 SER A CA 1
ATOM 5758 C C . SER A 1 731 ? -74.658 23.396 119.671 1.00 87.06 731 SER A C 1
ATOM 5760 O O . SER A 1 731 ? -74.997 22.424 118.980 1.00 87.06 731 SER A O 1
ATOM 5762 N N . PRO A 1 732 ? -73.440 23.965 119.558 1.00 88.06 732 PRO A N 1
ATOM 5763 C CA . PRO A 1 732 ? -72.400 23.467 118.661 1.00 88.06 732 PRO A CA 1
ATOM 5764 C C . PRO A 1 732 ? -72.100 21.977 118.852 1.00 88.06 732 PRO A C 1
ATOM 5766 O O . PRO A 1 732 ? -72.060 21.218 117.881 1.00 88.06 732 PRO A O 1
ATOM 5769 N N . ALA A 1 733 ? -71.949 21.527 120.103 1.00 85.75 733 ALA A N 1
ATOM 5770 C CA . ALA A 1 733 ? -71.635 20.132 120.391 1.00 85.75 733 ALA A CA 1
ATOM 5771 C C . ALA A 1 733 ? -72.781 19.194 119.989 1.00 85.75 733 ALA A C 1
ATOM 5773 O O . ALA A 1 733 ? -72.546 18.131 119.402 1.00 85.75 733 ALA A O 1
ATOM 5774 N N . LEU A 1 734 ? -74.032 19.582 120.261 1.00 86.44 734 LEU A N 1
ATOM 5775 C CA . LEU A 1 734 ? -75.197 18.774 119.906 1.00 86.44 734 LEU A CA 1
ATOM 5776 C C . LEU A 1 734 ? -75.413 18.710 118.387 1.00 86.44 734 LEU A C 1
ATOM 5778 O O . LEU A 1 734 ? -75.774 17.645 117.875 1.00 86.44 734 LEU A O 1
ATOM 5782 N N . LEU A 1 735 ? -75.164 19.808 117.664 1.00 86.62 735 LEU A N 1
ATOM 5783 C CA . LEU A 1 735 ? -75.203 19.851 116.197 1.00 86.62 735 LEU A CA 1
ATOM 5784 C C . LEU A 1 735 ? -74.191 18.880 115.595 1.00 86.62 735 LEU A C 1
ATOM 5786 O O . LEU A 1 735 ? -74.576 18.013 114.808 1.00 86.62 735 LEU A O 1
ATOM 5790 N N . MET A 1 736 ? -72.936 18.940 116.048 1.00 89.19 736 MET A N 1
ATOM 5791 C CA . MET A 1 736 ? -71.887 18.012 115.617 1.00 89.19 736 MET A CA 1
ATOM 5792 C C . MET A 1 736 ? -72.242 16.554 115.931 1.00 89.19 736 MET A C 1
ATOM 5794 O O . MET A 1 736 ? -72.080 15.678 115.082 1.00 89.19 736 MET A O 1
ATOM 5798 N N . MET A 1 737 ? -72.796 16.269 117.115 1.00 85.81 737 MET A N 1
ATOM 5799 C CA . MET A 1 737 ? -73.235 14.914 117.475 1.00 85.81 737 MET A CA 1
ATOM 5800 C C . MET A 1 737 ? -74.352 14.395 116.560 1.00 85.81 737 MET A C 1
ATOM 5802 O O . MET A 1 737 ? -74.304 13.240 116.119 1.00 85.81 737 MET A O 1
ATOM 5806 N N . LYS A 1 738 ? -75.370 15.220 116.279 1.00 85.50 738 LYS A N 1
ATOM 5807 C CA . LYS A 1 738 ? -76.473 14.844 115.384 1.00 85.50 738 LYS A CA 1
ATOM 5808 C C . LYS A 1 738 ? -75.973 14.633 113.952 1.00 85.50 738 LYS A C 1
ATOM 5810 O O . LYS A 1 738 ? -76.328 13.618 113.353 1.00 85.50 738 LYS A O 1
ATOM 5815 N N . LEU A 1 739 ? -75.123 15.526 113.444 1.00 87.38 739 LEU A N 1
ATOM 5816 C CA . LEU A 1 739 ? -74.520 15.422 112.113 1.00 87.38 739 LEU A CA 1
ATOM 5817 C C . LEU A 1 739 ? -73.663 14.152 111.984 1.00 87.38 739 LEU A C 1
ATOM 5819 O O . LEU A 1 739 ? -73.879 13.353 111.073 1.00 87.38 739 LEU A O 1
ATOM 5823 N N . ASN A 1 740 ? -72.771 13.893 112.946 1.00 87.19 740 ASN A N 1
ATOM 5824 C CA . ASN A 1 740 ? -71.890 12.720 112.950 1.00 87.19 740 ASN A CA 1
ATOM 5825 C C . ASN A 1 740 ? -72.659 11.390 112.861 1.00 87.19 740 ASN A C 1
ATOM 5827 O O . ASN A 1 740 ? -72.263 10.476 112.137 1.00 87.19 740 ASN A O 1
ATOM 5831 N N . ASN A 1 741 ? -73.778 11.270 113.582 1.00 83.62 741 ASN A N 1
ATOM 5832 C CA . ASN A 1 741 ? -74.588 10.050 113.563 1.00 83.62 741 ASN A CA 1
ATOM 5833 C C . ASN A 1 741 ? -75.247 9.807 112.195 1.00 83.62 741 ASN A C 1
ATOM 5835 O O . ASN A 1 741 ? -75.360 8.655 111.765 1.00 83.62 741 ASN A O 1
ATOM 5839 N N . VAL A 1 742 ? -75.658 10.870 111.497 1.00 82.69 742 VAL A N 1
ATOM 5840 C CA . VAL A 1 742 ? -76.226 10.756 110.146 1.00 82.69 742 VAL A CA 1
ATOM 5841 C C . VAL A 1 742 ? -75.130 10.423 109.134 1.00 82.69 742 VAL A C 1
ATOM 5843 O O . VAL A 1 742 ? -75.287 9.468 108.375 1.00 82.69 742 VAL A O 1
ATOM 5846 N N . LEU A 1 743 ? -73.995 11.128 109.172 1.00 83.25 743 LEU A N 1
ATOM 5847 C CA . LEU A 1 743 ? -72.873 10.878 108.261 1.00 83.25 743 LEU A CA 1
ATOM 5848 C C . LEU A 1 743 ? -72.340 9.445 108.404 1.00 83.25 743 LEU A C 1
ATOM 5850 O O . LEU A 1 743 ? -72.212 8.734 107.408 1.00 83.25 743 LEU A O 1
ATOM 5854 N N . LYS A 1 744 ? -72.137 8.952 109.636 1.00 81.19 744 LYS A N 1
ATOM 5855 C CA . LYS A 1 744 ? -71.608 7.594 109.848 1.00 81.19 744 LYS A CA 1
ATOM 5856 C C . LYS A 1 744 ? -72.535 6.484 109.353 1.00 81.19 744 LYS A C 1
ATOM 5858 O O . LYS A 1 744 ? -72.060 5.425 108.950 1.00 81.19 744 LYS A O 1
ATOM 5863 N N . THR A 1 745 ? -73.849 6.681 109.439 1.00 75.75 745 THR A N 1
ATOM 5864 C CA . THR A 1 745 ? -74.825 5.646 109.060 1.00 75.75 745 THR A CA 1
ATOM 5865 C C . THR A 1 745 ? -75.118 5.613 107.563 1.00 75.75 745 THR A C 1
ATOM 5867 O O . THR A 1 745 ? -75.668 4.620 107.085 1.00 75.75 745 THR A O 1
ATOM 5870 N N . ARG A 1 746 ? -74.773 6.673 106.822 1.00 71.62 746 ARG A N 1
ATOM 5871 C CA . ARG A 1 746 ? -75.133 6.825 105.406 1.00 71.62 746 ARG A CA 1
ATOM 5872 C C . ARG A 1 746 ? -73.948 6.847 104.439 1.00 71.62 746 ARG A C 1
ATOM 5874 O O . ARG A 1 746 ? -74.183 6.562 103.270 1.00 71.62 746 ARG A O 1
ATOM 5881 N N . MET A 1 747 ? -72.723 7.122 104.895 1.00 69.75 747 MET A N 1
ATOM 5882 C CA . MET A 1 747 ? -71.569 7.350 104.008 1.00 69.75 747 MET A CA 1
ATOM 5883 C C . MET A 1 747 ? -70.537 6.208 104.001 1.00 69.75 747 MET A C 1
ATOM 5885 O O . MET A 1 747 ? -70.466 5.401 104.931 1.00 69.75 747 MET A O 1
ATOM 5889 N N . GLU A 1 748 ? -69.739 6.143 102.926 1.00 61.62 748 GLU A N 1
ATOM 5890 C CA . GLU A 1 748 ? -68.615 5.205 102.755 1.00 61.62 748 GLU A CA 1
ATOM 5891 C C . GLU A 1 748 ? -67.549 5.366 103.857 1.00 61.62 748 GLU A C 1
ATOM 5893 O O . GLU A 1 748 ? -67.407 6.429 104.457 1.00 61.62 748 GLU A O 1
ATOM 5898 N N . GLN A 1 749 ? -66.760 4.313 104.113 1.00 58.66 749 GLN A N 1
ATOM 5899 C CA . GLN A 1 749 ? -65.815 4.247 105.242 1.00 58.66 749 GLN A CA 1
ATOM 5900 C C . GLN A 1 749 ? -64.661 5.271 105.210 1.00 58.66 749 GLN A C 1
ATOM 5902 O O . GLN A 1 749 ? -63.937 5.367 106.196 1.00 58.66 749 GLN A O 1
ATOM 5907 N N . GLU A 1 750 ? -64.506 6.037 104.130 1.00 61.81 750 GLU A N 1
ATOM 5908 C CA . GLU A 1 750 ? -63.379 6.955 103.906 1.00 61.81 750 GLU A CA 1
ATOM 5909 C C . GLU A 1 750 ? -63.771 8.446 103.923 1.00 61.81 750 GLU A C 1
ATOM 5911 O O . GLU A 1 750 ? -62.936 9.288 103.606 1.00 61.81 750 GLU A O 1
ATOM 5916 N N . MET A 1 751 ? -65.013 8.797 104.289 1.00 72.31 751 MET A N 1
ATOM 5917 C CA . MET A 1 751 ? -65.406 10.200 104.474 1.00 72.31 751 MET A CA 1
ATOM 5918 C C . MET A 1 751 ? -65.132 10.681 105.900 1.00 72.31 751 MET A C 1
ATOM 5920 O O . MET A 1 751 ? -65.787 10.242 106.848 1.00 72.31 751 MET A O 1
ATOM 5924 N N . ASN A 1 752 ? -64.258 11.675 106.007 1.00 78.19 752 ASN A N 1
ATOM 5925 C CA . ASN A 1 752 ? -64.062 12.494 107.194 1.00 78.19 752 ASN A CA 1
ATOM 5926 C C . ASN A 1 752 ? -64.441 13.948 106.888 1.00 78.19 752 ASN A C 1
ATOM 5928 O O . ASN A 1 752 ? -64.071 14.479 105.839 1.00 78.19 752 ASN A O 1
ATOM 5932 N N . VAL A 1 753 ? -65.178 14.571 107.806 1.00 84.88 753 VAL A N 1
ATOM 5933 C CA . VAL A 1 753 ? -65.445 16.014 107.793 1.00 84.88 753 VAL A CA 1
ATOM 5934 C C . VAL A 1 753 ? -64.859 16.594 109.067 1.00 84.88 753 VAL A C 1
ATOM 5936 O O . VAL A 1 753 ? -65.242 16.187 110.171 1.00 84.88 753 VAL A O 1
ATOM 5939 N N . THR A 1 754 ? -63.923 17.518 108.920 1.00 88.69 754 THR A N 1
ATOM 5940 C CA . THR A 1 754 ? -63.458 18.344 110.025 1.00 88.69 754 THR A CA 1
ATOM 5941 C C . THR A 1 754 ? -64.287 19.625 110.031 1.00 88.69 754 THR A C 1
ATOM 5943 O O . THR A 1 754 ? -64.660 20.139 108.983 1.00 88.69 754 THR A O 1
ATOM 5946 N N . MET A 1 755 ? -64.706 20.104 111.201 1.00 90.56 755 MET A N 1
ATOM 5947 C CA . MET A 1 755 ? -65.640 21.233 111.270 1.00 90.56 755 MET A CA 1
ATOM 5948 C C . MET A 1 755 ? -65.468 22.018 112.557 1.00 90.56 755 MET A C 1
ATOM 5950 O O . MET A 1 755 ? -65.239 21.438 113.620 1.00 90.56 755 MET A O 1
ATOM 5954 N N . VAL A 1 756 ? -65.670 23.326 112.476 1.00 90.88 756 VAL A N 1
ATOM 5955 C CA . VAL A 1 756 ? -65.840 24.205 113.624 1.00 90.88 756 VAL A CA 1
ATOM 5956 C C . VAL A 1 756 ? -67.210 24.862 113.553 1.00 90.88 756 VAL A C 1
ATOM 5958 O O . VAL A 1 756 ? -67.607 25.377 112.511 1.00 90.88 756 VAL A O 1
ATOM 5961 N N . ILE A 1 757 ? -67.925 24.848 114.678 1.00 91.25 757 ILE A N 1
ATOM 5962 C CA . ILE A 1 757 ? -69.190 25.566 114.842 1.00 91.25 757 ILE A CA 1
ATOM 5963 C C . ILE A 1 757 ? -69.020 26.547 116.000 1.00 91.25 757 ILE A C 1
ATOM 5965 O O . ILE A 1 757 ? -68.763 26.142 117.137 1.00 91.25 757 ILE A O 1
ATOM 5969 N N . ALA A 1 758 ? -69.175 27.832 115.699 1.00 90.00 758 ALA A N 1
ATOM 5970 C CA . ALA A 1 758 ? -69.120 28.944 116.638 1.00 90.00 758 ALA A CA 1
ATOM 5971 C C . ALA A 1 758 ? -70.495 29.615 116.714 1.00 90.00 758 ALA A C 1
ATOM 5973 O O . ALA A 1 758 ? -70.903 30.302 115.785 1.00 90.00 758 ALA A O 1
ATOM 5974 N N . VAL A 1 759 ? -71.221 29.418 117.812 1.00 89.19 759 VAL A N 1
ATOM 5975 C CA . VAL A 1 759 ? -72.525 30.048 118.047 1.00 89.19 759 VAL A CA 1
ATOM 5976 C C . VAL A 1 759 ? -72.337 31.328 118.847 1.00 89.19 759 VAL A C 1
ATOM 5978 O O . VAL A 1 759 ? -71.880 31.284 119.987 1.00 89.19 759 VAL A O 1
ATOM 5981 N N . ILE A 1 760 ? -72.710 32.463 118.262 1.00 87.31 760 ILE A N 1
ATOM 5982 C CA . ILE A 1 760 ? -72.745 33.762 118.932 1.00 87.31 760 ILE A CA 1
ATOM 5983 C C . ILE A 1 760 ? -74.177 34.016 119.400 1.00 87.31 760 ILE A C 1
ATOM 5985 O O . ILE A 1 760 ? -75.115 33.993 118.602 1.00 87.31 760 ILE A O 1
ATOM 5989 N N . HIS A 1 761 ? -74.338 34.276 120.695 1.00 85.44 761 HIS A N 1
ATOM 5990 C CA . HIS A 1 761 ? -75.621 34.533 121.338 1.00 85.44 761 HIS A CA 1
ATOM 5991 C C . HIS A 1 761 ? -75.592 35.856 122.108 1.00 85.44 761 HIS A C 1
ATOM 5993 O O . HIS A 1 761 ? -74.741 36.031 122.988 1.00 85.44 761 HIS A O 1
ATOM 5999 N N . ARG A 1 762 ? -76.526 36.772 121.813 1.00 78.56 762 ARG A N 1
ATOM 6000 C CA . ARG A 1 762 ? -76.677 38.045 122.543 1.00 78.56 762 ARG A CA 1
ATOM 6001 C C . ARG A 1 762 ? -77.896 38.031 123.463 1.00 78.56 762 ARG A C 1
ATOM 6003 O O . ARG A 1 762 ? -79.039 37.948 123.011 1.00 78.56 762 ARG A O 1
ATOM 6010 N N . ASN A 1 763 ? -77.644 38.198 124.757 1.00 72.88 763 ASN A N 1
ATOM 6011 C CA . ASN A 1 763 ? -78.662 38.312 125.796 1.00 72.88 763 ASN A CA 1
ATOM 6012 C C . ASN A 1 763 ? -78.845 39.772 126.228 1.00 72.88 763 ASN A C 1
ATOM 6014 O O . ASN A 1 763 ? -77.870 40.495 126.430 1.00 72.88 763 ASN A O 1
ATOM 6018 N N . ARG A 1 764 ? -80.095 40.210 126.429 1.00 65.06 764 ARG A N 1
ATOM 6019 C CA . ARG A 1 764 ? -80.379 41.485 127.111 1.00 65.06 764 ARG A CA 1
ATOM 6020 C C . ARG A 1 764 ? -80.243 41.299 128.619 1.00 65.06 764 ARG A C 1
ATOM 6022 O O . ARG A 1 764 ? -81.018 40.542 129.205 1.00 65.06 764 ARG A O 1
ATOM 6029 N N . CYS A 1 765 ? -79.328 42.027 129.255 1.00 53.09 765 CYS A N 1
ATOM 6030 C CA . CYS A 1 765 ? -79.240 42.072 130.712 1.00 53.09 765 CYS A CA 1
ATOM 6031 C C . CYS A 1 765 ? -80.203 43.127 131.275 1.00 53.09 765 CYS A C 1
ATOM 6033 O O . CYS A 1 765 ? -80.103 44.313 130.971 1.00 53.09 765 CYS A O 1
ATOM 6035 N N . VAL A 1 766 ? -81.140 42.699 132.126 1.00 44.22 766 VAL A N 1
ATOM 6036 C CA . VAL A 1 766 ? -81.958 43.593 132.959 1.00 44.22 766 VAL A CA 1
ATOM 6037 C C . VAL A 1 766 ? -81.373 43.566 134.368 1.00 44.22 766 VAL A C 1
ATOM 6039 O O . VAL A 1 766 ? -81.545 42.591 135.096 1.00 44.22 766 VAL A O 1
ATOM 6042 N N . ALA A 1 767 ? -80.674 44.628 134.766 1.00 36.94 767 ALA A N 1
ATOM 6043 C CA . ALA A 1 767 ? -80.244 44.796 136.149 1.00 36.94 767 ALA A CA 1
ATOM 6044 C C . ALA A 1 767 ? -81.452 45.177 137.019 1.00 36.94 767 ALA A C 1
ATOM 6046 O O . ALA A 1 767 ? -82.084 46.210 136.786 1.00 36.94 767 ALA A O 1
ATOM 6047 N N . ARG A 1 768 ? -81.771 44.394 138.058 1.00 34.19 768 ARG A N 1
ATOM 6048 C CA . ARG A 1 768 ? -82.559 44.931 139.176 1.00 34.19 768 ARG A CA 1
ATOM 6049 C C . ARG A 1 768 ? -82.156 44.346 140.529 1.00 34.19 768 ARG A C 1
ATOM 6051 O O . ARG A 1 768 ? -82.509 43.226 140.874 1.00 34.19 768 ARG A O 1
ATOM 6058 N N . ASN A 1 769 ? -81.397 45.195 141.221 1.00 36.06 769 ASN A N 1
ATOM 6059 C CA . ASN A 1 769 ? -81.227 45.420 142.654 1.00 36.06 769 ASN A CA 1
ATOM 6060 C C . ASN A 1 769 ? -81.930 44.477 143.641 1.00 36.06 769 ASN A C 1
ATOM 6062 O O . ASN A 1 769 ? -83.151 44.324 143.644 1.00 36.06 769 ASN A O 1
ATOM 6066 N N . GLU A 1 770 ? -81.110 43.989 144.571 1.00 31.89 770 GLU A N 1
ATOM 6067 C CA . GLU A 1 770 ? -81.483 43.480 145.886 1.00 31.89 770 GLU A CA 1
ATOM 6068 C C . GLU A 1 770 ? -82.325 44.489 146.695 1.00 31.89 770 GLU A C 1
ATOM 6070 O O . GLU A 1 770 ? -82.229 45.701 146.508 1.00 31.89 770 GLU A O 1
ATOM 6075 N N . ALA A 1 771 ? -83.065 43.942 147.667 1.00 30.72 771 ALA A N 1
ATOM 6076 C CA . ALA A 1 771 ? -83.889 44.595 148.692 1.00 30.72 771 ALA A CA 1
ATOM 6077 C C . ALA A 1 771 ? -85.344 44.924 148.301 1.00 30.72 771 ALA A C 1
ATOM 6079 O O . ALA A 1 771 ? -85.664 46.021 147.861 1.00 30.72 771 ALA A O 1
ATOM 6080 N N . ILE A 1 772 ? -86.243 43.966 148.561 1.00 35.78 772 ILE A N 1
ATOM 6081 C CA . ILE A 1 772 ? -87.371 44.088 149.509 1.00 35.78 772 ILE A CA 1
ATOM 6082 C C . ILE A 1 772 ? -87.908 42.668 149.761 1.00 35.78 772 ILE A C 1
ATOM 6084 O O . ILE A 1 772 ? -88.387 41.986 148.854 1.00 35.78 772 ILE A O 1
ATOM 6088 N N . SER A 1 773 ? -87.742 42.211 151.004 1.00 27.22 773 SER A N 1
ATOM 6089 C CA . SER A 1 773 ? -88.356 41.011 151.568 1.00 27.22 773 SER A CA 1
ATOM 6090 C C . SER A 1 773 ? -89.822 41.275 151.930 1.00 27.22 773 SER A C 1
ATOM 6092 O O . SER A 1 773 ? -90.271 42.415 151.961 1.00 27.22 773 SER A O 1
ATOM 6094 N N . GLU A 1 774 ? -90.542 40.198 152.251 1.00 27.91 774 GLU A N 1
ATOM 6095 C CA . GLU A 1 774 ? -91.621 40.196 153.249 1.00 27.91 774 GLU A CA 1
ATOM 6096 C C . GLU A 1 774 ? -92.656 41.329 153.189 1.00 27.91 774 GLU A C 1
ATOM 6098 O O . GLU A 1 774 ? -92.561 42.318 153.908 1.00 27.91 774 GLU A O 1
ATOM 6103 N N . ALA A 1 775 ? -93.761 41.084 152.486 1.00 31.31 775 ALA A N 1
ATOM 6104 C CA . ALA A 1 775 ? -95.083 41.334 153.055 1.00 31.31 775 ALA A CA 1
ATOM 6105 C C . ALA A 1 775 ? -96.198 40.749 152.176 1.00 31.31 775 ALA A C 1
ATOM 6107 O O . ALA A 1 775 ? -96.475 41.249 151.094 1.00 31.31 775 ALA A O 1
ATOM 6108 N N . ILE A 1 776 ? -96.905 39.771 152.761 1.00 31.31 776 ILE A N 1
ATOM 6109 C CA . ILE A 1 776 ? -98.379 39.680 152.756 1.00 31.31 776 ILE A CA 1
ATOM 6110 C C . ILE A 1 776 ? -98.975 39.194 151.417 1.00 31.31 776 ILE A C 1
ATOM 6112 O O . ILE A 1 776 ? -99.096 39.915 150.442 1.00 31.31 776 ILE A O 1
ATOM 6116 N N . SER A 1 777 ? -99.275 37.903 151.263 1.00 29.20 777 SER A N 1
ATOM 6117 C CA . SER A 1 777 ? -100.438 37.192 151.824 1.00 29.20 777 SER A CA 1
ATOM 6118 C C . SER A 1 777 ? -101.801 37.803 151.454 1.00 29.20 777 SER A C 1
ATOM 6120 O O . SER A 1 777 ? -102.156 38.869 151.936 1.00 29.20 777 SER A O 1
ATOM 6122 N N . LYS A 1 778 ? -102.611 36.996 150.759 1.00 28.64 778 LYS A N 1
ATOM 6123 C CA . LYS A 1 778 ? -104.075 37.072 150.601 1.00 28.64 778 LYS A CA 1
ATOM 6124 C C . LYS A 1 778 ? -104.672 38.140 149.667 1.00 28.64 778 LYS A C 1
ATOM 6126 O O . LYS A 1 778 ? -104.650 39.328 149.932 1.00 28.64 778 LYS A O 1
ATOM 6131 N N . ASN A 1 779 ? -105.442 37.574 148.734 1.00 29.92 779 ASN A N 1
ATOM 6132 C CA . ASN A 1 779 ? -106.763 37.998 148.269 1.00 29.92 779 ASN A CA 1
ATOM 6133 C C . ASN A 1 779 ? -106.906 39.241 147.376 1.00 29.92 779 ASN A C 1
ATOM 6135 O O . ASN A 1 779 ? -106.884 40.371 147.832 1.00 29.92 779 ASN A O 1
ATOM 6139 N N . HIS A 1 780 ? -107.297 38.917 146.137 1.00 30.67 780 HIS A N 1
ATOM 6140 C CA . HIS A 1 780 ? -108.539 39.329 145.472 1.00 30.67 780 HIS A CA 1
ATOM 6141 C C . HIS A 1 780 ? -108.787 40.811 145.114 1.00 30.67 780 HIS A C 1
ATOM 6143 O O . HIS A 1 780 ? -108.959 41.657 145.978 1.00 30.67 780 HIS A O 1
ATOM 6149 N N . VAL A 1 781 ? -109.105 40.971 143.814 1.00 29.38 781 VAL A N 1
ATOM 6150 C CA . VAL A 1 781 ? -110.308 41.637 143.256 1.00 29.38 781 VAL A CA 1
ATOM 6151 C C . VAL A 1 781 ? -110.167 43.092 142.746 1.00 29.38 781 VAL A C 1
ATOM 6153 O O . VAL A 1 781 ? -109.768 43.993 143.467 1.00 29.38 781 VAL A O 1
ATOM 6156 N N . LEU A 1 782 ? -110.657 43.244 141.499 1.00 26.45 782 LEU A N 1
ATOM 6157 C CA . LEU A 1 782 ? -111.217 44.400 140.762 1.00 26.45 782 LEU A CA 1
ATOM 6158 C C . LEU A 1 782 ? -110.341 45.366 139.927 1.00 26.45 782 LEU A C 1
ATOM 6160 O O . LEU A 1 782 ? -109.514 46.118 140.420 1.00 26.45 782 LEU A O 1
ATOM 6164 N N . GLU A 1 783 ? -110.651 45.302 138.623 1.00 26.92 783 GLU A N 1
ATOM 6165 C CA . GLU A 1 783 ? -110.907 46.327 137.589 1.00 26.92 783 GLU A CA 1
ATOM 6166 C C . GLU A 1 783 ? -110.608 47.829 137.786 1.00 26.92 783 GLU A C 1
ATOM 6168 O O . GLU A 1 783 ? -111.013 48.422 138.780 1.00 26.92 783 GLU A O 1
ATOM 6173 N N . ARG A 1 784 ? -110.187 48.424 136.640 1.00 24.55 784 ARG A N 1
ATOM 6174 C CA . ARG A 1 784 ? -110.368 49.819 136.142 1.00 24.55 784 ARG A CA 1
ATOM 6175 C C . ARG A 1 784 ? -109.687 50.922 136.976 1.00 24.55 784 ARG A C 1
ATOM 6177 O O . ARG A 1 784 ? -109.649 50.852 138.186 1.00 24.55 784 ARG A O 1
ATOM 6184 N N . SER A 1 785 ? -109.137 52.012 136.447 1.00 25.28 785 SER A N 1
ATOM 6185 C CA . SER A 1 785 ? -109.117 52.682 135.139 1.00 25.28 785 SER A CA 1
ATOM 6186 C C . SER A 1 785 ? -108.125 53.859 135.238 1.00 25.28 785 SER A C 1
ATOM 6188 O O . SER A 1 785 ? -107.940 54.366 136.336 1.00 25.28 785 SER A O 1
ATOM 6190 N N . GLU A 1 786 ? -107.609 54.312 134.088 1.00 26.88 786 GLU A N 1
ATOM 6191 C CA . GLU A 1 786 ? -107.203 55.693 133.739 1.00 26.88 786 GLU A CA 1
ATOM 6192 C C . GLU A 1 786 ? -106.213 56.492 134.611 1.00 26.88 786 GLU A C 1
ATOM 6194 O O . GLU A 1 786 ? -106.416 56.701 135.800 1.00 26.88 786 GLU A O 1
ATOM 6199 N N . GLY A 1 787 ? -105.218 57.104 133.946 1.00 25.00 787 GLY A N 1
ATOM 6200 C CA . GLY A 1 787 ? -104.558 58.313 134.448 1.00 25.00 787 GLY A CA 1
ATOM 6201 C C . GLY A 1 787 ? -103.081 58.460 134.079 1.00 25.00 787 GLY A C 1
ATOM 6202 O O . GLY A 1 787 ? -102.221 57.823 134.667 1.00 25.00 787 GLY A O 1
ATOM 6203 N N . SER A 1 788 ? -102.814 59.349 133.125 1.00 32.84 788 SER A N 1
ATOM 6204 C CA . SER A 1 788 ? -101.529 59.943 132.715 1.00 32.84 788 SER A CA 1
ATOM 6205 C C . SER A 1 788 ? -100.571 60.346 133.848 1.00 32.84 788 SER A C 1
ATOM 6207 O O . SER A 1 788 ? -101.069 60.885 134.826 1.00 32.84 788 SER A O 1
ATOM 6209 N N . VAL A 1 789 ? -99.245 60.279 133.617 1.00 25.66 789 VAL A N 1
ATOM 6210 C CA . VAL A 1 789 ? -98.218 61.324 133.899 1.00 25.66 789 VAL A CA 1
ATOM 6211 C C . VAL A 1 789 ? -96.916 60.960 133.144 1.00 25.66 789 VAL A C 1
ATOM 6213 O O . VAL A 1 789 ? -96.568 59.787 133.036 1.00 25.66 789 VAL A O 1
ATOM 6216 N N . SER A 1 790 ? -96.219 61.965 132.606 1.00 31.17 790 SER A N 1
ATOM 6217 C CA . SER A 1 790 ? -94.887 61.905 131.984 1.00 31.17 790 SER A CA 1
ATOM 6218 C C . SER A 1 790 ? -93.748 62.300 132.941 1.00 31.17 790 SER A C 1
ATOM 6220 O O . SER A 1 790 ? -93.982 63.075 133.861 1.00 31.17 790 SER A O 1
ATOM 6222 N N . GLU A 1 791 ? -92.530 61.879 132.564 1.00 28.67 791 GLU A N 1
ATOM 6223 C CA . GLU A 1 791 ? -91.165 62.344 132.923 1.00 28.67 791 GLU A CA 1
ATOM 6224 C C . GLU A 1 791 ? -90.295 61.420 133.797 1.00 28.67 791 GLU A C 1
ATOM 6226 O O . GLU A 1 791 ? -90.690 60.982 134.875 1.00 28.67 791 GLU A O 1
ATOM 6231 N N . GLY A 1 792 ? -89.059 61.195 133.320 1.00 25.64 792 GLY A N 1
ATOM 6232 C CA . GLY A 1 792 ? -87.925 60.667 134.087 1.00 25.64 792 GLY A CA 1
ATOM 6233 C C . GLY A 1 792 ? -86.929 59.840 133.258 1.00 25.64 792 GLY A C 1
ATOM 6234 O O . GLY A 1 792 ? -87.283 58.781 132.758 1.00 25.64 792 GLY A O 1
ATOM 6235 N N . GLU A 1 793 ? -85.697 60.336 133.123 1.00 29.33 793 GLU A N 1
ATOM 6236 C CA . GLU A 1 793 ? -84.548 59.810 132.362 1.00 29.33 793 GLU A CA 1
ATOM 6237 C C . GLU A 1 793 ? -83.965 58.445 132.815 1.00 29.33 793 GLU A C 1
ATOM 6239 O O . GLU A 1 793 ? -84.175 57.993 133.937 1.00 29.33 793 GLU A O 1
ATOM 6244 N N . HIS A 1 794 ? -83.094 57.911 131.936 1.00 30.16 794 HIS A N 1
ATOM 6245 C CA . HIS A 1 794 ? -81.996 56.940 132.136 1.00 30.16 794 HIS A CA 1
ATOM 6246 C C . HIS A 1 794 ? -82.308 55.431 132.208 1.00 30.16 794 HIS A C 1
ATOM 6248 O O . HIS A 1 794 ? -82.804 54.928 133.207 1.00 30.16 794 HIS A O 1
ATOM 6254 N N . SER A 1 795 ? -81.803 54.666 131.228 1.00 33.03 795 SER A N 1
ATOM 6255 C CA . SER A 1 795 ? -80.576 53.856 131.389 1.00 33.03 795 SER A CA 1
ATOM 6256 C C . SER A 1 795 ? -80.215 53.116 130.087 1.00 33.03 795 SER A C 1
ATOM 6258 O O . SER A 1 795 ? -81.075 52.625 129.361 1.00 33.03 795 SER A O 1
ATOM 6260 N N . VAL A 1 796 ? -78.920 53.097 129.766 1.00 37.84 796 VAL A N 1
ATOM 6261 C CA . VAL A 1 796 ? -78.325 52.400 128.616 1.00 37.84 796 VAL A CA 1
ATOM 6262 C C . VAL A 1 796 ? -78.393 50.892 128.881 1.00 37.84 796 VAL A C 1
ATOM 6264 O O . VAL A 1 796 ? -77.900 50.431 129.907 1.00 37.84 796 VAL A O 1
ATOM 6267 N N . SER A 1 797 ? -79.040 50.125 128.000 1.00 45.88 797 SER A N 1
ATOM 6268 C CA . SER A 1 797 ? -79.145 48.666 128.123 1.00 45.88 797 SER A CA 1
ATOM 6269 C C . SER A 1 797 ? -77.876 47.990 127.597 1.00 45.88 797 SER A C 1
ATOM 6271 O O . SER A 1 797 ? -77.649 47.976 126.386 1.00 45.88 797 SER A O 1
ATOM 6273 N N . GLU A 1 798 ? -77.061 47.424 128.487 1.00 58.44 798 GLU A N 1
ATOM 6274 C CA . GLU A 1 798 ? -75.907 46.599 128.115 1.00 58.44 798 GLU A CA 1
ATOM 6275 C C . GLU A 1 798 ? -76.361 45.211 127.630 1.00 58.44 798 GLU A C 1
ATOM 6277 O O . GLU A 1 798 ? -77.174 44.527 128.262 1.00 58.44 798 GLU A O 1
ATOM 6282 N N . TRP A 1 799 ? -75.833 44.800 126.479 1.00 68.12 799 TRP A N 1
ATOM 6283 C CA . TRP A 1 799 ? -76.005 43.462 125.919 1.00 68.12 799 TRP A CA 1
ATOM 6284 C C . TRP A 1 799 ? -74.847 42.567 126.361 1.00 68.12 799 TRP A C 1
ATOM 6286 O O . TRP A 1 799 ? -73.689 42.966 126.255 1.00 68.12 799 TRP A O 1
ATOM 6296 N N . GLU A 1 800 ? -75.139 41.341 126.790 1.00 76.31 800 GLU A N 1
ATOM 6297 C CA . GLU A 1 800 ? -74.115 40.323 127.031 1.00 76.31 800 GLU A CA 1
ATOM 6298 C C . GLU A 1 800 ? -73.990 39.424 125.795 1.00 76.31 800 GLU A C 1
ATOM 6300 O O . GLU A 1 800 ? -74.916 38.683 125.458 1.00 76.31 800 GLU A O 1
ATOM 6305 N N . THR A 1 801 ? -72.845 39.494 125.111 1.00 83.00 801 THR A N 1
ATOM 6306 C CA . THR A 1 801 ? -72.531 38.639 123.959 1.00 83.00 801 THR A CA 1
ATOM 6307 C C . THR A 1 801 ? -71.700 37.445 124.425 1.00 83.00 801 THR A C 1
ATOM 6309 O O . THR A 1 801 ? -70.639 37.602 125.030 1.00 83.00 801 THR A O 1
ATOM 6312 N N . THR A 1 802 ? -72.160 36.232 124.135 1.00 86.38 802 THR A N 1
ATOM 6313 C CA . THR A 1 802 ? -71.438 34.988 124.437 1.00 86.38 802 THR A CA 1
ATOM 6314 C C . THR A 1 802 ? -71.162 34.207 123.160 1.00 86.38 802 THR A C 1
ATOM 6316 O O . THR A 1 802 ? -71.972 34.217 122.238 1.00 86.38 802 THR A O 1
ATOM 6319 N N . LEU A 1 803 ? -70.014 33.542 123.110 1.00 89.38 803 LEU A N 1
ATOM 6320 C CA . LEU A 1 803 ? -69.587 32.643 122.047 1.00 89.38 803 LEU A CA 1
ATOM 6321 C C . LEU A 1 803 ? -69.505 31.233 122.615 1.00 89.38 803 LEU A C 1
ATOM 6323 O O . LEU A 1 803 ? -68.719 30.994 123.524 1.00 89.38 803 LEU A O 1
ATOM 6327 N N . THR A 1 804 ? -70.258 30.298 122.055 1.00 89.38 804 THR A N 1
ATOM 6328 C CA . THR A 1 804 ? -70.117 28.869 122.341 1.00 89.38 804 THR A CA 1
ATOM 6329 C C . THR A 1 804 ? -69.458 28.196 121.143 1.00 89.38 804 THR A C 1
ATOM 6331 O O . THR A 1 804 ? -69.914 28.353 120.015 1.00 89.38 804 THR A O 1
ATOM 6334 N N . LEU A 1 805 ? -68.384 27.446 121.366 1.00 90.44 805 LEU A N 1
ATOM 6335 C CA . LEU A 1 805 ? -67.533 26.889 120.317 1.00 90.44 805 LEU A CA 1
ATOM 6336 C C . LEU A 1 805 ? -67.385 25.375 120.478 1.00 90.44 805 LEU A C 1
ATOM 6338 O O . LEU A 1 805 ? -67.032 24.909 121.560 1.00 90.44 805 LEU A O 1
ATOM 6342 N N . ALA A 1 806 ? -67.555 24.618 119.394 1.00 90.12 806 ALA A N 1
ATOM 6343 C CA . ALA A 1 806 ? -67.122 23.222 119.304 1.00 90.12 806 ALA A CA 1
ATOM 6344 C C . ALA A 1 806 ? -66.266 23.003 118.051 1.00 90.12 806 ALA A C 1
ATOM 6346 O O . ALA A 1 806 ? -66.491 23.635 117.017 1.00 90.12 806 ALA A O 1
ATOM 6347 N N . ASN A 1 807 ? -65.300 22.089 118.141 1.00 89.25 807 ASN A N 1
ATOM 6348 C CA . ASN A 1 807 ? -64.402 21.728 117.047 1.00 89.25 807 ASN A CA 1
ATOM 6349 C C . ASN A 1 807 ? -64.328 20.198 116.906 1.00 89.25 807 ASN A C 1
ATOM 6351 O O . ASN A 1 807 ? -63.999 19.480 117.852 1.00 89.25 807 ASN A O 1
ATOM 6355 N N . ALA A 1 808 ? -64.613 19.701 115.705 1.00 86.62 808 ALA A N 1
ATOM 6356 C CA . ALA A 1 808 ? -64.494 18.310 115.306 1.00 86.62 808 ALA A CA 1
ATOM 6357 C C . ALA A 1 808 ? -63.179 18.052 114.551 1.00 86.62 808 ALA A C 1
ATOM 6359 O O . ALA A 1 808 ? -63.190 17.747 113.362 1.00 86.62 808 ALA A O 1
ATOM 6360 N N . ALA A 1 809 ? -62.054 18.149 115.268 1.00 82.00 809 ALA A N 1
ATOM 6361 C CA . ALA A 1 809 ? -60.693 17.893 114.771 1.00 82.00 809 ALA A CA 1
ATOM 6362 C C . ALA A 1 809 ? -60.251 18.724 113.554 1.00 82.00 809 ALA A C 1
ATOM 6364 O O . ALA A 1 809 ? -59.382 18.299 112.799 1.00 82.00 809 ALA A O 1
ATOM 6365 N N . HIS A 1 810 ? -60.838 19.899 113.378 1.00 83.12 810 HIS A N 1
ATOM 6366 C CA . HIS A 1 810 ? -60.436 20.867 112.377 1.00 83.12 810 HIS A CA 1
ATOM 6367 C C . HIS A 1 810 ? -59.068 21.461 112.730 1.00 83.12 810 HIS A C 1
ATOM 6369 O O . HIS A 1 810 ? -58.871 21.951 113.850 1.00 83.12 810 HIS A O 1
ATOM 6375 N N . HIS A 1 811 ? -58.134 21.391 111.778 1.00 78.00 811 HIS A N 1
ATOM 6376 C CA . HIS A 1 811 ? -56.716 21.698 111.984 1.00 78.00 811 HIS A CA 1
ATOM 6377 C C . HIS A 1 811 ? -56.449 23.189 112.220 1.00 78.00 811 HIS A C 1
ATOM 6379 O O . HIS A 1 811 ? -55.635 23.540 113.078 1.00 78.00 811 HIS A O 1
ATOM 6385 N N . ALA A 1 812 ? -57.168 24.072 111.524 1.00 82.12 812 ALA A N 1
ATOM 6386 C CA . ALA A 1 812 ? -57.125 25.500 111.807 1.00 82.12 812 ALA A CA 1
ATOM 6387 C C . ALA A 1 812 ? -58.092 25.839 112.954 1.00 82.12 812 ALA A C 1
ATOM 6389 O O . ALA A 1 812 ? -59.315 25.754 112.821 1.00 82.12 812 ALA A O 1
ATOM 6390 N N . HIS A 1 813 ? -57.532 26.182 114.113 1.00 85.12 813 HIS A N 1
ATOM 6391 C CA . HIS A 1 813 ? -58.300 26.607 115.281 1.00 85.12 813 HIS A CA 1
ATOM 6392 C C . HIS A 1 813 ? -58.754 28.072 115.133 1.00 85.12 813 HIS A C 1
ATOM 6394 O O . HIS A 1 813 ? -57.983 28.881 114.614 1.00 85.12 813 HIS A O 1
ATOM 6400 N N . PRO A 1 814 ? -59.951 28.450 115.627 1.00 89.38 814 PRO A N 1
ATOM 6401 C CA . PRO A 1 814 ? -60.385 29.841 115.591 1.00 89.38 814 PRO A CA 1
ATOM 6402 C C . PRO A 1 814 ? -59.436 30.775 116.333 1.00 89.38 814 PRO A C 1
ATOM 6404 O O . PRO A 1 814 ? -58.868 30.422 117.371 1.00 89.38 814 PRO A O 1
ATOM 6407 N N . LEU A 1 815 ? -59.338 31.998 115.828 1.00 90.69 815 LEU A N 1
ATOM 6408 C CA . LEU A 1 815 ? -58.572 33.082 116.424 1.00 90.69 815 LEU A CA 1
ATOM 6409 C C . LEU A 1 815 ? -59.530 34.146 116.962 1.00 90.69 815 LEU A C 1
ATOM 6411 O O . LEU A 1 815 ? -60.479 34.529 116.282 1.00 90.69 815 LEU A O 1
ATOM 6415 N N . LEU A 1 816 ? -59.272 34.625 118.173 1.00 90.12 816 LEU A N 1
ATOM 6416 C CA . LEU A 1 816 ? -59.966 35.745 118.795 1.00 90.12 816 LEU A CA 1
ATOM 6417 C C . LEU A 1 816 ? -58.970 36.886 118.980 1.00 90.12 816 LEU A C 1
ATOM 6419 O O . LEU A 1 816 ? -58.015 36.746 119.741 1.00 90.12 816 LEU A O 1
ATOM 6423 N N . LEU A 1 817 ? -59.185 38.002 118.293 1.00 88.88 817 LEU A N 1
ATOM 6424 C CA . LEU A 1 817 ? -58.463 39.244 118.541 1.00 88.88 817 LEU A CA 1
ATOM 6425 C C . LEU A 1 817 ? -59.212 40.042 119.612 1.00 88.88 817 LEU A C 1
ATOM 6427 O O . LEU A 1 817 ? -60.379 40.382 119.408 1.00 88.88 817 LEU A O 1
ATOM 6431 N N . ARG A 1 818 ? -58.529 40.349 120.718 1.00 85.94 818 ARG A N 1
ATOM 6432 C CA . ARG A 1 818 ? -59.020 41.198 121.811 1.00 85.94 818 ARG A CA 1
ATOM 6433 C C . ARG A 1 818 ? -57.902 42.117 122.282 1.00 85.94 818 ARG A C 1
ATOM 6435 O O . ARG A 1 818 ? -56.795 41.643 122.520 1.00 85.94 818 ARG A O 1
ATOM 6442 N N . ASP A 1 819 ? -58.192 43.408 122.427 1.00 80.88 819 ASP A N 1
ATOM 6443 C CA . ASP A 1 819 ? -57.244 44.414 122.936 1.00 80.88 819 ASP A CA 1
ATOM 6444 C C . ASP A 1 819 ? -55.868 44.381 122.228 1.00 80.88 819 ASP A C 1
ATOM 6446 O O . ASP A 1 819 ? -54.818 44.550 122.846 1.00 80.88 819 ASP A O 1
ATOM 6450 N N . GLY A 1 820 ? -55.865 44.113 120.916 1.00 78.06 820 GLY A N 1
ATOM 6451 C CA . GLY A 1 820 ? -54.654 44.008 120.093 1.00 78.06 820 GLY A CA 1
ATOM 6452 C C . GLY A 1 820 ? -53.901 42.670 120.178 1.00 78.06 820 GLY A C 1
ATOM 6453 O O . GLY A 1 820 ? -52.962 42.464 119.406 1.00 78.06 820 GLY A O 1
ATOM 6454 N N . GLU A 1 821 ? -54.313 41.737 121.042 1.00 83.62 821 GLU A N 1
ATOM 6455 C CA . GLU A 1 821 ? -53.717 40.402 121.174 1.00 83.62 821 GLU A CA 1
ATOM 6456 C C . GLU A 1 821 ? -54.574 39.316 120.507 1.00 83.62 821 GLU A C 1
ATOM 6458 O O . GLU A 1 821 ? -55.791 39.255 120.680 1.00 83.62 821 GLU A O 1
ATOM 6463 N N . ILE A 1 822 ? -53.927 38.423 119.751 1.00 87.00 822 ILE A N 1
ATOM 6464 C CA . ILE A 1 822 ? -54.581 37.285 119.092 1.00 87.00 822 ILE A CA 1
ATOM 6465 C C . ILE A 1 822 ? -54.465 36.047 119.983 1.00 87.00 822 ILE A C 1
ATOM 6467 O O . ILE A 1 822 ? -53.365 35.585 120.288 1.00 87.00 822 ILE A O 1
ATOM 6471 N N . GLN A 1 823 ? -55.605 35.473 120.356 1.00 88.19 823 GLN A N 1
ATOM 6472 C CA . GLN A 1 823 ? -55.710 34.249 121.144 1.00 88.19 823 GLN A CA 1
ATOM 6473 C C . GLN A 1 823 ? -56.291 33.111 120.300 1.00 88.19 823 GLN A C 1
ATOM 6475 O O . GLN A 1 823 ? -57.344 33.250 119.683 1.00 88.19 823 GLN A O 1
ATOM 6480 N N . THR A 1 824 ? -55.633 31.952 120.290 1.00 86.81 824 THR A N 1
ATOM 6481 C CA . THR A 1 824 ? -56.158 30.752 119.622 1.00 86.81 824 THR A CA 1
ATOM 6482 C C . THR A 1 824 ? -57.131 30.007 120.535 1.00 86.81 824 THR A C 1
ATOM 6484 O O . THR A 1 824 ? -56.742 29.527 121.602 1.00 86.81 824 THR A O 1
ATOM 6487 N N . LEU A 1 825 ? -58.378 29.839 120.094 1.00 86.88 825 LEU A N 1
ATOM 6488 C CA . LEU A 1 825 ? -59.420 29.114 120.822 1.00 86.88 825 LEU A CA 1
ATOM 6489 C C . LEU A 1 825 ? -59.300 27.605 120.553 1.00 86.88 825 LEU A C 1
ATOM 6491 O O . LEU A 1 825 ? -59.829 27.072 119.574 1.00 86.88 825 LEU A O 1
ATOM 6495 N N . LYS A 1 826 ? -58.556 26.901 121.410 1.00 77.81 826 LYS A N 1
ATOM 6496 C CA . LYS A 1 826 ? -58.291 25.463 121.254 1.00 77.81 826 LYS A CA 1
ATOM 6497 C C . LYS A 1 826 ? -59.388 24.615 121.887 1.00 77.81 826 LYS A C 1
ATOM 6499 O O . LYS A 1 826 ? -59.366 24.368 123.083 1.00 77.81 826 LYS A O 1
ATOM 6504 N N . THR A 1 827 ? -60.273 24.084 121.053 1.00 74.19 827 THR A N 1
ATOM 6505 C CA . THR A 1 827 ? -61.255 23.058 121.430 1.00 74.19 827 THR A CA 1
ATOM 6506 C C . THR A 1 827 ? -60.918 21.724 120.759 1.00 74.19 827 THR A C 1
ATOM 6508 O O . THR A 1 827 ? -60.350 21.689 119.667 1.00 74.19 827 THR A O 1
ATOM 6511 N N . GLY A 1 828 ? -61.205 20.611 121.441 1.00 70.50 828 GLY A N 1
ATOM 6512 C CA . GLY A 1 828 ? -60.853 19.261 120.989 1.00 70.50 828 GLY A CA 1
ATOM 6513 C C . GLY A 1 828 ? -62.056 18.435 120.528 1.00 70.50 828 GLY A C 1
ATOM 6514 O O . GLY A 1 828 ? -63.154 18.558 121.066 1.00 70.50 828 GLY A O 1
ATOM 6515 N N . GLY A 1 829 ? -61.825 17.529 119.577 1.00 78.38 829 GLY A N 1
ATOM 6516 C CA . GLY A 1 829 ? -62.818 16.583 119.069 1.00 78.38 829 GLY A CA 1
ATOM 6517 C C . GLY A 1 829 ? -62.192 15.587 118.091 1.00 78.38 829 GLY A C 1
ATOM 6518 O O . GLY A 1 829 ? -61.004 15.673 117.797 1.00 78.38 829 GLY A O 1
ATOM 6519 N N . LEU A 1 830 ? -62.979 14.624 117.605 1.00 82.81 830 LEU A N 1
ATOM 6520 C CA . LEU A 1 830 ? -62.597 13.716 116.511 1.00 82.81 830 LEU A CA 1
ATOM 6521 C C . LEU A 1 830 ? -63.328 14.125 115.220 1.00 82.81 830 LEU A C 1
ATOM 6523 O O . LEU A 1 830 ? -64.461 14.601 115.334 1.00 82.81 830 LEU A O 1
ATOM 6527 N N . PRO A 1 831 ? -62.765 13.894 114.018 1.00 85.75 831 PRO A N 1
ATOM 6528 C CA . PRO A 1 831 ? -63.463 14.189 112.769 1.00 85.75 831 PRO A CA 1
ATOM 6529 C C . PRO A 1 831 ? -64.833 13.503 112.701 1.00 85.75 831 PRO A C 1
ATOM 6531 O O . PRO A 1 831 ? -65.002 12.357 113.146 1.00 85.75 831 PRO A O 1
ATOM 6534 N N . LEU A 1 832 ? -65.811 14.207 112.134 1.00 85.44 832 LEU A N 1
ATOM 6535 C CA . LEU A 1 832 ? -67.148 13.676 111.878 1.00 85.44 832 LEU A CA 1
ATOM 6536 C C . LEU A 1 832 ? -67.050 12.561 110.822 1.00 85.44 832 LEU A C 1
ATOM 6538 O O . LEU A 1 832 ? -66.234 12.628 109.907 1.00 85.44 832 LEU A O 1
ATOM 6542 N N . GLY A 1 833 ? -67.876 11.521 110.942 1.00 79.88 833 GLY A N 1
ATOM 6543 C CA . GLY A 1 833 ? -67.896 10.377 110.019 1.00 79.88 833 GLY A CA 1
ATOM 6544 C C . GLY A 1 833 ? -66.977 9.211 110.415 1.00 79.88 833 GLY A C 1
ATOM 6545 O O . GLY A 1 833 ? -67.212 8.074 109.992 1.00 79.88 833 GLY A O 1
ATOM 6546 N N . MET A 1 834 ? -66.016 9.413 111.330 1.00 78.88 834 MET A N 1
ATOM 6547 C CA . MET A 1 834 ? -65.108 8.335 111.758 1.00 78.88 834 MET A CA 1
ATOM 6548 C C . MET A 1 834 ? -65.815 7.236 112.564 1.00 78.88 834 MET A C 1
ATOM 6550 O O . MET A 1 834 ? -65.714 6.046 112.237 1.00 78.88 834 MET A O 1
ATOM 6554 N N . ARG A 1 835 ? -66.568 7.601 113.612 1.00 79.38 835 ARG A N 1
ATOM 6555 C CA . ARG A 1 835 ? -67.214 6.646 114.535 1.00 79.38 835 ARG A CA 1
ATOM 6556 C C . ARG A 1 835 ? -68.570 7.160 115.024 1.00 79.38 835 ARG A C 1
ATOM 6558 O O . ARG A 1 835 ? -68.717 8.332 115.345 1.00 79.38 835 ARG A O 1
ATOM 6565 N N . ALA A 1 836 ? -69.556 6.270 115.137 1.00 75.62 836 ALA A N 1
ATOM 6566 C CA . ALA A 1 836 ? -70.858 6.610 115.713 1.00 75.62 836 ALA A CA 1
ATOM 6567 C C . ALA A 1 836 ? -70.749 6.859 117.228 1.00 75.62 836 ALA A C 1
ATOM 6569 O O . ALA A 1 836 ? -69.945 6.216 117.909 1.00 75.62 836 ALA 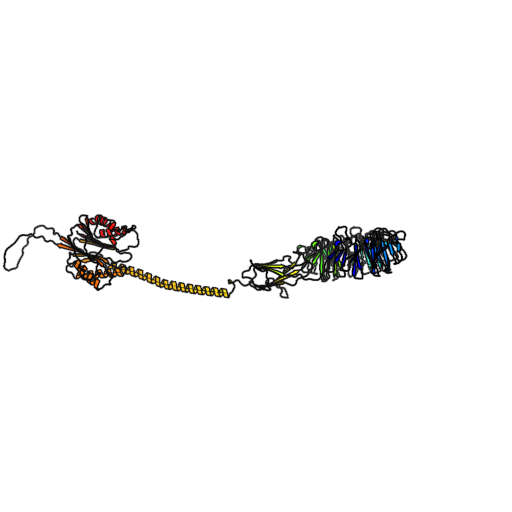A O 1
ATOM 6570 N N . GLY A 1 837 ? -71.580 7.759 117.761 1.00 74.94 837 GLY A N 1
ATOM 6571 C CA . GLY A 1 837 ? -71.651 8.021 119.204 1.00 74.94 837 GLY A CA 1
ATOM 6572 C C . GLY A 1 837 ? -70.480 8.819 119.794 1.00 74.94 837 GLY A C 1
ATOM 6573 O O . GLY A 1 837 ? -70.309 8.808 121.013 1.00 74.94 837 GLY A O 1
ATOM 6574 N N . ILE A 1 838 ? -69.680 9.504 118.964 1.00 82.25 838 ILE A N 1
ATOM 6575 C CA . ILE A 1 838 ? -68.705 10.502 119.436 1.00 82.25 838 ILE A CA 1
ATOM 6576 C C . ILE A 1 838 ? -69.463 11.621 120.164 1.00 82.25 838 ILE A C 1
ATOM 6578 O O . ILE A 1 838 ? -70.497 12.084 119.682 1.00 82.25 838 ILE A O 1
ATOM 6582 N N . LYS A 1 839 ? -68.950 12.037 121.326 1.00 81.56 839 LYS A N 1
ATOM 6583 C CA . LYS A 1 839 ? -69.418 13.221 122.052 1.00 81.56 839 LYS A CA 1
ATOM 6584 C C . LYS A 1 839 ? -68.445 14.365 121.801 1.00 81.56 839 LYS A C 1
ATOM 6586 O O . LYS A 1 839 ? -67.240 14.160 121.919 1.00 81.56 839 LYS A O 1
ATOM 6591 N N . TYR A 1 840 ? -68.983 15.535 121.490 1.00 85.94 840 TYR A N 1
ATOM 6592 C CA . TYR A 1 840 ? -68.217 16.765 121.325 1.00 85.94 840 TYR A CA 1
ATOM 6593 C C . TYR A 1 840 ? -68.358 17.614 122.586 1.00 85.94 840 TYR A C 1
ATOM 6595 O O . TYR A 1 840 ? -69.420 17.621 123.210 1.00 85.94 840 TYR A O 1
ATOM 6603 N N . SER A 1 841 ? -67.279 18.275 122.990 1.00 83.06 841 SER A N 1
ATOM 6604 C CA . SER A 1 841 ? -67.304 19.295 124.038 1.00 83.06 841 SER A CA 1
ATOM 6605 C C . SER A 1 841 ? -67.512 20.664 123.407 1.00 83.06 841 SER A C 1
ATOM 6607 O O . SER A 1 841 ? -66.964 20.935 122.340 1.00 83.06 841 SER A O 1
ATOM 6609 N N . GLU A 1 842 ? -68.272 21.519 124.081 1.00 86.31 842 GLU A N 1
ATOM 6610 C CA . GLU A 1 842 ? -68.387 22.933 123.741 1.00 86.31 842 GLU A CA 1
ATOM 6611 C C . GLU A 1 842 ? -67.773 23.790 124.850 1.00 86.31 842 GLU A C 1
ATOM 6613 O O . GLU A 1 842 ? -67.892 23.464 126.033 1.00 86.31 842 GLU A O 1
ATOM 6618 N N . GLU A 1 843 ? -67.098 24.867 124.464 1.00 87.44 843 GLU A N 1
ATOM 6619 C CA . GLU A 1 843 ? -66.533 25.862 125.376 1.00 87.44 843 GLU A CA 1
ATOM 6620 C C . GLU A 1 843 ? -67.228 27.203 125.171 1.00 87.44 843 GLU A C 1
ATOM 6622 O O . GLU A 1 843 ? -67.510 27.591 124.038 1.00 87.44 843 GLU A O 1
ATOM 6627 N N . GLN A 1 844 ? -67.512 27.906 126.268 1.00 87.25 844 GLN A N 1
ATOM 6628 C CA . GLN A 1 844 ? -68.210 29.184 126.240 1.00 87.25 844 GLN A CA 1
ATOM 6629 C C . GLN A 1 844 ? -67.269 30.325 126.636 1.00 87.25 844 GLN A C 1
ATOM 6631 O O . GLN A 1 844 ? -66.648 30.303 127.698 1.00 87.25 844 GLN A O 1
ATOM 6636 N N . PHE A 1 845 ? -67.216 31.350 125.797 1.00 86.19 845 PHE A N 1
ATOM 6637 C CA . PHE A 1 845 ? -66.426 32.562 125.955 1.00 86.19 845 PHE A CA 1
ATOM 6638 C C . PHE A 1 845 ? -67.371 33.764 126.044 1.00 86.19 845 PHE A C 1
ATOM 6640 O O . PHE A 1 845 ? -68.383 33.823 125.347 1.00 86.19 845 PHE A O 1
ATOM 6647 N N . LYS A 1 846 ? -67.061 34.748 126.890 1.00 85.62 846 LYS A N 1
ATOM 6648 C CA . LYS A 1 846 ? -67.748 36.050 126.855 1.00 85.62 846 LYS A CA 1
ATOM 6649 C C . LYS A 1 846 ? -67.035 36.952 125.860 1.00 85.62 846 LYS A C 1
ATOM 6651 O O . LYS A 1 846 ? -65.811 37.059 125.949 1.00 85.62 846 LYS A O 1
ATOM 6656 N N . LEU A 1 847 ? -67.782 37.581 124.959 1.00 86.50 847 LEU A N 1
ATOM 6657 C CA . LEU A 1 847 ? -67.262 38.530 123.977 1.00 86.50 847 LEU A CA 1
ATOM 6658 C C . LEU A 1 847 ? -67.566 39.973 124.397 1.00 86.50 847 LEU A C 1
ATOM 6660 O O . LEU A 1 847 ? -68.608 40.247 124.995 1.00 86.50 847 LEU A O 1
ATOM 6664 N N . GLN A 1 848 ? -66.649 40.880 124.084 1.00 84.50 848 GLN A N 1
ATOM 6665 C CA . GLN A 1 848 ? -66.728 42.318 124.341 1.00 84.50 848 GLN A CA 1
ATOM 6666 C C . GLN A 1 848 ? -66.833 43.082 123.014 1.00 84.50 848 GLN A C 1
ATOM 6668 O O . GLN A 1 848 ? -66.478 42.558 121.960 1.00 84.50 848 GLN A O 1
ATOM 6673 N N . SER A 1 849 ? -67.347 44.313 123.054 1.00 80.75 849 SER A N 1
ATOM 6674 C CA . SER A 1 849 ? -67.314 45.203 121.883 1.00 80.75 849 SER A CA 1
ATOM 6675 C C . SER A 1 849 ? -65.856 45.446 121.470 1.00 80.75 849 SER A C 1
ATOM 6677 O O . SER A 1 849 ? -65.005 45.673 122.329 1.00 80.75 849 SER A O 1
ATOM 6679 N N . GLY A 1 850 ? -65.566 45.347 120.172 1.00 82.31 850 GLY A N 1
ATOM 6680 C CA . GLY A 1 850 ? -64.213 45.397 119.609 1.00 82.31 850 GLY A CA 1
ATOM 6681 C C . GLY A 1 850 ? -63.571 44.027 119.361 1.00 82.31 850 GLY A C 1
ATOM 6682 O O . GLY A 1 850 ? -62.616 43.952 118.590 1.00 82.31 850 GLY A O 1
ATOM 6683 N N . ASP A 1 851 ? -64.104 42.940 119.933 1.00 90.00 851 ASP A N 1
ATOM 6684 C CA . ASP A 1 851 ? -63.589 41.592 119.668 1.00 90.00 851 ASP A CA 1
ATOM 6685 C C . ASP A 1 851 ? -63.805 41.185 118.201 1.00 90.00 851 ASP A C 1
ATOM 6687 O O . ASP A 1 851 ? -64.884 41.387 117.628 1.00 90.00 851 ASP A O 1
ATOM 6691 N N . VAL A 1 852 ? -62.803 40.526 117.612 1.00 90.00 852 VAL A N 1
ATOM 6692 C CA . VAL A 1 852 ? -62.889 39.960 116.258 1.00 90.00 852 VAL A CA 1
ATOM 6693 C C . VAL A 1 852 ? -62.607 38.463 116.298 1.00 90.00 852 VAL A C 1
ATOM 6695 O O . VAL A 1 852 ? -61.499 38.031 116.614 1.00 90.00 852 VAL A O 1
ATOM 6698 N N . LEU A 1 853 ? -63.616 37.665 115.959 1.00 91.19 853 LEU A N 1
ATOM 6699 C CA . LEU A 1 853 ? -63.519 36.216 115.822 1.00 91.19 853 LEU A CA 1
ATOM 6700 C C . LEU A 1 853 ? -63.228 35.850 114.367 1.00 91.19 853 LEU A C 1
ATOM 6702 O O . LEU A 1 853 ? -63.911 36.316 113.456 1.00 91.19 853 LEU A O 1
ATOM 6706 N N . ILE A 1 854 ? -62.250 34.977 114.153 1.00 91.56 854 ILE A N 1
ATOM 6707 C CA . ILE A 1 854 ? -61.823 34.530 112.829 1.00 91.56 854 ILE A CA 1
ATOM 6708 C C . ILE A 1 854 ? -61.798 33.006 112.809 1.00 91.56 854 ILE A C 1
ATOM 6710 O O . ILE A 1 854 ? -61.084 32.367 113.581 1.00 91.56 854 ILE A O 1
ATOM 6714 N N . LEU A 1 855 ? -62.577 32.428 111.903 1.00 91.75 855 LEU A N 1
ATOM 6715 C CA . LEU A 1 855 ? -62.598 31.008 111.577 1.00 91.75 855 LEU A CA 1
ATOM 6716 C C . LEU A 1 855 ? -61.999 30.838 110.181 1.00 91.75 855 LEU A C 1
ATOM 6718 O O . LEU A 1 855 ? -62.271 31.644 109.294 1.00 91.75 855 LEU A O 1
ATOM 6722 N N . MET A 1 856 ? -61.184 29.812 109.967 1.00 91.44 856 MET A N 1
ATOM 6723 C CA . MET A 1 856 ? -60.560 29.555 108.664 1.00 91.44 856 MET A CA 1
ATOM 6724 C C . MET A 1 856 ? -60.377 28.057 108.428 1.00 91.44 856 MET A C 1
ATOM 6726 O O . MET A 1 856 ? -60.346 27.318 109.410 1.00 91.44 856 MET A O 1
ATOM 6730 N N . THR A 1 857 ? -60.256 27.632 107.166 1.00 90.38 857 THR A N 1
ATOM 6731 C CA . THR A 1 857 ? -59.804 26.279 106.796 1.00 90.38 857 THR A CA 1
ATOM 6732 C C . THR A 1 857 ? -58.283 26.181 106.754 1.00 90.38 857 THR A C 1
ATOM 6734 O O . THR A 1 857 ? -57.568 27.192 106.814 1.00 90.38 857 THR A O 1
ATOM 6737 N N . ASP A 1 858 ? -57.771 24.954 106.709 1.00 85.12 858 ASP A N 1
ATOM 6738 C CA . ASP A 1 858 ? -56.339 24.688 106.605 1.00 85.12 858 ASP A CA 1
ATOM 6739 C C . ASP A 1 858 ? -55.727 25.246 105.310 1.00 85.12 858 ASP A C 1
ATOM 6741 O O . ASP A 1 858 ? -54.598 25.727 105.352 1.00 85.12 858 ASP A O 1
ATOM 6745 N N . GLY A 1 859 ? -56.486 25.366 104.218 1.00 84.81 859 GLY A N 1
ATOM 6746 C CA . GLY A 1 859 ? -56.014 25.999 102.981 1.00 84.81 859 GLY A CA 1
ATOM 6747 C C . GLY A 1 859 ? -55.470 27.428 103.144 1.00 84.81 859 GLY A C 1
ATOM 6748 O O . GLY A 1 859 ? -54.627 27.859 102.352 1.00 84.81 859 GLY A O 1
ATOM 6749 N N . ILE A 1 860 ? -55.876 28.166 104.187 1.00 85.81 860 ILE A N 1
ATOM 6750 C CA . ILE A 1 860 ? -55.298 29.480 104.523 1.00 85.81 860 ILE A CA 1
ATOM 6751 C C . ILE A 1 860 ? -53.944 29.333 105.216 1.00 85.81 860 ILE A C 1
ATOM 6753 O O . ILE A 1 860 ? -52.976 29.972 104.810 1.00 85.81 860 ILE A O 1
ATOM 6757 N N . ILE A 1 861 ? -53.857 28.508 106.259 1.00 84.94 861 ILE A N 1
ATOM 6758 C CA . ILE A 1 861 ? -52.626 28.345 107.049 1.00 84.94 861 ILE A CA 1
ATOM 6759 C C . ILE A 1 861 ? -51.557 27.543 106.297 1.00 84.94 861 ILE A C 1
ATOM 6761 O O . ILE A 1 861 ? -50.368 27.838 106.423 1.00 84.94 861 ILE A O 1
ATOM 6765 N N . GLU A 1 862 ? -51.974 26.595 105.458 1.00 84.56 862 GLU A N 1
ATOM 6766 C CA . GLU A 1 862 ? -51.113 25.737 104.648 1.00 84.56 862 GLU A CA 1
ATOM 6767 C C . GLU A 1 862 ? -50.698 26.371 103.314 1.00 84.56 862 GLU A C 1
ATOM 6769 O O . GLU A 1 862 ? -49.937 25.768 102.553 1.00 84.56 862 GLU A O 1
ATOM 6774 N N . ALA A 1 863 ? -51.141 27.597 103.014 1.00 82.19 863 ALA A N 1
ATOM 6775 C CA . ALA A 1 863 ? -50.716 28.300 101.810 1.00 82.19 863 ALA A CA 1
ATOM 6776 C C . ALA A 1 863 ? -49.179 28.425 101.779 1.00 82.19 863 ALA A C 1
ATOM 6778 O O . ALA A 1 863 ? -48.566 28.994 102.680 1.00 82.19 863 ALA A O 1
ATOM 6779 N N . GLN A 1 864 ? -48.542 27.872 100.742 1.00 80.69 864 GLN A N 1
ATOM 6780 C CA . GLN A 1 864 ? -47.083 27.742 100.664 1.00 80.69 864 GLN A CA 1
ATOM 6781 C C . GLN A 1 864 ? -46.459 28.673 99.634 1.00 80.69 864 GLN A C 1
ATOM 6783 O O . GLN A 1 864 ? -46.819 28.639 98.454 1.00 80.69 864 GLN A O 1
ATOM 6788 N N . ASN A 1 865 ? -45.433 29.414 100.050 1.00 79.94 865 ASN A N 1
ATOM 6789 C CA . ASN A 1 865 ? -44.632 30.220 99.133 1.00 79.94 865 ASN A CA 1
ATOM 6790 C C . ASN A 1 865 ? -43.677 29.356 98.270 1.00 79.94 865 ASN A C 1
ATOM 6792 O O . ASN A 1 865 ? -43.650 28.120 98.329 1.00 79.94 865 ASN A O 1
ATOM 6796 N N . SER A 1 866 ? -42.874 29.993 97.412 1.00 77.56 866 SER A N 1
ATOM 6797 C CA . SER A 1 866 ? -41.878 29.305 96.571 1.00 77.56 866 SER A CA 1
ATOM 6798 C C . SER A 1 866 ? -40.795 28.560 97.361 1.00 77.56 866 SER A C 1
ATOM 6800 O O . SER A 1 866 ? -40.188 27.641 96.819 1.00 77.56 866 SER A O 1
ATOM 6802 N N . GLU A 1 867 ? -40.574 28.929 98.621 1.00 77.19 867 GLU A N 1
ATOM 6803 C CA . GLU A 1 867 ? -39.570 28.353 99.522 1.00 77.19 867 GLU A CA 1
ATOM 6804 C C . GLU A 1 867 ? -40.156 27.264 100.440 1.00 77.19 867 GLU A C 1
ATOM 6806 O O . GLU A 1 867 ? -39.485 26.810 101.362 1.00 77.19 867 GLU A O 1
ATOM 6811 N N . THR A 1 868 ? -41.391 26.806 100.180 1.00 76.75 868 THR A N 1
ATOM 6812 C CA . THR A 1 868 ? -42.127 25.781 100.955 1.00 76.75 868 THR A CA 1
ATOM 6813 C C . THR A 1 868 ? -42.444 26.164 102.405 1.00 76.75 868 THR A C 1
ATOM 6815 O O . THR A 1 868 ? -42.838 25.313 103.197 1.00 76.75 868 THR A O 1
ATOM 6818 N N . GLN A 1 869 ? -42.326 27.448 102.753 1.00 82.75 869 GLN A N 1
ATOM 6819 C CA . GLN A 1 869 ? -42.773 27.961 104.047 1.00 82.75 869 GLN A CA 1
ATOM 6820 C C . GLN A 1 869 ? -44.304 28.068 104.064 1.00 82.75 869 GLN A C 1
ATOM 6822 O O . GLN A 1 869 ? -44.881 28.606 103.115 1.00 82.75 869 GLN A O 1
ATOM 6827 N N . LEU A 1 870 ? -44.941 27.587 105.138 1.00 83.12 870 LEU A N 1
ATOM 6828 C CA . LEU A 1 870 ? -46.383 27.722 105.377 1.00 83.12 870 LEU A CA 1
ATOM 6829 C C . LEU A 1 870 ? -46.750 29.165 105.749 1.00 83.12 870 LEU A C 1
ATOM 6831 O O . LEU A 1 870 ? -45.972 29.871 106.401 1.00 83.12 870 LEU A O 1
ATOM 6835 N N . TYR A 1 871 ? -47.951 29.600 105.377 1.00 85.38 871 TYR A N 1
ATOM 6836 C CA . TYR A 1 871 ? -48.445 30.941 105.682 1.00 85.38 871 TYR A CA 1
ATOM 6837 C C . TYR A 1 871 ? -48.578 31.170 107.189 1.00 85.38 871 TYR A C 1
ATOM 6839 O O . TYR A 1 871 ? -48.176 32.236 107.665 1.00 85.38 871 TYR A O 1
ATOM 6847 N N . SER A 1 872 ? -49.005 30.156 107.951 1.00 81.12 872 SER A N 1
ATOM 6848 C CA . SER A 1 872 ? -49.025 30.201 109.423 1.00 81.12 872 SER A CA 1
ATOM 6849 C C . SER A 1 872 ? -47.651 30.459 110.040 1.00 81.12 872 SER A C 1
ATOM 6851 O O . SER A 1 872 ? -47.525 31.240 110.977 1.00 81.12 872 SER A O 1
ATOM 6853 N N . ASP A 1 873 ? -46.592 29.869 109.485 1.00 82.81 873 ASP A N 1
ATOM 6854 C CA . ASP A 1 873 ? -45.239 29.953 110.053 1.00 82.81 873 ASP A CA 1
ATOM 6855 C C . ASP A 1 873 ? -44.518 31.255 109.669 1.00 82.81 873 ASP A C 1
ATOM 6857 O O . ASP A 1 873 ? -43.411 31.542 110.131 1.00 82.81 873 ASP A O 1
ATOM 6861 N N . SER A 1 874 ? -45.125 32.060 108.795 1.00 80.81 874 SER A N 1
ATOM 6862 C CA . SER A 1 874 ? -44.564 33.328 108.325 1.00 80.81 874 SER A CA 1
ATOM 6863 C C . SER A 1 874 ? -44.855 34.511 109.262 1.00 80.81 874 SER A C 1
ATOM 6865 O O . SER A 1 874 ? -44.282 35.597 109.098 1.00 80.81 874 SER A O 1
ATOM 6867 N N . GLY A 1 875 ? -45.771 34.341 110.224 1.00 81.19 875 GLY A N 1
ATOM 6868 C CA . GLY A 1 875 ? -46.277 35.410 111.091 1.00 81.19 875 GLY A CA 1
ATOM 6869 C C . GLY A 1 875 ? -47.029 36.515 110.334 1.00 81.19 875 GLY A C 1
ATOM 6870 O O . GLY A 1 875 ? -47.119 37.646 110.816 1.00 81.19 875 GLY A O 1
ATOM 6871 N N . ARG A 1 876 ? -47.439 36.266 109.081 1.00 86.31 876 ARG A N 1
ATOM 6872 C CA . ARG A 1 876 ? -48.155 37.237 108.234 1.00 86.31 876 ARG A CA 1
ATOM 6873 C C . ARG A 1 876 ? -49.645 37.270 108.522 1.00 86.31 876 ARG A C 1
ATOM 6875 O O . ARG A 1 876 ? -50.225 38.348 108.441 1.00 86.31 876 ARG A O 1
ATOM 6882 N N . LEU A 1 877 ? -50.236 36.130 108.873 1.00 84.88 877 LEU A N 1
ATOM 6883 C CA . LEU A 1 877 ? -51.643 36.042 109.246 1.00 84.88 877 LEU A CA 1
ATOM 6884 C C . LEU A 1 877 ? -51.920 36.937 110.460 1.00 84.88 877 LEU A C 1
ATOM 6886 O O . LEU A 1 877 ? -52.768 37.823 110.389 1.00 84.88 877 LEU A O 1
ATOM 6890 N N . GLU A 1 878 ? -51.130 36.793 111.525 1.00 86.00 878 GLU A N 1
ATOM 6891 C CA . GLU A 1 878 ? -51.241 37.605 112.738 1.00 86.00 878 GLU A CA 1
ATOM 6892 C C . GLU A 1 878 ? -50.999 39.086 112.443 1.00 86.00 878 GLU A C 1
ATOM 6894 O O . GLU A 1 878 ? -51.756 39.934 112.901 1.00 86.00 878 GLU A O 1
ATOM 6899 N N . ARG A 1 879 ? -50.000 39.414 111.610 1.00 84.69 879 ARG A N 1
ATOM 6900 C CA . ARG A 1 879 ? -49.744 40.801 111.184 1.00 84.69 879 ARG A CA 1
ATOM 6901 C C . ARG A 1 879 ? -50.903 41.398 110.391 1.00 84.69 879 ARG A C 1
ATOM 6903 O O . ARG A 1 879 ? -51.255 42.544 110.636 1.00 84.69 879 ARG A O 1
ATOM 6910 N N . THR A 1 880 ? -51.494 40.642 109.469 1.00 85.44 880 THR A N 1
ATOM 6911 C CA . THR A 1 880 ? -52.628 41.096 108.648 1.00 85.44 880 THR A CA 1
ATOM 6912 C C . THR A 1 880 ? -53.856 41.336 109.519 1.00 85.44 880 THR A C 1
ATOM 6914 O O . THR A 1 880 ? -54.514 42.364 109.382 1.00 85.44 880 THR A O 1
ATOM 6917 N N . ILE A 1 881 ? -54.126 40.432 110.464 1.00 85.31 881 ILE A N 1
ATOM 6918 C CA . ILE A 1 881 ? -55.222 40.577 111.424 1.00 85.31 881 ILE A CA 1
ATOM 6919 C C . ILE A 1 881 ? -54.981 41.800 112.318 1.00 85.31 881 ILE A C 1
ATOM 6921 O O . ILE A 1 881 ? -55.805 42.707 112.325 1.00 85.31 881 ILE A O 1
ATOM 6925 N N . SER A 1 882 ? -53.841 41.888 113.008 1.00 83.31 882 SER A N 1
ATOM 6926 C CA . SER A 1 882 ? -53.551 43.003 113.922 1.00 83.31 882 SER A CA 1
ATOM 6927 C C . SER A 1 882 ? -53.462 44.364 113.223 1.00 83.31 882 SER A C 1
ATOM 6929 O O . SER A 1 882 ? -53.770 45.374 113.842 1.00 83.31 882 SER A O 1
ATOM 6931 N N . GLN A 1 883 ? -53.047 44.420 111.952 1.00 82.62 883 GLN A N 1
ATOM 6932 C CA . GLN A 1 883 ? -52.937 45.677 111.203 1.00 82.62 883 GLN A CA 1
ATOM 6933 C C . GLN A 1 883 ? -54.290 46.211 110.720 1.00 82.62 883 GLN A C 1
ATOM 6935 O O . GLN A 1 883 ? -54.453 47.423 110.625 1.00 82.62 883 GLN A O 1
ATOM 6940 N N . PHE A 1 884 ? -55.228 45.333 110.356 1.00 83.25 884 PHE A N 1
ATOM 6941 C CA . PHE A 1 884 ? -56.432 45.734 109.623 1.00 83.25 884 PHE A CA 1
ATOM 6942 C C . PHE A 1 884 ? -57.747 45.467 110.358 1.00 83.25 884 PHE A C 1
ATOM 6944 O O . PHE A 1 884 ? -58.785 45.971 109.931 1.00 83.25 884 PHE A O 1
ATOM 6951 N N . ALA A 1 885 ? -57.742 44.679 111.435 1.00 76.50 885 ALA A N 1
ATOM 6952 C CA . ALA A 1 885 ? -58.976 44.255 112.089 1.00 76.50 885 ALA A CA 1
ATOM 6953 C C . ALA A 1 885 ? -59.767 45.397 112.743 1.00 76.50 885 ALA A C 1
ATOM 6955 O O . ALA A 1 885 ? -60.992 45.303 112.774 1.00 76.50 885 ALA A O 1
ATOM 6956 N N . GLU A 1 886 ? -59.125 46.471 113.216 1.00 76.06 886 GLU A N 1
ATOM 6957 C CA . GLU A 1 886 ? -59.831 47.646 113.758 1.00 76.06 886 GLU A CA 1
ATOM 6958 C C . GLU A 1 886 ? -60.447 48.506 112.639 1.00 76.06 886 GLU A C 1
ATOM 6960 O O . GLU A 1 886 ? -61.634 48.832 112.700 1.00 76.06 886 GLU A O 1
ATOM 6965 N N . ASP A 1 887 ? -59.681 48.781 111.576 1.00 80.06 887 ASP A N 1
ATOM 6966 C CA . ASP A 1 887 ? -60.024 49.756 110.527 1.00 80.06 887 ASP A CA 1
ATOM 6967 C C . ASP A 1 887 ? -60.936 49.220 109.408 1.00 80.06 887 ASP A C 1
ATOM 6969 O O . ASP A 1 887 ? -61.612 49.996 108.726 1.00 80.06 887 ASP A O 1
ATOM 6973 N N . LEU A 1 888 ? -60.945 47.905 109.165 1.00 86.38 888 LEU A N 1
ATOM 6974 C CA . LEU A 1 888 ? -61.705 47.295 108.069 1.00 86.38 888 LEU A CA 1
ATOM 6975 C C . LEU A 1 888 ? -63.059 46.736 108.525 1.00 86.38 888 LEU A C 1
ATOM 6977 O O . LEU A 1 888 ? -63.209 46.243 109.643 1.00 86.38 888 LEU A O 1
ATOM 6981 N N . SER A 1 889 ? -64.045 46.747 107.623 1.00 87.56 889 SER A N 1
ATOM 6982 C CA . SER A 1 889 ? -65.270 45.946 107.766 1.00 87.56 889 SER A CA 1
ATOM 6983 C C . SER A 1 889 ? -64.931 44.449 107.819 1.00 87.56 889 SER A C 1
ATOM 6985 O O . SER A 1 889 ? -63.863 44.035 107.355 1.00 87.56 889 SER A O 1
ATOM 6987 N N . ALA A 1 890 ? -65.829 43.612 108.343 1.00 85.81 890 ALA A N 1
ATOM 6988 C CA . ALA A 1 890 ? -65.619 42.161 108.393 1.00 85.81 890 ALA A CA 1
ATOM 6989 C C . ALA A 1 890 ? -65.338 41.591 106.989 1.00 85.81 890 ALA A C 1
ATOM 6991 O O . ALA A 1 890 ? -64.432 40.778 106.810 1.00 85.81 890 ALA A O 1
ATOM 6992 N N . GLU A 1 891 ? -66.046 42.081 105.967 1.00 87.69 891 GLU A N 1
ATOM 6993 C CA . GLU A 1 891 ? -65.850 41.681 104.567 1.00 87.69 891 GLU A CA 1
ATOM 6994 C C . GLU A 1 891 ? -64.491 42.131 104.012 1.00 87.69 891 GLU A C 1
ATOM 6996 O O . GLU A 1 891 ? -63.793 41.363 103.341 1.00 87.69 891 GLU A O 1
ATOM 7001 N N . ALA A 1 892 ? -64.075 43.364 104.307 1.00 86.75 892 ALA A N 1
ATOM 7002 C CA . ALA A 1 892 ? -62.776 43.864 103.876 1.00 86.75 892 ALA A CA 1
ATOM 7003 C C . ALA A 1 892 ? -61.623 43.121 104.573 1.00 86.75 892 ALA A C 1
ATOM 7005 O O . ALA A 1 892 ? -60.607 42.856 103.927 1.00 86.75 892 ALA A O 1
ATOM 7006 N N . LEU A 1 893 ? -61.798 42.701 105.832 1.00 87.44 893 LEU A N 1
ATOM 7007 C CA . LEU A 1 893 ? -60.819 41.885 106.551 1.00 87.44 893 LEU A CA 1
ATOM 7008 C C . LEU A 1 893 ? -60.714 40.464 105.976 1.00 87.44 893 LEU A C 1
ATOM 7010 O O . LEU A 1 893 ? -59.603 39.992 105.738 1.00 87.44 893 LEU A O 1
ATOM 7014 N N . VAL A 1 894 ? -61.840 39.812 105.664 1.00 89.94 894 VAL A N 1
ATOM 7015 C CA . VAL A 1 894 ? -61.856 38.516 104.952 1.00 89.94 894 VAL A CA 1
ATOM 7016 C C . VAL A 1 894 ? -61.082 38.610 103.634 1.00 89.94 894 VAL A C 1
ATOM 7018 O O . VAL A 1 894 ? -60.236 37.766 103.332 1.00 89.94 894 VAL A O 1
ATOM 7021 N N . ASN A 1 895 ? -61.329 39.667 102.856 1.00 89.12 895 ASN A N 1
ATOM 7022 C CA . ASN A 1 895 ? -60.637 39.896 101.591 1.00 89.12 895 ASN A CA 1
ATOM 7023 C C . ASN A 1 895 ? -59.139 40.171 101.779 1.00 89.12 895 ASN A C 1
ATOM 7025 O O . ASN A 1 895 ? -58.339 39.703 100.969 1.00 89.12 895 ASN A O 1
ATOM 7029 N N . ALA A 1 896 ? -58.749 40.900 102.828 1.00 87.56 896 ALA A N 1
ATOM 7030 C CA . ALA A 1 896 ? -57.348 41.157 103.147 1.00 87.56 896 ALA A CA 1
ATOM 7031 C C . ALA A 1 896 ? -56.598 39.860 103.493 1.00 87.56 896 ALA A C 1
ATOM 7033 O O . ALA A 1 896 ? -55.522 39.629 102.944 1.00 87.56 896 ALA A O 1
ATOM 7034 N N . ILE A 1 897 ? -57.195 38.988 104.315 1.00 88.00 897 ILE A N 1
ATOM 7035 C CA . ILE A 1 897 ? -56.608 37.694 104.702 1.00 88.00 897 ILE A CA 1
ATOM 7036 C C . ILE A 1 897 ? -56.428 36.790 103.475 1.00 88.00 897 ILE A C 1
ATOM 7038 O O . ILE A 1 897 ? -55.331 36.292 103.232 1.00 88.00 897 ILE A O 1
ATOM 7042 N N . ILE A 1 898 ? -57.473 36.625 102.655 1.00 87.88 898 ILE A N 1
ATOM 7043 C CA . ILE A 1 898 ? -57.405 35.775 101.454 1.00 87.88 898 ILE A CA 1
ATOM 7044 C C . ILE A 1 898 ? -56.389 36.321 100.444 1.00 87.88 898 ILE A C 1
ATOM 7046 O O . ILE A 1 898 ? -55.587 35.564 99.901 1.00 87.88 898 ILE A O 1
ATOM 7050 N N . ASN A 1 899 ? -56.381 37.631 100.189 1.00 88.25 899 ASN A N 1
ATOM 7051 C CA . ASN A 1 899 ? -55.449 38.218 99.226 1.00 88.25 899 ASN A CA 1
ATOM 7052 C C . ASN A 1 899 ? -53.994 38.165 99.714 1.00 88.25 899 ASN A C 1
ATOM 7054 O O . ASN A 1 899 ? -53.102 37.947 98.894 1.00 88.25 899 ASN A O 1
ATOM 7058 N N . ASP A 1 900 ? -53.729 38.344 101.014 1.00 87.88 900 ASP A N 1
ATOM 7059 C CA . ASP A 1 900 ? -52.369 38.206 101.547 1.00 87.88 900 ASP A CA 1
ATOM 7060 C C . ASP A 1 900 ? -51.878 36.753 101.471 1.00 87.88 900 ASP A C 1
ATOM 7062 O O . ASP A 1 900 ? -50.744 36.528 101.048 1.00 87.88 900 ASP A O 1
ATOM 7066 N N . ALA A 1 901 ? -52.744 35.772 101.755 1.00 85.19 901 ALA A N 1
ATOM 7067 C CA . ALA A 1 901 ? -52.432 34.351 101.582 1.00 85.19 901 ALA A CA 1
ATOM 7068 C C . ALA A 1 901 ? -52.125 33.992 100.110 1.00 85.19 901 ALA A C 1
ATOM 7070 O O . ALA A 1 901 ? -51.135 33.310 99.830 1.00 85.19 901 ALA A O 1
ATOM 7071 N N . ILE A 1 902 ? -52.898 34.513 99.146 1.00 85.00 902 ILE A N 1
ATOM 7072 C CA . ILE A 1 902 ? -52.627 34.345 97.703 1.00 85.00 902 ILE A CA 1
ATOM 7073 C C . ILE A 1 902 ? -51.287 34.980 97.315 1.00 85.00 902 ILE A C 1
ATOM 7075 O O . ILE A 1 902 ? -50.468 34.347 96.648 1.00 85.00 902 ILE A O 1
ATOM 7079 N N . ASN A 1 903 ? -51.045 36.224 97.741 1.00 83.75 903 ASN A N 1
ATOM 7080 C CA . ASN A 1 903 ? -49.802 36.936 97.444 1.00 83.75 903 ASN A CA 1
ATOM 7081 C C . ASN A 1 903 ? -48.583 36.236 98.060 1.00 83.75 903 ASN A C 1
ATOM 7083 O O . ASN A 1 903 ? -47.509 36.235 97.458 1.00 83.75 903 ASN A O 1
ATOM 7087 N N . PHE A 1 904 ? -48.740 35.626 99.237 1.00 83.94 904 PHE A N 1
ATOM 7088 C CA . PHE A 1 904 ? -47.700 34.824 99.871 1.00 83.94 904 PHE A CA 1
ATOM 7089 C C . PHE A 1 904 ? -47.397 33.539 99.086 1.00 83.94 904 PHE A C 1
ATOM 7091 O O . PHE A 1 904 ? -46.226 33.203 98.909 1.00 83.94 904 PHE A O 1
ATOM 7098 N N . GLY A 1 905 ? -48.421 32.860 98.557 1.00 72.19 905 GLY A N 1
ATOM 7099 C CA . GLY A 1 905 ? -48.264 31.652 97.737 1.00 72.19 905 GLY A CA 1
ATOM 7100 C C . GLY A 1 905 ? -47.525 31.863 96.403 1.00 72.19 905 GLY A C 1
ATOM 7101 O O . GLY A 1 905 ? -46.940 30.922 95.856 1.00 72.19 905 GLY A O 1
ATOM 7102 N N . GLY A 1 906 ? -47.490 33.104 95.903 1.00 66.31 906 GLY A N 1
ATOM 7103 C CA . GLY A 1 906 ? -46.881 33.479 94.624 1.00 66.31 906 GLY A CA 1
ATOM 7104 C C . GLY A 1 906 ? -47.704 33.035 93.406 1.00 66.31 906 GLY A C 1
ATOM 7105 O O . GLY A 1 906 ? -48.710 32.344 93.534 1.00 66.31 906 GLY A O 1
ATOM 7106 N N . ASP A 1 907 ? -47.266 33.419 92.200 1.00 57.62 907 ASP A N 1
ATOM 7107 C CA . ASP A 1 907 ? -47.962 33.175 90.918 1.00 57.62 907 ASP A CA 1
ATOM 7108 C C . ASP A 1 907 ? -47.863 31.702 90.446 1.00 57.62 907 ASP A C 1
ATOM 7110 O O . ASP A 1 907 ? -47.534 31.384 89.300 1.00 57.62 907 ASP A O 1
ATOM 7114 N N . LYS A 1 908 ? -48.090 30.755 91.363 1.00 55.75 908 LYS A N 1
ATOM 7115 C CA . LYS A 1 908 ? -48.310 29.350 91.032 1.00 55.75 908 LYS A CA 1
ATOM 7116 C C . LYS A 1 908 ? -49.747 29.232 90.540 1.00 55.75 908 LYS A C 1
ATOM 7118 O O . LYS A 1 908 ? -50.697 29.285 91.314 1.00 55.75 908 LYS A O 1
ATOM 7123 N N . THR A 1 909 ? -49.900 28.996 89.244 1.00 51.66 909 THR A N 1
ATOM 7124 C CA . THR A 1 909 ? -51.174 28.774 88.540 1.00 51.66 909 THR A CA 1
ATOM 7125 C C . THR A 1 909 ? -51.978 27.555 89.023 1.00 51.66 909 THR A C 1
ATOM 7127 O O . THR A 1 909 ? -52.989 27.221 88.411 1.00 51.66 909 THR A O 1
ATOM 7130 N N . THR A 1 910 ? -51.579 26.898 90.117 1.00 56.75 910 THR A N 1
ATOM 7131 C CA . THR A 1 910 ? -52.229 25.730 90.725 1.00 56.75 910 THR A CA 1
ATOM 7132 C C . THR A 1 910 ? -52.383 25.903 92.235 1.00 56.75 910 THR A C 1
ATOM 7134 O O . THR A 1 910 ? -51.452 25.603 92.983 1.00 56.75 910 THR A O 1
ATOM 7137 N N . ARG A 1 911 ? -53.562 26.364 92.680 1.00 68.81 911 ARG A N 1
ATOM 7138 C CA . ARG A 1 911 ? -53.978 26.329 94.095 1.00 68.81 911 ARG A CA 1
ATOM 7139 C C . ARG A 1 911 ? -54.295 24.888 94.501 1.00 68.81 911 ARG A C 1
ATOM 7141 O O . ARG A 1 911 ? -55.031 24.209 93.782 1.00 68.81 911 ARG A O 1
ATOM 7148 N N . GLY A 1 912 ? -53.679 24.434 95.593 1.00 68.88 912 GLY A N 1
ATOM 7149 C CA . GLY A 1 912 ? -53.723 23.042 96.053 1.00 68.88 912 GLY A CA 1
ATOM 7150 C C . GLY A 1 912 ? -54.949 22.678 96.894 1.00 68.88 912 GLY A C 1
ATOM 7151 O O . GLY A 1 912 ? -55.366 21.522 96.816 1.00 68.88 912 GLY A O 1
ATOM 7152 N N . ASP A 1 913 ? -55.510 23.658 97.612 1.00 79.69 913 ASP A N 1
ATOM 7153 C CA . ASP A 1 913 ? -56.673 23.517 98.497 1.00 79.69 913 ASP A CA 1
ATOM 7154 C C . ASP A 1 913 ? -57.569 24.771 98.500 1.00 79.69 913 ASP A C 1
ATOM 7156 O O . ASP A 1 913 ? -57.167 25.825 97.981 1.00 79.69 913 ASP A O 1
ATOM 7160 N N . ASP A 1 914 ? -58.789 24.627 99.014 1.00 85.31 914 ASP A N 1
ATOM 7161 C CA . ASP A 1 914 ? -59.795 25.679 99.122 1.00 85.31 914 ASP A CA 1
ATOM 7162 C C . ASP A 1 914 ? -59.424 26.640 100.273 1.00 85.31 914 ASP A C 1
ATOM 7164 O O . ASP A 1 914 ? -59.053 26.248 101.372 1.00 85.31 914 ASP A O 1
ATOM 7168 N N . MET A 1 915 ? -59.493 27.948 100.026 1.00 88.12 915 MET A N 1
ATOM 7169 C CA . MET A 1 915 ? -59.166 28.972 101.023 1.00 88.12 915 MET A CA 1
ATOM 7170 C C . MET A 1 915 ? -60.453 29.565 101.583 1.00 88.12 915 MET A C 1
ATOM 7172 O O . MET A 1 915 ? -61.055 30.441 100.950 1.00 88.12 915 MET A O 1
ATOM 7176 N N . THR A 1 916 ? -60.874 29.102 102.759 1.00 89.75 916 THR A N 1
ATOM 7177 C CA . THR A 1 916 ? -62.128 29.538 103.386 1.00 89.75 916 THR A CA 1
ATOM 7178 C C . THR A 1 916 ? -61.868 30.308 104.675 1.00 89.75 916 THR A C 1
ATOM 7180 O O . THR A 1 916 ? -61.104 29.866 105.529 1.00 89.75 916 THR A O 1
ATOM 7183 N N . VAL A 1 917 ? -62.503 31.475 104.825 1.00 90.69 917 VAL A N 1
ATOM 7184 C CA . VAL A 1 917 ? -62.406 32.330 106.020 1.00 90.69 917 VAL A CA 1
ATOM 7185 C C . VAL A 1 917 ? -63.775 32.906 106.358 1.00 90.69 917 VAL A C 1
ATOM 7187 O O . VAL A 1 917 ? -64.480 33.379 105.469 1.00 90.69 917 VAL A O 1
ATOM 7190 N N . VAL A 1 918 ? -64.115 32.933 107.645 1.00 91.38 918 VAL A N 1
ATOM 7191 C CA . VAL A 1 918 ? -65.260 33.652 108.214 1.00 91.38 918 VAL A CA 1
ATOM 7192 C C . VAL A 1 918 ? -64.767 34.569 109.328 1.00 91.38 918 VAL A C 1
ATOM 7194 O O . VAL A 1 918 ? -64.063 34.133 110.234 1.00 91.38 918 VAL A O 1
ATOM 7197 N N . VAL A 1 919 ? -65.158 35.838 109.278 1.00 91.12 919 VAL A N 1
ATOM 7198 C CA . VAL A 1 919 ? -64.857 36.857 110.288 1.00 91.12 919 VAL A CA 1
ATOM 7199 C C . VAL A 1 919 ? -66.162 37.337 110.907 1.00 91.12 919 VAL A C 1
ATOM 7201 O O . VAL A 1 919 ? -67.103 37.660 110.184 1.00 91.12 919 VAL A O 1
ATOM 7204 N N . ALA A 1 920 ? -66.199 37.437 112.234 1.00 89.56 920 ALA A N 1
ATOM 7205 C CA . ALA A 1 920 ? -67.265 38.087 112.983 1.00 89.56 920 ALA A CA 1
ATOM 7206 C C . ALA A 1 920 ? -66.689 39.166 113.908 1.00 89.56 920 ALA A C 1
ATOM 7208 O O . ALA A 1 920 ? -65.885 38.863 114.789 1.00 89.56 920 ALA A O 1
ATOM 7209 N N . LYS A 1 921 ? -67.102 40.420 113.713 1.00 88.75 921 LYS A N 1
ATOM 7210 C CA . LYS A 1 921 ? -66.733 41.568 114.552 1.00 88.75 921 LYS A CA 1
ATOM 7211 C C . LYS A 1 921 ? -67.877 41.904 115.501 1.00 88.75 921 LYS A C 1
ATOM 7213 O O . LYS A 1 921 ? -69.017 42.051 115.061 1.00 88.75 921 LYS A O 1
ATOM 7218 N N . ILE A 1 922 ? -67.575 42.045 116.786 1.00 88.00 922 ILE A N 1
ATOM 7219 C CA . ILE A 1 922 ? -68.554 42.432 117.806 1.00 88.00 922 ILE A CA 1
ATOM 7220 C C . ILE A 1 922 ? -68.544 43.954 117.945 1.00 88.00 922 ILE A C 1
ATOM 7222 O O . ILE A 1 922 ? -67.496 44.540 118.214 1.00 88.00 922 ILE A O 1
ATOM 7226 N N . GLN A 1 923 ? -69.701 44.582 117.746 1.00 78.38 923 GLN A N 1
ATOM 7227 C CA . GLN A 1 923 ? -69.894 46.035 117.790 1.00 78.38 923 GLN A CA 1
ATOM 7228 C C . GLN A 1 923 ? -70.560 46.480 119.092 1.00 78.38 923 GLN A C 1
ATOM 7230 O O . GLN A 1 923 ? -71.536 45.830 119.549 1.00 78.38 923 GLN A O 1
#

Mean predicted aligned error: 20.25 Å

Radius of gyration: 74.28 Å; Cα contacts (8 Å, |Δi|>4): 2329; chains: 1; bounding box: 161×100×197 Å

Foldseek 3Di:
DKDWDPDPDDQAAIWDDPLPDTDGDAVVNQDQHRGWQDWDQFPLRWIWTQHQGFIWIGPPPDIDTDAVVNADQHRHWHDWDQFPVRWIWTAHAQRAIWIGPPPDIDHDAVVQAAQHSHWHDWDAFPVRWIWTQGAQRAIWIGPPPHIDGDAVVQAEFGSGFHDWDAFPLGWIKTQHQAFAIWIDPPPHIDTDAVVQAAQHSHFDDWDQFPVRWIWTFGQRAIWIGDPPGIHGDGVVQQAQHGHFDDWDQDPLRKIWTFFPQPHQSAFIWIGPPPGIHTDAVVNQAQGRRFQDWDQFPLRWIWTFHAQRAIWIHPPPDTDGDAVVQQAQGNGFQDWDQFPVRWIWTQGQRFIWIHPPDDIDTDAVVQAEQHRHWHDWDQFPLRWIWTFGQRFIWIHPPPDIDTDGVVQPFQHNHFADWDAFPLGWIWTQHQARGIWIGDPPGIFGQAVVLPDQGSGWHDWDADPVRWIWTQGPRGIDIHDDRDLDAFAKEFQWKDFPPDIDRPADLEDEDDADGFKIKTAMDGDDPNADQLRKWKKKDKAVPQADPPDPVRDGDIDDRGSDRMDMDGGDDQAKIKIWMWIAGNSGRIHDIYIHIYGHHHDCVVDPVSVVVVVVVVVVVCVVVVVVVVVVVVVVVVVVVVVVVVVVQQVVLVCLLVVLADPAEDDAPQKFKDKDKDWFPWGQQWYWDWDDAPDSFKIKTKTKGKGDTGNVSSVRNNVLVVQLNVLRVVDNHDAFQVSLQSSLQVLQVPDDQPIWMKMKIKMKGKDWDDDDDDDDDDDDDDDDDDDDDDDDDDDDDDDDTDIWIKIKMWTAPFPQFKWKQDPLDIDGDDADHHTRNNDHPGGIDIDMDTDDAFMKIKDWHVLLQQLAAPVRDGPVNVCVLSVLCSVPVNPDRQNVSNVSSVVVSVVRNPPPPGRPGMIIMMMMHGD